Protein AF-0000000082936267 (afdb_homodimer)

Secondary structure (DSSP, 8-state):
-HHHHHHHTSHHHHHHHHHHHHHHHHH--BTTB--TTHHHHHHHHHHHHTT----HHHHHHHHHHHHHHHHHHHHHHHHHHHTSTTHHHHHHHHHHHHHHHHHHHHHHHHHT--HHHHHHHHHHHTT-HHHHHHHHHHH--THHHHHHHHHHHHHHHHHHHHHHHHHHHHT--HHHHHHHS--SS--TTPPEEEEEEE--GGGTTEEHHHHTHHHH---EEEEEEETTEEEE--TTPEE-TT-EEEEEE-HHHHHHHHHHHEEEE------TT-EEEEEEE---TTTTT-BHHHHTIIIII--EEEEEEETTEEEE--TTPBP-TT-EEEEEEEHHHHHHHHHHHSSTT---BS--HHHHHHHHHHHHHHHHSEEEETTTEEEE-HHHHHHHHHHHHHHHHSEETTEE--B-HHHHHHHHHHHHHHHHHHHHHHHHTTHHHHHHHHHHHHHHHHHHHHHHHHHHHHHIIIIIS---HHHHHHHHHHHTT-HHHHHHHHHH-S-SHHHHHHHHHHHHHHHHHHHHHHHHHHH-/-HHHHHHHTSHHHHHHHHHHHHHHHHH--BTTB--TTHHHHHHHHHHHHTT----HHHHHHHHHHHHHHHHHHHHHHHHHHHTSTTHHHHHHHHHHHHHHHHHHHHHHHHHT--HHHHHHHHHHHTT-HHHHHHHHHHH--THHHHHHHHHHHHHHHHHHHHHHHHHHHHT--HHHHHHHS--SS--TTPPEEEEEEE--GGGTTEEHHHHTHHHH---EEEEEEETTEEEE--TTPEE-TT-EEEEEE-HHHHHHHHHHHEEEE------TT-EEEEEEE---TTTTT-BHHHHTIIIII--EEEEEEETTEEEE--TTPBP-TT-EEEEEEEHHHHHHHHHHHSSS----BS--HHHHHHHHHHHHHHHHSEEEETTTEEEE-HHHHHHHHHHHHHHHHSEETTEE--B-HHHHHHHHHHHHHHHHHHHHHHHHTTHHHHHHHHHHHHHHHHHHHHHHHHHHHHHIIIIIS---HHHHHHHHHHHTT-HHHHHHHHHH-S-SHHHHHHHHHHHHHHHHHHHHHHHGGGT-

Radius of gyration: 31.79 Å; Cα contacts (8 Å, |Δi|>4): 2314; chains: 2; bounding box: 89×85×65 Å

Solvent-accessible surface area (backbone atoms only — not comparable to full-atom values): 50385 Å² total; per-residue (Å²): 108,66,69,56,47,59,47,52,65,36,66,65,51,37,51,27,47,34,40,24,55,3,34,51,54,6,63,48,62,60,94,82,42,57,55,41,72,56,19,20,26,55,46,14,20,56,44,4,51,73,69,44,70,51,55,67,63,52,16,52,50,11,39,40,38,18,35,32,30,51,15,31,65,33,13,45,53,45,62,50,25,67,75,37,74,42,33,58,29,24,49,42,2,45,50,18,44,48,44,27,50,54,44,34,48,52,46,23,65,75,67,67,48,55,59,36,36,35,45,9,17,44,20,8,14,33,46,31,65,64,14,39,49,21,26,34,64,59,55,71,32,50,51,13,47,46,22,21,64,65,8,26,62,48,20,54,50,49,47,32,50,46,62,64,44,46,49,64,74,67,63,56,57,64,68,61,38,49,69,72,26,67,48,81,67,67,59,95,68,43,53,41,78,49,34,31,29,29,66,35,71,86,48,41,76,31,28,45,52,76,61,47,48,69,79,80,30,76,52,43,58,47,29,34,30,50,88,84,38,53,39,70,49,40,57,78,34,63,36,44,70,63,24,30,33,34,32,30,16,41,68,71,40,44,52,56,45,28,70,62,41,33,44,79,45,91,66,78,68,75,57,71,48,44,53,38,80,41,77,37,52,32,57,9,72,90,40,44,66,38,22,53,57,76,61,31,36,43,79,75,50,53,32,34,66,56,31,34,27,51,92,71,40,53,34,53,60,49,55,78,46,58,35,42,78,64,24,30,34,32,31,32,19,41,55,55,41,43,52,55,48,39,43,54,24,29,35,79,62,66,62,63,37,61,73,43,62,39,30,55,18,46,44,46,42,52,4,37,56,53,3,66,44,73,42,75,44,88,94,71,45,75,45,56,48,31,65,45,43,17,15,27,55,43,18,23,54,47,17,47,63,25,56,61,87,88,31,58,48,49,51,39,66,55,29,38,48,33,42,21,52,55,10,43,53,36,19,33,33,17,45,14,8,59,17,11,63,50,44,67,62,48,44,71,74,39,41,69,60,49,52,50,46,17,48,49,37,27,49,51,23,54,55,50,25,34,47,43,26,41,68,73,66,44,37,18,66,56,42,21,52,12,14,40,19,8,22,34,48,31,65,67,27,42,56,51,49,47,70,74,40,96,57,65,54,32,58,50,24,18,61,39,0,26,43,42,18,54,54,46,42,24,53,46,33,47,51,44,64,70,72,89,110,66,68,55,49,59,46,52,65,36,66,66,51,38,49,27,47,35,39,25,54,4,35,51,54,5,63,48,62,63,95,83,42,55,57,39,72,55,21,21,25,56,44,13,20,56,44,4,53,74,69,43,69,51,55,67,66,52,16,51,50,10,41,41,38,18,36,32,30,50,15,32,66,34,13,44,55,45,62,51,26,68,78,38,73,43,34,59,27,24,50,42,3,45,51,19,44,49,45,26,51,53,44,34,49,52,45,25,65,73,68,67,49,54,59,37,35,36,46,7,18,44,20,8,14,31,45,29,65,63,15,39,48,21,25,35,64,59,54,72,34,49,50,15,48,47,22,19,62,64,8,25,62,47,21,56,50,50,47,32,48,46,61,63,44,46,50,64,74,66,64,58,57,66,68,60,37,50,68,72,26,67,48,79,69,68,58,97,68,41,53,41,78,48,34,30,30,29,66,36,70,86,48,41,76,32,27,43,51,77,60,47,48,70,7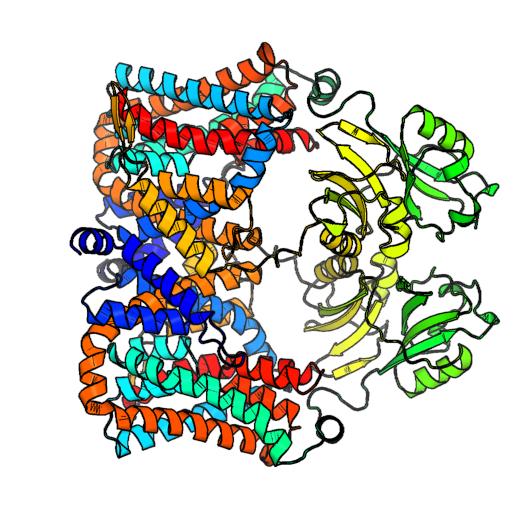9,79,30,75,50,43,57,45,29,35,30,50,86,84,37,54,39,70,49,40,56,77,35,65,36,44,69,63,24,29,32,34,32,30,16,41,68,72,38,45,52,56,45,29,70,62,40,32,44,80,46,91,65,77,70,74,56,67,49,43,56,37,78,42,76,38,50,32,58,9,73,88,40,43,65,40,22,52,58,75,62,30,35,41,78,75,49,52,31,36,65,56,31,34,28,52,94,72,40,53,36,52,60,50,56,76,47,58,37,43,77,64,25,30,33,31,31,30,17,40,57,55,41,43,53,54,48,39,42,55,25,30,36,78,60,66,63,64,37,59,74,43,62,37,31,54,18,45,44,47,41,52,4,36,55,54,3,67,46,74,43,74,43,89,94,71,46,75,44,56,48,32,67,46,43,16,16,26,53,44,19,23,54,47,18,48,63,26,57,60,86,88,32,58,48,48,51,37,65,56,28,37,48,32,43,22,52,53,9,43,53,37,20,31,32,17,44,14,9,58,18,10,63,49,42,67,62,48,44,71,74,38,41,68,60,50,53,51,45,15,48,49,36,26,48,50,22,53,55,50,26,35,45,45,25,40,69,73,67,45,36,19,68,56,42,20,52,13,14,38,19,9,23,34,48,32,66,68,26,43,55,51,48,47,70,74,41,97,60,64,54,32,59,51,24,18,60,39,0,25,43,42,19,54,54,46,43,24,51,47,34,46,52,44,64,68,73,88

pLDDT: mean 82.54, std 12.89, range [39.34, 98.19]

Nearest PDB structures (foldseek):
  4l76-assembly2_D  TM=8.807E-01  e=7.967E-03  Methanothermobacter thermautotrophicus str. Delta H
  4gvl-assembly1_A  TM=4.312E-01  e=1.285E-04  Geobacter sulfurreducens PCA
  3jxo-assembly1_B  TM=8.120E-01  e=1.410E-02  Thermotoga sp. RQ2
  6s5e-assembly1_E-4  TM=6.693E-01  e=1.608E-02  Bacillus subtilis subsp. subtilis str. 168
  6s5o-assembly2_F-2  TM=6.885E-01  e=1.917E-02  Bacillus subtilis subsp. subtilis str. 168

InterPro domains:
  IPR006037 Regulator of K+ conductance, C-terminal [PF02080] (196-261)
  IPR006037 Regulator of K+ conductance, C-terminal [PF02080] (281-345)
  IPR006037 Regulator of K+ conductance, C-terminal [PS51202] (179-263)
  IPR006037 Regulator of K+ conductance, C-terminal [PS51202] (264-347)
  IPR006512 YidE/YbjL duplication [PF06826] (15-167)
  IPR006512 YidE/YbjL duplication [PF06826] (360-528)
  IPR006512 YidE/YbjL duplication [TIGR01625] (20-154)
  IPR006512 YidE/YbjL duplication [TIGR01625] (365-516)
  IPR036721 Regulator of K+ conductance, C-terminal domain superfamily [G3DSA:3.30.70.1450] (192-260)
  IPR036721 Regulator of K+ conductance, C-terminal domain superfamily [G3DSA:3.30.70.1450] (276-354)
  IPR036721 Regulator of K+ conductance, C-terminal domain superfamily [SSF116726] (188-262)
  IPR036721 Regulator of K+ conductance, C-terminal domain superfamily [SSF116726] (267-345)
  IPR050144 AAE Transporter [PTHR30445] (19-508)

Sequence (1064 aa):
MRWIEGFLEEPLLLLFLILFLGSWLGQIKVKGLSLGSAGVLLIAMIFGHFGLQVSPIVQNLGLSLFIVAVGLQAGPRFFRMIRTSGMIFGLISILTVLLAAVTTVIVSKVFNLSKALSIGIMTGALTSTPGLAAALQATNDPVASVGYGIAYPFGVIAVVLFVQLLPRVLKVDLYKDLQQKINPISNEESPEMITIEVTNPSINKKTLQELNLHKNYSVVISRVIRGRRSIIALSDTVLLNGDRLVTVGTKSELDKFCEYAGRRVKVDLQNVDHIKLRKVVVDAYDIIGKNIKELNLRRDYGVTVTRIERGGIEYSQNSRMRLERGDVLTIVSSEDRLDDVEKLFTRDKLTVTNVHIFSLSIILLLGILLGMLPITLPGLGTITLGVAGGPLFVALIIGHFGKLGPIKARYYQPSNQVIGDIGLALFLAGAGTTAGQGIVTVIQDEGIRLVLAGAIITVVPIFGGFLIARKIFHLSMIHSLGALCGGMTSTPGLGAVNQLMESEDPAIAYAAAYPFALILVAVISQLLIFIIMRWIEGFLEEPLLLLFLILFLGSWLGQIKVKGLSLGSAGVLLIAMIFGHFGLQVSPIVQNLGLSLFIVAVGLQAGPRFFRMIRTSGMIFGLISILTVLLAAVTTVIVSKVFNLSKALSIGIMTGALTSTPGLAAALQATNDPVASVGYGIAYPFGVIAVVLFVQLLPRVLKVDLYKDLQQKINPISNEESPEMITIEVTNPSINKKTLQELNLHKNYSVVISRVIRGRRSIIALSDTVLLNGDRLVTVGTKSELDKFCEYAGRRVKVDLQNVDHIKLRKVVVDAYDIIGKNIKELNLRRDYGVTVTRIERGGIEYSQNSRMRLERGDVLTIVSSEDRLDDVEKLFTRDKLTVTNVHIFSLSIILLLGILLGMLPITLPGLGTITLGVAGGPLFVALIIGHFGKLGPIKARYYQPSNQVIGDIGLALFLAGAGTTAGQGIVTVIQDEGIRLVLAGAIITVVPIFGGFLIARKIFHLSMIHSLGALCGGMTSTPGLGAVNQLMESEDPAIAYAAAYPFALILVAVISQLLIFII

Organism: NCBI:txid1808955

Structure (mmCIF, N/CA/C/O backbone):
data_AF-0000000082936267-model_v1
#
loop_
_entity.id
_entity.type
_entity.pdbx_description
1 polymer 'YidE/YbjL duplication'
#
loop_
_atom_site.group_PDB
_atom_site.id
_atom_site.type_symbol
_atom_site.label_atom_id
_atom_site.label_alt_id
_atom_site.label_comp_id
_atom_site.label_asym_id
_atom_site.label_entity_id
_atom_site.label_seq_id
_atom_site.pdbx_PDB_ins_code
_atom_site.Cartn_x
_atom_site.Cartn_y
_atom_site.Cartn_z
_atom_site.occupancy
_atom_site.B_iso_or_equiv
_atom_site.auth_seq_id
_atom_site.auth_comp_id
_atom_site.auth_asym_id
_atom_site.auth_atom_id
_atom_site.pdbx_PDB_model_num
ATOM 1 N N . MET A 1 1 ? -22.828 -16.766 26 1 44.38 1 MET A N 1
ATOM 2 C CA . MET A 1 1 ? -23.062 -17.188 24.625 1 44.38 1 MET A CA 1
ATOM 3 C C . MET A 1 1 ? -23.922 -16.156 23.891 1 44.38 1 MET A C 1
ATOM 5 O O . MET A 1 1 ? -23.672 -15.875 22.719 1 44.38 1 MET A O 1
ATOM 9 N N . ARG A 1 2 ? -24.859 -15.43 24.672 1 52.59 2 ARG A N 1
ATOM 10 C CA . ARG A 1 2 ? -25.734 -14.453 24.047 1 52.59 2 ARG A CA 1
ATOM 11 C C . ARG A 1 2 ? -24.984 -13.195 23.641 1 52.59 2 ARG A C 1
ATOM 13 O O . ARG A 1 2 ? -25.203 -12.641 22.562 1 52.59 2 ARG A O 1
ATOM 20 N N . TRP A 1 3 ? -24.094 -12.859 24.531 1 57.97 3 TRP A N 1
ATOM 21 C CA . TRP A 1 3 ? -23.297 -11.656 24.281 1 57.97 3 TRP A CA 1
ATOM 22 C C . TRP A 1 3 ? -22.375 -11.867 23.078 1 57.97 3 TRP A C 1
ATOM 24 O O . TRP A 1 3 ? -22.219 -10.969 22.25 1 57.97 3 TRP A O 1
ATOM 34 N N . ILE A 1 4 ? -21.938 -13.062 22.953 1 65.31 4 ILE A N 1
ATOM 35 C CA . ILE A 1 4 ? -21.078 -13.383 21.812 1 65.31 4 ILE A CA 1
ATOM 36 C C . ILE A 1 4 ? -21.906 -13.398 20.531 1 65.31 4 ILE A C 1
ATOM 38 O O . ILE A 1 4 ? -21.453 -12.922 19.484 1 65.31 4 ILE A O 1
ATOM 42 N N . GLU A 1 5 ? -23.047 -13.867 20.719 1 67.62 5 GLU A N 1
ATOM 43 C CA . GLU A 1 5 ? -23.906 -13.938 19.547 1 67.62 5 GLU A CA 1
ATOM 44 C C . GLU A 1 5 ? -24.297 -12.547 19.047 1 67.62 5 GLU A C 1
ATOM 46 O O . GLU A 1 5 ? -24.359 -12.305 17.844 1 67.62 5 GLU A O 1
ATOM 51 N N . GLY A 1 6 ? -24.578 -11.734 20.016 1 70.5 6 GLY A N 1
ATOM 52 C CA . GLY A 1 6 ? -24.859 -10.359 19.641 1 70.5 6 GLY A CA 1
ATOM 53 C C . GLY A 1 6 ? -23.688 -9.656 18.984 1 70.5 6 GLY A C 1
ATOM 54 O O . GLY A 1 6 ? -23.875 -8.906 18.016 1 70.5 6 GLY A O 1
ATOM 55 N N . PHE A 1 7 ? -22.578 -10.086 19.375 1 78.38 7 PHE A N 1
ATOM 56 C CA . PHE A 1 7 ? -21.344 -9.523 18.844 1 78.38 7 PHE A CA 1
ATOM 57 C C . PHE A 1 7 ? -21.094 -10.031 17.422 1 78.38 7 PHE A C 1
ATOM 59 O O . PHE A 1 7 ? -20.688 -9.266 16.547 1 78.38 7 PHE A O 1
ATOM 66 N N . LEU A 1 8 ? -21.5 -11.219 17.219 1 80.81 8 LEU A N 1
ATOM 67 C CA . LEU A 1 8 ? -21.219 -11.844 15.938 1 80.81 8 LEU A CA 1
ATOM 68 C C . LEU A 1 8 ? -22.281 -11.477 14.906 1 80.81 8 LEU A C 1
ATOM 70 O O . LEU A 1 8 ? -22.109 -11.734 13.719 1 80.81 8 LEU A O 1
ATOM 74 N N . GLU A 1 9 ? -23.266 -10.82 15.383 1 81.12 9 GLU A N 1
ATOM 75 C CA . GLU A 1 9 ? -24.297 -10.359 14.461 1 81.12 9 GLU A CA 1
ATOM 76 C C . GLU A 1 9 ? -23.891 -9.055 13.781 1 81.12 9 GLU A C 1
ATOM 78 O O . GLU A 1 9 ? -24.438 -8.703 12.734 1 81.12 9 GLU A O 1
ATOM 83 N N . GLU A 1 10 ? -22.938 -8.453 14.367 1 85.19 10 GLU A N 1
ATOM 84 C CA . GLU A 1 10 ? -22.391 -7.27 13.703 1 85.19 10 GLU A CA 1
ATOM 85 C C . GLU A 1 10 ? -21.469 -7.66 12.555 1 85.19 10 GLU A C 1
ATOM 87 O O . GLU A 1 10 ? -20.438 -8.289 12.766 1 85.19 10 GLU A O 1
ATOM 92 N N . PRO A 1 11 ? -21.812 -7.277 11.391 1 90.38 11 PRO A N 1
ATOM 93 C CA . PRO A 1 11 ? -21.125 -7.777 10.203 1 90.38 11 PRO A CA 1
ATOM 94 C C . PRO A 1 11 ? -19.625 -7.484 10.219 1 90.38 11 PRO A C 1
ATOM 96 O O . PRO A 1 11 ? -18.812 -8.336 9.82 1 90.38 11 PRO A O 1
ATOM 99 N N . LEU A 1 12 ? -19.25 -6.375 10.688 1 92.06 12 LEU A N 1
ATOM 100 C CA . LEU A 1 12 ? -17.844 -6.02 10.656 1 92.06 12 LEU A CA 1
ATOM 101 C C . LEU A 1 12 ? -17.062 -6.773 11.734 1 92.06 12 LEU A C 1
ATOM 103 O O . LEU A 1 12 ? -15.898 -7.113 11.539 1 92.06 12 LEU A O 1
ATOM 107 N N . LEU A 1 13 ? -17.719 -6.969 12.875 1 92.88 13 LEU A N 1
ATOM 108 C CA . LEU A 1 13 ? -17.062 -7.73 13.93 1 92.88 13 LEU A CA 1
ATOM 109 C C . LEU A 1 13 ? -16.812 -9.172 13.492 1 92.88 13 LEU A C 1
ATOM 111 O O . LEU A 1 13 ? -15.758 -9.742 13.773 1 92.88 13 LEU A O 1
ATOM 115 N N . LEU A 1 14 ? -17.844 -9.703 12.891 1 94.69 14 LEU A N 1
ATOM 116 C CA . LEU A 1 14 ? -17.703 -11.047 12.352 1 94.69 14 LEU A CA 1
ATOM 117 C C . LEU A 1 14 ? -16.547 -11.109 11.352 1 94.69 14 LEU A C 1
ATOM 119 O O . LEU A 1 14 ? -15.711 -12.016 11.414 1 94.69 14 LEU A O 1
ATOM 123 N N . LEU A 1 15 ? -16.531 -10.148 10.453 1 95.94 15 LEU A N 1
ATOM 124 C CA . LEU A 1 15 ? -15.531 -10.109 9.398 1 95.94 15 LEU A CA 1
ATOM 125 C C . LEU A 1 15 ? -14.125 -10.023 9.992 1 95.94 15 LEU A C 1
ATOM 127 O O . LEU A 1 15 ? -13.25 -10.82 9.641 1 95.94 15 LEU A O 1
ATOM 131 N N . PHE A 1 16 ? -13.891 -9.094 10.891 1 95.56 16 PHE A N 1
ATOM 132 C CA . PHE A 1 16 ? -12.547 -8.875 11.406 1 95.56 16 PHE A CA 1
ATOM 133 C C . PHE A 1 16 ? -12.141 -9.992 12.359 1 95.56 16 PHE A C 1
ATOM 135 O O . PHE A 1 16 ? -10.953 -10.297 12.492 1 95.56 16 PHE A O 1
ATOM 142 N N . LEU A 1 17 ? -13.109 -10.594 12.992 1 95.62 17 LEU A N 1
ATOM 143 C CA . LEU A 1 17 ? -12.797 -11.766 13.805 1 95.62 17 LEU A CA 1
ATOM 144 C C . LEU A 1 17 ? -12.312 -12.922 12.938 1 95.62 17 LEU A C 1
ATOM 146 O O . LEU A 1 17 ? -11.336 -13.594 13.281 1 95.62 17 LEU A O 1
ATOM 150 N N . ILE A 1 18 ? -13.008 -13.156 11.859 1 96.12 18 ILE A N 1
ATOM 151 C CA . ILE A 1 18 ? -12.617 -14.203 10.93 1 96.12 18 ILE A CA 1
ATOM 152 C C . ILE A 1 18 ? -11.219 -13.914 10.391 1 96.12 18 ILE A C 1
ATOM 154 O O . ILE A 1 18 ? -10.367 -14.812 10.336 1 96.12 18 ILE A O 1
ATOM 158 N N . LEU A 1 19 ? -11.008 -12.664 10.008 1 96.62 19 LEU A N 1
ATOM 159 C CA . LEU A 1 19 ? -9.711 -12.289 9.469 1 96.62 19 LEU A CA 1
ATOM 160 C C . LEU A 1 19 ? -8.617 -12.445 10.523 1 96.62 19 LEU A C 1
ATOM 162 O O . LEU A 1 19 ? -7.504 -12.867 10.211 1 96.62 19 LEU A O 1
ATOM 166 N N . PHE A 1 20 ? -8.953 -12.109 11.719 1 95.31 20 PHE A N 1
ATOM 167 C CA . PHE A 1 20 ? -7.992 -12.211 12.812 1 95.31 20 PHE A CA 1
ATOM 168 C C . PHE A 1 20 ? -7.621 -13.672 13.078 1 95.31 20 PHE A C 1
ATOM 170 O O . PHE A 1 20 ? -6.449 -14.039 13 1 95.31 20 PHE A O 1
ATOM 177 N N . LEU A 1 21 ? -8.602 -14.461 13.281 1 96.12 21 LEU A N 1
ATOM 178 C CA . LEU A 1 21 ? -8.367 -15.875 13.586 1 96.12 21 LEU A CA 1
ATOM 179 C C . LEU A 1 21 ? -7.773 -16.594 12.375 1 96.12 21 LEU A C 1
ATOM 181 O O . LEU A 1 21 ? -6.906 -17.453 12.531 1 96.12 21 LEU A O 1
ATOM 185 N N . GLY A 1 22 ? -8.305 -16.281 11.211 1 95.38 22 GLY A N 1
ATOM 186 C CA . GLY A 1 22 ? -7.789 -16.906 10 1 95.38 22 GLY A CA 1
ATOM 187 C C . GLY A 1 22 ? -6.328 -16.578 9.742 1 95.38 22 GLY A C 1
ATOM 188 O O . GLY A 1 22 ? -5.551 -17.469 9.375 1 95.38 22 GLY A O 1
ATOM 189 N N . SER A 1 23 ? -6.012 -15.312 9.875 1 92.38 23 SER A N 1
ATOM 190 C CA . SER A 1 23 ? -4.621 -14.922 9.672 1 92.38 23 SER A CA 1
ATOM 191 C C . SER A 1 23 ? -3.713 -15.508 10.742 1 92.38 23 SER A C 1
ATOM 193 O O . SER A 1 23 ? -2.553 -15.828 10.477 1 92.38 23 SER A O 1
ATOM 195 N N . TRP A 1 24 ? -4.203 -15.57 11.914 1 92.94 24 TRP A N 1
ATOM 196 C CA . TRP A 1 24 ? -3.457 -16.203 12.992 1 92.94 24 TRP A CA 1
ATOM 197 C C . TRP A 1 24 ? -3.141 -17.656 12.648 1 92.94 24 TRP A C 1
ATOM 199 O O . TRP A 1 24 ? -1.998 -18.094 12.781 1 92.94 24 TRP A O 1
ATOM 209 N N . LEU A 1 25 ? -4.117 -18.375 12.211 1 91.62 25 LEU A N 1
ATOM 210 C CA . LEU A 1 25 ? -3.932 -19.766 11.797 1 91.62 25 LEU A CA 1
ATOM 211 C C . LEU A 1 25 ? -2.977 -19.844 10.609 1 91.62 25 LEU A C 1
ATOM 213 O O . LEU A 1 25 ? -2.158 -20.766 10.539 1 91.62 25 LEU A O 1
ATOM 217 N N . GLY A 1 26 ? -3.146 -18.984 9.719 1 89.56 26 GLY A N 1
ATOM 218 C CA . GLY A 1 26 ? -2.338 -18.984 8.516 1 89.56 26 GLY A CA 1
ATOM 219 C C . GLY A 1 26 ? -0.865 -18.734 8.781 1 89.56 26 GLY A C 1
ATOM 220 O O . GLY A 1 26 ? -0.008 -19.156 8.008 1 89.56 26 GLY A O 1
ATOM 221 N N . GLN A 1 27 ? -0.561 -18.094 9.906 1 87.62 27 GLN A N 1
ATOM 222 C CA . GLN A 1 27 ? 0.824 -17.734 10.188 1 87.62 27 GLN A CA 1
ATOM 223 C C . GLN A 1 27 ? 1.515 -18.797 11.023 1 87.62 27 GLN A C 1
ATOM 225 O O . GLN A 1 27 ? 2.742 -18.812 11.133 1 87.62 27 GLN A O 1
ATOM 230 N N . ILE A 1 28 ? 0.817 -19.656 11.594 1 88 28 ILE A N 1
ATOM 231 C CA . ILE A 1 28 ? 1.399 -20.734 12.391 1 88 28 ILE A CA 1
ATOM 232 C C . ILE A 1 28 ? 2.242 -21.641 11.492 1 88 28 ILE A C 1
ATOM 234 O O . ILE A 1 28 ? 1.771 -22.109 10.461 1 88 28 ILE A O 1
ATOM 238 N N . LYS A 1 29 ? 3.477 -21.766 11.836 1 84 29 LYS A N 1
ATOM 239 C CA . LYS A 1 29 ? 4.387 -22.578 11.039 1 84 29 LYS A CA 1
ATOM 240 C C . LYS A 1 29 ? 4.508 -23.984 11.625 1 84 29 LYS A C 1
ATOM 242 O O . LYS A 1 29 ? 4.727 -24.156 12.82 1 84 29 LYS A O 1
ATOM 247 N N . VAL A 1 30 ? 4.133 -24.938 10.883 1 80.88 30 VAL A N 1
ATOM 248 C CA . VAL A 1 30 ? 4.34 -26.344 11.219 1 80.88 30 VAL A CA 1
ATOM 249 C C . VAL A 1 30 ? 5.414 -26.938 10.312 1 80.88 30 VAL A C 1
ATOM 251 O O . VAL A 1 30 ? 5.195 -27.094 9.109 1 80.88 30 VAL A O 1
ATOM 254 N N . LYS A 1 31 ? 6.598 -27.203 10.828 1 77.56 31 LYS A N 1
ATOM 255 C CA . LYS A 1 31 ? 7.738 -27.75 10.086 1 77.56 31 LYS A CA 1
ATOM 256 C C . LYS A 1 31 ? 8.172 -26.797 8.969 1 77.56 31 LYS A C 1
ATOM 258 O O . LYS A 1 31 ? 8.391 -27.234 7.836 1 77.56 31 LYS A O 1
ATOM 263 N N . GLY A 1 32 ? 7.953 -25.562 9.281 1 73.19 32 GLY A N 1
ATOM 264 C CA . GLY A 1 32 ? 8.422 -24.531 8.375 1 73.19 32 GLY A CA 1
ATOM 265 C C . GLY A 1 32 ? 7.395 -24.125 7.328 1 73.19 32 GLY A C 1
ATOM 266 O O . GLY A 1 32 ? 7.652 -23.266 6.488 1 73.19 32 GLY A O 1
ATOM 267 N N . LEU A 1 33 ? 6.27 -24.797 7.332 1 80.19 33 LEU A N 1
ATOM 268 C CA . LEU A 1 33 ? 5.219 -24.5 6.363 1 80.19 33 LEU A CA 1
ATOM 269 C C . LEU A 1 33 ? 4.047 -23.781 7.031 1 80.19 33 LEU A C 1
ATOM 271 O O . LEU A 1 33 ? 3.695 -24.094 8.172 1 80.19 33 LEU A O 1
ATOM 275 N N . SER A 1 34 ? 3.529 -22.812 6.352 1 84.38 34 SER A N 1
ATOM 276 C CA . SER A 1 34 ? 2.352 -22.109 6.84 1 84.38 34 SER A CA 1
ATOM 277 C C . SER A 1 34 ? 1.209 -22.172 5.832 1 84.38 34 SER A C 1
ATOM 279 O O . SER A 1 34 ? 1.438 -22.375 4.641 1 84.38 34 SER A O 1
ATOM 281 N N . LEU A 1 35 ? 0.011 -22.031 6.23 1 83.19 35 LEU A N 1
ATOM 282 C CA . LEU A 1 35 ? -1.156 -22.078 5.355 1 83.19 35 LEU A CA 1
ATOM 283 C C . LEU A 1 35 ? -1.357 -20.75 4.648 1 83.19 35 LEU A C 1
ATOM 285 O O . LEU A 1 35 ? -2.035 -20.672 3.619 1 83.19 35 LEU A O 1
ATOM 289 N N . GLY A 1 36 ? -0.831 -19.75 5.273 1 84.25 36 GLY A N 1
ATOM 290 C CA . GLY A 1 36 ? -0.995 -18.438 4.684 1 84.25 36 GLY A CA 1
ATOM 291 C C . GLY A 1 36 ? -2.439 -17.969 4.645 1 84.25 36 GLY A C 1
ATOM 292 O O . GLY A 1 36 ? -3.141 -18.031 5.656 1 84.25 36 GLY A O 1
ATOM 293 N N . SER A 1 37 ? -2.896 -17.547 3.477 1 86.06 37 SER A N 1
ATOM 294 C CA . SER A 1 37 ? -4.23 -16.984 3.322 1 86.06 37 SER A CA 1
ATOM 295 C C . SER A 1 37 ? -5.305 -18.062 3.379 1 86.06 37 SER A C 1
ATOM 297 O O . SER A 1 37 ? -6.473 -17.766 3.645 1 86.06 37 SER A O 1
ATOM 299 N N . ALA A 1 38 ? -4.938 -19.297 3.127 1 88.31 38 ALA A N 1
ATOM 300 C CA . ALA A 1 38 ? -5.895 -20.391 3.223 1 88.31 38 ALA A CA 1
ATOM 301 C C . ALA A 1 38 ? -6.43 -20.531 4.645 1 88.31 38 ALA A C 1
ATOM 303 O O . ALA A 1 38 ? -7.508 -21.094 4.859 1 88.31 38 ALA A O 1
ATOM 304 N N . GLY A 1 39 ? -5.668 -20.078 5.578 1 91.62 39 GLY A N 1
ATOM 305 C CA . GLY A 1 39 ? -6.152 -20.047 6.949 1 91.62 39 GLY A CA 1
ATOM 306 C C . GLY A 1 39 ? -7.445 -19.266 7.109 1 91.62 39 GLY A C 1
ATOM 307 O O . GLY A 1 39 ? -8.328 -19.672 7.867 1 91.62 39 GLY A O 1
ATOM 308 N N . VAL A 1 40 ? -7.59 -18.188 6.406 1 93.94 40 VAL A N 1
ATOM 309 C CA . VAL A 1 40 ? -8.797 -17.375 6.453 1 93.94 40 VAL A CA 1
ATOM 310 C C . VAL A 1 40 ? -9.984 -18.156 5.902 1 93.94 40 VAL A C 1
ATOM 312 O O . VAL A 1 40 ? -11.078 -18.109 6.461 1 93.94 40 VAL A O 1
ATOM 315 N N . LEU A 1 41 ? -9.75 -18.875 4.82 1 91.94 41 LEU A N 1
ATOM 316 C CA . LEU A 1 41 ? -10.805 -19.688 4.215 1 91.94 41 LEU A CA 1
ATOM 317 C C . LEU A 1 41 ? -11.289 -20.75 5.188 1 91.94 41 LEU A C 1
ATOM 319 O O . LEU A 1 41 ? -12.492 -20.953 5.344 1 91.94 41 LEU A O 1
ATOM 323 N N . LEU A 1 42 ? -10.422 -21.422 5.836 1 92.31 42 LEU A N 1
ATOM 324 C CA . LEU A 1 42 ? -10.758 -22.516 6.738 1 92.31 42 LEU A CA 1
ATOM 325 C C . LEU A 1 42 ? -11.547 -22.016 7.941 1 92.31 42 LEU A C 1
ATOM 327 O O . LEU A 1 42 ? -12.562 -22.594 8.312 1 92.31 42 LEU A O 1
ATOM 331 N N . ILE A 1 43 ? -11.078 -20.938 8.531 1 95.25 43 ILE A N 1
ATOM 332 C CA . ILE A 1 43 ? -11.773 -20.359 9.672 1 95.25 43 ILE A CA 1
ATOM 333 C C . ILE A 1 43 ? -13.148 -19.844 9.234 1 95.25 43 ILE A C 1
ATOM 335 O O . ILE A 1 43 ? -14.133 -19.984 9.961 1 95.25 43 ILE A O 1
ATOM 339 N N . ALA A 1 44 ? -13.188 -19.234 8.109 1 95.75 44 ALA A N 1
ATOM 340 C CA . ALA A 1 44 ? -14.453 -18.75 7.574 1 95.75 44 ALA A CA 1
ATOM 341 C C . ALA A 1 44 ? -15.445 -19.906 7.383 1 95.75 44 ALA A C 1
ATOM 343 O O . ALA A 1 44 ? -16.641 -19.75 7.652 1 95.75 44 ALA A O 1
ATOM 344 N N . MET A 1 45 ? -14.984 -21.062 6.953 1 93.06 45 MET A N 1
ATOM 345 C CA . MET A 1 45 ? -15.852 -22.219 6.762 1 93.06 45 MET A CA 1
ATOM 346 C C . MET A 1 45 ? -16.438 -22.688 8.086 1 93.06 45 MET A C 1
ATOM 348 O O . MET A 1 45 ? -17.594 -23.109 8.141 1 93.06 45 MET A O 1
ATOM 352 N N . ILE A 1 46 ? -15.633 -22.641 9.125 1 94.62 46 ILE A N 1
ATOM 353 C CA . ILE A 1 46 ? -16.109 -23.016 10.453 1 94.62 46 ILE A CA 1
ATOM 354 C C . ILE A 1 46 ? -17.25 -22.094 10.875 1 94.62 46 ILE A C 1
ATOM 356 O O . ILE A 1 46 ? -18.297 -22.562 11.344 1 94.62 46 ILE A O 1
ATOM 360 N N . PHE A 1 47 ? -17.094 -20.797 10.68 1 94.75 47 PHE A N 1
ATOM 361 C CA . PHE A 1 47 ? -18.156 -19.844 11.039 1 94.75 47 PHE A CA 1
ATOM 362 C C . PHE A 1 47 ? -19.375 -20.031 10.141 1 94.75 47 PHE A C 1
ATOM 364 O O . PHE A 1 47 ? -20.5 -19.875 10.594 1 94.75 47 PHE A O 1
ATOM 371 N N . GLY A 1 48 ? -19.094 -20.312 8.898 1 93.31 48 GLY A N 1
ATOM 372 C CA . GLY A 1 48 ? -20.203 -20.594 7.984 1 93.31 48 GLY A CA 1
ATOM 373 C C . GLY A 1 48 ? -21.016 -21.797 8.391 1 93.31 48 GLY A C 1
ATOM 374 O O . GLY A 1 48 ? -22.234 -21.828 8.203 1 93.31 48 GLY A O 1
ATOM 375 N N . HIS A 1 49 ? -20.391 -22.797 8.93 1 92.94 49 HIS A N 1
ATOM 376 C CA . HIS A 1 49 ? -21.078 -24 9.398 1 92.94 49 HIS A CA 1
ATOM 377 C C . HIS A 1 49 ? -22.062 -23.656 10.516 1 92.94 49 HIS A C 1
ATOM 379 O O . HIS A 1 49 ? -23.109 -24.297 10.625 1 92.94 49 HIS A O 1
ATOM 385 N N . PHE A 1 50 ? -21.703 -22.656 11.289 1 92.69 50 PHE A N 1
ATOM 386 C CA . PHE A 1 50 ? -22.562 -22.266 12.398 1 92.69 50 PHE A CA 1
ATOM 387 C C . PHE A 1 50 ? -23.594 -21.234 11.938 1 92.69 50 PHE A C 1
ATOM 389 O O . PHE A 1 50 ? -24.266 -20.609 12.758 1 92.69 50 PHE A O 1
ATOM 396 N N . GLY A 1 51 ? -23.656 -20.953 10.703 1 90.94 51 GLY A N 1
ATOM 397 C CA . GLY A 1 51 ? -24.734 -20.156 10.141 1 90.94 51 GLY A CA 1
ATOM 398 C C . GLY A 1 51 ? -24.359 -18.688 9.969 1 90.94 51 GLY A C 1
ATOM 399 O O . GLY A 1 51 ? -25.203 -17.875 9.609 1 90.94 51 GLY A O 1
ATOM 400 N N . LEU A 1 52 ? -23.156 -18.328 10.234 1 94 52 LEU A N 1
ATOM 401 C CA . LEU A 1 52 ? -22.703 -16.953 10.055 1 94 52 LEU A CA 1
ATOM 402 C C . LEU A 1 52 ? -22.203 -16.734 8.633 1 94 52 LEU A C 1
ATOM 404 O O . LEU A 1 52 ? -21.562 -17.609 8.047 1 94 52 LEU A O 1
ATOM 408 N N . GLN A 1 53 ? -22.594 -15.578 8.047 1 93.56 53 GLN A N 1
ATOM 409 C CA . GLN A 1 53 ? -22.219 -15.336 6.66 1 93.56 53 GLN A CA 1
ATOM 410 C C . GLN A 1 53 ? -21.688 -13.914 6.477 1 93.56 53 GLN A C 1
ATOM 412 O O . GLN A 1 53 ? -22.266 -12.961 7.012 1 93.56 53 GLN A O 1
ATOM 417 N N . VAL A 1 54 ? -20.562 -13.836 5.777 1 94.81 54 VAL A N 1
ATOM 418 C CA . VAL A 1 54 ? -20.047 -12.539 5.34 1 94.81 54 VAL A CA 1
ATOM 419 C C . VAL A 1 54 ? -20.828 -12.062 4.113 1 94.81 54 VAL A C 1
ATOM 421 O O . VAL A 1 54 ? -21.172 -12.867 3.246 1 94.81 54 VAL A O 1
ATOM 424 N N . SER A 1 55 ? -21.094 -10.789 4.059 1 94 55 SER A N 1
ATOM 425 C CA . SER A 1 55 ? -21.891 -10.211 2.979 1 94 55 SER A CA 1
ATOM 426 C C . SER A 1 55 ? -21.281 -10.516 1.615 1 94 55 SER A C 1
ATOM 428 O O . SER A 1 55 ? -20.062 -10.43 1.442 1 94 55 SER A O 1
ATOM 430 N N . PRO A 1 56 ? -22.141 -10.875 0.679 1 91.69 56 PRO A N 1
ATOM 431 C CA . PRO A 1 56 ? -21.656 -11.172 -0.671 1 91.69 56 PRO A CA 1
ATOM 432 C C . PRO A 1 56 ? -20.953 -9.984 -1.318 1 91.69 56 PRO A C 1
ATOM 434 O O . PRO A 1 56 ? -20.016 -10.164 -2.092 1 91.69 56 PRO A O 1
ATOM 437 N N . ILE A 1 57 ? -21.344 -8.852 -0.978 1 93.75 57 ILE A N 1
ATOM 438 C CA . ILE A 1 57 ? -20.75 -7.684 -1.611 1 93.75 57 ILE A CA 1
ATOM 439 C C . ILE A 1 57 ? -19.312 -7.5 -1.111 1 93.75 57 ILE A C 1
ATOM 441 O O . ILE A 1 57 ? -18.438 -7.07 -1.864 1 93.75 57 ILE A O 1
ATOM 445 N N . VAL A 1 58 ? -19.094 -7.828 0.14 1 95.5 58 VAL A N 1
ATOM 446 C CA . VAL A 1 58 ? -17.734 -7.754 0.694 1 95.5 58 VAL A CA 1
ATOM 447 C C . VAL A 1 58 ? -16.844 -8.781 0.005 1 95.5 58 VAL A C 1
ATOM 449 O O . VAL A 1 58 ? -15.695 -8.484 -0.33 1 95.5 58 VAL A O 1
ATOM 452 N N . GLN A 1 59 ? -17.391 -9.953 -0.19 1 93.75 59 GLN A N 1
ATOM 453 C CA . GLN A 1 59 ? -16.672 -11.016 -0.891 1 93.75 59 GLN A CA 1
ATOM 454 C C . GLN A 1 59 ? -16.297 -10.578 -2.305 1 93.75 59 GLN A C 1
ATOM 456 O O . GLN A 1 59 ? -15.156 -10.734 -2.725 1 93.75 59 GLN A O 1
ATOM 461 N N . ASN A 1 60 ? -17.234 -10.039 -3.031 1 92.06 60 ASN A N 1
ATOM 462 C CA . ASN A 1 60 ? -17.031 -9.664 -4.426 1 92.06 60 ASN A CA 1
ATOM 463 C C . ASN A 1 60 ? -16.109 -8.453 -4.555 1 92.06 60 ASN A C 1
ATOM 465 O O . ASN A 1 60 ? -15.352 -8.344 -5.516 1 92.06 60 ASN A O 1
ATOM 469 N N . LEU A 1 61 ? -16.281 -7.551 -3.609 1 95 61 LEU A N 1
ATOM 470 C CA . LEU A 1 61 ? -15.359 -6.426 -3.57 1 95 61 LEU A CA 1
ATOM 471 C C . LEU A 1 61 ? -13.93 -6.906 -3.352 1 95 61 LEU A C 1
ATOM 473 O O . LEU A 1 61 ? -13.008 -6.453 -4.035 1 95 61 LEU A O 1
ATOM 477 N N . GLY A 1 62 ? -13.789 -7.805 -2.389 1 95.69 62 GLY A N 1
ATOM 478 C CA . GLY A 1 62 ? -12.477 -8.391 -2.143 1 95.69 62 GLY A CA 1
ATOM 479 C C . GLY A 1 62 ? -11.906 -9.102 -3.357 1 95.69 62 GLY A C 1
ATOM 480 O O . GLY A 1 62 ? -10.734 -8.922 -3.688 1 95.69 62 GLY A O 1
ATOM 481 N N . LEU A 1 63 ? -12.734 -9.836 -3.994 1 92.88 63 LEU A N 1
ATOM 482 C CA . LEU A 1 63 ? -12.328 -10.555 -5.195 1 92.88 63 LEU A CA 1
ATOM 483 C C . LEU A 1 63 ? -11.852 -9.586 -6.273 1 92.88 63 LEU A C 1
ATOM 485 O O . LEU A 1 63 ? -10.812 -9.812 -6.898 1 92.88 63 LEU A O 1
ATOM 489 N N . SER A 1 64 ? -12.594 -8.562 -6.5 1 92.94 64 SER A N 1
ATOM 490 C CA . SER A 1 64 ? -12.25 -7.578 -7.52 1 92.94 64 SER A CA 1
ATOM 491 C C . SER A 1 64 ? -10.898 -6.934 -7.234 1 92.94 64 SER A C 1
ATOM 493 O O . SER A 1 64 ? -10.07 -6.785 -8.133 1 92.94 64 SER A O 1
ATOM 495 N N . LEU A 1 65 ? -10.727 -6.555 -6.008 1 93.75 65 LEU A N 1
ATOM 496 C CA . LEU A 1 65 ? -9.469 -5.918 -5.625 1 93.75 65 LEU A CA 1
ATOM 497 C C . LEU A 1 65 ? -8.305 -6.891 -5.754 1 93.75 65 LEU A C 1
ATOM 499 O O . LEU A 1 65 ? -7.234 -6.52 -6.234 1 93.75 65 LEU A O 1
ATOM 503 N N . PHE A 1 66 ? -8.5 -8.07 -5.324 1 92.5 66 PHE A N 1
ATOM 504 C CA . PHE A 1 66 ? -7.469 -9.102 -5.383 1 92.5 66 PHE A CA 1
ATOM 505 C C . PHE A 1 66 ? -7.059 -9.375 -6.824 1 92.5 66 PHE A C 1
ATOM 507 O O . PHE A 1 66 ? -5.871 -9.367 -7.152 1 92.5 66 PHE A O 1
ATOM 514 N N . ILE A 1 67 ? -8.039 -9.57 -7.656 1 90.25 67 ILE A N 1
ATOM 515 C CA . ILE A 1 67 ? -7.801 -9.992 -9.031 1 90.25 67 ILE A CA 1
ATOM 516 C C . ILE A 1 67 ? -7.129 -8.859 -9.805 1 90.25 67 ILE A C 1
ATOM 518 O O . ILE A 1 67 ? -6.25 -9.109 -10.641 1 90.25 67 ILE A O 1
ATOM 522 N N . VAL A 1 68 ? -7.574 -7.672 -9.594 1 91.06 68 VAL A N 1
ATOM 523 C CA . VAL A 1 68 ? -6.961 -6.551 -10.297 1 91.06 68 VAL A CA 1
ATOM 524 C C . VAL A 1 68 ? -5.492 -6.426 -9.891 1 91.06 68 VAL A C 1
ATOM 526 O O . VAL A 1 68 ? -4.629 -6.156 -10.727 1 91.06 68 VAL A O 1
ATOM 529 N N . ALA A 1 69 ? -5.199 -6.574 -8.617 1 89.38 69 ALA A N 1
ATOM 530 C CA . ALA A 1 69 ? -3.824 -6.5 -8.133 1 89.38 69 ALA A CA 1
ATOM 531 C C . ALA A 1 69 ? -2.959 -7.586 -8.766 1 89.38 69 ALA A C 1
ATOM 533 O O . ALA A 1 69 ? -1.82 -7.328 -9.164 1 89.38 69 ALA A O 1
ATOM 534 N N . VAL A 1 70 ? -3.496 -8.75 -8.828 1 87.31 70 VAL A N 1
ATOM 535 C CA . VAL A 1 70 ? -2.787 -9.891 -9.414 1 87.31 70 VAL A CA 1
ATOM 536 C C . VAL A 1 70 ? -2.514 -9.625 -10.891 1 87.31 70 VAL A C 1
ATOM 538 O O . VAL A 1 70 ? -1.405 -9.859 -11.375 1 87.31 70 VAL A O 1
ATOM 541 N N . GLY A 1 71 ? -3.508 -9.18 -11.57 1 87.44 71 GLY A N 1
ATOM 542 C CA . GLY A 1 71 ? -3.359 -8.891 -12.984 1 87.44 71 GLY A CA 1
ATOM 543 C C . GLY A 1 71 ? -2.332 -7.812 -13.266 1 87.44 71 GLY A C 1
ATOM 544 O O . GLY A 1 71 ? -1.51 -7.953 -14.18 1 87.44 71 GLY A O 1
ATOM 545 N N . LEU A 1 72 ? -2.377 -6.742 -12.5 1 84.75 72 LEU A N 1
ATOM 546 C CA . LEU A 1 72 ? -1.46 -5.625 -12.703 1 84.75 72 LEU A CA 1
ATOM 547 C C . LEU A 1 72 ? -0.02 -6.047 -12.43 1 84.75 72 LEU A C 1
ATOM 549 O O . LEU A 1 72 ? 0.91 -5.543 -13.062 1 84.75 72 LEU A O 1
ATOM 553 N N . GLN A 1 73 ? 0.148 -6.922 -11.508 1 80.31 73 GLN A N 1
ATOM 554 C CA . GLN A 1 73 ? 1.483 -7.402 -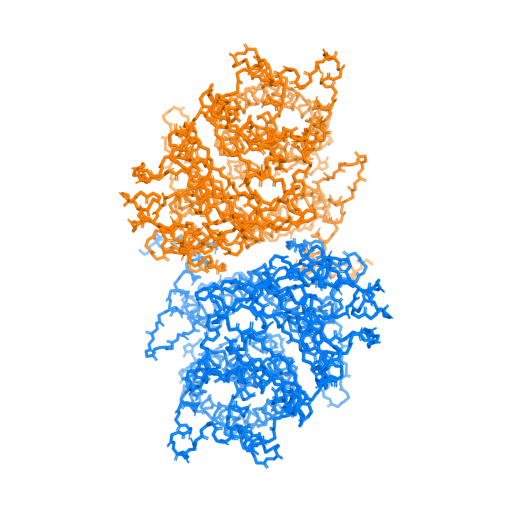11.172 1 80.31 73 GLN A CA 1
ATOM 555 C C . GLN A 1 73 ? 2.006 -8.367 -12.234 1 80.31 73 GLN A C 1
ATOM 557 O O . GLN A 1 73 ? 3.195 -8.352 -12.555 1 80.31 73 GLN A O 1
ATOM 562 N N . ALA A 1 74 ? 1.17 -9.18 -12.766 1 79.62 74 ALA A N 1
ATOM 563 C CA . ALA A 1 74 ? 1.559 -10.234 -13.703 1 79.62 74 ALA A CA 1
ATOM 564 C C . ALA A 1 74 ? 1.681 -9.68 -15.125 1 79.62 74 ALA A C 1
ATOM 566 O O . ALA A 1 74 ? 2.41 -10.234 -15.945 1 79.62 74 ALA A O 1
ATOM 567 N N . GLY A 1 75 ? 1.005 -8.656 -15.414 1 79.44 75 GLY A N 1
ATOM 568 C CA . GLY A 1 75 ? 0.884 -8.133 -16.766 1 79.44 75 GLY A CA 1
ATOM 569 C C . GLY A 1 75 ? 2.223 -7.902 -17.438 1 79.44 75 GLY A C 1
ATOM 570 O O . GLY A 1 75 ? 2.514 -8.508 -18.469 1 79.44 75 GLY A O 1
ATOM 571 N N . PRO A 1 76 ? 3.08 -7.074 -16.859 1 69.75 76 PRO A N 1
ATOM 572 C CA . PRO A 1 76 ? 4.367 -6.773 -17.484 1 69.75 76 PRO A CA 1
ATOM 573 C C . PRO A 1 76 ? 5.234 -8.016 -17.672 1 69.75 76 PRO A C 1
ATOM 575 O O . PRO A 1 76 ? 5.895 -8.164 -18.703 1 69.75 76 PRO A O 1
ATOM 578 N N . ARG A 1 77 ? 5.246 -8.953 -16.781 1 69.5 77 ARG A N 1
ATOM 579 C CA . ARG A 1 77 ? 6.066 -10.156 -16.844 1 69.5 77 ARG A CA 1
ATOM 580 C C . ARG A 1 77 ? 5.527 -11.133 -17.891 1 69.5 77 ARG A C 1
ATOM 582 O O . ARG A 1 77 ? 6.301 -11.789 -18.594 1 69.5 77 ARG A O 1
ATOM 589 N N . PHE A 1 78 ? 4.262 -11.219 -17.953 1 76.12 78 PHE A N 1
ATOM 590 C CA . PHE A 1 78 ? 3.613 -12.148 -18.875 1 76.12 78 PHE A CA 1
ATOM 591 C C . PHE A 1 78 ? 3.984 -11.836 -20.328 1 76.12 78 PHE A C 1
ATOM 593 O O . PHE A 1 78 ? 4.445 -12.711 -21.062 1 76.12 78 PHE A O 1
ATOM 600 N N . PHE A 1 79 ? 3.885 -10.672 -20.688 1 71.81 79 PHE A N 1
ATOM 601 C CA . PHE A 1 79 ? 4.082 -10.305 -22.094 1 71.81 79 PHE A CA 1
ATOM 602 C C . PHE A 1 79 ? 5.566 -10.219 -22.422 1 71.81 79 PHE A C 1
ATOM 604 O O . PHE A 1 79 ? 5.969 -10.469 -23.562 1 71.81 79 PHE A O 1
ATOM 611 N N . ARG A 1 80 ? 6.324 -9.953 -21.438 1 66.38 80 ARG A N 1
ATOM 612 C CA . ARG A 1 80 ? 7.77 -9.938 -21.641 1 66.38 80 ARG A CA 1
ATOM 613 C C . ARG A 1 80 ? 8.305 -11.344 -21.875 1 66.38 80 ARG A C 1
ATOM 615 O O . ARG A 1 80 ? 9.156 -11.555 -22.734 1 66.38 80 ARG A O 1
ATOM 622 N N . MET A 1 81 ? 7.766 -12.258 -21.125 1 67.31 81 MET A N 1
ATOM 623 C CA . MET A 1 81 ? 8.258 -13.633 -21.188 1 67.31 81 MET A CA 1
ATOM 624 C C . MET A 1 81 ? 7.848 -14.281 -22.516 1 67.31 81 MET A C 1
ATOM 626 O O . MET A 1 81 ? 8.555 -15.148 -23.031 1 67.31 81 MET A O 1
ATOM 630 N N . ILE A 1 82 ? 6.867 -13.875 -23.094 1 70.69 82 ILE A N 1
ATOM 631 C CA . ILE A 1 82 ? 6.398 -14.422 -24.359 1 70.69 82 ILE A CA 1
ATOM 632 C C . ILE A 1 82 ? 7.402 -14.102 -25.453 1 70.69 82 ILE A C 1
ATOM 634 O O . ILE A 1 82 ? 7.566 -14.867 -26.406 1 70.69 82 ILE A O 1
ATOM 638 N N . ARG A 1 83 ? 8.203 -13.078 -25.203 1 63.59 83 ARG A N 1
ATOM 639 C CA . ARG A 1 83 ? 9.086 -12.609 -26.266 1 63.59 83 ARG A CA 1
ATOM 640 C C . ARG A 1 83 ? 10.531 -13.023 -26 1 63.59 83 ARG A C 1
ATOM 642 O O . ARG A 1 83 ? 11.445 -12.641 -26.734 1 63.59 83 ARG A O 1
ATOM 649 N N . THR A 1 84 ? 10.594 -13.82 -24.906 1 63.44 84 THR A N 1
ATOM 650 C CA . THR A 1 84 ? 11.961 -14.203 -24.562 1 63.44 84 THR A CA 1
ATOM 651 C C . THR A 1 84 ? 12.094 -15.719 -24.484 1 63.44 84 THR A C 1
ATOM 653 O O . THR A 1 84 ? 11.109 -16.438 -24.656 1 63.44 84 THR A O 1
ATOM 656 N N . SER A 1 85 ? 13.344 -16.141 -24.281 1 63.41 85 SER A N 1
ATOM 657 C CA . SER A 1 85 ? 13.609 -17.562 -24.125 1 63.41 85 SER A CA 1
ATOM 658 C C . SER A 1 85 ? 12.977 -18.094 -22.844 1 63.41 85 SER A C 1
ATOM 660 O O . SER A 1 85 ? 12.953 -19.312 -22.625 1 63.41 85 SER A O 1
ATOM 662 N N . GLY A 1 86 ? 12.5 -17.266 -22.125 1 74.69 86 GLY A N 1
ATOM 663 C CA . GLY A 1 86 ? 11.773 -17.672 -20.938 1 74.69 86 GLY A CA 1
ATOM 664 C C . GLY A 1 86 ? 10.445 -18.312 -21.25 1 74.69 86 GLY A C 1
ATOM 665 O O . GLY A 1 86 ? 9.805 -18.891 -20.359 1 74.69 86 GLY A O 1
ATOM 666 N N . MET A 1 87 ? 10.109 -18.328 -22.484 1 85.19 87 MET A N 1
ATOM 667 C CA . MET A 1 87 ? 8.844 -18.922 -22.922 1 85.19 87 MET A CA 1
ATOM 668 C C . MET A 1 87 ? 8.82 -20.422 -22.641 1 85.19 87 MET A C 1
ATOM 670 O O . MET A 1 87 ? 7.75 -21.016 -22.484 1 85.19 87 MET A O 1
ATOM 674 N N . ILE A 1 88 ? 10.031 -20.953 -22.531 1 87.75 88 ILE A N 1
ATOM 675 C CA . ILE A 1 88 ? 10.094 -22.391 -22.234 1 87.75 88 ILE A CA 1
ATOM 676 C C . ILE A 1 88 ? 9.484 -22.656 -20.859 1 87.75 88 ILE A C 1
ATOM 678 O O . ILE A 1 88 ? 8.766 -23.641 -20.672 1 87.75 88 ILE A O 1
ATOM 682 N N . PHE A 1 89 ? 9.75 -21.812 -19.938 1 89.5 89 PHE A N 1
ATOM 683 C CA . PHE A 1 89 ? 9.18 -21.953 -18.594 1 89.5 89 PHE A CA 1
ATOM 684 C C . PHE A 1 89 ? 7.668 -21.781 -18.625 1 89.5 89 PHE A C 1
ATOM 686 O O . PHE A 1 89 ? 6.941 -22.469 -17.906 1 89.5 89 PHE A O 1
ATOM 693 N N . GLY A 1 90 ? 7.23 -20.859 -19.5 1 91.75 90 GLY A N 1
ATOM 694 C CA . GLY A 1 90 ? 5.801 -20.688 -19.703 1 91.75 90 GLY A CA 1
ATOM 695 C C . GLY A 1 90 ? 5.129 -21.922 -20.266 1 91.75 90 GLY A C 1
ATOM 696 O O . GLY A 1 90 ? 4.035 -22.297 -19.844 1 91.75 90 GLY A O 1
ATOM 697 N N . LEU A 1 91 ? 5.801 -22.5 -21.156 1 93.31 91 LEU A N 1
ATOM 698 C CA . LEU A 1 91 ? 5.262 -23.703 -21.781 1 93.31 91 LEU A CA 1
ATOM 699 C C . LEU A 1 91 ? 5.168 -24.844 -20.766 1 93.31 91 LEU A C 1
ATOM 701 O O . LEU A 1 91 ? 4.215 -25.625 -20.797 1 93.31 91 LEU A O 1
ATOM 705 N N . ILE A 1 92 ? 6.129 -24.969 -19.984 1 94.06 92 ILE A N 1
ATOM 706 C CA . ILE A 1 92 ? 6.105 -25.984 -18.938 1 94.06 92 ILE A CA 1
ATOM 707 C C . ILE A 1 92 ? 4.91 -25.75 -18.016 1 94.06 92 ILE A C 1
ATOM 709 O O . ILE A 1 92 ? 4.219 -26.688 -17.641 1 94.06 92 ILE A O 1
ATOM 713 N N . SER A 1 93 ? 4.719 -24.484 -17.672 1 95.12 93 SER A N 1
ATOM 714 C CA . SER A 1 93 ? 3.582 -24.125 -16.844 1 95.12 93 SER A CA 1
ATOM 715 C C . SER A 1 93 ? 2.262 -24.469 -17.516 1 95.12 93 SER A C 1
ATOM 717 O O . SER A 1 93 ? 1.354 -25.016 -16.875 1 95.12 93 SER A O 1
ATOM 719 N N . ILE A 1 94 ? 2.168 -24.203 -18.781 1 96.12 94 ILE A N 1
ATOM 720 C CA . ILE A 1 94 ? 0.96 -24.5 -19.547 1 96.12 94 ILE A CA 1
ATOM 721 C C . ILE A 1 94 ? 0.714 -26.016 -19.547 1 96.12 94 ILE A C 1
ATOM 723 O O . ILE A 1 94 ? -0.404 -26.469 -19.297 1 96.12 94 ILE A O 1
ATOM 727 N N . LEU A 1 95 ? 1.717 -26.719 -19.766 1 96.81 95 LEU A N 1
ATOM 728 C CA . LEU A 1 95 ? 1.59 -28.172 -19.844 1 96.81 95 LEU A CA 1
ATOM 729 C C . LEU A 1 95 ? 1.267 -28.766 -18.469 1 96.81 95 LEU A C 1
ATOM 731 O O . LEU A 1 95 ? 0.503 -29.719 -18.359 1 96.81 95 LEU A O 1
ATOM 735 N N . THR A 1 96 ? 1.848 -28.234 -17.484 1 96.94 96 THR A N 1
ATOM 736 C CA . THR A 1 96 ? 1.566 -28.672 -16.125 1 96.94 96 THR A CA 1
ATOM 737 C C . THR A 1 96 ? 0.101 -28.438 -15.766 1 96.94 96 THR A C 1
ATOM 739 O O . THR A 1 96 ? -0.555 -29.312 -15.195 1 96.94 96 THR A O 1
ATOM 742 N N . VAL A 1 97 ? -0.439 -27.25 -16.078 1 97.25 97 VAL A N 1
ATOM 743 C CA . VAL A 1 97 ? -1.826 -26.906 -15.781 1 97.25 97 VAL A CA 1
ATOM 744 C C . VAL A 1 97 ? -2.764 -27.781 -16.609 1 97.25 97 VAL A C 1
ATOM 746 O O . VAL A 1 97 ? -3.801 -28.234 -16.125 1 97.25 97 VAL A O 1
ATOM 749 N N . LEU A 1 98 ? -2.396 -28.031 -17.859 1 97.44 98 LEU A N 1
ATOM 750 C CA . LEU A 1 98 ? -3.207 -28.906 -18.719 1 97.44 98 LEU A CA 1
ATOM 751 C C . LEU A 1 98 ? -3.236 -30.328 -18.172 1 97.44 98 LEU A C 1
ATOM 753 O O . LEU A 1 98 ? -4.273 -31 -18.219 1 97.44 98 LEU A O 1
ATOM 757 N N . LEU A 1 99 ? -2.129 -30.734 -17.734 1 97.69 99 LEU A N 1
ATOM 758 C CA . LEU A 1 99 ? -2.082 -32.062 -17.125 1 97.69 99 LEU A CA 1
ATOM 759 C C . LEU A 1 99 ? -2.979 -32.125 -15.891 1 97.69 99 LEU A C 1
ATOM 761 O O . LEU A 1 99 ? -3.648 -33.125 -15.648 1 97.69 99 LEU A O 1
ATOM 765 N N . ALA A 1 100 ? -2.959 -31.094 -15.094 1 97.88 100 ALA A N 1
ATOM 766 C CA . ALA A 1 100 ? -3.848 -31.016 -13.93 1 97.88 100 ALA A CA 1
ATOM 767 C C . ALA A 1 100 ? -5.312 -31.047 -14.359 1 97.88 100 ALA A C 1
ATOM 769 O O . ALA A 1 100 ? -6.141 -31.688 -13.711 1 97.88 100 ALA A O 1
ATOM 770 N N . ALA A 1 101 ? -5.605 -30.375 -15.453 1 97.81 101 ALA A N 1
ATOM 771 C CA . ALA A 1 101 ? -6.969 -30.328 -15.977 1 97.81 101 ALA A CA 1
ATOM 772 C C . ALA A 1 101 ? -7.43 -31.703 -16.422 1 97.81 101 ALA A C 1
ATOM 774 O O . ALA A 1 101 ? -8.539 -32.156 -16.094 1 97.81 101 ALA A O 1
ATOM 775 N N . VAL A 1 102 ? -6.598 -32.375 -17.156 1 98 102 VAL A N 1
ATOM 776 C CA . VAL A 1 102 ? -6.926 -33.688 -17.641 1 98 102 VAL A CA 1
ATOM 777 C C . VAL A 1 102 ? -7.094 -34.656 -16.469 1 98 102 VAL A C 1
ATOM 779 O O . VAL A 1 102 ? -8.023 -35.469 -16.438 1 98 102 VAL A O 1
ATOM 782 N N . THR A 1 103 ? -6.211 -34.562 -15.547 1 98.06 103 THR A N 1
ATOM 783 C CA . THR A 1 103 ? -6.305 -35.406 -14.359 1 98.06 103 THR A CA 1
ATOM 784 C C . THR A 1 103 ? -7.609 -35.125 -13.609 1 98.06 103 THR A C 1
ATOM 786 O O . THR A 1 103 ? -8.242 -36.062 -13.094 1 98.06 103 THR A O 1
ATOM 789 N N . THR A 1 104 ? -7.957 -33.875 -13.5 1 98.19 104 THR A N 1
ATOM 790 C CA . THR A 1 104 ? -9.188 -33.5 -12.812 1 98.19 104 THR A CA 1
ATOM 791 C C . THR A 1 104 ? -10.406 -34.094 -13.508 1 98.19 104 THR A C 1
ATOM 793 O O . THR A 1 104 ? -11.328 -34.594 -12.844 1 98.19 104 THR A O 1
ATOM 796 N N . VAL A 1 105 ? -10.406 -34.094 -14.836 1 97.69 105 VAL A N 1
ATOM 797 C CA . VAL A 1 105 ? -11.508 -34.688 -15.594 1 97.69 105 VAL A CA 1
ATOM 798 C C . VAL A 1 105 ? -11.602 -36.188 -15.312 1 97.69 105 VAL A C 1
ATOM 800 O O . VAL A 1 105 ? -12.688 -36.688 -15.062 1 97.69 105 VAL A O 1
ATOM 803 N N . ILE A 1 106 ? -10.516 -36.844 -15.312 1 97.81 106 ILE A N 1
ATOM 804 C CA . ILE A 1 106 ? -10.477 -38.281 -15.094 1 97.81 106 ILE A CA 1
ATOM 805 C C . ILE A 1 106 ? -10.93 -38.594 -13.672 1 97.81 106 ILE A C 1
ATOM 807 O O . ILE A 1 106 ? -11.773 -39.469 -13.469 1 97.81 106 ILE A O 1
ATOM 811 N N . VAL A 1 107 ? -10.422 -37.875 -12.758 1 97.19 107 VAL A N 1
ATOM 812 C CA . VAL A 1 107 ? -10.734 -38.094 -11.352 1 97.19 107 VAL A CA 1
ATOM 813 C C . VAL A 1 107 ? -12.203 -37.781 -11.094 1 97.19 107 VAL A C 1
ATOM 815 O O . VAL A 1 107 ? -12.859 -38.5 -10.32 1 97.19 107 VAL A O 1
ATOM 818 N N . SER A 1 108 ? -12.688 -36.719 -11.648 1 96.75 108 SER A N 1
ATOM 819 C CA . SER A 1 108 ? -14.086 -36.344 -11.484 1 96.75 108 SER A CA 1
ATOM 820 C C . SER A 1 108 ? -15.008 -37.438 -11.969 1 96.75 108 SER A C 1
ATOM 822 O O . SER A 1 108 ? -15.992 -37.781 -11.305 1 96.75 108 SER A O 1
ATOM 824 N N . LYS A 1 109 ? -14.727 -38.094 -13.094 1 95.94 109 LYS A N 1
ATOM 825 C CA . LYS A 1 109 ? -15.547 -39.156 -13.672 1 95.94 109 LYS A CA 1
ATOM 826 C C . LYS A 1 109 ? -15.406 -40.469 -12.883 1 95.94 109 LYS A C 1
ATOM 828 O O . LYS A 1 109 ? -16.391 -41.156 -12.664 1 95.94 109 LYS A O 1
ATOM 833 N N . VAL A 1 110 ? -14.25 -40.75 -12.453 1 96 110 VAL A N 1
ATOM 834 C CA . VAL A 1 110 ? -13.984 -42 -11.75 1 96 110 VAL A CA 1
ATOM 835 C C . VAL A 1 110 ? -14.609 -41.969 -10.359 1 96 110 VAL A C 1
ATOM 837 O O . VAL A 1 110 ? -15.203 -42.938 -9.906 1 96 110 VAL A O 1
ATOM 840 N N . PHE A 1 111 ? -14.523 -40.812 -9.703 1 95.5 111 PHE A N 1
ATOM 841 C CA . PHE A 1 111 ? -15.016 -40.688 -8.336 1 95.5 111 PHE A CA 1
ATOM 842 C C . PHE A 1 111 ? -16.422 -40.125 -8.312 1 95.5 111 PHE A C 1
ATOM 844 O O . PHE A 1 111 ? -17.031 -40 -7.242 1 95.5 111 PHE A O 1
ATOM 851 N N . ASN A 1 112 ? -17 -39.75 -9.398 1 93.88 112 ASN A N 1
ATOM 852 C CA . ASN A 1 112 ? -18.328 -39.188 -9.523 1 93.88 112 ASN A CA 1
ATOM 853 C C . ASN A 1 112 ? -18.516 -37.969 -8.633 1 93.88 112 ASN A C 1
ATOM 855 O O . ASN A 1 112 ? -19.438 -37.906 -7.82 1 93.88 112 ASN A O 1
ATOM 859 N N . LEU A 1 113 ? -17.672 -37.062 -8.781 1 94.94 113 LEU A N 1
ATOM 860 C CA . LEU A 1 113 ? -17.719 -35.812 -8.047 1 94.94 113 LEU A CA 1
ATOM 861 C C . LEU A 1 113 ? -18.438 -34.75 -8.852 1 94.94 113 LEU A C 1
ATOM 863 O O . LEU A 1 113 ? -18.422 -34.75 -10.086 1 94.94 113 LEU A O 1
ATOM 867 N N . SER A 1 114 ? -19.094 -33.875 -8.164 1 94.44 114 SER A N 1
ATOM 868 C CA . SER A 1 114 ? -19.75 -32.75 -8.852 1 94.44 114 SER A CA 1
ATOM 869 C C . SER A 1 114 ? -18.734 -31.859 -9.555 1 94.44 114 SER A C 1
ATOM 871 O O . SER A 1 114 ? -17.562 -31.859 -9.211 1 94.44 114 SER A O 1
ATOM 873 N N . LYS A 1 115 ? -19.172 -31.109 -10.531 1 95.62 115 LYS A N 1
ATOM 874 C CA . LYS A 1 115 ? -18.312 -30.203 -11.305 1 95.62 115 LYS A CA 1
ATOM 875 C C . LYS A 1 115 ? -17.656 -29.172 -10.398 1 95.62 115 LYS A C 1
ATOM 877 O O . LYS A 1 115 ? -16.438 -28.969 -10.461 1 95.62 115 LYS A O 1
ATOM 882 N N . ALA A 1 116 ? -18.469 -28.562 -9.547 1 95.44 116 ALA A N 1
ATOM 883 C CA . ALA A 1 116 ? -17.984 -27.516 -8.672 1 95.44 116 ALA A CA 1
ATOM 884 C C . ALA A 1 116 ? -16.922 -28.031 -7.711 1 95.44 116 ALA A C 1
ATOM 886 O O . ALA A 1 116 ? -15.883 -27.406 -7.508 1 95.44 116 ALA A O 1
ATOM 887 N N . LEU A 1 117 ? -17.172 -29.172 -7.219 1 95.25 117 LEU A N 1
ATOM 888 C CA . LEU A 1 117 ? -16.25 -29.797 -6.281 1 95.25 117 LEU A CA 1
ATOM 889 C C . LEU A 1 117 ? -14.945 -30.172 -6.977 1 95.25 117 LEU A C 1
ATOM 891 O O . LEU A 1 117 ? -13.859 -29.938 -6.438 1 95.25 117 LEU A O 1
ATOM 895 N N . SER A 1 118 ? -15 -30.719 -8.133 1 97.06 118 SER A N 1
ATOM 896 C CA . SER A 1 118 ? -13.836 -31.156 -8.891 1 97.06 118 SER A CA 1
ATOM 897 C C . SER A 1 118 ? -12.953 -29.984 -9.281 1 97.06 118 SER A C 1
ATOM 899 O O . SER A 1 118 ? -11.727 -30.047 -9.125 1 97.06 118 SER A O 1
ATOM 901 N N . ILE A 1 119 ? -13.547 -28.953 -9.789 1 97.19 119 ILE A N 1
ATOM 902 C CA . ILE A 1 119 ? -12.789 -27.781 -10.203 1 97.19 119 ILE A CA 1
ATOM 903 C C . ILE A 1 119 ? -12.172 -27.094 -8.977 1 97.19 119 ILE A C 1
ATOM 905 O O . ILE A 1 119 ? -11.039 -26.625 -9.031 1 97.19 119 ILE A O 1
ATOM 909 N N . GLY A 1 120 ? -12.961 -27.062 -7.898 1 96.44 120 GLY A N 1
ATOM 910 C CA . GLY A 1 120 ? -12.422 -26.547 -6.645 1 96.44 120 GLY A CA 1
ATOM 911 C C . GLY A 1 120 ? -11.203 -27.312 -6.168 1 96.44 120 GLY A C 1
ATOM 912 O O . GLY A 1 120 ? -10.211 -26.703 -5.758 1 96.44 120 GLY A O 1
ATOM 913 N N . ILE A 1 121 ? -11.25 -28.594 -6.273 1 96.62 121 ILE A N 1
ATOM 914 C CA . ILE A 1 121 ? -10.133 -29.438 -5.875 1 96.62 121 ILE A CA 1
ATOM 915 C C . ILE A 1 121 ? -8.914 -29.125 -6.742 1 96.62 121 ILE A C 1
ATOM 917 O O . ILE A 1 121 ? -7.793 -29.016 -6.234 1 96.62 121 ILE A O 1
ATOM 921 N N . MET A 1 122 ? -9.133 -28.953 -7.98 1 97.44 122 MET A N 1
ATOM 922 C CA . MET A 1 122 ? -8.031 -28.641 -8.891 1 97.44 122 MET A CA 1
ATOM 923 C C . MET A 1 122 ? -7.34 -27.344 -8.492 1 97.44 122 MET A C 1
ATOM 925 O O . MET A 1 122 ? -6.113 -27.281 -8.43 1 97.44 122 MET A O 1
ATOM 929 N N . THR A 1 123 ? -8.164 -26.328 -8.289 1 96.62 123 THR A N 1
ATOM 930 C CA . THR A 1 123 ? -7.605 -25.016 -7.969 1 96.62 123 THR A CA 1
ATOM 931 C C . THR A 1 123 ? -6.887 -25.047 -6.621 1 96.62 123 THR A C 1
ATOM 933 O O . THR A 1 123 ? -5.875 -24.359 -6.434 1 96.62 123 THR A O 1
ATOM 936 N N . GLY A 1 124 ? -7.363 -25.844 -5.688 1 95 124 GLY A N 1
ATOM 937 C CA . GLY A 1 124 ? -6.668 -26.047 -4.426 1 95 124 GLY A CA 1
ATOM 938 C C . GLY A 1 124 ? -5.363 -26.797 -4.578 1 95 124 GLY A C 1
ATOM 939 O O . GLY A 1 124 ? -4.348 -26.422 -3.998 1 95 124 GLY A O 1
ATOM 940 N N . ALA A 1 125 ? -5.441 -27.812 -5.367 1 95.75 125 ALA A N 1
ATOM 941 C CA . ALA A 1 125 ? -4.27 -28.641 -5.621 1 95.75 125 ALA A CA 1
ATOM 942 C C . ALA A 1 125 ? -3.148 -27.828 -6.266 1 95.75 125 ALA A C 1
ATOM 944 O O . ALA A 1 125 ? -1.968 -28.062 -5.992 1 95.75 125 ALA A O 1
ATOM 945 N N . LEU A 1 126 ? -3.566 -26.922 -7.074 1 95.75 126 LEU A N 1
ATOM 946 C CA . LEU A 1 126 ? -2.6 -26.078 -7.773 1 95.75 126 LEU A CA 1
ATOM 947 C C . LEU A 1 126 ? -2.312 -24.812 -6.98 1 95.75 126 LEU A C 1
ATOM 949 O O . LEU A 1 126 ? -1.602 -23.922 -7.457 1 95.75 126 LEU A O 1
ATOM 953 N N . THR A 1 127 ? -2.898 -24.688 -5.844 1 92.69 127 THR A N 1
ATOM 954 C CA . THR A 1 127 ? -2.732 -23.578 -4.926 1 92.69 127 THR A CA 1
ATOM 955 C C . THR A 1 127 ? -3.016 -22.25 -5.633 1 92.69 127 THR A C 1
ATOM 957 O O . THR A 1 127 ? -2.264 -21.281 -5.48 1 92.69 127 THR A O 1
ATOM 960 N N . SER A 1 128 ? -3.992 -22.219 -6.449 1 93.44 128 SER A N 1
ATOM 961 C CA . SER A 1 128 ? -4.344 -21.031 -7.215 1 93.44 128 SER A CA 1
ATOM 962 C C . SER A 1 128 ? -5.633 -20.406 -6.695 1 93.44 128 SER A C 1
ATOM 964 O O . SER A 1 128 ? -6.727 -20.844 -7.051 1 93.44 128 SER A O 1
ATOM 966 N N . THR A 1 129 ? -5.527 -19.297 -6.051 1 90.12 129 THR A N 1
ATOM 967 C CA . THR A 1 129 ? -6.688 -18.594 -5.512 1 90.12 129 THR A CA 1
ATOM 968 C C . THR A 1 129 ? -7.469 -17.906 -6.629 1 90.12 129 THR A C 1
ATOM 970 O O . THR A 1 129 ? -8.703 -17.891 -6.613 1 90.12 129 THR A O 1
ATOM 973 N N . PRO A 1 130 ? -6.785 -17.312 -7.602 1 89.31 130 PRO A N 1
ATOM 974 C CA . PRO A 1 130 ? -7.547 -16.797 -8.742 1 89.31 130 PRO A CA 1
ATOM 975 C C . PRO A 1 130 ? -8.328 -17.906 -9.469 1 89.31 130 PRO A C 1
ATOM 977 O O . PRO A 1 130 ? -9.422 -17.641 -9.977 1 89.31 130 PRO A O 1
ATOM 980 N N . GLY A 1 131 ? -7.742 -19.047 -9.516 1 93.56 131 GLY A N 1
ATOM 981 C CA . GLY A 1 131 ? -8.477 -20.172 -10.047 1 93.56 131 GLY A CA 1
ATOM 982 C C . GLY A 1 131 ? -9.75 -20.469 -9.289 1 93.56 131 GLY A C 1
ATOM 983 O O . GLY A 1 131 ? -10.789 -20.75 -9.891 1 93.56 131 GLY A O 1
ATOM 984 N N . LEU A 1 132 ? -9.695 -20.422 -7.988 1 93.19 132 LEU A N 1
ATOM 985 C CA . LEU A 1 132 ? -10.883 -20.625 -7.164 1 93.19 132 LEU A CA 1
ATOM 986 C C . LEU A 1 132 ? -11.945 -19.578 -7.477 1 93.19 132 LEU A C 1
ATOM 988 O O . LEU A 1 132 ? -13.133 -19.906 -7.586 1 93.19 132 LEU A O 1
ATOM 992 N N . ALA A 1 133 ? -11.484 -18.375 -7.594 1 91.31 133 ALA A N 1
ATOM 993 C CA . ALA A 1 133 ? -12.406 -17.297 -7.93 1 91.31 133 ALA A CA 1
ATOM 994 C C . ALA A 1 133 ? -13.125 -17.578 -9.25 1 91.31 133 ALA A C 1
ATOM 996 O O . ALA A 1 133 ? -14.336 -17.406 -9.352 1 91.31 133 ALA A O 1
ATOM 997 N N . ALA A 1 134 ? -12.375 -18.016 -10.211 1 91.06 134 ALA A N 1
ATOM 998 C CA . ALA A 1 134 ? -12.945 -18.359 -11.516 1 91.06 134 ALA A CA 1
ATOM 999 C C . ALA A 1 134 ? -13.891 -19.547 -11.406 1 91.06 134 ALA A C 1
ATOM 1001 O O . ALA A 1 134 ? -14.93 -19.578 -12.07 1 91.06 134 ALA A O 1
ATOM 1002 N N . ALA A 1 135 ? -13.516 -20.469 -10.594 1 93.94 135 ALA A N 1
ATOM 1003 C CA . ALA A 1 135 ? -14.352 -21.656 -10.391 1 93.94 135 ALA A CA 1
ATOM 1004 C C . ALA A 1 135 ? -15.695 -21.281 -9.773 1 93.94 135 ALA A C 1
ATOM 1006 O O . ALA A 1 135 ? -16.734 -21.781 -10.195 1 93.94 135 ALA A O 1
ATOM 1007 N N . LEU A 1 136 ? -15.664 -20.453 -8.797 1 92.56 136 LEU A N 1
ATOM 1008 C CA . LEU A 1 136 ? -16.875 -20.016 -8.117 1 92.56 136 LEU A CA 1
ATOM 1009 C C . LEU A 1 136 ? -17.781 -19.25 -9.07 1 92.56 136 LEU A C 1
ATOM 1011 O O . LEU A 1 136 ? -19.016 -19.406 -9.039 1 92.56 136 LEU A O 1
ATOM 1015 N N . GLN A 1 137 ? -17.172 -18.516 -9.859 1 87.19 137 GLN A N 1
ATOM 1016 C CA . GLN A 1 137 ? -17.938 -17.75 -10.828 1 87.19 137 GLN A CA 1
ATOM 1017 C C . GLN A 1 137 ? -18.531 -18.656 -11.898 1 87.19 137 GLN A C 1
ATOM 1019 O O . GLN A 1 137 ? -19.672 -18.469 -12.328 1 87.19 137 GLN A O 1
ATOM 1024 N N . ALA A 1 138 ? -17.812 -19.594 -12.32 1 88.12 138 ALA A N 1
ATOM 1025 C CA . ALA A 1 138 ? -18.219 -20.469 -13.406 1 88.12 138 ALA A CA 1
ATOM 1026 C C . ALA A 1 138 ? -19.297 -21.438 -12.945 1 88.12 138 ALA A C 1
ATOM 1028 O O . ALA A 1 138 ? -20.234 -21.734 -13.695 1 88.12 138 ALA A O 1
ATOM 1029 N N . THR A 1 139 ? -19.219 -21.891 -11.75 1 91.62 139 THR A N 1
ATOM 1030 C CA . THR A 1 139 ? -20.125 -22.938 -11.281 1 91.62 139 THR A CA 1
ATOM 1031 C C . THR A 1 139 ? -21.281 -22.328 -10.508 1 91.62 139 THR A C 1
ATOM 1033 O O . THR A 1 139 ? -22.328 -22.969 -10.352 1 91.62 139 THR A O 1
ATOM 1036 N N . ASN A 1 140 ? -21.062 -21.125 -9.938 1 90.25 140 ASN A N 1
ATOM 1037 C CA . ASN A 1 140 ? -22.016 -20.484 -9.031 1 90.25 140 ASN A CA 1
ATOM 1038 C C . ASN A 1 140 ? -22.406 -21.406 -7.883 1 90.25 140 ASN A C 1
ATOM 1040 O O . ASN A 1 140 ? -23.578 -21.484 -7.512 1 90.25 140 ASN A O 1
ATOM 1044 N N . ASP A 1 141 ? -21.453 -22.219 -7.488 1 92.81 141 ASP A N 1
ATOM 1045 C CA . ASP A 1 141 ? -21.641 -23.203 -6.422 1 92.81 141 ASP A CA 1
ATOM 1046 C C . ASP A 1 141 ? -20.547 -23.078 -5.367 1 92.81 141 ASP A C 1
ATOM 1048 O O . ASP A 1 141 ? -19.359 -23.297 -5.652 1 92.81 141 ASP A O 1
ATOM 1052 N N . PRO A 1 142 ? -20.938 -22.828 -4.109 1 92.19 142 PRO A N 1
ATOM 1053 C CA . PRO A 1 142 ? -19.969 -22.594 -3.039 1 92.19 142 PRO A CA 1
ATOM 1054 C C . PRO A 1 142 ? -19.156 -23.828 -2.691 1 92.19 142 PRO A C 1
ATOM 1056 O O . PRO A 1 142 ? -18.141 -23.734 -2.002 1 92.19 142 PRO A O 1
ATOM 1059 N N . VAL A 1 143 ? -19.578 -24.922 -3.18 1 92.88 143 VAL A N 1
ATOM 1060 C CA . VAL A 1 143 ? -18.891 -26.172 -2.838 1 92.88 143 VAL A CA 1
ATOM 1061 C C . VAL A 1 143 ? -17.5 -26.188 -3.457 1 92.88 143 VAL A C 1
ATOM 1063 O O . VAL A 1 143 ? -16.625 -26.938 -3.018 1 92.88 143 VAL A O 1
ATOM 1066 N N . ALA A 1 144 ? -17.25 -25.344 -4.465 1 94.19 144 ALA A N 1
ATOM 1067 C CA . ALA A 1 144 ? -15.906 -25.188 -5.027 1 94.19 144 ALA A CA 1
ATOM 1068 C C . ALA A 1 144 ? -14.914 -24.75 -3.953 1 94.19 144 ALA A C 1
ATOM 1070 O O . ALA A 1 144 ? -13.75 -25.172 -3.971 1 94.19 144 ALA A O 1
ATOM 1071 N N . SER A 1 145 ? -15.391 -24 -3.023 1 92.75 145 SER A N 1
ATOM 1072 C CA . SER A 1 145 ? -14.531 -23.531 -1.938 1 92.75 145 SER A CA 1
ATOM 1073 C C . SER A 1 145 ? -14.18 -24.672 -0.986 1 92.75 145 SER A C 1
ATOM 1075 O O . SER A 1 145 ? -13.086 -24.703 -0.43 1 92.75 145 SER A O 1
ATOM 1077 N N . VAL A 1 146 ? -15.102 -25.547 -0.848 1 92.19 146 VAL A N 1
ATOM 1078 C CA . VAL A 1 146 ? -14.836 -26.719 -0.027 1 92.19 146 VAL A CA 1
ATOM 1079 C C . VAL A 1 146 ? -13.727 -27.562 -0.665 1 92.19 146 VAL A C 1
ATOM 1081 O O . VAL A 1 146 ? -12.781 -27.969 0.012 1 92.19 146 VAL A O 1
ATOM 1084 N N . GLY A 1 147 ? -13.867 -27.781 -1.941 1 93.56 147 GLY A N 1
ATOM 1085 C CA . GLY A 1 147 ? -12.836 -28.5 -2.662 1 93.56 147 GLY A CA 1
ATOM 1086 C C . GLY A 1 147 ? -11.461 -27.859 -2.555 1 93.56 147 GLY A C 1
ATOM 1087 O O . GLY A 1 147 ? -10.469 -28.547 -2.285 1 93.56 147 GLY A O 1
ATOM 1088 N N . TYR A 1 148 ? -11.438 -26.562 -2.785 1 93.38 148 TYR A N 1
ATOM 1089 C CA . TYR A 1 148 ? -10.195 -25.797 -2.652 1 93.38 148 TYR A CA 1
ATOM 1090 C C . TYR A 1 148 ? -9.594 -25.969 -1.263 1 93.38 148 TYR A C 1
ATOM 1092 O O . TYR A 1 148 ? -8.406 -26.25 -1.127 1 93.38 148 TYR A O 1
ATOM 1100 N N . GLY A 1 149 ? -10.43 -25.828 -0.239 1 89.44 149 GLY A N 1
ATOM 1101 C CA . GLY A 1 149 ? -9.977 -25.891 1.141 1 89.44 149 GLY A CA 1
ATOM 1102 C C . GLY A 1 149 ? -9.359 -27.234 1.499 1 89.44 149 GLY A C 1
ATOM 1103 O O . GLY A 1 149 ? -8.375 -27.297 2.238 1 89.44 149 GLY A O 1
ATOM 1104 N N . ILE A 1 150 ? -9.852 -28.234 0.959 1 88.44 150 ILE A N 1
ATOM 1105 C CA . ILE A 1 150 ? -9.391 -29.578 1.288 1 88.44 150 ILE A CA 1
ATOM 1106 C C . ILE A 1 150 ? -8.102 -29.891 0.525 1 88.44 150 ILE A C 1
ATOM 1108 O O . ILE A 1 150 ? -7.176 -30.484 1.073 1 88.44 150 ILE A O 1
ATOM 1112 N N . ALA A 1 151 ? -8.102 -29.469 -0.673 1 92.44 151 ALA A N 1
ATOM 1113 C CA . ALA A 1 151 ? -6.992 -29.844 -1.545 1 92.44 151 ALA A CA 1
ATOM 1114 C C . ALA A 1 151 ? -5.789 -28.922 -1.333 1 92.44 151 ALA A C 1
ATOM 1116 O O . ALA A 1 151 ? -4.648 -29.312 -1.577 1 92.44 151 ALA A O 1
ATOM 1117 N N . TYR A 1 152 ? -6.008 -27.734 -0.852 1 90 152 TYR A N 1
ATOM 1118 C CA . TYR A 1 152 ? -4.977 -26.703 -0.768 1 90 152 TYR A CA 1
ATOM 1119 C C . TYR A 1 152 ? -3.811 -27.172 0.094 1 90 152 TYR A C 1
ATOM 1121 O O . TYR A 1 152 ? -2.65 -27.062 -0.309 1 90 152 TYR A O 1
ATOM 1129 N N . PRO A 1 153 ? -4.016 -27.734 1.328 1 86.56 153 PRO A N 1
ATOM 1130 C CA . PRO A 1 153 ? -2.889 -28.203 2.139 1 86.56 153 PRO A CA 1
ATOM 1131 C C . PRO A 1 153 ? -2.043 -29.25 1.423 1 86.56 153 PRO A C 1
ATOM 1133 O O . PRO A 1 153 ? -0.816 -29.25 1.545 1 86.56 153 PRO A O 1
ATOM 1136 N N . PHE A 1 154 ? -2.676 -30.062 0.635 1 87.38 154 PHE A N 1
ATOM 1137 C CA . PHE A 1 154 ? -1.945 -31.062 -0.133 1 87.38 154 PHE A CA 1
ATOM 1138 C C . PHE A 1 154 ? -1.082 -30.406 -1.201 1 87.38 154 PHE A C 1
ATOM 1140 O O . PHE A 1 154 ? 0.061 -30.812 -1.422 1 87.38 154 PHE A O 1
ATOM 1147 N N . GLY A 1 155 ? -1.701 -29.438 -1.812 1 90.12 155 GLY A N 1
ATOM 1148 C CA . GLY A 1 155 ? -0.946 -28.719 -2.824 1 90.12 155 GLY A CA 1
ATOM 1149 C C . GLY A 1 155 ? 0.309 -28.062 -2.277 1 90.12 155 GLY A C 1
ATOM 1150 O O . GLY A 1 155 ? 1.38 -28.172 -2.879 1 90.12 155 GLY A O 1
ATOM 1151 N N . VAL A 1 156 ? 0.211 -27.516 -1.107 1 89.06 156 VAL A N 1
ATOM 1152 C CA . VAL A 1 156 ? 1.324 -26.781 -0.502 1 89.06 156 VAL A CA 1
ATOM 1153 C C . VAL A 1 156 ? 2.387 -27.781 -0.027 1 89.06 156 VAL A C 1
ATOM 1155 O O . VAL A 1 156 ? 3.568 -27.625 -0.349 1 89.06 156 VAL A O 1
ATOM 1158 N N . ILE A 1 157 ? 2.025 -28.828 0.616 1 89.81 157 ILE A N 1
ATOM 1159 C CA . ILE A 1 157 ? 2.943 -29.781 1.228 1 89.81 157 ILE A CA 1
ATOM 1160 C C . ILE A 1 157 ? 3.619 -30.625 0.142 1 89.81 157 ILE A C 1
ATOM 1162 O O . ILE A 1 157 ? 4.832 -30.844 0.185 1 89.81 157 ILE A O 1
ATOM 1166 N N . ALA A 1 158 ? 2.836 -31 -0.756 1 92 158 ALA A N 1
ATOM 1167 C CA . ALA A 1 158 ? 3.34 -31.906 -1.782 1 92 158 ALA A CA 1
ATOM 1168 C C . ALA A 1 158 ? 4.445 -31.25 -2.604 1 92 158 ALA A C 1
ATOM 1170 O O . ALA A 1 158 ? 5.461 -31.891 -2.904 1 92 158 ALA A O 1
ATOM 1171 N N . VAL A 1 159 ? 4.215 -30.062 -3.002 1 92.19 159 VAL A N 1
ATOM 1172 C CA . VAL A 1 159 ? 5.215 -29.375 -3.822 1 92.19 159 VAL A CA 1
ATOM 1173 C C . VAL A 1 159 ? 6.504 -29.203 -3.025 1 92.19 159 VAL A C 1
ATOM 1175 O O . VAL A 1 159 ? 7.598 -29.453 -3.539 1 92.19 159 VAL A O 1
ATOM 1178 N N . VAL A 1 160 ? 6.418 -28.812 -1.785 1 90.19 160 VAL A N 1
ATOM 1179 C CA . VAL A 1 160 ? 7.582 -28.578 -0.937 1 90.19 160 VAL A CA 1
ATOM 1180 C C . VAL A 1 160 ? 8.336 -29.891 -0.717 1 90.19 160 VAL A C 1
ATOM 1182 O O . VAL A 1 160 ? 9.562 -29.938 -0.821 1 90.19 160 VAL A O 1
ATOM 1185 N N . LEU A 1 161 ? 7.637 -30.906 -0.437 1 90.5 161 LEU A N 1
ATOM 1186 C CA . LEU A 1 161 ? 8.258 -32.219 -0.213 1 90.5 161 LEU A CA 1
ATOM 1187 C C . LEU A 1 161 ? 8.945 -32.719 -1.478 1 90.5 161 LEU A C 1
ATOM 1189 O O . LEU A 1 161 ? 10.039 -33.281 -1.41 1 90.5 161 LEU A O 1
ATOM 1193 N N . PHE A 1 162 ? 8.289 -32.531 -2.525 1 93.5 162 PHE A N 1
ATOM 1194 C CA . PHE A 1 162 ? 8.852 -32.938 -3.803 1 93.5 162 PHE A CA 1
ATOM 1195 C C . PHE A 1 162 ? 10.164 -32.219 -4.078 1 93.5 162 PHE A C 1
ATOM 1197 O O . PHE A 1 162 ? 11.148 -32.844 -4.484 1 93.5 162 PHE A O 1
ATOM 1204 N N . VAL A 1 163 ? 10.211 -30.953 -3.898 1 92 163 VAL A N 1
ATOM 1205 C CA . VAL A 1 163 ? 11.375 -30.125 -4.156 1 92 163 VAL A CA 1
ATOM 1206 C C . VAL A 1 163 ? 12.523 -30.531 -3.234 1 92 163 VAL A C 1
ATOM 1208 O O . VAL A 1 163 ? 13.68 -30.562 -3.65 1 92 163 VAL A O 1
ATOM 1211 N N . GLN A 1 164 ? 12.188 -30.875 -2.049 1 89.62 164 GLN A N 1
ATOM 1212 C CA . GLN A 1 164 ? 13.211 -31.188 -1.06 1 89.62 164 GLN A CA 1
ATOM 1213 C C . GLN A 1 164 ? 13.727 -32.625 -1.226 1 89.62 164 GLN A C 1
ATOM 1215 O O . GLN A 1 164 ? 14.914 -32.875 -1.021 1 89.62 164 GLN A O 1
ATOM 1220 N N . LEU A 1 165 ? 12.867 -33.5 -1.594 1 90.56 165 LEU A N 1
ATOM 1221 C CA . LEU A 1 165 ? 13.211 -34.906 -1.57 1 90.56 165 LEU A CA 1
ATOM 1222 C C . LEU A 1 165 ? 13.766 -35.375 -2.918 1 90.56 165 LEU A C 1
ATOM 1224 O O . LEU A 1 165 ? 14.641 -36.219 -2.975 1 90.56 165 LEU A O 1
ATOM 1228 N N . LEU A 1 166 ? 13.32 -34.812 -3.914 1 90.88 166 LEU A N 1
ATOM 1229 C CA . LEU A 1 166 ? 13.648 -35.312 -5.242 1 90.88 166 LEU A CA 1
ATOM 1230 C C . LEU A 1 166 ? 15.148 -35.25 -5.5 1 90.88 166 LEU A C 1
ATOM 1232 O O . LEU A 1 166 ? 15.758 -36.219 -5.918 1 90.88 166 LEU A O 1
ATOM 1236 N N . PRO A 1 167 ? 15.781 -34.062 -5.305 1 88.56 167 PRO A N 1
ATOM 1237 C CA . PRO A 1 167 ? 17.219 -34 -5.539 1 88.56 167 PRO A CA 1
ATOM 1238 C C . PRO A 1 167 ? 18 -35 -4.664 1 88.56 167 PRO A C 1
ATOM 1240 O O . PRO A 1 167 ? 19.047 -35.5 -5.074 1 88.56 167 PRO A O 1
ATOM 1243 N N . ARG A 1 168 ? 17.578 -35.281 -3.57 1 87.25 168 ARG A N 1
ATOM 1244 C CA . ARG A 1 168 ? 18.234 -36.219 -2.646 1 87.25 168 ARG A CA 1
ATOM 1245 C C . ARG A 1 168 ? 18.094 -37.656 -3.121 1 87.25 168 ARG A C 1
ATOM 1247 O O . ARG A 1 168 ? 19.016 -38.438 -2.973 1 87.25 168 ARG A O 1
ATOM 1254 N N . VAL A 1 169 ? 16.891 -37.938 -3.572 1 90.12 169 VAL A N 1
ATOM 1255 C CA . VAL A 1 169 ? 16.594 -39.312 -4.027 1 90.12 169 VAL A CA 1
ATOM 1256 C C . VAL A 1 169 ? 17.359 -39.594 -5.316 1 90.12 169 VAL A C 1
ATOM 1258 O O . VAL A 1 169 ? 17.859 -40.719 -5.508 1 90.12 169 VAL A O 1
ATOM 1261 N N . LEU A 1 170 ? 17.438 -38.594 -6.168 1 90.75 170 LEU A N 1
ATOM 1262 C CA . LEU A 1 170 ? 18.125 -38.781 -7.445 1 90.75 170 LEU A CA 1
ATOM 1263 C C . LEU A 1 170 ? 19.625 -38.562 -7.301 1 90.75 170 LEU A C 1
ATOM 1265 O O . LEU A 1 170 ? 20.391 -38.844 -8.227 1 90.75 170 LEU A O 1
ATOM 1269 N N . LYS A 1 171 ? 20.078 -38.062 -6.238 1 88 171 LYS A N 1
ATOM 1270 C CA . LYS A 1 171 ? 21.484 -37.844 -5.922 1 88 171 LYS A CA 1
ATOM 1271 C C . LYS A 1 171 ? 22.141 -36.969 -6.992 1 88 171 LYS A C 1
ATOM 1273 O O . LYS A 1 171 ? 23.203 -37.312 -7.516 1 88 171 LYS A O 1
ATOM 1278 N N . VAL A 1 172 ? 21.531 -36 -7.293 1 87.94 172 VAL A N 1
ATOM 1279 C CA . VAL A 1 172 ? 22.031 -35.094 -8.328 1 87.94 172 VAL A CA 1
ATOM 1280 C C . VAL A 1 172 ? 22.812 -33.938 -7.676 1 87.94 172 VAL A C 1
ATOM 1282 O O . VAL A 1 172 ? 22.391 -33.406 -6.656 1 87.94 172 VAL A O 1
ATOM 1285 N N . ASP A 1 173 ? 24 -33.688 -8.242 1 86.38 173 ASP A N 1
ATOM 1286 C CA . ASP A 1 173 ? 24.719 -32.469 -7.875 1 86.38 173 ASP A CA 1
ATOM 1287 C C . ASP A 1 173 ? 24.141 -31.25 -8.578 1 86.38 173 ASP A C 1
ATOM 1289 O O . ASP A 1 173 ? 24.344 -31.062 -9.781 1 86.38 173 ASP A O 1
ATOM 1293 N N . LEU A 1 174 ? 23.516 -30.484 -7.816 1 88.31 174 LEU A N 1
ATOM 1294 C CA . LEU A 1 174 ? 22.734 -29.375 -8.359 1 88.31 174 LEU A CA 1
ATOM 1295 C C . LEU A 1 174 ? 23.641 -28.375 -9.086 1 88.31 174 LEU A C 1
ATOM 1297 O O . LEU A 1 174 ? 23.25 -27.828 -10.117 1 88.31 174 LEU A O 1
ATOM 1301 N N . TYR A 1 175 ? 24.844 -28.188 -8.555 1 79.81 175 TYR A N 1
ATOM 1302 C CA . TYR A 1 175 ? 25.781 -27.234 -9.172 1 79.81 175 TYR A CA 1
ATOM 1303 C C . TYR A 1 175 ? 26.281 -27.766 -10.508 1 79.81 175 TYR A C 1
ATOM 1305 O O . TYR A 1 175 ? 26.328 -27.031 -11.5 1 79.81 175 TYR A O 1
ATOM 1313 N N . LYS A 1 176 ? 26.672 -28.906 -10.477 1 80.62 176 LYS A N 1
ATOM 1314 C CA . LYS A 1 176 ? 27.156 -29.531 -11.703 1 80.62 176 LYS A CA 1
ATOM 1315 C C . LYS A 1 176 ? 26.047 -29.625 -12.75 1 80.62 176 LYS A C 1
ATOM 1317 O O . LYS A 1 176 ? 26.281 -29.406 -13.938 1 80.62 176 LYS A O 1
ATOM 1322 N N . ASP A 1 177 ? 24.922 -29.922 -12.273 1 88.06 177 ASP A N 1
ATOM 1323 C CA . ASP A 1 177 ? 23.766 -30.047 -13.164 1 88.06 177 ASP A CA 1
ATOM 1324 C C . ASP A 1 177 ? 23.422 -28.719 -13.812 1 88.06 177 ASP A C 1
ATOM 1326 O O . ASP A 1 177 ? 23.047 -28.672 -14.984 1 88.06 177 ASP A O 1
ATOM 1330 N N . LEU A 1 178 ? 23.562 -27.688 -13.078 1 81.81 178 LEU A N 1
ATOM 1331 C CA . LEU A 1 178 ? 23.25 -26.344 -13.555 1 81.81 178 LEU A CA 1
ATOM 1332 C C . LEU A 1 178 ? 24.25 -25.891 -14.617 1 81.81 178 LEU A C 1
ATOM 1334 O O . LEU A 1 178 ? 23.875 -25.203 -15.57 1 81.81 178 LEU A O 1
ATOM 1338 N N . GLN A 1 179 ? 25.469 -26.297 -14.5 1 71.81 179 GLN A N 1
ATOM 1339 C CA . GLN A 1 179 ? 26.516 -25.906 -15.43 1 71.81 179 GLN A CA 1
ATOM 1340 C C . GLN A 1 179 ? 26.438 -26.719 -16.719 1 71.81 179 GLN A C 1
ATOM 1342 O O . GLN A 1 179 ? 26.781 -26.219 -17.797 1 71.81 179 GLN A O 1
ATOM 1347 N N . GLN A 1 180 ? 26.078 -27.844 -16.625 1 72.81 180 GLN A N 1
ATOM 1348 C CA . GLN A 1 180 ? 26.109 -28.766 -17.75 1 72.81 180 GLN A CA 1
ATOM 1349 C C . GLN A 1 180 ? 24.891 -28.578 -18.641 1 72.81 180 GLN A C 1
ATOM 1351 O O . GLN A 1 180 ? 24.953 -28.797 -19.859 1 72.81 180 GLN A O 1
ATOM 1356 N N . LYS A 1 181 ? 23.969 -28.172 -18.031 1 67 181 LYS A N 1
ATOM 1357 C CA . LYS A 1 181 ? 22.734 -28.156 -18.797 1 67 181 LYS A CA 1
ATOM 1358 C C . LYS A 1 181 ? 22.469 -26.766 -19.375 1 67 181 LYS A C 1
ATOM 1360 O O . LYS A 1 181 ? 23.125 -25.797 -19 1 67 181 LYS A O 1
ATOM 1365 N N . ILE A 1 182 ? 21.797 -26.688 -20.438 1 54.97 182 ILE A N 1
ATOM 1366 C CA . ILE A 1 182 ? 21.438 -25.5 -21.219 1 54.97 182 ILE A CA 1
ATOM 1367 C C . ILE A 1 182 ? 20.859 -24.422 -20.281 1 54.97 182 ILE A C 1
ATOM 1369 O O . ILE A 1 182 ? 19.984 -24.703 -19.469 1 54.97 182 ILE A O 1
ATOM 1373 N N . ASN A 1 183 ? 21.719 -23.422 -20.094 1 56.56 183 ASN A N 1
ATOM 1374 C CA . ASN A 1 183 ? 21.125 -22.234 -19.484 1 56.56 183 ASN A CA 1
ATOM 1375 C C . ASN A 1 183 ? 20.375 -21.391 -20.5 1 56.56 183 ASN A C 1
ATOM 1377 O O . ASN A 1 183 ? 20.984 -20.75 -21.359 1 56.56 183 ASN A O 1
ATOM 1381 N N . PRO A 1 184 ? 19.188 -21.688 -20.578 1 52.75 184 PRO A N 1
ATOM 1382 C CA . PRO A 1 184 ? 18.469 -20.984 -21.625 1 52.75 184 PRO A CA 1
ATOM 1383 C C . PRO A 1 184 ? 18.75 -19.484 -21.641 1 52.75 184 PRO A C 1
ATOM 1385 O O . PRO A 1 184 ? 18.516 -18.812 -22.641 1 52.75 184 PRO A O 1
ATOM 1388 N N . ILE A 1 185 ? 19.281 -18.922 -20.594 1 51.66 185 ILE A N 1
ATOM 1389 C CA . ILE A 1 185 ? 19.5 -17.484 -20.531 1 51.66 185 ILE A CA 1
ATOM 1390 C C . ILE A 1 185 ? 20.953 -17.172 -20.906 1 51.66 185 ILE A C 1
ATOM 1392 O O . ILE A 1 185 ? 21.25 -16.078 -21.406 1 51.66 185 ILE A O 1
ATOM 1396 N N . SER A 1 186 ? 22.078 -17.828 -20.625 1 48.69 186 SER A N 1
ATOM 1397 C CA . SER A 1 186 ? 23.484 -17.453 -20.797 1 48.69 186 SER A CA 1
ATOM 1398 C C . SER A 1 186 ? 24.047 -18.047 -22.078 1 48.69 186 SER A C 1
ATOM 1400 O O . SER A 1 186 ? 23.859 -19.234 -22.359 1 48.69 186 SER A O 1
ATOM 1402 N N . ASN A 1 187 ? 24.297 -17.188 -23.031 1 44.34 187 ASN A N 1
ATOM 1403 C CA . ASN A 1 187 ? 25.062 -17.625 -24.188 1 44.34 187 ASN A CA 1
ATOM 1404 C C . ASN A 1 187 ? 26.562 -17.547 -23.922 1 44.34 187 ASN A C 1
ATOM 1406 O O . ASN A 1 187 ? 27 -16.844 -23 1 44.34 187 ASN A O 1
ATOM 1410 N N . GLU A 1 188 ? 27.469 -18.328 -24.516 1 46.53 188 GLU A N 1
ATOM 1411 C CA . GLU A 1 188 ? 28.922 -18.438 -24.469 1 46.53 188 GLU A CA 1
ATOM 1412 C C . GLU A 1 188 ? 29.562 -17.047 -24.453 1 46.53 188 GLU A C 1
ATOM 1414 O O . GLU A 1 188 ? 30.656 -16.875 -23.891 1 46.53 188 GLU A O 1
ATOM 1419 N N . GLU A 1 189 ? 29.031 -16.062 -25.047 1 50.94 189 GLU A N 1
ATOM 1420 C CA . GLU A 1 189 ? 29.641 -14.734 -25.188 1 50.94 189 GLU A CA 1
ATOM 1421 C C . GLU A 1 189 ? 29.188 -13.797 -24.062 1 50.94 189 GLU A C 1
ATOM 1423 O O . GLU A 1 189 ? 29.406 -12.586 -24.141 1 50.94 189 GLU A O 1
ATOM 1428 N N . SER A 1 190 ? 28.906 -14.336 -23 1 58.12 190 SER A N 1
ATOM 1429 C CA . SER A 1 190 ? 28.391 -13.508 -21.906 1 58.12 190 SER A CA 1
ATOM 1430 C C . SER A 1 190 ? 29.531 -12.984 -21.031 1 58.12 190 SER A C 1
ATOM 1432 O O . SER A 1 190 ? 30.469 -13.719 -20.719 1 58.12 190 SER A O 1
ATOM 1434 N N . PRO A 1 191 ? 29.641 -11.602 -20.844 1 63 191 PRO A N 1
ATOM 1435 C CA . PRO A 1 191 ? 30.703 -11.039 -19.984 1 63 191 PRO A CA 1
ATOM 1436 C C . PRO A 1 191 ? 30.734 -11.672 -18.594 1 63 191 PRO A C 1
ATOM 1438 O O . PRO A 1 191 ? 29.703 -12.047 -18.062 1 63 191 PRO A O 1
ATOM 1441 N N . GLU A 1 192 ? 32 -11.953 -18.234 1 71.44 192 GLU A N 1
ATOM 1442 C CA . GLU A 1 192 ? 32.219 -12.484 -16.891 1 71.44 192 GLU A CA 1
ATOM 1443 C C . GLU A 1 192 ? 32.75 -11.398 -15.945 1 71.44 192 GLU A C 1
ATOM 1445 O O . GLU A 1 192 ? 33.281 -10.391 -16.391 1 71.44 192 GLU A O 1
ATOM 1450 N N . MET A 1 193 ? 32.438 -11.492 -14.719 1 76.19 193 MET A N 1
ATOM 1451 C CA . MET A 1 193 ? 32.906 -10.578 -13.688 1 76.19 193 MET A CA 1
ATOM 1452 C C . MET A 1 193 ? 34 -11.242 -12.828 1 76.19 193 MET A C 1
ATOM 1454 O O . MET A 1 193 ? 33.781 -12.352 -12.336 1 76.19 193 MET A O 1
ATOM 1458 N N . ILE A 1 194 ? 35.219 -10.555 -12.797 1 80.5 194 ILE A N 1
ATOM 1459 C CA . ILE A 1 194 ? 36.25 -11.047 -11.914 1 80.5 194 ILE A CA 1
ATOM 1460 C C . ILE A 1 194 ? 36.781 -9.906 -11.047 1 80.5 194 ILE A C 1
ATOM 1462 O O . ILE A 1 194 ? 36.594 -8.727 -11.383 1 80.5 194 ILE A O 1
ATOM 1466 N N . THR A 1 195 ? 37.344 -10.242 -9.945 1 87.81 195 THR A N 1
ATOM 1467 C CA . THR A 1 195 ? 38 -9.266 -9.07 1 87.81 195 THR A CA 1
ATOM 1468 C C . THR A 1 195 ? 39.5 -9.406 -9.148 1 87.81 195 THR A C 1
ATOM 1470 O O . THR A 1 195 ? 40.031 -10.508 -9.016 1 87.81 195 THR A O 1
ATOM 1473 N N . ILE A 1 196 ? 40.156 -8.258 -9.414 1 90.06 196 ILE A N 1
ATOM 1474 C CA . ILE A 1 196 ? 41.594 -8.234 -9.578 1 90.06 196 ILE A CA 1
ATOM 1475 C C . ILE A 1 196 ? 42.219 -7.359 -8.5 1 90.06 196 ILE A C 1
ATOM 1477 O O . ILE A 1 196 ? 41.844 -6.195 -8.336 1 90.06 196 ILE A O 1
ATOM 1481 N N . GLU A 1 197 ? 43.062 -7.891 -7.758 1 92 197 GLU A N 1
ATOM 1482 C CA . GLU A 1 197 ? 43.812 -7.098 -6.797 1 92 197 GLU A CA 1
ATOM 1483 C C . GLU A 1 197 ? 45 -6.41 -7.473 1 92 197 GLU A C 1
ATOM 1485 O O . GLU A 1 197 ? 45.812 -7.062 -8.148 1 92 197 GLU A O 1
ATOM 1490 N N . VAL A 1 198 ? 45.094 -5.188 -7.168 1 92.69 198 VAL A N 1
ATOM 1491 C CA . VAL A 1 198 ? 46.125 -4.398 -7.816 1 92.69 198 VAL A CA 1
ATOM 1492 C C . VAL A 1 198 ? 47.469 -4.656 -7.133 1 92.69 198 VAL A C 1
ATOM 1494 O O . VAL A 1 198 ? 47.656 -4.355 -5.949 1 92.69 198 VAL A O 1
ATOM 1497 N N . THR A 1 199 ? 48.375 -5.184 -7.855 1 91.56 199 THR A N 1
ATOM 1498 C CA . THR A 1 199 ? 49.719 -5.418 -7.348 1 91.56 199 THR A CA 1
ATOM 1499 C C . THR A 1 199 ? 50.781 -4.711 -8.219 1 91.56 199 THR A C 1
ATOM 1501 O O . THR A 1 199 ? 51.938 -4.609 -7.844 1 91.56 199 THR A O 1
ATOM 1504 N N . ASN A 1 200 ? 50.375 -4.238 -9.312 1 90 200 ASN A N 1
ATOM 1505 C CA . ASN A 1 200 ? 51.25 -3.518 -10.211 1 90 200 ASN A CA 1
ATOM 1506 C C . ASN A 1 200 ? 51.562 -2.115 -9.695 1 90 200 ASN A C 1
ATOM 1508 O O . ASN A 1 200 ? 50.688 -1.263 -9.641 1 90 200 ASN A O 1
ATOM 1512 N N . PRO A 1 201 ? 52.688 -1.858 -9.328 1 88.06 201 PRO A N 1
ATOM 1513 C CA . PRO A 1 201 ? 53.062 -0.554 -8.766 1 88.06 201 PRO A CA 1
ATOM 1514 C C . PRO A 1 201 ? 52.844 0.594 -9.75 1 88.06 201 PRO A C 1
ATOM 1516 O O . PRO A 1 201 ? 52.688 1.744 -9.336 1 88.06 201 PRO A O 1
ATOM 1519 N N . SER A 1 202 ? 52.812 0.313 -10.977 1 87.31 202 SER A N 1
ATOM 1520 C CA . SER A 1 202 ? 52.625 1.357 -11.977 1 87.31 202 SER A CA 1
ATOM 1521 C C . SER A 1 202 ? 51.219 1.931 -11.898 1 87.31 202 SER A C 1
ATOM 1523 O O . SER A 1 202 ? 50.938 3.025 -12.406 1 87.31 202 SER A O 1
ATOM 1525 N N . ILE A 1 203 ? 50.406 1.213 -11.273 1 88.12 203 ILE A N 1
ATOM 1526 C CA . ILE A 1 203 ? 49 1.607 -11.195 1 88.12 203 ILE A CA 1
ATOM 1527 C C . ILE A 1 203 ? 48.75 2.396 -9.906 1 88.12 203 ILE A C 1
ATOM 1529 O O . ILE A 1 203 ? 47.812 3.17 -9.82 1 88.12 203 ILE A O 1
ATOM 1533 N N . ASN A 1 204 ? 49.719 2.363 -9.039 1 84.94 204 ASN A N 1
ATOM 1534 C CA . ASN A 1 204 ? 49.531 2.967 -7.719 1 84.94 204 ASN A CA 1
ATOM 1535 C C . ASN A 1 204 ? 49.438 4.488 -7.805 1 84.94 204 ASN A C 1
ATOM 1537 O O . ASN A 1 204 ? 50.281 5.133 -8.43 1 84.94 204 ASN A O 1
ATOM 1541 N N . LYS A 1 205 ? 48.375 5.051 -7.133 1 81.62 205 LYS A N 1
ATOM 1542 C CA . LYS A 1 205 ? 48.094 6.48 -7.004 1 81.62 205 LYS A CA 1
ATOM 1543 C C . LYS A 1 205 ? 47.844 7.113 -8.367 1 81.62 205 LYS A C 1
ATOM 1545 O O . LYS A 1 205 ? 48.188 8.273 -8.602 1 81.62 205 LYS A O 1
ATOM 1550 N N . LYS A 1 206 ? 47.438 6.328 -9.297 1 85.12 206 LYS A N 1
ATOM 1551 C CA . LYS A 1 206 ? 47 6.844 -10.586 1 85.12 206 LYS A CA 1
ATOM 1552 C C . LYS A 1 206 ? 45.469 6.777 -10.703 1 85.12 206 LYS A C 1
ATOM 1554 O O . LYS A 1 206 ? 44.844 5.883 -10.133 1 85.12 206 LYS A O 1
ATOM 1559 N N . THR A 1 207 ? 45 7.746 -11.398 1 83.38 207 THR A N 1
ATOM 1560 C CA . THR A 1 207 ? 43.562 7.742 -11.641 1 83.38 207 THR A CA 1
ATOM 1561 C C . THR A 1 207 ? 43.219 6.824 -12.812 1 83.38 207 THR A C 1
ATOM 1563 O O . THR A 1 207 ? 44.094 6.508 -13.633 1 83.38 207 THR A O 1
ATOM 1566 N N . LEU A 1 208 ? 42 6.344 -12.867 1 82.69 208 LEU A N 1
ATOM 1567 C CA . LEU A 1 208 ? 41.562 5.488 -13.961 1 82.69 208 LEU A CA 1
ATOM 1568 C C . LEU A 1 208 ? 41.688 6.203 -15.297 1 82.69 208 LEU A C 1
ATOM 1570 O O . LEU A 1 208 ? 41.938 5.574 -16.328 1 82.69 208 LEU A O 1
ATOM 1574 N N . GLN A 1 209 ? 41.5 7.469 -15.211 1 79.44 209 GLN A N 1
ATOM 1575 C CA . GLN A 1 209 ? 41.656 8.258 -16.438 1 79.44 209 GLN A CA 1
ATOM 1576 C C . GLN A 1 209 ? 43.094 8.234 -16.922 1 79.44 209 GLN A C 1
ATOM 1578 O O . GLN A 1 209 ? 43.344 8.086 -18.109 1 79.44 209 GLN A O 1
ATOM 1583 N N . GLU A 1 210 ? 44 8.391 -15.984 1 81.75 210 GLU A N 1
ATOM 1584 C CA . GLU A 1 210 ? 45.406 8.398 -16.328 1 81.75 210 GLU A CA 1
ATOM 1585 C C . GLU A 1 210 ? 45.844 7.051 -16.891 1 81.75 210 GLU A C 1
ATOM 1587 O O . GLU A 1 210 ? 46.75 6.992 -17.734 1 81.75 210 GLU A O 1
ATOM 1592 N N . LEU A 1 211 ? 45.281 6.031 -16.438 1 81.94 211 LEU A N 1
ATOM 1593 C CA . LEU A 1 211 ? 45.656 4.688 -16.859 1 81.94 211 LEU A CA 1
ATOM 1594 C C . LEU A 1 211 ? 45.094 4.355 -18.234 1 81.94 211 LEU A C 1
ATOM 1596 O O . LEU A 1 211 ? 45.625 3.469 -18.922 1 81.94 211 LEU A O 1
ATOM 1600 N N . ASN A 1 212 ? 44.25 5.098 -18.719 1 76.25 212 ASN A N 1
ATOM 1601 C CA . ASN A 1 212 ? 43.625 4.91 -20.031 1 76.25 212 ASN A CA 1
ATOM 1602 C C . ASN A 1 212 ? 43.406 3.434 -20.359 1 76.25 212 ASN A C 1
ATOM 1604 O O . ASN A 1 212 ? 43.812 2.973 -21.438 1 76.25 212 ASN A O 1
ATOM 1608 N N . LEU A 1 213 ? 42.844 2.709 -19.578 1 76.12 213 LEU A N 1
ATOM 1609 C CA . LEU A 1 213 ? 42.688 1.26 -19.672 1 76.12 213 LEU A CA 1
ATOM 1610 C C . LEU A 1 213 ? 41.812 0.88 -20.859 1 76.12 213 LEU A C 1
ATOM 1612 O O . LEU A 1 213 ? 41.969 -0.2 -21.438 1 76.12 213 LEU A O 1
ATOM 1616 N N . HIS A 1 214 ? 40.938 1.79 -21.234 1 69.19 214 HIS A N 1
ATOM 1617 C CA . HIS A 1 214 ? 39.969 1.486 -22.297 1 69.19 214 HIS A CA 1
ATOM 1618 C C . HIS A 1 214 ? 40.688 1.332 -23.641 1 69.19 214 HIS A C 1
ATOM 1620 O O . HIS A 1 214 ? 40.125 0.709 -24.562 1 69.19 214 HIS A O 1
ATOM 1626 N N . LYS A 1 215 ? 41.781 1.872 -23.703 1 68.88 215 LYS A N 1
ATOM 1627 C CA . LYS A 1 215 ? 42.531 1.796 -24.953 1 68.88 215 LYS A CA 1
ATOM 1628 C C . LYS A 1 215 ? 43.156 0.413 -25.156 1 68.88 215 LYS A C 1
ATOM 1630 O O . LYS A 1 215 ? 43.188 -0.094 -26.281 1 68.88 215 LYS A O 1
ATOM 1635 N N . ASN A 1 216 ? 43.469 -0.238 -24.141 1 75.12 216 ASN A N 1
ATOM 1636 C CA . ASN A 1 216 ? 44.219 -1.478 -24.266 1 75.12 216 ASN A CA 1
ATOM 1637 C C . ASN A 1 216 ? 43.406 -2.686 -23.844 1 75.12 216 ASN A C 1
ATOM 1639 O O . ASN A 1 216 ? 43.688 -3.812 -24.25 1 75.12 216 ASN A O 1
ATOM 1643 N N . TYR A 1 217 ? 42.5 -2.406 -23 1 78.44 217 TYR A N 1
ATOM 1644 C CA . TYR A 1 217 ? 41.719 -3.508 -22.453 1 78.44 217 TYR A CA 1
ATOM 1645 C C . TYR A 1 217 ? 40.219 -3.238 -22.594 1 78.44 217 TYR A C 1
ATOM 1647 O O . TYR A 1 217 ? 39.75 -2.139 -22.281 1 78.44 217 TYR A O 1
ATOM 1655 N N . SER A 1 218 ? 39.594 -4.16 -23.234 1 75.19 218 SER A N 1
ATOM 1656 C CA . SER A 1 218 ? 38.156 -4.043 -23.344 1 75.19 218 SER A CA 1
ATOM 1657 C C . SER A 1 218 ? 37.469 -4.543 -22.062 1 75.19 218 SER A C 1
ATOM 1659 O O . SER A 1 218 ? 36.688 -5.5 -22.109 1 75.19 218 SER A O 1
ATOM 1661 N N . VAL A 1 219 ? 37.906 -4.031 -20.953 1 80.62 219 VAL A N 1
ATOM 1662 C CA . VAL A 1 219 ? 37.312 -4.383 -19.672 1 80.62 219 VAL A CA 1
ATOM 1663 C C . VAL A 1 219 ? 36.719 -3.131 -19 1 80.62 219 VAL A C 1
ATOM 1665 O O . VAL A 1 219 ? 37.125 -2.012 -19.328 1 80.62 219 VAL A O 1
ATOM 1668 N N . VAL A 1 220 ? 35.719 -3.342 -18.297 1 79.75 220 VAL A N 1
ATOM 1669 C CA . VAL A 1 220 ? 35.125 -2.254 -17.531 1 79.75 220 VAL A CA 1
ATOM 1670 C C . VAL A 1 220 ? 35.281 -2.52 -16.031 1 79.75 220 VAL A C 1
ATOM 1672 O O . VAL A 1 220 ? 34.938 -3.602 -15.555 1 79.75 220 VAL A O 1
ATOM 1675 N N . ILE A 1 221 ? 35.938 -1.595 -15.375 1 84.06 221 ILE A N 1
ATOM 1676 C CA . ILE A 1 221 ? 36.031 -1.678 -13.922 1 84.06 221 ILE A CA 1
ATOM 1677 C C . ILE A 1 221 ? 34.75 -1.104 -13.297 1 84.06 221 ILE A C 1
ATOM 1679 O O . ILE A 1 221 ? 34.469 0.087 -13.438 1 84.06 221 ILE A O 1
ATOM 1683 N N . SER A 1 222 ? 34.062 -1.946 -12.773 1 78.81 222 SER A N 1
ATOM 1684 C CA . SER A 1 222 ? 32.781 -1.526 -12.227 1 78.81 222 SER A CA 1
ATOM 1685 C C . SER A 1 222 ? 32.969 -0.85 -10.867 1 78.81 222 SER A C 1
ATOM 1687 O O . SER A 1 222 ? 32.312 0.159 -10.586 1 78.81 222 SER A O 1
ATOM 1689 N N . ARG A 1 223 ? 33.875 -1.414 -10.047 1 81.62 223 ARG A N 1
ATOM 1690 C CA . ARG A 1 223 ? 34.094 -0.848 -8.719 1 81.62 223 ARG A CA 1
ATOM 1691 C C . ARG A 1 223 ? 35.469 -1.191 -8.195 1 81.62 223 ARG A C 1
ATOM 1693 O O . ARG A 1 223 ? 36.094 -2.135 -8.672 1 81.62 223 ARG A O 1
ATOM 1700 N N . VAL A 1 224 ? 35.875 -0.361 -7.293 1 83.75 224 VAL A N 1
ATOM 1701 C CA . VAL A 1 224 ? 37.156 -0.539 -6.605 1 83.75 224 VAL A CA 1
ATOM 1702 C C . VAL A 1 224 ? 36.906 -0.823 -5.125 1 83.75 224 VAL A C 1
ATOM 1704 O O . VAL A 1 224 ? 36.25 -0.047 -4.441 1 83.75 224 VAL A O 1
ATOM 1707 N N . ILE A 1 225 ? 37.375 -1.908 -4.785 1 81.75 225 ILE A N 1
ATOM 1708 C CA . ILE A 1 225 ? 37.219 -2.275 -3.381 1 81.75 225 ILE A CA 1
ATOM 1709 C C . ILE A 1 225 ? 38.531 -1.984 -2.637 1 81.75 225 ILE A C 1
ATOM 1711 O O . ILE A 1 225 ? 39.594 -2.533 -2.977 1 81.75 225 ILE A O 1
ATOM 1715 N N . ARG A 1 226 ? 38.469 -1.146 -1.707 1 80.31 226 ARG A N 1
ATOM 1716 C CA . ARG A 1 226 ? 39.594 -0.793 -0.858 1 80.31 226 ARG A CA 1
ATOM 1717 C C . ARG A 1 226 ? 39.312 -1.154 0.598 1 80.31 226 ARG A C 1
ATOM 1719 O O . ARG A 1 226 ? 38.562 -0.459 1.285 1 80.31 226 ARG A O 1
ATOM 1726 N N . GLY A 1 227 ? 40 -2.17 0.969 1 70.56 227 GLY A N 1
ATOM 1727 C CA . GLY A 1 227 ? 39.625 -2.674 2.287 1 70.56 227 GLY A CA 1
ATOM 1728 C C . GLY A 1 227 ? 38.219 -3.219 2.365 1 70.56 227 GLY A C 1
ATOM 1729 O O . GLY A 1 227 ? 37.875 -4.16 1.65 1 70.56 227 GLY A O 1
ATOM 1730 N N . ARG A 1 228 ? 37.375 -2.557 3.178 1 63 228 ARG A N 1
ATOM 1731 C CA . ARG A 1 228 ? 36 -2.996 3.326 1 63 228 ARG A CA 1
ATOM 1732 C C . ARG A 1 228 ? 35.031 -2.031 2.635 1 63 228 ARG A C 1
ATOM 1734 O O . ARG A 1 228 ? 33.812 -2.09 2.854 1 63 228 ARG A O 1
ATOM 1741 N N . ARG A 1 229 ? 35.719 -1.19 1.715 1 68.31 229 ARG A N 1
ATOM 1742 C CA . ARG A 1 229 ? 34.906 -0.185 1.045 1 68.31 229 ARG A CA 1
ATOM 1743 C C . ARG A 1 229 ? 34.875 -0.434 -0.459 1 68.31 229 ARG A C 1
ATOM 1745 O O . ARG A 1 229 ? 35.875 -0.818 -1.063 1 68.31 229 ARG A O 1
ATOM 1752 N N . SER A 1 230 ? 33.656 -0.267 -0.854 1 71.06 230 SER A N 1
ATOM 1753 C CA . SER A 1 230 ? 33.469 -0.315 -2.303 1 71.06 230 SER A CA 1
ATOM 1754 C C . SER A 1 230 ? 33.281 1.084 -2.885 1 71.06 230 SER A C 1
ATOM 1756 O O . SER A 1 230 ? 32.406 1.838 -2.455 1 71.06 230 SER A O 1
ATOM 1758 N N . ILE A 1 231 ? 34.25 1.45 -3.742 1 72.56 231 ILE A N 1
ATOM 1759 C CA . ILE A 1 231 ? 34.25 2.752 -4.398 1 72.56 231 ILE A CA 1
ATOM 1760 C C . ILE A 1 231 ? 33.844 2.59 -5.867 1 72.56 231 ILE A C 1
ATOM 1762 O O . ILE A 1 231 ? 34.344 1.68 -6.547 1 72.56 231 ILE A O 1
ATOM 1766 N N . ILE A 1 232 ? 32.969 3.445 -6.273 1 73.12 232 ILE A N 1
ATOM 1767 C CA . ILE A 1 232 ? 32.625 3.426 -7.688 1 73.12 232 ILE A CA 1
ATOM 1768 C C . ILE A 1 232 ? 33.812 3.838 -8.531 1 73.12 232 ILE A C 1
ATOM 1770 O O . ILE A 1 232 ? 34.5 4.809 -8.211 1 73.12 232 ILE A O 1
ATOM 1774 N N . ALA A 1 233 ? 33.969 3.059 -9.516 1 76.69 233 ALA A N 1
ATOM 1775 C CA . ALA A 1 233 ? 35.125 3.322 -10.398 1 76.69 233 ALA A CA 1
ATOM 1776 C C . ALA A 1 233 ? 34.781 4.395 -11.43 1 76.69 233 ALA A C 1
ATOM 1778 O O . ALA A 1 233 ? 34 4.152 -12.352 1 76.69 233 ALA A O 1
ATOM 1779 N N . LEU A 1 234 ? 35.281 5.527 -11.242 1 74.19 234 LEU A N 1
ATOM 1780 C CA . LEU A 1 234 ? 35.156 6.621 -12.203 1 74.19 234 LEU A CA 1
ATOM 1781 C C . LEU A 1 234 ? 36.5 7.02 -12.773 1 74.19 234 LEU A C 1
ATOM 1783 O O . LEU A 1 234 ? 37.531 6.48 -12.359 1 74.19 234 LEU A O 1
ATOM 1787 N N . SER A 1 235 ? 36.406 7.965 -13.719 1 72.81 235 SER A N 1
ATOM 1788 C CA . SER A 1 235 ? 37.656 8.375 -14.391 1 72.81 235 SER A CA 1
ATOM 1789 C C . SER A 1 235 ? 38.656 8.969 -13.406 1 72.81 235 SER A C 1
ATOM 1791 O O . SER A 1 235 ? 39.844 8.82 -13.57 1 72.81 235 SER A O 1
ATOM 1793 N N . ASP A 1 236 ? 38.125 9.555 -12.391 1 70.44 236 ASP A N 1
ATOM 1794 C CA . ASP A 1 236 ? 39.031 10.266 -11.469 1 70.44 236 ASP A CA 1
ATOM 1795 C C . ASP A 1 236 ? 39.312 9.414 -10.234 1 70.44 236 ASP A C 1
ATOM 1797 O O . ASP A 1 236 ? 39.906 9.898 -9.266 1 70.44 236 ASP A O 1
ATOM 1801 N N . THR A 1 237 ? 38.875 8.188 -10.266 1 77.75 237 THR A N 1
ATOM 1802 C CA . THR A 1 237 ? 39.156 7.305 -9.148 1 77.75 237 THR A CA 1
ATOM 1803 C C . THR A 1 237 ? 40.656 6.945 -9.125 1 77.75 237 THR A C 1
ATOM 1805 O O . THR A 1 237 ? 41.188 6.508 -10.133 1 77.75 237 THR A O 1
ATOM 1808 N N . VAL A 1 238 ? 41.25 7.219 -7.965 1 81.19 238 VAL A N 1
ATOM 1809 C CA . VAL A 1 238 ? 42.656 6.891 -7.801 1 81.19 238 VAL A CA 1
ATOM 1810 C C . VAL A 1 238 ? 42.812 5.453 -7.312 1 81.19 238 VAL A C 1
ATOM 1812 O O . VAL A 1 238 ? 42.125 5.035 -6.379 1 81.19 238 VAL A O 1
ATOM 1815 N N . LEU A 1 239 ? 43.656 4.707 -7.977 1 87.12 239 LEU A N 1
ATOM 1816 C CA . LEU A 1 239 ? 43.906 3.32 -7.598 1 87.12 239 LEU A CA 1
ATOM 1817 C C . LEU A 1 239 ? 45.125 3.205 -6.699 1 87.12 239 LEU A C 1
ATOM 1819 O O . LEU A 1 239 ? 46.125 3.906 -6.906 1 87.12 239 LEU A O 1
ATOM 1823 N N . LEU A 1 240 ? 44.969 2.477 -5.707 1 84.31 240 LEU A N 1
ATOM 1824 C CA . LEU A 1 240 ? 46.094 2.201 -4.805 1 84.31 240 LEU A CA 1
ATOM 1825 C C . LEU A 1 240 ? 46.469 0.724 -4.848 1 84.31 240 LEU A C 1
ATOM 1827 O O . LEU A 1 240 ? 45.656 -0.124 -5.199 1 84.31 240 LEU A O 1
ATOM 1831 N N . ASN A 1 241 ? 47.75 0.547 -4.52 1 87.88 241 ASN A N 1
ATOM 1832 C CA . ASN A 1 241 ? 48.156 -0.84 -4.355 1 87.88 241 ASN A CA 1
ATOM 1833 C C . ASN A 1 241 ? 47.344 -1.551 -3.283 1 87.88 241 ASN A C 1
ATOM 1835 O O . ASN A 1 241 ? 47.125 -1.006 -2.199 1 87.88 241 ASN A O 1
ATOM 1839 N N . GLY A 1 242 ? 46.875 -2.709 -3.715 1 86.25 242 GLY A N 1
ATOM 1840 C CA . GLY A 1 242 ? 46.031 -3.465 -2.781 1 86.25 242 GLY A CA 1
ATOM 1841 C C . GLY A 1 242 ? 44.562 -3.309 -3.033 1 86.25 242 GLY A C 1
ATOM 1842 O O . GLY A 1 242 ? 43.75 -4.039 -2.459 1 86.25 242 GLY A O 1
ATOM 1843 N N . ASP A 1 243 ? 44.281 -2.381 -3.859 1 87.25 243 ASP A N 1
ATOM 1844 C CA . ASP A 1 243 ? 42.906 -2.232 -4.242 1 87.25 243 ASP A CA 1
ATOM 1845 C C . ASP A 1 243 ? 42.406 -3.463 -4.992 1 87.25 243 ASP A C 1
ATOM 1847 O O . ASP A 1 243 ? 43.156 -4.109 -5.715 1 87.25 243 ASP A O 1
ATOM 1851 N N . ARG A 1 244 ? 41.219 -3.775 -4.785 1 88.19 244 ARG A N 1
ATOM 1852 C CA . ARG A 1 244 ? 40.594 -4.855 -5.539 1 88.19 244 ARG A CA 1
ATOM 1853 C C . ARG A 1 244 ? 39.594 -4.301 -6.57 1 88.19 244 ARG A C 1
ATOM 1855 O O . ARG A 1 244 ? 38.625 -3.664 -6.211 1 88.19 244 ARG A O 1
ATOM 1862 N N . LEU A 1 245 ? 39.906 -4.586 -7.781 1 88.69 245 LEU A N 1
ATOM 1863 C CA . LEU A 1 245 ? 39.125 -4.066 -8.891 1 88.69 245 LEU A CA 1
ATOM 1864 C C . LEU A 1 245 ? 38.094 -5.102 -9.359 1 88.69 245 LEU A C 1
ATOM 1866 O O . LEU A 1 245 ? 38.469 -6.191 -9.797 1 88.69 245 LEU A O 1
ATOM 1870 N N . VAL A 1 246 ? 36.875 -4.75 -9.242 1 85.75 246 VAL A N 1
ATOM 1871 C CA . VAL A 1 246 ? 35.844 -5.586 -9.844 1 85.75 246 VAL A CA 1
ATOM 1872 C C . VAL A 1 246 ? 35.719 -5.246 -11.328 1 85.75 246 VAL A C 1
ATOM 1874 O O . VAL A 1 246 ? 35.25 -4.164 -11.68 1 85.75 246 VAL A O 1
ATOM 1877 N N . THR A 1 247 ? 36.062 -6.195 -12.117 1 85.31 247 THR A N 1
ATOM 1878 C CA . THR A 1 247 ? 36.219 -5.949 -13.547 1 85.31 247 THR A CA 1
ATOM 1879 C C . THR A 1 247 ? 35.312 -6.883 -14.352 1 85.31 247 THR A C 1
ATOM 1881 O O . THR A 1 247 ? 35.188 -8.062 -14.016 1 85.31 247 THR A O 1
ATOM 1884 N N . VAL A 1 248 ? 34.625 -6.316 -15.312 1 81.25 248 VAL A N 1
ATOM 1885 C CA . VAL A 1 248 ? 33.719 -7.082 -16.156 1 81.25 248 VAL A CA 1
ATOM 1886 C C . VAL A 1 248 ? 34.219 -7.066 -17.594 1 81.25 248 VAL A C 1
ATOM 1888 O O . VAL A 1 248 ? 34.688 -6.035 -18.094 1 81.25 248 VAL A O 1
ATOM 1891 N N . GLY A 1 249 ? 34.25 -8.195 -18.234 1 75.75 249 GLY A N 1
ATOM 1892 C CA . GLY A 1 249 ? 34.656 -8.352 -19.625 1 75.75 249 GLY A CA 1
ATOM 1893 C C . GLY A 1 249 ? 34.594 -9.797 -20.094 1 75.75 249 GLY A C 1
ATOM 1894 O O . GLY A 1 249 ? 34.094 -10.672 -19.391 1 75.75 249 GLY A O 1
ATOM 1895 N N . THR A 1 250 ? 34.969 -9.914 -21.359 1 71.62 250 THR A N 1
ATOM 1896 C CA . THR A 1 250 ? 35.094 -11.273 -21.875 1 71.62 250 THR A CA 1
ATOM 1897 C C . THR A 1 250 ? 36.25 -12 -21.203 1 71.62 250 THR A C 1
ATOM 1899 O O . THR A 1 250 ? 37.219 -11.359 -20.734 1 71.62 250 THR A O 1
ATOM 1902 N N . LYS A 1 251 ? 36.094 -13.242 -21.172 1 76.31 251 LYS A N 1
ATOM 1903 C CA . LYS A 1 251 ? 37.125 -14.055 -20.5 1 76.31 251 LYS A CA 1
ATOM 1904 C C . LYS A 1 251 ? 38.5 -13.734 -21 1 76.31 251 LYS A C 1
ATOM 1906 O O . LYS A 1 251 ? 39.438 -13.555 -20.203 1 76.31 251 LYS A O 1
ATOM 1911 N N . SER A 1 252 ? 38.656 -13.609 -22.281 1 78.62 252 SER A N 1
ATOM 1912 C CA . SER A 1 252 ? 39.969 -13.352 -22.875 1 78.62 252 SER A CA 1
ATOM 1913 C C . SER A 1 252 ? 40.5 -11.992 -22.453 1 78.62 252 SER A C 1
ATOM 1915 O O . SER A 1 252 ? 41.688 -11.875 -22.109 1 78.62 252 SER A O 1
ATOM 1917 N N . GLU A 1 253 ? 39.688 -11.07 -22.359 1 81.44 253 GLU A N 1
ATOM 1918 C CA . GLU A 1 253 ? 40.094 -9.711 -22 1 81.44 253 GLU A CA 1
ATOM 1919 C C . GLU A 1 253 ? 40.406 -9.594 -20.516 1 81.44 253 GLU A C 1
ATOM 1921 O O . GLU A 1 253 ? 41.312 -8.875 -20.125 1 81.44 253 GLU A O 1
ATOM 1926 N N . LEU A 1 254 ? 39.688 -10.281 -19.781 1 86.38 254 LEU A N 1
ATOM 1927 C CA . LEU A 1 254 ? 39.875 -10.25 -18.328 1 86.38 254 LEU A CA 1
ATOM 1928 C C . LEU A 1 254 ? 41.219 -10.875 -17.969 1 86.38 254 LEU A C 1
ATOM 1930 O O . LEU A 1 254 ? 41.906 -10.367 -17.078 1 86.38 254 LEU A O 1
ATOM 1934 N N . ASP A 1 255 ? 41.5 -11.859 -18.719 1 86.38 255 ASP A N 1
ATOM 1935 C CA . ASP A 1 255 ? 42.781 -12.516 -18.453 1 86.38 255 ASP A CA 1
ATOM 1936 C C . ASP A 1 255 ? 43.969 -11.586 -18.781 1 86.38 255 ASP A C 1
ATOM 1938 O O . ASP A 1 255 ? 44.938 -11.5 -18.031 1 86.38 255 ASP A O 1
ATOM 1942 N N . LYS A 1 256 ? 43.844 -10.898 -19.859 1 87.31 256 LYS A N 1
ATOM 1943 C CA . LYS A 1 256 ? 44.875 -9.953 -20.266 1 87.31 256 LYS A CA 1
ATOM 1944 C C . LYS A 1 256 ? 45.031 -8.828 -19.25 1 87.31 256 LYS A C 1
ATOM 1946 O O . LYS A 1 256 ? 46.156 -8.453 -18.891 1 87.31 256 LYS A O 1
ATOM 1951 N N . PHE A 1 257 ? 43.969 -8.391 -18.812 1 89.69 257 PHE A N 1
ATOM 1952 C CA . PHE A 1 257 ? 44 -7.285 -17.859 1 89.69 257 PHE A CA 1
ATOM 1953 C C . PHE A 1 257 ? 44.531 -7.742 -16.516 1 89.69 257 PHE A C 1
ATOM 1955 O O . PHE A 1 257 ? 45.25 -6.996 -15.836 1 89.69 257 PHE A O 1
ATOM 1962 N N . CYS A 1 258 ? 44.219 -8.859 -16.172 1 91.06 258 CYS A N 1
ATOM 1963 C CA . CYS A 1 258 ? 44.688 -9.406 -14.914 1 91.06 258 CYS A CA 1
ATOM 1964 C C . CYS A 1 258 ? 46.219 -9.508 -14.898 1 91.06 258 CYS A C 1
ATOM 1966 O O . CYS A 1 258 ? 46.844 -9.234 -13.883 1 91.06 258 CYS A O 1
ATOM 1968 N N . GLU A 1 259 ? 46.688 -9.875 -15.984 1 90 259 GLU A N 1
ATOM 1969 C CA . GLU A 1 259 ? 48.125 -9.969 -16.109 1 90 259 GLU A CA 1
ATOM 1970 C C . GLU A 1 259 ? 48.781 -8.594 -15.93 1 90 259 GLU A C 1
ATOM 1972 O O . GLU A 1 259 ? 49.875 -8.492 -15.344 1 90 259 GLU A O 1
ATOM 1977 N N . TYR A 1 260 ? 48.094 -7.648 -16.344 1 89.88 260 TYR A N 1
ATOM 1978 C CA . TYR A 1 260 ? 48.594 -6.285 -16.266 1 89.88 260 TYR A CA 1
ATOM 1979 C C . TYR A 1 260 ? 48.406 -5.711 -14.867 1 89.88 260 TYR A C 1
ATOM 1981 O O . TYR A 1 260 ? 49.312 -5.141 -14.281 1 89.88 260 TYR A O 1
ATOM 1989 N N . ALA A 1 261 ? 47.312 -5.891 -14.32 1 91.5 261 ALA A N 1
ATOM 1990 C CA . ALA A 1 261 ? 46.906 -5.168 -13.125 1 91.5 261 ALA A CA 1
ATOM 1991 C C . ALA A 1 261 ? 47.375 -5.887 -11.859 1 91.5 261 ALA A C 1
ATOM 1993 O O . ALA A 1 261 ? 47.688 -5.246 -10.859 1 91.5 261 ALA A O 1
ATOM 1994 N N . GLY A 1 262 ? 47.25 -7.219 -11.953 1 91.12 262 GLY A N 1
ATOM 1995 C CA . GLY A 1 262 ? 47.656 -7.914 -10.742 1 91.12 262 GLY A CA 1
ATOM 1996 C C . GLY A 1 262 ? 47.188 -9.359 -10.703 1 91.12 262 GLY A C 1
ATOM 1997 O O . GLY A 1 262 ? 47.406 -10.109 -11.656 1 91.12 262 GLY A O 1
ATOM 1998 N N . ARG A 1 263 ? 46.594 -9.688 -9.594 1 90.31 263 ARG A N 1
ATOM 1999 C CA . ARG A 1 263 ? 46.25 -11.086 -9.398 1 90.31 263 ARG A CA 1
ATOM 2000 C C . ARG A 1 263 ? 44.75 -11.242 -9.156 1 90.31 263 ARG A C 1
ATOM 2002 O O . ARG A 1 263 ? 44.125 -10.414 -8.477 1 90.31 263 ARG A O 1
ATOM 2009 N N . ARG A 1 264 ? 44.25 -12.312 -9.711 1 88.56 264 ARG A N 1
ATOM 2010 C CA . ARG A 1 264 ? 42.844 -12.633 -9.539 1 88.56 264 ARG A CA 1
ATOM 2011 C C . ARG A 1 264 ? 42.562 -13.055 -8.102 1 88.56 264 ARG A C 1
ATOM 2013 O O . ARG A 1 264 ? 43.281 -13.875 -7.535 1 88.56 264 ARG A O 1
ATOM 2020 N N . VAL A 1 265 ? 41.625 -12.383 -7.492 1 83 265 VAL A N 1
ATOM 2021 C CA . VAL A 1 265 ? 41.281 -12.719 -6.121 1 83 265 VAL A CA 1
ATOM 2022 C C . VAL A 1 265 ? 39.781 -13.031 -6.043 1 83 265 VAL A C 1
ATOM 2024 O O . VAL A 1 265 ? 39 -12.555 -6.871 1 83 265 VAL A O 1
ATOM 2027 N N . LYS A 1 266 ? 39.438 -13.969 -5.16 1 71.44 266 LYS A N 1
ATOM 2028 C CA . LYS A 1 266 ? 38.031 -14.25 -4.898 1 71.44 266 LYS A CA 1
ATOM 2029 C C . LYS A 1 266 ? 37.5 -13.383 -3.766 1 71.44 266 LYS A C 1
ATOM 2031 O O . LYS A 1 266 ? 38.062 -13.352 -2.676 1 71.44 266 LYS A O 1
ATOM 2036 N N . VAL A 1 267 ? 36.781 -12.406 -4.117 1 60.09 267 VAL A N 1
ATOM 2037 C CA . VAL A 1 267 ? 36.25 -11.555 -3.068 1 60.09 267 VAL A CA 1
ATOM 2038 C C . VAL A 1 267 ? 34.75 -11.789 -2.941 1 60.09 267 VAL A C 1
ATOM 2040 O O . VAL A 1 267 ? 34.062 -12.047 -3.936 1 60.09 267 VAL A O 1
ATOM 2043 N N . ASP A 1 268 ? 34.406 -12.109 -1.73 1 53.09 268 ASP A N 1
ATOM 2044 C CA . ASP A 1 268 ? 32.969 -12.117 -1.435 1 53.09 268 ASP A CA 1
ATOM 2045 C C . ASP A 1 268 ? 32.344 -10.75 -1.711 1 53.09 268 ASP A C 1
ATOM 2047 O O . ASP A 1 268 ? 32.719 -9.758 -1.07 1 53.09 268 ASP A O 1
ATOM 2051 N N . LEU A 1 269 ? 32 -10.617 -2.939 1 53 269 LEU A N 1
ATOM 2052 C CA . LEU A 1 269 ? 31.375 -9.367 -3.34 1 53 269 LEU A CA 1
ATOM 2053 C C . LEU A 1 269 ? 30.234 -9.008 -2.389 1 53 269 LEU A C 1
ATOM 2055 O O . LEU A 1 269 ? 29.359 -8.227 -2.738 1 53 269 LEU A O 1
ATOM 2059 N N . GLN A 1 270 ? 30.109 -9.75 -1.378 1 46.47 270 GLN A N 1
ATOM 2060 C CA . GLN A 1 270 ? 29.078 -9.312 -0.439 1 46.47 270 GLN A CA 1
ATOM 2061 C C . GLN A 1 270 ? 29.203 -7.824 -0.15 1 46.47 270 GLN A C 1
ATOM 2063 O O . GLN A 1 270 ? 30.266 -7.344 0.249 1 46.47 270 GLN A O 1
ATOM 2068 N N . ASN A 1 271 ? 28.688 -7.066 -0.964 1 47.56 271 ASN A N 1
ATOM 2069 C CA . ASN A 1 271 ? 28.516 -5.656 -1.304 1 47.56 271 ASN A CA 1
ATOM 2070 C C . ASN A 1 271 ? 28.359 -4.793 -0.054 1 47.56 271 ASN A C 1
ATOM 2072 O O . ASN A 1 271 ? 27.266 -4.688 0.5 1 47.56 271 ASN A O 1
ATOM 2076 N N . VAL A 1 272 ? 29.312 -4.746 0.657 1 44 272 VAL A N 1
ATOM 2077 C CA . VAL A 1 272 ? 29.062 -3.934 1.841 1 44 272 VAL A CA 1
ATOM 2078 C C . VAL A 1 272 ? 28.594 -2.539 1.42 1 44 272 VAL A C 1
ATOM 2080 O O . VAL A 1 272 ? 27.859 -1.876 2.148 1 44 272 VAL A O 1
ATOM 2083 N N . ASP A 1 273 ? 29.281 -1.866 0.523 1 48.31 273 ASP A N 1
ATOM 2084 C CA . ASP A 1 273 ? 29.141 -0.42 0.4 1 48.31 273 ASP A CA 1
ATOM 2085 C C . ASP A 1 273 ? 28.125 -0.066 -0.683 1 48.31 273 ASP A C 1
ATOM 2087 O O . ASP A 1 273 ? 28.281 0.933 -1.388 1 48.31 273 ASP A O 1
ATOM 2091 N N . HIS A 1 274 ? 26.922 -0.619 -0.701 1 53.31 274 HIS A N 1
ATOM 2092 C CA . HIS A 1 274 ? 25.688 -0.199 -1.338 1 53.31 274 HIS A CA 1
ATOM 2093 C C . HIS A 1 274 ? 25.859 -0.025 -2.842 1 53.31 274 HIS A C 1
ATOM 2095 O O . HIS A 1 274 ? 25.25 0.85 -3.449 1 53.31 274 HIS A O 1
ATOM 2101 N N . ILE A 1 275 ? 27 -0.514 -3.346 1 58.97 275 ILE A N 1
ATOM 2102 C CA . ILE A 1 275 ? 27.031 -0.585 -4.805 1 58.97 275 ILE A CA 1
ATOM 2103 C C . ILE A 1 275 ? 26.156 -1.744 -5.281 1 58.97 275 ILE A C 1
ATOM 2105 O O . ILE A 1 275 ? 26.312 -2.877 -4.824 1 58.97 275 ILE A O 1
ATOM 2109 N N . LYS A 1 276 ? 25.125 -1.364 -5.91 1 66.31 276 LYS A N 1
ATOM 2110 C CA . LYS A 1 276 ? 24.172 -2.348 -6.398 1 66.31 276 LYS A CA 1
ATOM 2111 C C . LYS A 1 276 ? 24.219 -2.451 -7.922 1 66.31 276 LYS A C 1
ATOM 2113 O O . LYS A 1 276 ? 24.641 -1.514 -8.602 1 66.31 276 LYS A O 1
ATOM 2118 N N . LEU A 1 277 ? 24.047 -3.648 -8.25 1 66.81 277 LEU A N 1
ATOM 2119 C CA . LEU A 1 277 ? 23.812 -3.902 -9.672 1 66.81 277 LEU A CA 1
ATOM 2120 C C . LEU A 1 277 ? 22.328 -3.824 -9.992 1 66.81 277 LEU A C 1
ATOM 2122 O O . LEU A 1 277 ? 21.484 -4.324 -9.234 1 66.81 277 LEU A O 1
ATOM 2126 N N . ARG A 1 278 ? 21.984 -2.938 -10.938 1 74.38 278 ARG A N 1
ATOM 2127 C CA . ARG A 1 278 ? 20.594 -2.824 -11.359 1 74.38 278 ARG A CA 1
ATOM 2128 C C . ARG A 1 278 ? 20.469 -2.955 -12.875 1 74.38 278 ARG A C 1
ATOM 2130 O O . ARG A 1 278 ? 21.312 -2.453 -13.617 1 74.38 278 ARG A O 1
ATOM 2137 N N . LYS A 1 279 ? 19.547 -3.771 -13.172 1 70.5 279 LYS A N 1
ATOM 2138 C CA . LYS A 1 279 ? 19.219 -3.836 -14.594 1 70.5 279 LYS A CA 1
ATOM 2139 C C . LYS A 1 279 ? 18.156 -2.811 -14.969 1 70.5 279 LYS A C 1
ATOM 2141 O O . LYS A 1 279 ? 17.125 -2.709 -14.297 1 70.5 279 LYS A O 1
ATOM 2146 N N . VAL A 1 280 ? 18.5 -1.905 -15.789 1 75.19 280 VAL A N 1
ATOM 2147 C CA . VAL A 1 280 ? 17.562 -0.879 -16.234 1 75.19 280 VAL A CA 1
ATOM 2148 C C . VAL A 1 280 ? 17.188 -1.11 -17.688 1 75.19 280 VAL A C 1
ATOM 2150 O O . VAL A 1 280 ? 18.047 -1.438 -18.516 1 75.19 280 VAL A O 1
ATOM 2153 N N . VAL A 1 281 ? 15.898 -1.063 -17.906 1 69.88 281 VAL A N 1
ATOM 2154 C CA . VAL A 1 281 ? 15.422 -1.229 -19.281 1 69.88 281 VAL A CA 1
ATOM 2155 C C . VAL A 1 281 ? 15.344 0.131 -19.969 1 69.88 281 VAL A C 1
ATOM 2157 O O . VAL A 1 281 ? 14.844 1.099 -19.391 1 69.88 281 VAL A O 1
ATOM 2160 N N . VAL A 1 282 ? 15.977 0.202 -21.062 1 72.31 282 VAL A N 1
ATOM 2161 C CA . VAL A 1 282 ? 15.93 1.414 -21.875 1 72.31 282 VAL A CA 1
ATOM 2162 C C . VAL A 1 282 ? 14.516 1.617 -22.422 1 72.31 282 VAL A C 1
ATOM 2164 O O . VAL A 1 282 ? 14.07 0.865 -23.281 1 72.31 282 VAL A O 1
ATOM 2167 N N . ASP A 1 283 ? 13.789 2.527 -21.812 1 65.88 283 ASP A N 1
ATOM 2168 C CA . ASP A 1 283 ? 12.422 2.768 -22.266 1 65.88 283 ASP A CA 1
ATOM 2169 C C . ASP A 1 283 ? 12.18 4.254 -22.516 1 65.88 283 ASP A C 1
ATOM 2171 O O . ASP A 1 283 ? 11.156 4.629 -23.094 1 65.88 283 ASP A O 1
ATOM 2175 N N . ALA A 1 284 ? 13.062 5.102 -22.078 1 64.94 284 ALA A N 1
ATOM 2176 C CA . ALA A 1 284 ? 12.898 6.543 -22.266 1 64.94 284 ALA A CA 1
ATOM 2177 C C . ALA A 1 284 ? 13.242 6.957 -23.688 1 64.94 284 ALA A C 1
ATOM 2179 O O . ALA A 1 284 ? 14.273 6.555 -24.219 1 64.94 284 ALA A O 1
ATOM 2180 N N . TYR A 1 285 ? 12.367 7.707 -24.25 1 61.81 285 TYR A N 1
ATOM 2181 C CA . TYR A 1 285 ? 12.531 8.133 -25.625 1 61.81 285 TYR A CA 1
ATOM 2182 C C . TYR A 1 285 ? 13.836 8.906 -25.812 1 61.81 285 TYR A C 1
ATOM 2184 O O . TYR A 1 285 ? 14.5 8.773 -26.844 1 61.81 285 TYR A O 1
ATOM 2192 N N . ASP A 1 286 ? 14.18 9.633 -24.797 1 64.44 286 ASP A N 1
ATOM 2193 C CA . ASP A 1 286 ? 15.359 10.484 -24.938 1 64.44 286 ASP A CA 1
ATOM 2194 C C . ASP A 1 286 ? 16.641 9.664 -24.891 1 64.44 286 ASP A C 1
ATOM 2196 O O . ASP A 1 286 ? 17.703 10.148 -25.266 1 64.44 286 ASP A O 1
ATOM 2200 N N . ILE A 1 287 ? 16.469 8.414 -24.5 1 71.38 287 ILE A N 1
ATOM 2201 C CA . ILE A 1 287 ? 17.656 7.578 -24.328 1 71.38 287 ILE A CA 1
ATOM 2202 C C . ILE A 1 287 ? 17.781 6.641 -25.531 1 71.38 287 ILE A C 1
ATOM 2204 O O . ILE A 1 287 ? 18.891 6.266 -25.922 1 71.38 287 ILE A O 1
ATOM 2208 N N . ILE A 1 288 ? 16.625 6.469 -26.094 1 66.69 288 ILE A N 1
ATOM 2209 C CA . ILE A 1 288 ? 16.625 5.559 -27.234 1 66.69 288 ILE A CA 1
ATOM 2210 C C . ILE A 1 288 ? 17.453 6.164 -28.375 1 66.69 288 ILE A C 1
ATOM 2212 O O . ILE A 1 288 ? 17.266 7.332 -28.719 1 66.69 288 ILE A O 1
ATOM 2216 N N . GLY A 1 289 ? 18.391 5.418 -28.969 1 68.62 289 GLY A N 1
ATOM 2217 C CA . GLY A 1 289 ? 19.234 5.867 -30.062 1 68.62 289 GLY A CA 1
ATOM 2218 C C . GLY A 1 289 ? 20.578 6.426 -29.594 1 68.62 289 GLY A C 1
ATOM 2219 O O . GLY A 1 289 ? 21.5 6.582 -30.391 1 68.62 289 GLY A O 1
ATOM 2220 N N . LYS A 1 290 ? 20.734 6.699 -28.375 1 74.62 290 LYS A N 1
ATOM 2221 C CA . LYS A 1 290 ? 22 7.195 -27.859 1 74.62 290 LYS A CA 1
ATOM 2222 C C . LYS A 1 290 ? 22.891 6.047 -27.406 1 74.62 290 LYS A C 1
ATOM 2224 O O . LYS A 1 290 ? 22.406 4.938 -27.156 1 74.62 290 LYS A O 1
ATOM 2229 N N . ASN A 1 291 ? 24.109 6.344 -27.5 1 74.19 291 ASN A N 1
ATOM 2230 C CA . ASN A 1 291 ? 25.047 5.348 -26.969 1 74.19 291 ASN A CA 1
ATOM 2231 C C . ASN A 1 291 ? 25.516 5.719 -25.562 1 74.19 291 ASN A C 1
ATOM 2233 O O . ASN A 1 291 ? 25.25 6.816 -25.078 1 74.19 291 ASN A O 1
ATOM 2237 N N . ILE A 1 292 ? 26.219 4.766 -24.875 1 72.94 292 ILE A N 1
ATOM 2238 C CA . ILE A 1 292 ? 26.625 4.902 -23.484 1 72.94 292 ILE A CA 1
ATOM 2239 C C . ILE A 1 292 ? 27.562 6.102 -23.328 1 72.94 292 ILE A C 1
ATOM 2241 O O . ILE A 1 292 ? 27.5 6.832 -22.344 1 72.94 292 ILE A O 1
ATOM 2245 N N . LYS A 1 293 ? 28.359 6.242 -24.344 1 69.25 293 LYS A N 1
ATOM 2246 C CA . LYS A 1 293 ? 29.312 7.355 -24.328 1 69.25 293 LYS A CA 1
ATOM 2247 C C . LYS A 1 293 ? 28.578 8.695 -24.391 1 69.25 293 LYS A C 1
ATOM 2249 O O . LYS A 1 293 ? 28.953 9.633 -23.672 1 69.25 293 LYS A O 1
ATOM 2254 N N . GLU A 1 294 ? 27.594 8.711 -25.234 1 72.81 294 GLU A N 1
ATOM 2255 C CA . GLU A 1 294 ? 26.812 9.938 -25.391 1 72.81 294 GLU A CA 1
ATOM 2256 C C . GLU A 1 294 ? 26.031 10.25 -24.109 1 72.81 294 GLU A C 1
ATOM 2258 O O . GLU A 1 294 ? 25.828 11.414 -23.781 1 72.81 294 GLU A O 1
ATOM 2263 N N . LEU A 1 295 ? 25.656 9.266 -23.453 1 74.5 295 LEU A N 1
ATOM 2264 C CA . LEU A 1 295 ? 24.859 9.445 -22.25 1 74.5 295 LEU A CA 1
ATOM 2265 C C . LEU A 1 295 ? 25.75 9.82 -21.062 1 74.5 295 LEU A C 1
ATOM 2267 O O . LEU A 1 295 ? 25.266 10.352 -20.062 1 74.5 295 LEU A O 1
ATOM 2271 N N . ASN A 1 296 ? 27.062 9.68 -21.312 1 72.62 296 ASN A N 1
ATOM 2272 C CA . ASN A 1 296 ? 28.047 9.992 -20.281 1 72.62 296 ASN A CA 1
ATOM 2273 C C . ASN A 1 296 ? 27.594 9.539 -18.906 1 72.62 296 ASN A C 1
ATOM 2275 O O . ASN A 1 296 ? 27.625 10.32 -17.938 1 72.62 296 ASN A O 1
ATOM 2279 N N . LEU A 1 297 ? 27.094 8.344 -18.812 1 76 297 LEU A N 1
ATOM 2280 C CA . LEU A 1 297 ? 26.516 7.824 -17.578 1 76 297 LEU A CA 1
ATOM 2281 C C . LEU A 1 297 ? 27.562 7.816 -16.453 1 76 297 LEU A C 1
ATOM 2283 O O . LEU A 1 297 ? 27.234 8.125 -15.305 1 76 297 LEU A O 1
ATOM 2287 N N . ARG A 1 298 ? 28.703 7.473 -16.844 1 72.12 298 ARG A N 1
ATOM 2288 C CA . ARG A 1 298 ? 29.766 7.395 -15.852 1 72.12 298 ARG A CA 1
ATOM 2289 C C . ARG A 1 298 ? 30.156 8.789 -15.352 1 72.12 298 ARG A C 1
ATOM 2291 O O . ARG A 1 298 ? 30.297 9.008 -14.148 1 72.12 298 ARG A O 1
ATOM 2298 N N . ARG A 1 299 ? 30.281 9.609 -16.266 1 65.69 299 ARG A N 1
ATOM 2299 C CA . ARG A 1 299 ? 30.75 10.953 -15.938 1 65.69 299 ARG A CA 1
ATOM 2300 C C . ARG A 1 299 ? 29.641 11.766 -15.266 1 65.69 299 ARG A C 1
ATOM 2302 O O . ARG A 1 299 ? 29.875 12.406 -14.234 1 65.69 299 ARG A O 1
ATOM 2309 N N . ASP A 1 300 ? 28.516 11.68 -15.875 1 66.69 300 ASP A N 1
ATOM 2310 C CA . ASP A 1 300 ? 27.438 12.562 -15.445 1 66.69 300 ASP A CA 1
ATOM 2311 C C . ASP A 1 300 ? 26.688 11.969 -14.258 1 66.69 300 ASP A C 1
ATOM 2313 O O . ASP A 1 300 ? 26.203 12.695 -13.391 1 66.69 300 ASP A O 1
ATOM 2317 N N . TYR A 1 301 ? 26.594 10.688 -14.234 1 70.38 301 TYR A N 1
ATOM 2318 C CA . TYR A 1 301 ? 25.75 10.07 -13.227 1 70.38 301 TYR A CA 1
ATOM 2319 C C . TYR A 1 301 ? 26.547 9.141 -12.32 1 70.38 301 TYR A C 1
ATOM 2321 O O . TYR A 1 301 ? 26.047 8.672 -11.297 1 70.38 301 TYR A O 1
ATOM 2329 N N . GLY A 1 302 ? 27.766 8.93 -12.719 1 71.31 302 GLY A N 1
ATOM 2330 C CA . GLY A 1 302 ? 28.609 8.039 -11.938 1 71.31 302 GLY A CA 1
ATOM 2331 C C . GLY A 1 302 ? 28.141 6.594 -11.984 1 71.31 302 GLY A C 1
ATOM 2332 O O . GLY A 1 302 ? 28.203 5.887 -10.969 1 71.31 302 GLY A O 1
ATOM 2333 N N . VAL A 1 303 ? 27.5 6.246 -12.945 1 77.38 303 VAL A N 1
ATOM 2334 C CA . VAL A 1 303 ? 27.016 4.887 -13.125 1 77.38 303 VAL A CA 1
ATOM 2335 C C . VAL A 1 303 ? 27.797 4.195 -14.242 1 77.38 303 VAL A C 1
ATOM 2337 O O . VAL A 1 303 ? 28.109 4.809 -15.266 1 77.38 303 VAL A O 1
ATOM 2340 N N . THR A 1 304 ? 28.219 3.014 -13.977 1 76.44 304 THR A N 1
ATOM 2341 C CA . THR A 1 304 ? 28.953 2.232 -14.961 1 76.44 304 THR A CA 1
ATOM 2342 C C . THR A 1 304 ? 28.078 1.127 -15.539 1 76.44 304 THR A C 1
ATOM 2344 O O . THR A 1 304 ? 27.406 0.403 -14.797 1 76.44 304 THR A O 1
ATOM 2347 N N . VAL A 1 305 ? 28 1.104 -16.844 1 79.81 305 VAL A N 1
ATOM 2348 C CA . VAL A 1 305 ? 27.297 0.024 -17.516 1 79.81 305 VAL A CA 1
ATOM 2349 C C . VAL A 1 305 ? 28.234 -1.171 -17.703 1 79.81 305 VAL A C 1
ATOM 2351 O O . VAL A 1 305 ? 29.312 -1.04 -18.281 1 79.81 305 VAL A O 1
ATOM 2354 N N . THR A 1 306 ? 27.828 -2.289 -17.156 1 74.31 306 THR A N 1
ATOM 2355 C CA . THR A 1 306 ? 28.703 -3.451 -17.234 1 74.31 306 THR A CA 1
ATOM 2356 C C . THR A 1 306 ? 28.266 -4.387 -18.359 1 74.31 306 THR A C 1
ATOM 2358 O O . THR A 1 306 ? 29.094 -5.105 -18.922 1 74.31 306 THR A O 1
ATOM 2361 N N . ARG A 1 307 ? 26.938 -4.367 -18.516 1 73.75 307 ARG A N 1
ATOM 2362 C CA . ARG A 1 307 ? 26.391 -5.281 -19.5 1 73.75 307 ARG A CA 1
ATOM 2363 C C . ARG A 1 307 ? 25.188 -4.664 -20.219 1 73.75 307 ARG A C 1
ATOM 2365 O O . ARG A 1 307 ? 24.484 -3.832 -19.641 1 73.75 307 ARG A O 1
ATOM 2372 N N . ILE A 1 308 ? 25.172 -5.02 -21.516 1 71.31 308 ILE A N 1
ATOM 2373 C CA . ILE A 1 308 ? 23.984 -4.668 -22.281 1 71.31 308 ILE A CA 1
ATOM 2374 C C . ILE A 1 308 ? 23.328 -5.934 -22.812 1 71.31 308 ILE A C 1
ATOM 2376 O O . ILE A 1 308 ? 24 -6.797 -23.391 1 71.31 308 ILE A O 1
ATOM 2380 N N . GLU A 1 309 ? 22.125 -6.062 -22.406 1 70.38 309 GLU A N 1
ATOM 2381 C CA . GLU A 1 309 ? 21.359 -7.191 -22.906 1 70.38 309 GLU A CA 1
ATOM 2382 C C . GLU A 1 309 ? 20.328 -6.742 -23.938 1 70.38 309 GLU A C 1
ATOM 2384 O O . GLU A 1 309 ? 19.547 -5.812 -23.688 1 70.38 309 GLU A O 1
ATOM 2389 N N . ARG A 1 310 ? 20.531 -7.234 -25.188 1 61.34 310 ARG A N 1
ATOM 2390 C CA . ARG A 1 310 ? 19.578 -6.98 -26.25 1 61.34 310 ARG A CA 1
ATOM 2391 C C . ARG A 1 310 ? 18.984 -8.281 -26.781 1 61.34 310 ARG A C 1
ATOM 2393 O O . ARG A 1 310 ? 19.703 -9.172 -27.219 1 61.34 310 ARG A O 1
ATOM 2400 N N . GLY A 1 311 ? 17.656 -8.258 -26.656 1 49.66 311 GLY A N 1
ATOM 2401 C CA . GLY A 1 311 ? 17.016 -9.461 -27.172 1 49.66 311 GLY A CA 1
ATOM 2402 C C . GLY A 1 311 ? 17.422 -10.719 -26.438 1 49.66 311 GLY A C 1
ATOM 2403 O O . GLY A 1 311 ? 17.562 -11.781 -27.047 1 49.66 311 GLY A O 1
ATOM 2404 N N . GLY A 1 312 ? 17.75 -10.633 -25.203 1 50.62 312 GLY A N 1
ATOM 2405 C CA . GLY A 1 312 ? 18.125 -11.781 -24.406 1 50.62 312 GLY A CA 1
ATOM 2406 C C . GLY A 1 312 ? 19.594 -12.109 -24.469 1 50.62 312 GLY A C 1
ATOM 2407 O O . GLY A 1 312 ? 20.078 -13.023 -23.797 1 50.62 312 GLY A O 1
ATOM 2408 N N . ILE A 1 313 ? 20.297 -11.461 -25.328 1 52.75 313 ILE A N 1
ATOM 2409 C CA . ILE A 1 313 ? 21.734 -11.711 -25.484 1 52.75 313 ILE A CA 1
ATOM 2410 C C . ILE A 1 313 ? 22.516 -10.648 -24.734 1 52.75 313 ILE A C 1
ATOM 2412 O O . ILE A 1 313 ? 22.25 -9.453 -24.859 1 52.75 313 ILE A O 1
ATOM 2416 N N . GLU A 1 314 ? 23.375 -11.25 -23.938 1 62.22 314 GLU A N 1
ATOM 2417 C CA . GLU A 1 314 ? 24.234 -10.328 -23.188 1 62.22 314 GLU A CA 1
ATOM 2418 C C . GLU A 1 314 ? 25.453 -9.922 -24.016 1 62.22 314 GLU A C 1
ATOM 2420 O O . GLU A 1 314 ? 26.109 -10.758 -24.625 1 62.22 314 GLU A O 1
ATOM 2425 N N . TYR A 1 315 ? 25.578 -8.664 -24.156 1 57.88 315 TYR A N 1
ATOM 2426 C CA . TYR A 1 315 ? 26.734 -8.078 -24.812 1 57.88 315 TYR A CA 1
ATOM 2427 C C . TYR A 1 315 ? 27.625 -7.355 -23.812 1 57.88 315 TYR A C 1
ATOM 2429 O O . TYR A 1 315 ? 27.141 -6.867 -22.781 1 57.88 315 TYR A O 1
ATOM 2437 N N . SER A 1 316 ? 28.938 -7.59 -24.031 1 58.91 316 SER A N 1
ATOM 2438 C CA . SER A 1 316 ? 29.844 -6.75 -23.266 1 58.91 316 SER A CA 1
ATOM 2439 C C . SER A 1 316 ? 29.594 -5.27 -23.516 1 58.91 316 SER A C 1
ATOM 2441 O O . SER A 1 316 ? 29.109 -4.898 -24.594 1 58.91 316 SER A O 1
ATOM 2443 N N . GLN A 1 317 ? 29.844 -4.469 -22.531 1 59.59 317 GLN A N 1
ATOM 2444 C CA . GLN A 1 317 ? 29.625 -3.031 -22.656 1 59.59 317 GLN A CA 1
ATOM 2445 C C . GLN A 1 317 ? 30.422 -2.465 -23.828 1 59.59 317 GLN A C 1
ATOM 2447 O O . GLN A 1 317 ? 31.625 -2.734 -23.953 1 59.59 317 GLN A O 1
ATOM 2452 N N . ASN A 1 318 ? 29.734 -2.146 -24.859 1 59.12 318 ASN A N 1
ATOM 2453 C CA . ASN A 1 318 ? 30.312 -1.344 -25.938 1 59.12 318 ASN A CA 1
ATOM 2454 C C . ASN A 1 318 ? 29.797 0.095 -25.906 1 59.12 318 ASN A C 1
ATOM 2456 O O . ASN A 1 318 ? 28.609 0.342 -26.062 1 59.12 318 ASN A O 1
ATOM 2460 N N . SER A 1 319 ? 30.781 0.961 -25.516 1 60 319 SER A N 1
ATOM 2461 C CA . SER A 1 319 ? 30.422 2.363 -25.312 1 60 319 SER A CA 1
ATOM 2462 C C . SER A 1 319 ? 29.797 2.965 -26.562 1 60 319 SER A C 1
ATOM 2464 O O . SER A 1 319 ? 29.078 3.967 -26.469 1 60 319 SER A O 1
ATOM 2466 N N . ARG A 1 320 ? 29.953 2.332 -27.797 1 57.09 320 ARG A N 1
ATOM 2467 C CA . ARG A 1 320 ? 29.484 2.922 -29.047 1 57.09 320 ARG A CA 1
ATOM 2468 C C . ARG A 1 320 ? 28.172 2.285 -29.484 1 57.09 320 ARG A C 1
ATOM 2470 O O . ARG A 1 320 ? 27.578 2.701 -30.484 1 57.09 320 ARG A O 1
ATOM 2477 N N . MET A 1 321 ? 27.75 1.385 -28.719 1 64.88 321 MET A N 1
ATOM 2478 C CA . MET A 1 321 ? 26.516 0.708 -29.094 1 64.88 321 MET A CA 1
ATOM 2479 C C . MET A 1 321 ? 25.297 1.593 -28.812 1 64.88 321 MET A C 1
ATOM 2481 O O . MET A 1 321 ? 25.172 2.152 -27.719 1 64.88 321 MET A O 1
ATOM 2485 N N . ARG A 1 322 ? 24.547 1.838 -29.859 1 68.25 322 ARG A N 1
ATOM 2486 C CA . ARG A 1 322 ? 23.344 2.65 -29.703 1 68.25 322 ARG A CA 1
ATOM 2487 C C . ARG A 1 322 ? 22.25 1.871 -28.984 1 68.25 322 ARG A C 1
ATOM 2489 O O . ARG A 1 322 ? 22 0.703 -29.281 1 68.25 322 ARG A O 1
ATOM 2496 N N . LEU A 1 323 ? 21.703 2.502 -28.062 1 74.69 323 LEU A N 1
ATOM 2497 C CA . LEU A 1 323 ? 20.688 1.87 -27.234 1 74.69 323 LEU A CA 1
ATOM 2498 C C . LEU A 1 323 ? 19.359 1.791 -27.969 1 74.69 323 LEU A C 1
ATOM 2500 O O . LEU A 1 323 ? 18.984 2.721 -28.688 1 74.69 323 LEU A O 1
ATOM 2504 N N . GLU A 1 324 ? 18.781 0.707 -27.938 1 66.56 324 GLU A N 1
ATOM 2505 C CA . GLU A 1 324 ? 17.453 0.471 -28.484 1 66.56 324 GLU A CA 1
ATOM 2506 C C . GLU A 1 324 ? 16.422 0.262 -27.391 1 66.56 324 GLU A C 1
ATOM 2508 O O . GLU A 1 324 ? 16.781 -0.094 -26.266 1 66.56 324 GLU A O 1
ATOM 2513 N N . ARG A 1 325 ? 15.203 0.607 -27.844 1 65.25 325 ARG A N 1
ATOM 2514 C CA . ARG A 1 325 ? 14.133 0.365 -26.891 1 65.25 325 ARG A CA 1
ATOM 2515 C C . ARG A 1 325 ? 14.109 -1.096 -26.453 1 65.25 325 ARG A C 1
ATOM 2517 O O . ARG A 1 325 ? 14.156 -2 -27.281 1 65.25 325 ARG A O 1
ATOM 2524 N N . GLY A 1 326 ? 14.109 -1.307 -25.125 1 64 326 GLY A N 1
ATOM 2525 C CA . GLY A 1 326 ? 14.047 -2.664 -24.609 1 64 326 GLY A CA 1
ATOM 2526 C C . GLY A 1 326 ? 15.398 -3.195 -24.172 1 64 326 GLY A C 1
ATOM 2527 O O . GLY A 1 326 ? 15.477 -4.254 -23.547 1 64 326 GLY A O 1
ATOM 2528 N N . ASP A 1 327 ? 16.406 -2.484 -24.594 1 70.75 327 ASP A N 1
ATOM 2529 C CA . ASP A 1 327 ? 17.719 -2.875 -24.094 1 70.75 327 ASP A CA 1
ATOM 2530 C C . ASP A 1 327 ? 17.766 -2.844 -22.578 1 70.75 327 ASP A C 1
ATOM 2532 O O . ASP A 1 327 ? 17.156 -1.977 -21.938 1 70.75 327 ASP A O 1
ATOM 2536 N N . VAL A 1 328 ? 18.375 -3.928 -22.062 1 74.44 328 VAL A N 1
ATOM 2537 C CA . VAL A 1 328 ? 18.547 -3.977 -20.625 1 74.44 328 VAL A CA 1
ATOM 2538 C C . VAL A 1 328 ? 20.016 -3.713 -20.266 1 74.44 328 VAL A C 1
ATOM 2540 O O . VAL A 1 328 ? 20.906 -4.422 -20.734 1 74.44 328 VAL A O 1
ATOM 2543 N N . LEU A 1 329 ? 20.25 -2.621 -19.609 1 79.62 329 LEU A N 1
ATOM 2544 C CA . LEU A 1 329 ? 21.594 -2.279 -19.172 1 79.62 329 LEU A CA 1
ATOM 2545 C C . LEU A 1 329 ? 21.812 -2.691 -17.719 1 79.62 329 LEU A C 1
ATOM 2547 O O . LEU A 1 329 ? 20.953 -2.463 -16.859 1 79.62 329 LEU A O 1
ATOM 2551 N N . THR A 1 330 ? 22.859 -3.445 -17.562 1 77.5 330 THR A N 1
ATOM 2552 C CA . THR A 1 330 ? 23.281 -3.688 -16.188 1 77.5 330 THR A CA 1
ATOM 2553 C C . THR A 1 330 ? 24.219 -2.576 -15.703 1 77.5 330 THR A C 1
ATOM 2555 O O . THR A 1 330 ? 25.297 -2.373 -16.266 1 77.5 330 THR A O 1
ATOM 2558 N N . ILE A 1 331 ? 23.719 -1.817 -14.828 1 80.69 331 ILE A N 1
ATOM 2559 C CA . ILE A 1 331 ? 24.469 -0.659 -14.344 1 80.69 331 ILE A CA 1
ATOM 2560 C C . ILE A 1 331 ? 24.875 -0.878 -12.891 1 80.69 331 ILE A C 1
ATOM 2562 O O . ILE A 1 331 ? 24.188 -1.592 -12.148 1 80.69 331 ILE A O 1
ATOM 2566 N N . VAL A 1 332 ? 26.031 -0.331 -12.633 1 75.88 332 VAL A N 1
ATOM 2567 C CA . VAL A 1 332 ? 26.578 -0.512 -11.297 1 75.88 332 VAL A CA 1
ATOM 2568 C C . VAL A 1 332 ? 26.891 0.849 -10.672 1 75.88 332 VAL A C 1
ATOM 2570 O O . VAL A 1 332 ? 27.5 1.703 -11.32 1 75.88 332 VAL A O 1
ATOM 2573 N N . SER A 1 333 ? 26.312 1.146 -9.625 1 75.81 333 SER A N 1
ATOM 2574 C CA . SER A 1 333 ? 26.594 2.354 -8.859 1 75.81 333 SER A CA 1
ATOM 2575 C C . SER A 1 333 ? 25.922 2.32 -7.492 1 75.81 333 SER A C 1
ATOM 2577 O O . SER A 1 333 ? 25.469 1.267 -7.047 1 75.81 333 SER A O 1
ATOM 2579 N N . SER A 1 334 ? 26.078 3.377 -6.883 1 66 334 SER A N 1
ATOM 2580 C CA . SER A 1 334 ? 25.328 3.508 -5.641 1 66 334 SER A CA 1
ATOM 2581 C C . SER A 1 334 ? 23.828 3.547 -5.91 1 66 334 SER A C 1
ATOM 2583 O O . SER A 1 334 ? 23.391 3.908 -7.008 1 66 334 SER A O 1
ATOM 2585 N N . GLU A 1 335 ? 23.016 3.051 -5.055 1 65.38 335 GLU A N 1
ATOM 2586 C CA . GLU A 1 335 ? 21.578 2.934 -5.215 1 65.38 335 GLU A CA 1
ATOM 2587 C C . GLU A 1 335 ? 20.953 4.262 -5.641 1 65.38 335 GLU A C 1
ATOM 2589 O O . GLU A 1 335 ? 20.094 4.297 -6.523 1 65.38 335 GLU A O 1
ATOM 2594 N N . ASP A 1 336 ? 21.422 5.281 -5.059 1 61.69 336 ASP A N 1
ATOM 2595 C CA . ASP A 1 336 ? 20.859 6.586 -5.387 1 61.69 336 ASP A CA 1
ATOM 2596 C C . ASP A 1 336 ? 21.141 6.949 -6.844 1 61.69 336 ASP A C 1
ATOM 2598 O O . ASP A 1 336 ? 20.266 7.461 -7.539 1 61.69 336 ASP A O 1
ATOM 2602 N N . ARG A 1 337 ? 22.406 6.742 -7.195 1 67.56 337 ARG A N 1
ATOM 2603 C CA . ARG A 1 337 ? 22.766 7.051 -8.57 1 67.56 337 ARG A CA 1
ATOM 2604 C C . ARG A 1 337 ? 22.031 6.152 -9.555 1 67.56 337 ARG A C 1
ATOM 2606 O O . ARG A 1 337 ? 21.641 6.59 -10.641 1 67.56 337 ARG A O 1
ATOM 2613 N N . LEU A 1 338 ? 21.906 5.004 -9.102 1 75.75 338 LEU A N 1
ATOM 2614 C CA . LEU A 1 338 ? 21.172 4.074 -9.953 1 75.75 338 LEU A CA 1
ATOM 2615 C C . LEU A 1 338 ? 19.719 4.516 -10.117 1 75.75 338 LEU A C 1
ATOM 2617 O O . LEU A 1 338 ? 19.156 4.422 -11.211 1 75.75 338 LEU A O 1
ATOM 2621 N N . ASP A 1 339 ? 19.141 5.055 -9.016 1 67.94 339 ASP A N 1
ATOM 2622 C CA . ASP A 1 339 ? 17.781 5.574 -9.086 1 67.94 339 ASP A CA 1
ATOM 2623 C C . ASP A 1 339 ? 17.688 6.73 -10.078 1 67.94 339 ASP A C 1
ATOM 2625 O O . ASP A 1 339 ? 16.734 6.812 -10.859 1 67.94 339 ASP A O 1
ATOM 2629 N N . ASP A 1 340 ? 18.703 7.543 -10.008 1 67.12 340 ASP A N 1
ATOM 2630 C CA . ASP A 1 340 ? 18.719 8.688 -10.914 1 67.12 340 ASP A CA 1
ATOM 2631 C C . ASP A 1 340 ? 18.828 8.234 -12.367 1 67.12 340 ASP A C 1
ATOM 2633 O O . ASP A 1 340 ? 18.156 8.773 -13.242 1 67.12 340 ASP A O 1
ATOM 2637 N N . VAL A 1 341 ? 19.719 7.332 -12.508 1 73.88 341 VAL A N 1
ATOM 2638 C CA . VAL A 1 341 ? 19.938 6.875 -13.875 1 73.88 341 VAL A CA 1
ATOM 2639 C C . VAL A 1 341 ? 18.719 6.094 -14.367 1 73.88 341 VAL A C 1
ATOM 2641 O O . VAL A 1 341 ? 18.375 6.156 -15.547 1 73.88 341 VAL A O 1
ATOM 2644 N N . GLU A 1 342 ? 18.219 5.371 -13.461 1 72.12 342 GLU A N 1
ATOM 2645 C CA . GLU A 1 342 ? 17.031 4.621 -13.844 1 72.12 342 GLU A CA 1
ATOM 2646 C C . GLU A 1 342 ? 15.93 5.551 -14.359 1 72.12 342 GLU A C 1
ATOM 2648 O O . GLU A 1 342 ? 15.211 5.211 -15.297 1 72.12 342 GLU A O 1
ATOM 2653 N N . LYS A 1 343 ? 15.852 6.73 -13.711 1 67.81 343 LYS A N 1
ATOM 2654 C CA . LYS A 1 343 ? 14.883 7.723 -14.164 1 67.81 343 LYS A CA 1
ATOM 2655 C C . LYS A 1 343 ? 15.172 8.156 -15.602 1 67.81 343 LYS A C 1
ATOM 2657 O O . LYS A 1 343 ? 14.25 8.484 -16.359 1 67.81 343 LYS A O 1
ATOM 2662 N N . LEU A 1 344 ? 16.469 8.172 -15.859 1 66.62 344 LEU A N 1
ATOM 2663 C CA . LEU A 1 344 ? 16.875 8.57 -17.203 1 66.62 344 LEU A CA 1
ATOM 2664 C C . LEU A 1 344 ? 16.406 7.555 -18.234 1 66.62 344 LEU A C 1
ATOM 2666 O O . LEU A 1 344 ? 16.078 7.926 -19.359 1 66.62 344 LEU A O 1
ATOM 2670 N N . PHE A 1 345 ? 16.547 6.395 -17.859 1 68.38 345 PHE A N 1
ATOM 2671 C CA . PHE A 1 345 ? 16.266 5.34 -18.828 1 68.38 345 PHE A CA 1
ATOM 2672 C C . PHE A 1 345 ? 14.773 5.012 -18.844 1 68.38 345 PHE A C 1
ATOM 2674 O O . PHE A 1 345 ? 14.281 4.355 -19.766 1 68.38 345 PHE A O 1
ATOM 2681 N N . THR A 1 346 ? 14.25 5.16 -17.812 1 54.91 346 THR A N 1
ATOM 2682 C CA . THR A 1 346 ? 12.82 4.887 -17.719 1 54.91 346 THR A CA 1
ATOM 2683 C C . THR A 1 346 ? 12.008 6.086 -18.188 1 54.91 346 THR A C 1
ATOM 2685 O O . THR A 1 346 ? 12.383 7.234 -17.938 1 54.91 346 THR A O 1
ATOM 2688 N N . ARG A 1 347 ? 11.289 5.945 -19.25 1 49.69 347 ARG A N 1
ATOM 2689 C CA . ARG A 1 347 ? 10.383 7.02 -19.625 1 49.69 347 ARG A CA 1
ATOM 2690 C C . ARG A 1 347 ? 9.977 7.844 -18.406 1 49.69 347 ARG A C 1
ATOM 2692 O O . ARG A 1 347 ? 10.078 7.375 -17.281 1 49.69 347 ARG A O 1
ATOM 2699 N N . ASP A 1 348 ? 9.5 9.141 -18.688 1 43.12 348 ASP A N 1
ATOM 2700 C CA . ASP A 1 348 ? 8.977 10 -17.625 1 43.12 348 ASP A CA 1
ATOM 2701 C C . ASP A 1 348 ? 8.625 9.195 -16.391 1 43.12 348 ASP A C 1
ATOM 2703 O O . ASP A 1 348 ? 7.965 8.156 -16.484 1 43.12 348 ASP A O 1
ATOM 2707 N N . LYS A 1 349 ? 9.586 9.211 -15.5 1 41.62 349 LYS A N 1
ATOM 2708 C CA . LYS A 1 349 ? 9.297 8.656 -14.18 1 41.62 349 LYS A CA 1
ATOM 2709 C C . LYS A 1 349 ? 7.797 8.492 -13.969 1 41.62 349 LYS A C 1
ATOM 2711 O O . LYS A 1 349 ? 7.062 9.484 -13.898 1 41.62 349 LYS A O 1
ATOM 2716 N N . LEU A 1 350 ? 7.215 7.633 -14.641 1 39.84 350 LEU A N 1
ATOM 2717 C CA . LEU A 1 350 ? 5.871 7.367 -14.133 1 39.84 350 LEU A CA 1
ATOM 2718 C C . LEU A 1 350 ? 5.836 7.484 -12.617 1 39.84 350 LEU A C 1
ATOM 2720 O O . LEU A 1 350 ? 6.602 6.816 -11.914 1 39.84 350 LEU A O 1
ATOM 2724 N N . THR A 1 351 ? 5.867 8.57 -12.227 1 39.34 351 THR A N 1
ATOM 2725 C CA . THR A 1 351 ? 5.637 8.852 -10.812 1 39.34 351 THR A CA 1
ATOM 2726 C C . THR A 1 351 ? 5 7.656 -10.117 1 39.34 351 THR A C 1
ATOM 2728 O O . THR A 1 351 ? 3.914 7.215 -10.5 1 39.34 351 THR A O 1
ATOM 2731 N N . VAL A 1 352 ? 5.77 6.566 -9.969 1 45.22 352 VAL A N 1
ATOM 2732 C CA . VAL A 1 352 ? 5.273 5.523 -9.07 1 45.22 352 VAL A CA 1
ATOM 2733 C C . VAL A 1 352 ? 4.281 6.125 -8.078 1 45.22 352 VAL A C 1
ATOM 2735 O O . VAL A 1 352 ? 4.652 6.949 -7.238 1 45.22 352 VAL A O 1
ATOM 2738 N N . THR A 1 353 ? 3.135 6.449 -8.695 1 48.59 353 THR A N 1
ATOM 2739 C CA . THR A 1 353 ? 2.086 7.02 -7.855 1 48.59 353 THR A CA 1
ATOM 2740 C C . THR A 1 353 ? 1.567 5.984 -6.859 1 48.59 353 THR A C 1
ATOM 2742 O O . THR A 1 353 ? 1.632 4.777 -7.121 1 48.59 353 THR A O 1
ATOM 2745 N N . ASN A 1 354 ? 1.539 6.34 -5.656 1 63.38 354 ASN A N 1
ATOM 2746 C CA . ASN A 1 354 ? 0.694 5.582 -4.738 1 63.38 354 ASN A CA 1
ATOM 2747 C C . ASN A 1 354 ? -0.612 5.156 -5.398 1 63.38 354 ASN A C 1
ATOM 2749 O O . ASN A 1 354 ? -0.863 5.488 -6.559 1 63.38 354 ASN A O 1
ATOM 2753 N N . VAL A 1 355 ? -1.493 4.383 -4.938 1 72.5 355 VAL A N 1
ATOM 2754 C CA . VAL A 1 355 ? -2.748 3.889 -5.492 1 72.5 355 VAL A CA 1
ATOM 2755 C C . VAL A 1 355 ? -3.568 5.055 -6.043 1 72.5 355 VAL A C 1
ATOM 2757 O O . VAL A 1 355 ? -3.711 6.086 -5.379 1 72.5 355 VAL A O 1
ATOM 2760 N N . HIS A 1 356 ? -3.867 5.008 -7.305 1 82.62 356 HIS A N 1
ATOM 2761 C CA . HIS A 1 356 ? -4.73 5.961 -7.988 1 82.62 356 HIS A CA 1
ATOM 2762 C C . HIS A 1 356 ? -6.156 5.43 -8.109 1 82.62 356 HIS A C 1
ATOM 2764 O O . HIS A 1 356 ? -6.441 4.594 -8.969 1 82.62 356 HIS A O 1
ATOM 2770 N N . ILE A 1 357 ? -7.059 5.992 -7.328 1 89.25 357 ILE A N 1
ATOM 2771 C CA . ILE A 1 357 ? -8.422 5.484 -7.227 1 89.25 357 ILE A CA 1
ATOM 2772 C C . ILE A 1 357 ? -9.109 5.566 -8.586 1 89.25 357 ILE A C 1
ATOM 2774 O O . ILE A 1 357 ? -9.875 4.672 -8.961 1 89.25 357 ILE A O 1
ATOM 2778 N N . PHE A 1 358 ? -8.867 6.637 -9.312 1 89.5 358 PHE A N 1
ATOM 2779 C CA . PHE A 1 358 ? -9.414 6.801 -10.656 1 89.5 358 PHE A CA 1
ATOM 2780 C C . PHE A 1 358 ? -9.047 5.625 -11.547 1 89.5 358 PHE A C 1
ATOM 2782 O O . PHE A 1 358 ? -9.914 5.004 -12.164 1 89.5 358 PHE A O 1
ATOM 2789 N N . SER A 1 359 ? -7.805 5.348 -11.625 1 89.88 359 SER A N 1
ATOM 2790 C CA . SER A 1 359 ? -7.305 4.273 -12.477 1 89.88 359 SER A CA 1
ATOM 2791 C C . SER A 1 359 ? -7.824 2.916 -12.016 1 89.88 359 SER A C 1
ATOM 2793 O O . SER A 1 359 ? -8.234 2.09 -12.836 1 89.88 359 SER A O 1
ATOM 2795 N N . LEU A 1 360 ? -7.75 2.693 -10.727 1 92.19 360 LEU A N 1
ATOM 2796 C CA . LEU A 1 360 ? -8.242 1.436 -10.172 1 92.19 360 LEU A CA 1
ATOM 2797 C C . LEU A 1 360 ? -9.703 1.22 -10.531 1 92.19 360 LEU A C 1
ATOM 2799 O O . LEU A 1 360 ? -10.102 0.117 -10.914 1 92.19 360 LEU A O 1
ATOM 2803 N N . SER A 1 361 ? -10.516 2.246 -10.43 1 94.75 361 SER A N 1
ATOM 2804 C CA . SER A 1 361 ? -11.953 2.16 -10.656 1 94.75 361 SER A CA 1
ATOM 2805 C C . SER A 1 361 ? -12.258 1.904 -12.133 1 94.75 361 SER A C 1
ATOM 2807 O O . SER A 1 361 ? -13.148 1.109 -12.453 1 94.75 361 SER A O 1
ATOM 2809 N N . ILE A 1 362 ? -11.555 2.516 -12.977 1 93.81 362 ILE A N 1
ATOM 2810 C CA . ILE A 1 362 ? -11.836 2.336 -14.391 1 93.81 362 ILE A CA 1
ATOM 2811 C C . ILE A 1 362 ? -11.398 0.943 -14.836 1 93.81 362 ILE A C 1
ATOM 2813 O O . ILE A 1 362 ? -12.039 0.321 -15.688 1 93.81 362 ILE A O 1
ATOM 2817 N N . ILE A 1 363 ? -10.281 0.484 -14.391 1 93.31 363 ILE A N 1
ATOM 2818 C CA . ILE A 1 363 ? -9.812 -0.857 -14.727 1 93.31 363 ILE A CA 1
ATOM 2819 C C . ILE A 1 363 ? -10.852 -1.888 -14.289 1 93.31 363 ILE A C 1
ATOM 2821 O O . ILE A 1 363 ? -11.188 -2.801 -15.047 1 93.31 363 ILE A O 1
ATOM 2825 N N . LEU A 1 364 ? -11.352 -1.713 -13.086 1 94.38 364 LEU A N 1
ATOM 2826 C CA . LEU A 1 364 ? -12.344 -2.648 -12.562 1 94.38 364 LEU A CA 1
ATOM 2827 C C . LEU A 1 364 ? -13.672 -2.516 -13.297 1 94.38 364 LEU A C 1
ATOM 2829 O O . LEU A 1 364 ? -14.336 -3.518 -13.57 1 94.38 364 LEU A O 1
ATOM 2833 N N . LEU A 1 365 ? -14.023 -1.267 -13.594 1 94 365 LEU A N 1
ATOM 2834 C CA . LEU A 1 365 ? -15.258 -1.034 -14.344 1 94 365 LEU A CA 1
ATOM 2835 C C . LEU A 1 365 ? -15.195 -1.693 -15.711 1 94 365 LEU A C 1
ATOM 2837 O O . LEU A 1 365 ? -16.109 -2.424 -16.094 1 94 365 LEU A O 1
ATOM 2841 N N . LEU A 1 366 ? -14.148 -1.476 -16.406 1 93.5 366 LEU A N 1
ATOM 2842 C CA . LEU A 1 366 ? -13.961 -2.078 -17.719 1 93.5 366 LEU A CA 1
ATOM 2843 C C . LEU A 1 366 ? -13.867 -3.598 -17.625 1 93.5 366 LEU A C 1
ATOM 2845 O O . LEU A 1 366 ? -14.383 -4.316 -18.484 1 93.5 366 LEU A O 1
ATOM 2849 N N . GLY A 1 367 ? -13.164 -4.035 -16.625 1 92.94 367 GLY A N 1
ATOM 2850 C CA . GLY A 1 367 ? -13.039 -5.465 -16.406 1 92.94 367 GLY A CA 1
ATOM 2851 C C . GLY A 1 367 ? -14.375 -6.152 -16.172 1 92.94 367 GLY A C 1
ATOM 2852 O O . GLY A 1 367 ? -14.656 -7.188 -16.766 1 92.94 367 GLY A O 1
ATOM 2853 N N . ILE A 1 368 ? -15.164 -5.586 -15.32 1 91.12 368 ILE A N 1
ATOM 2854 C CA . ILE A 1 368 ? -16.469 -6.168 -15 1 91.12 368 ILE A CA 1
ATOM 2855 C C . ILE A 1 368 ? -17.359 -6.121 -16.234 1 91.12 368 ILE A C 1
ATOM 2857 O O . ILE A 1 368 ? -18.094 -7.078 -16.516 1 91.12 368 ILE A O 1
ATOM 2861 N N . LEU A 1 369 ? -17.312 -5.035 -16.969 1 91.31 369 LEU A N 1
ATOM 2862 C CA . LEU A 1 369 ? -18.094 -4.914 -18.188 1 91.31 369 LEU A CA 1
ATOM 2863 C C . LEU A 1 369 ? -17.688 -5.977 -19.203 1 91.31 369 LEU A C 1
ATOM 2865 O O . LEU A 1 369 ? -18.547 -6.594 -19.844 1 91.31 369 LEU A O 1
ATOM 2869 N N . LEU A 1 370 ? -16.422 -6.145 -19.328 1 91.12 370 LEU A N 1
ATOM 2870 C CA . LEU A 1 370 ? -15.93 -7.188 -20.219 1 91.12 370 LEU A CA 1
ATOM 2871 C C . LEU A 1 370 ? -16.359 -8.562 -19.734 1 91.12 370 LEU A C 1
ATOM 2873 O O . LEU A 1 370 ? -16.688 -9.438 -20.547 1 91.12 370 LEU A O 1
ATOM 2877 N N . GLY A 1 371 ? -16.312 -8.742 -18.469 1 87.81 371 GLY A N 1
ATOM 2878 C CA . GLY A 1 371 ? -16.688 -10.016 -17.875 1 87.81 371 GLY A CA 1
ATOM 2879 C C . GLY A 1 371 ? -18.156 -10.367 -18.094 1 87.81 371 GLY A C 1
ATOM 2880 O O . GLY A 1 371 ? -18.531 -11.539 -18.062 1 87.81 371 GLY A O 1
ATOM 2881 N N . MET A 1 372 ? -18.969 -9.359 -18.328 1 86.69 372 MET A N 1
ATOM 2882 C CA . MET A 1 372 ? -20.406 -9.562 -18.484 1 86.69 372 MET A CA 1
ATOM 2883 C C . MET A 1 372 ? -20.75 -9.898 -19.938 1 86.69 372 MET A C 1
ATOM 2885 O O . MET A 1 372 ? -21.859 -10.383 -20.219 1 86.69 372 MET A O 1
ATOM 2889 N N . LEU A 1 373 ? -19.812 -9.766 -20.797 1 88.5 373 LEU A N 1
ATOM 2890 C CA . LEU A 1 373 ? -20.047 -10.07 -22.203 1 88.5 373 LEU A CA 1
ATOM 2891 C C . LEU A 1 373 ? -20.047 -11.578 -22.438 1 88.5 373 LEU A C 1
ATOM 2893 O O . LEU A 1 373 ? -19.078 -12.258 -22.109 1 88.5 373 LEU A O 1
ATOM 2897 N N . PRO A 1 374 ? -21.094 -12.086 -23.016 1 87.62 374 PRO A N 1
ATOM 2898 C CA . PRO A 1 374 ? -21.141 -13.523 -23.297 1 87.62 374 PRO A CA 1
ATOM 2899 C C . PRO A 1 374 ? -20.25 -13.93 -24.469 1 87.62 374 PRO A C 1
ATOM 2901 O O . PRO A 1 374 ? -20.203 -13.234 -25.484 1 87.62 374 PRO A O 1
ATOM 2904 N N . ILE A 1 375 ? -19.406 -14.906 -24.25 1 86 375 ILE A N 1
ATOM 2905 C CA . ILE A 1 375 ? -18.562 -15.484 -25.297 1 86 375 ILE A CA 1
ATOM 2906 C C . ILE A 1 375 ? -19.109 -16.844 -25.703 1 86 375 ILE A C 1
ATOM 2908 O O . ILE A 1 375 ? -19.172 -17.766 -24.891 1 86 375 ILE A O 1
ATOM 2912 N N . THR A 1 376 ? -19.516 -16.906 -26.969 1 86.06 376 THR A N 1
ATOM 2913 C CA . THR A 1 376 ? -20.062 -18.172 -27.469 1 86.06 376 THR A 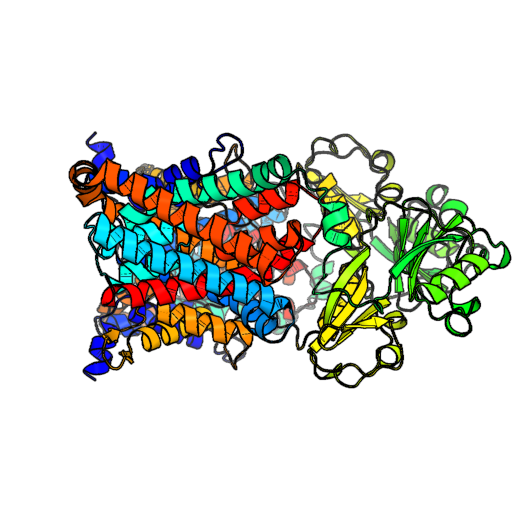CA 1
ATOM 2914 C C . THR A 1 376 ? -18.969 -19.062 -28.031 1 86.06 376 THR A C 1
ATOM 2916 O O . THR A 1 376 ? -18.25 -18.656 -28.953 1 86.06 376 THR A O 1
ATOM 2919 N N . LEU A 1 377 ? -18.703 -20.125 -27.359 1 82.75 377 LEU A N 1
ATOM 2920 C CA . LEU A 1 377 ? -17.766 -21.125 -27.844 1 82.75 377 LEU A CA 1
ATOM 2921 C C . LEU A 1 377 ? -18.484 -22.172 -28.688 1 82.75 377 LEU A C 1
ATOM 2923 O O . LEU A 1 377 ? -19.406 -22.828 -28.203 1 82.75 377 LEU A O 1
ATOM 2927 N N . PRO A 1 378 ? -18.094 -22.266 -29.938 1 83.19 378 PRO A N 1
ATOM 2928 C CA . PRO A 1 378 ? -18.766 -23.234 -30.797 1 83.19 378 PRO A CA 1
ATOM 2929 C C . PRO A 1 378 ? -18.75 -24.641 -30.234 1 83.19 378 PRO A C 1
ATOM 2931 O O . PRO A 1 378 ? -17.688 -25.172 -29.906 1 83.19 378 PRO A O 1
ATOM 2934 N N . GLY A 1 379 ? -19.859 -25.25 -30.047 1 80.19 379 GLY A N 1
ATOM 2935 C CA . GLY A 1 379 ? -19.984 -26.625 -29.609 1 80.19 379 GLY A CA 1
ATOM 2936 C C . GLY A 1 379 ? -20.047 -26.766 -28.109 1 80.19 379 GLY A C 1
ATOM 2937 O O . GLY A 1 379 ? -20.422 -27.828 -27.594 1 80.19 379 GLY A O 1
ATOM 2938 N N . LEU A 1 380 ? -19.734 -25.859 -27.281 1 79.12 380 LEU A N 1
ATOM 2939 C CA . LEU A 1 380 ? -19.625 -26 -25.844 1 79.12 380 LEU A CA 1
ATOM 2940 C C . LEU A 1 380 ? -20.688 -25.156 -25.141 1 79.12 380 LEU A C 1
ATOM 2942 O O . LEU A 1 380 ? -21.25 -25.578 -24.125 1 79.12 380 LEU A O 1
ATOM 2946 N N . GLY A 1 381 ? -21.062 -23.891 -25.734 1 80.38 381 GLY A N 1
ATOM 2947 C CA . GLY A 1 381 ? -22.031 -23 -25.109 1 80.38 381 GLY A CA 1
ATOM 2948 C C . GLY A 1 381 ? -21.5 -21.594 -24.953 1 80.38 381 GLY A C 1
ATOM 2949 O O . GLY A 1 381 ? -20.625 -21.156 -25.703 1 80.38 381 GLY A O 1
ATOM 2950 N N . THR A 1 382 ? -22.328 -20.906 -24.016 1 82.19 382 THR A N 1
ATOM 2951 C CA . THR A 1 382 ? -21.969 -19.516 -23.797 1 82.19 382 THR A CA 1
ATOM 2952 C C . THR A 1 382 ? -21.359 -19.328 -22.406 1 82.19 382 THR A C 1
ATOM 2954 O O . THR A 1 382 ? -21.859 -19.859 -21.422 1 82.19 382 THR A O 1
ATOM 2957 N N . ILE A 1 383 ? -20.156 -18.75 -22.438 1 80.62 383 ILE A N 1
ATOM 2958 C CA . ILE A 1 383 ? -19.5 -18.484 -21.156 1 80.62 383 ILE A CA 1
ATOM 2959 C C . ILE A 1 383 ? -19.297 -16.984 -20.969 1 80.62 383 ILE A C 1
ATOM 2961 O O . ILE A 1 383 ? -19.25 -16.234 -21.938 1 80.62 383 ILE A O 1
ATOM 2965 N N . THR A 1 384 ? -19.422 -16.562 -19.703 1 84.06 384 THR A N 1
ATOM 2966 C CA . THR A 1 384 ? -19 -15.211 -19.344 1 84.06 384 THR A CA 1
ATOM 2967 C C . THR A 1 384 ? -17.781 -15.25 -18.422 1 84.06 384 THR A C 1
ATOM 2969 O O . THR A 1 384 ? -17.625 -16.172 -17.625 1 84.06 384 THR A O 1
ATOM 2972 N N . LEU A 1 385 ? -16.875 -14.383 -18.562 1 83.12 385 LEU A N 1
ATOM 2973 C CA . LEU A 1 385 ? -15.68 -14.336 -17.734 1 83.12 385 LEU A CA 1
ATOM 2974 C C . LEU A 1 385 ? -16.016 -13.898 -16.312 1 83.12 385 LEU A C 1
ATOM 2976 O O . LEU A 1 385 ? -15.289 -14.211 -15.375 1 83.12 385 LEU A O 1
ATOM 2980 N N . GLY A 1 386 ? -17.141 -13.164 -16.234 1 80.25 386 GLY A N 1
ATOM 2981 C CA . GLY A 1 386 ? -17.656 -12.789 -14.93 1 80.25 386 GLY A CA 1
ATOM 2982 C C . GLY A 1 386 ? -16.812 -11.711 -14.258 1 80.25 386 GLY A C 1
ATOM 2983 O O . GLY A 1 386 ? -16.062 -10.992 -14.922 1 80.25 386 GLY A O 1
ATOM 2984 N N . VAL A 1 387 ? -16.969 -11.609 -12.883 1 81.44 387 VAL A N 1
ATOM 2985 C CA . VAL A 1 387 ? -16.359 -10.531 -12.102 1 81.44 387 VAL A CA 1
ATOM 2986 C C . VAL A 1 387 ? -14.906 -10.875 -11.789 1 81.44 387 VAL A C 1
ATOM 2988 O O . VAL A 1 387 ? -14.148 -10.016 -11.328 1 81.44 387 VAL A O 1
ATOM 2991 N N . ALA A 1 388 ? -14.492 -12.109 -12.094 1 84.56 388 ALA A N 1
ATOM 2992 C CA . ALA A 1 388 ? -13.109 -12.508 -11.859 1 84.56 388 ALA A CA 1
ATOM 2993 C C . ALA A 1 388 ? -12.305 -12.5 -13.156 1 84.56 388 ALA A C 1
ATOM 2995 O O . ALA A 1 388 ? -11.328 -11.75 -13.273 1 84.56 388 ALA A O 1
ATOM 2996 N N . GLY A 1 389 ? -12.797 -13.148 -14.141 1 84.81 389 GLY A N 1
ATOM 2997 C CA . GLY A 1 389 ? -12.07 -13.281 -15.391 1 84.81 389 GLY A CA 1
ATOM 2998 C C . GLY A 1 389 ? -11.906 -11.969 -16.125 1 84.81 389 GLY A C 1
ATOM 2999 O O . GLY A 1 389 ? -10.82 -11.656 -16.625 1 84.81 389 GLY A O 1
ATOM 3000 N N . GLY A 1 390 ? -12.938 -11.211 -16.266 1 88.12 390 GLY A N 1
ATOM 3001 C CA . GLY A 1 390 ? -12.891 -9.938 -16.969 1 88.12 390 GLY A CA 1
ATOM 3002 C C . GLY A 1 390 ? -11.852 -8.992 -16.406 1 88.12 390 GLY A C 1
ATOM 3003 O O . GLY A 1 390 ? -10.93 -8.578 -17.125 1 88.12 390 GLY A O 1
ATOM 3004 N N . PRO A 1 391 ? -11.961 -8.703 -15.141 1 90.94 391 PRO A N 1
ATOM 3005 C CA . PRO A 1 391 ? -10.984 -7.801 -14.523 1 90.94 391 PRO A CA 1
ATOM 3006 C C . PRO A 1 391 ? -9.555 -8.328 -14.633 1 90.94 391 PRO A C 1
ATOM 3008 O O . PRO A 1 391 ? -8.609 -7.543 -14.781 1 90.94 391 PRO A O 1
ATOM 3011 N N . LEU A 1 392 ? -9.391 -9.625 -14.523 1 89.44 392 LEU A N 1
ATOM 3012 C CA . LEU A 1 392 ? -8.055 -10.195 -14.672 1 89.44 392 LEU A CA 1
ATOM 3013 C C . LEU A 1 392 ? -7.469 -9.867 -16.031 1 89.44 392 LEU A C 1
ATOM 3015 O O . LEU A 1 392 ? -6.324 -9.414 -16.141 1 89.44 392 LEU A O 1
ATOM 3019 N N . PHE A 1 393 ? -8.211 -10.031 -17.031 1 89.75 393 PHE A N 1
ATOM 3020 C CA . PHE A 1 393 ? -7.75 -9.805 -18.406 1 89.75 393 PHE A CA 1
ATOM 3021 C C . PHE A 1 393 ? -7.438 -8.336 -18.641 1 89.75 393 PHE A C 1
ATOM 3023 O O . PHE A 1 393 ? -6.402 -7.996 -19.219 1 89.75 393 PHE A O 1
ATOM 3030 N N . VAL A 1 394 ? -8.328 -7.484 -18.25 1 91.88 394 VAL A N 1
ATOM 3031 C CA . VAL A 1 394 ? -8.141 -6.051 -18.438 1 91.88 394 VAL A CA 1
ATOM 3032 C C . VAL A 1 394 ? -6.918 -5.586 -17.641 1 91.88 394 VAL A C 1
ATOM 3034 O O . VAL A 1 394 ? -6.109 -4.797 -18.141 1 91.88 394 VAL A O 1
ATOM 3037 N N . ALA A 1 395 ? -6.836 -6.066 -16.438 1 90.94 395 ALA A N 1
ATOM 3038 C CA . ALA A 1 395 ? -5.711 -5.684 -15.594 1 90.94 395 ALA A CA 1
ATOM 3039 C C . ALA A 1 395 ? -4.391 -6.156 -16.188 1 90.94 395 ALA A C 1
ATOM 3041 O O . ALA A 1 395 ? -3.375 -5.457 -16.109 1 90.94 395 ALA A O 1
ATOM 3042 N N . LEU A 1 396 ? -4.375 -7.305 -16.812 1 87.25 396 LEU A N 1
ATOM 3043 C CA . LEU A 1 396 ? -3.182 -7.836 -17.469 1 87.25 396 LEU A CA 1
ATOM 3044 C C . LEU A 1 396 ? -2.734 -6.93 -18.609 1 87.25 396 LEU A C 1
ATOM 3046 O O . LEU A 1 396 ? -1.545 -6.637 -18.734 1 87.25 396 LEU A O 1
ATOM 3050 N N . ILE A 1 397 ? -3.652 -6.543 -19.344 1 88.38 397 ILE A N 1
ATOM 3051 C CA . ILE A 1 397 ? -3.363 -5.719 -20.5 1 88.38 397 ILE A CA 1
ATOM 3052 C C . ILE A 1 397 ? -2.871 -4.344 -20.062 1 88.38 397 ILE A C 1
ATOM 3054 O O . ILE A 1 397 ? -1.847 -3.855 -20.547 1 88.38 397 ILE A O 1
ATOM 3058 N N . ILE A 1 398 ? -3.596 -3.783 -19.156 1 86.81 398 ILE A N 1
ATOM 3059 C CA . ILE A 1 398 ? -3.234 -2.447 -18.688 1 86.81 398 ILE A CA 1
ATOM 3060 C C . ILE A 1 398 ? -1.914 -2.504 -17.922 1 86.81 398 ILE A C 1
ATOM 3062 O O . ILE A 1 398 ? -1.093 -1.589 -18.031 1 86.81 398 ILE A O 1
ATOM 3066 N N . GLY A 1 399 ? -1.774 -3.533 -17.172 1 80.94 399 GLY A N 1
ATOM 3067 C CA . GLY A 1 399 ? -0.513 -3.723 -16.469 1 80.94 399 GLY A CA 1
ATOM 3068 C C . GLY A 1 399 ? 0.678 -3.816 -17.406 1 80.94 399 GLY A C 1
ATOM 3069 O O . GLY A 1 399 ? 1.775 -3.365 -17.078 1 80.94 399 GLY A O 1
ATOM 3070 N N . HIS A 1 400 ? 0.522 -4.379 -18.531 1 80.44 400 HIS A N 1
ATOM 3071 C CA . HIS A 1 400 ? 1.57 -4.512 -19.531 1 80.44 400 HIS A CA 1
ATOM 3072 C C . HIS A 1 400 ? 2.01 -3.148 -20.047 1 80.44 400 HIS A C 1
ATOM 3074 O O . HIS A 1 400 ? 3.207 -2.889 -20.188 1 80.44 400 HIS A O 1
ATOM 3080 N N . PHE A 1 401 ? 1.048 -2.318 -20.25 1 78.25 401 PHE A N 1
ATOM 3081 C CA . PHE A 1 401 ? 1.369 -1.014 -20.828 1 78.25 401 PHE A CA 1
ATOM 3082 C C . PHE A 1 401 ? 1.78 -0.035 -19.734 1 78.25 401 PHE A C 1
ATOM 3084 O O . PHE A 1 401 ? 2.562 0.885 -19.969 1 78.25 401 PHE A O 1
ATOM 3091 N N . GLY A 1 402 ? 1.281 -0.312 -18.625 1 71.56 402 GLY A N 1
ATOM 3092 C CA . GLY A 1 402 ? 1.625 0.527 -17.484 1 71.56 402 GLY A CA 1
ATOM 3093 C C . GLY A 1 402 ? 0.854 1.833 -17.453 1 71.56 402 GLY A C 1
ATOM 3094 O O . GLY A 1 402 ? 0.36 2.242 -16.406 1 71.56 402 GLY A O 1
ATOM 3095 N N . LYS A 1 403 ? 0.907 2.65 -18.469 1 70.31 403 LYS A N 1
ATOM 3096 C CA . LYS A 1 403 ? 0.169 3.904 -18.578 1 70.31 403 LYS A CA 1
ATOM 3097 C C . LYS A 1 403 ? -0.621 3.959 -19.891 1 70.31 403 LYS A C 1
ATOM 3099 O O . LYS A 1 403 ? -0.076 3.691 -20.969 1 70.31 403 LYS A O 1
ATOM 3104 N N . LEU A 1 404 ? -1.852 4.023 -19.75 1 77.12 404 LEU A N 1
ATOM 3105 C CA . LEU A 1 404 ? -2.727 4.191 -20.906 1 77.12 404 LEU A CA 1
ATOM 3106 C C . LEU A 1 404 ? -3.543 5.473 -20.781 1 77.12 404 LEU A C 1
ATOM 3108 O O . LEU A 1 404 ? -4.574 5.5 -20.109 1 77.12 404 LEU A O 1
ATOM 3112 N N . GLY A 1 405 ? -3.039 6.523 -21.406 1 73.56 405 GLY A N 1
ATOM 3113 C CA . GLY A 1 405 ? -3.715 7.801 -21.25 1 73.56 405 GLY A CA 1
ATOM 3114 C C . GLY A 1 405 ? -3.689 8.312 -19.812 1 73.56 405 GLY A C 1
ATOM 3115 O O . GLY A 1 405 ? -2.623 8.398 -19.203 1 73.56 405 GLY A O 1
ATOM 3116 N N . PRO A 1 406 ? -4.961 8.477 -19.281 1 75.62 406 PRO A N 1
ATOM 3117 C CA . PRO A 1 406 ? -5.02 8.969 -17.906 1 75.62 406 PRO A CA 1
ATOM 3118 C C . PRO A 1 406 ? -4.922 7.852 -16.875 1 75.62 406 PRO A C 1
ATOM 3120 O 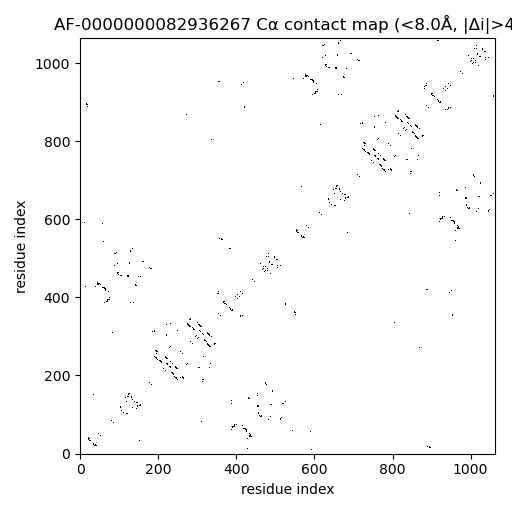O . PRO A 1 406 ? -4.824 8.125 -15.672 1 75.62 406 PRO A O 1
ATOM 3123 N N . ILE A 1 407 ? -4.91 6.699 -17.359 1 80.19 407 ILE A N 1
ATOM 3124 C CA . ILE A 1 407 ? -4.859 5.547 -16.469 1 80.19 407 ILE A CA 1
ATOM 3125 C C . ILE A 1 407 ? -3.412 5.27 -16.062 1 80.19 407 ILE A C 1
ATOM 3127 O O . ILE A 1 407 ? -2.561 5.031 -16.922 1 80.19 407 ILE A O 1
ATOM 3131 N N . LYS A 1 408 ? -3.154 5.422 -14.797 1 76.31 408 LYS A N 1
ATOM 3132 C CA . LYS A 1 408 ? -1.85 5.098 -14.227 1 76.31 408 LYS A CA 1
ATOM 3133 C C . LYS A 1 408 ? -1.89 3.77 -13.484 1 76.31 408 LYS A C 1
ATOM 3135 O O . LYS A 1 408 ? -2.494 3.67 -12.414 1 76.31 408 LYS A O 1
ATOM 3140 N N . ALA A 1 409 ? -1.325 2.75 -14.102 1 71.12 409 ALA A N 1
ATOM 3141 C CA . ALA A 1 409 ? -1.481 1.411 -13.539 1 71.12 409 ALA A CA 1
ATOM 3142 C C . ALA A 1 409 ? -0.149 0.872 -13.031 1 71.12 409 ALA A C 1
ATOM 3144 O O . ALA A 1 409 ? -0.022 -0.323 -12.742 1 71.12 409 ALA A O 1
ATOM 3145 N N . ARG A 1 410 ? 0.796 1.665 -12.93 1 65.81 410 ARG A N 1
ATOM 3146 C CA . ARG A 1 410 ? 2.055 1.229 -12.336 1 65.81 410 ARG A CA 1
ATOM 3147 C C . ARG A 1 410 ? 2.15 1.668 -10.875 1 65.81 410 ARG A C 1
ATOM 3149 O O . ARG A 1 410 ? 2.574 2.789 -10.586 1 65.81 410 ARG A O 1
ATOM 3156 N N . TYR A 1 411 ? 1.673 0.806 -10.07 1 64.81 411 TYR A N 1
ATOM 3157 C CA . TYR A 1 411 ? 1.692 1.093 -8.641 1 64.81 411 TYR A CA 1
ATOM 3158 C C . TYR A 1 411 ? 3.023 0.686 -8.016 1 64.81 411 TYR A C 1
ATOM 3160 O O . TYR A 1 411 ? 3.711 -0.199 -8.531 1 64.81 411 TYR A O 1
ATOM 3168 N N . TYR A 1 412 ? 3.32 1.413 -6.891 1 64.44 412 TYR A N 1
ATOM 3169 C CA . TYR A 1 412 ? 4.383 0.894 -6.039 1 64.44 412 TYR A CA 1
ATOM 3170 C C . TYR A 1 412 ? 4.102 -0.55 -5.637 1 64.44 412 TYR A C 1
ATOM 3172 O O . TYR A 1 412 ? 2.955 -0.916 -5.371 1 64.44 412 TYR A O 1
ATOM 3180 N N . GLN A 1 413 ? 5.07 -1.354 -5.727 1 69.69 413 GLN A N 1
ATOM 3181 C CA . GLN A 1 413 ? 4.91 -2.779 -5.461 1 69.69 413 GLN A CA 1
ATOM 3182 C C . GLN A 1 413 ? 4.242 -3.016 -4.109 1 69.69 413 GLN A C 1
ATOM 3184 O O . GLN A 1 413 ? 3.279 -3.779 -4.012 1 69.69 413 GLN A O 1
ATOM 3189 N N . PRO A 1 414 ? 4.68 -2.287 -3.113 1 67.88 414 PRO A N 1
ATOM 3190 C CA . PRO A 1 414 ? 4.008 -2.498 -1.828 1 67.88 414 PRO A CA 1
ATOM 3191 C C . PRO A 1 414 ? 2.541 -2.08 -1.854 1 67.88 414 PRO A C 1
ATOM 3193 O O . PRO A 1 414 ? 1.704 -2.715 -1.206 1 67.88 414 PRO A O 1
ATOM 3196 N N . SER A 1 415 ? 2.262 -1.055 -2.609 1 77.88 415 SER A N 1
ATOM 3197 C CA . SER A 1 415 ? 0.883 -0.587 -2.711 1 77.88 415 SER A CA 1
ATOM 3198 C C . SER A 1 415 ? -0.008 -1.632 -3.375 1 77.88 415 SER A C 1
ATOM 3200 O O . SER A 1 415 ? -1.108 -1.912 -2.896 1 77.88 415 SER A O 1
ATOM 3202 N N . ASN A 1 416 ? 0.466 -2.141 -4.449 1 83.19 416 ASN A N 1
ATOM 3203 C CA . ASN A 1 416 ? -0.281 -3.18 -5.148 1 83.19 416 ASN A CA 1
ATOM 3204 C C . ASN A 1 416 ? -0.431 -4.434 -4.293 1 83.19 416 ASN A C 1
ATOM 3206 O O . ASN A 1 416 ? -1.465 -5.105 -4.34 1 83.19 416 ASN A O 1
ATOM 3210 N N . GLN A 1 417 ? 0.55 -4.754 -3.572 1 83.31 417 GLN A N 1
ATOM 3211 C CA . GLN A 1 417 ? 0.504 -5.922 -2.697 1 83.31 417 GLN A CA 1
ATOM 3212 C C . GLN A 1 417 ? -0.551 -5.75 -1.609 1 83.31 417 GLN A C 1
ATOM 3214 O O . GLN A 1 417 ? -1.245 -6.707 -1.255 1 83.31 417 GLN A O 1
ATOM 3219 N N . VAL A 1 418 ? -0.653 -4.594 -1.142 1 87.19 418 VAL A N 1
ATOM 3220 C CA . VAL A 1 418 ? -1.634 -4.305 -0.101 1 87.19 418 VAL A CA 1
ATOM 3221 C C . VAL A 1 418 ? -3.045 -4.492 -0.654 1 87.19 418 VAL A C 1
ATOM 3223 O O . VAL A 1 418 ? -3.896 -5.102 -0.002 1 87.19 418 VAL A O 1
ATOM 3226 N N . ILE A 1 419 ? -3.303 -3.982 -1.81 1 91 419 ILE A N 1
ATOM 3227 C CA . ILE A 1 419 ? -4.602 -4.129 -2.463 1 91 419 ILE A CA 1
ATOM 3228 C C . ILE A 1 419 ? -4.93 -5.609 -2.631 1 91 419 ILE A C 1
ATOM 3230 O O . ILE A 1 419 ? -6.039 -6.047 -2.318 1 91 419 ILE A O 1
ATOM 3234 N N . GLY A 1 420 ? -3.945 -6.332 -3.082 1 91.44 420 GLY A N 1
ATOM 3235 C CA . GLY A 1 420 ? -4.129 -7.762 -3.277 1 91.44 420 GLY A CA 1
ATOM 3236 C C . GLY A 1 420 ? -4.367 -8.516 -1.983 1 91.44 420 GLY A C 1
ATOM 3237 O O . GLY A 1 420 ? -5.262 -9.367 -1.91 1 91.44 420 GLY A O 1
ATOM 3238 N N . ASP A 1 421 ? -3.625 -8.188 -0.97 1 90.31 421 ASP A N 1
ATOM 3239 C CA . ASP A 1 421 ? -3.707 -8.906 0.301 1 90.31 421 ASP A CA 1
ATOM 3240 C C . ASP A 1 421 ? -5.043 -8.648 0.989 1 90.31 421 ASP A C 1
ATOM 3242 O O . ASP A 1 421 ? -5.684 -9.578 1.482 1 90.31 421 ASP A O 1
ATOM 3246 N N . ILE A 1 422 ? -5.41 -7.422 1.019 1 93.44 422 ILE A N 1
ATOM 3247 C CA . ILE A 1 422 ? -6.691 -7.09 1.632 1 93.44 422 ILE A CA 1
ATOM 3248 C C . ILE A 1 422 ? -7.828 -7.703 0.819 1 93.44 422 ILE A C 1
ATOM 3250 O O . ILE A 1 422 ? -8.758 -8.289 1.382 1 93.44 422 ILE A O 1
ATOM 3254 N N . GLY A 1 423 ? -7.734 -7.535 -0.491 1 95.19 423 GLY A N 1
ATOM 3255 C CA . GLY A 1 423 ? -8.734 -8.125 -1.361 1 95.19 423 GLY A CA 1
ATOM 3256 C C . GLY A 1 423 ? -8.859 -9.633 -1.187 1 95.19 423 GLY A C 1
ATOM 3257 O O . GLY A 1 423 ? -9.977 -10.156 -1.083 1 95.19 423 GLY A O 1
ATOM 3258 N N . LEU A 1 424 ? -7.766 -10.297 -1.139 1 93.56 424 LEU A N 1
ATOM 3259 C CA . LEU A 1 424 ? -7.746 -11.75 -0.987 1 93.56 424 LEU A CA 1
ATOM 3260 C C . LEU A 1 424 ? -8.367 -12.164 0.341 1 93.56 424 LEU A C 1
ATOM 3262 O O . LEU A 1 424 ? -9.156 -13.109 0.392 1 93.56 424 LEU A O 1
ATOM 3266 N N . ALA A 1 425 ? -8.031 -11.5 1.389 1 94.69 425 ALA A N 1
ATOM 3267 C CA . ALA A 1 425 ? -8.57 -11.812 2.711 1 94.69 425 ALA A CA 1
ATOM 3268 C C . ALA A 1 425 ? -10.086 -11.664 2.738 1 94.69 425 ALA A C 1
ATOM 3270 O O . ALA A 1 425 ? -10.797 -12.523 3.275 1 94.69 425 ALA A O 1
ATOM 3271 N N . LEU A 1 426 ? -10.602 -10.586 2.184 1 96.44 426 LEU A N 1
ATOM 3272 C CA . LEU A 1 426 ? -12.039 -10.344 2.137 1 96.44 426 LEU A CA 1
ATOM 3273 C C . LEU A 1 426 ? -12.742 -11.398 1.29 1 96.44 426 LEU A C 1
ATOM 3275 O O . LEU A 1 426 ? -13.812 -11.898 1.665 1 96.44 426 LEU A O 1
ATOM 3279 N N . PHE A 1 427 ? -12.156 -11.734 0.185 1 94.62 427 PHE A N 1
ATOM 3280 C CA . PHE A 1 427 ? -12.711 -12.734 -0.723 1 94.62 427 PHE A CA 1
ATOM 3281 C C . PHE A 1 427 ? -12.828 -14.086 -0.035 1 94.62 427 PHE A C 1
ATOM 3283 O O . PHE A 1 427 ? -13.891 -14.711 -0.048 1 94.62 427 PHE A O 1
ATOM 3290 N N . LEU A 1 428 ? -11.758 -14.492 0.588 1 93.75 428 LEU A N 1
ATOM 3291 C CA . LEU A 1 428 ? -11.703 -15.812 1.204 1 93.75 428 LEU A CA 1
ATOM 3292 C C . LEU A 1 428 ? -12.625 -15.883 2.42 1 93.75 428 LEU A C 1
ATOM 3294 O O . LEU A 1 428 ? -13.211 -16.938 2.705 1 93.75 428 LEU A O 1
ATOM 3298 N N . ALA A 1 429 ? -12.75 -14.781 3.137 1 96 429 ALA A N 1
ATOM 3299 C CA . ALA A 1 429 ? -13.688 -14.727 4.254 1 96 429 ALA A CA 1
ATOM 3300 C C . ALA A 1 429 ? -15.117 -14.945 3.777 1 96 429 ALA A C 1
ATOM 3302 O O . ALA A 1 429 ? -15.875 -15.695 4.398 1 96 429 ALA A O 1
ATOM 3303 N N . GLY A 1 430 ? -15.484 -14.289 2.686 1 95.12 430 GLY A N 1
ATOM 3304 C CA . GLY A 1 430 ? -16.812 -14.461 2.129 1 95.12 430 GLY A CA 1
ATOM 3305 C C . GLY A 1 430 ? -17.047 -15.836 1.537 1 95.12 430 GLY A C 1
ATOM 3306 O O . GLY A 1 430 ? -18.047 -16.5 1.846 1 95.12 430 GLY A O 1
ATOM 3307 N N . ALA A 1 431 ? -16.125 -16.312 0.726 1 91.94 431 ALA A N 1
ATOM 3308 C CA . ALA A 1 431 ? -16.219 -17.609 0.081 1 91.94 431 ALA A CA 1
ATOM 3309 C C . ALA A 1 431 ? -16.266 -18.734 1.116 1 91.94 431 ALA A C 1
ATOM 3311 O O . ALA A 1 431 ? -17.016 -19.703 0.958 1 91.94 431 ALA A O 1
ATOM 3312 N N . GLY A 1 432 ? -15.508 -18.562 2.137 1 94 432 GLY A N 1
ATOM 3313 C CA . GLY A 1 432 ? -15.461 -19.578 3.18 1 94 432 GLY A CA 1
ATOM 3314 C C . GLY A 1 432 ? -16.75 -19.703 3.959 1 94 432 GLY A C 1
ATOM 3315 O O . GLY A 1 432 ? -17.234 -20.812 4.211 1 94 432 GLY A O 1
ATOM 3316 N N . THR A 1 433 ? -17.328 -18.578 4.344 1 94.06 433 THR A N 1
ATOM 3317 C CA . THR A 1 433 ? -18.562 -18.625 5.129 1 94.06 433 THR A CA 1
ATOM 3318 C C . THR A 1 433 ? -19.703 -19.219 4.309 1 94.06 433 THR A C 1
ATOM 3320 O O . THR A 1 433 ? -20.547 -19.938 4.84 1 94.06 433 THR A O 1
ATOM 3323 N N . THR A 1 434 ? -19.734 -18.938 3.051 1 90.69 434 THR A N 1
ATOM 3324 C CA . THR A 1 434 ? -20.75 -19.5 2.18 1 90.69 434 THR A CA 1
ATOM 3325 C C . THR A 1 434 ? -20.562 -21 2.023 1 90.69 434 THR A C 1
ATOM 3327 O O . THR A 1 434 ? -21.531 -21.766 2.057 1 90.69 434 THR A O 1
ATOM 3330 N N . ALA A 1 435 ? -19.391 -21.422 1.915 1 89.81 435 ALA A N 1
ATOM 3331 C CA . ALA A 1 435 ? -19.062 -22.828 1.752 1 89.81 435 ALA A CA 1
ATOM 3332 C C . ALA A 1 435 ? -19.312 -23.594 3.047 1 89.81 435 ALA A C 1
ATOM 3334 O O . ALA A 1 435 ? -19.625 -24.797 3.02 1 89.81 435 ALA A O 1
ATOM 3335 N N . GLY A 1 436 ? -19.125 -22.938 4.102 1 90.25 436 GLY A N 1
ATOM 3336 C CA . GLY A 1 436 ? -19.25 -23.578 5.406 1 90.25 436 GLY A CA 1
ATOM 3337 C C . GLY A 1 436 ? -20.641 -24.094 5.691 1 90.25 436 GLY A C 1
ATOM 3338 O O . GLY A 1 436 ? -20.812 -25.031 6.473 1 90.25 436 GLY A O 1
ATOM 3339 N N . GLN A 1 437 ? -21.641 -23.547 5.055 1 87.5 437 GLN A N 1
ATOM 3340 C CA . GLN A 1 437 ? -23.016 -23.953 5.301 1 87.5 437 GLN A CA 1
ATOM 3341 C C . GLN A 1 437 ? -23.234 -25.422 4.926 1 87.5 437 GLN A C 1
ATOM 3343 O O . GLN A 1 437 ? -24.047 -26.109 5.543 1 87.5 437 GLN A O 1
ATOM 3348 N N . GLY A 1 438 ? -22.422 -26 3.986 1 82.44 438 GLY A N 1
ATOM 3349 C CA . GLY A 1 438 ? -22.625 -27.359 3.533 1 82.44 438 GLY A CA 1
ATOM 3350 C C . GLY A 1 438 ? -21.375 -28.219 3.689 1 82.44 438 GLY A C 1
ATOM 3351 O O . GLY A 1 438 ? -21.297 -29.328 3.141 1 82.44 438 GLY A O 1
ATOM 3352 N N . ILE A 1 439 ? -20.484 -27.797 4.48 1 85.44 439 ILE A N 1
ATOM 3353 C CA . ILE A 1 439 ? -19.172 -28.453 4.52 1 85.44 439 ILE A CA 1
ATOM 3354 C C . ILE A 1 439 ? -19.297 -29.812 5.195 1 85.44 439 ILE A C 1
ATOM 3356 O O . ILE A 1 439 ? -18.688 -30.797 4.75 1 85.44 439 ILE A O 1
ATOM 3360 N N . VAL A 1 440 ? -20.031 -29.906 6.238 1 87.12 440 VAL A N 1
ATOM 3361 C CA . VAL A 1 440 ? -20.141 -31.156 6.996 1 87.12 440 VAL A CA 1
ATOM 3362 C C . VAL A 1 440 ? -20.844 -32.219 6.148 1 87.12 440 VAL A C 1
ATOM 3364 O O . VAL A 1 440 ? -20.438 -33.375 6.137 1 87.12 440 VAL A O 1
ATOM 3367 N N . THR A 1 441 ? -21.828 -31.797 5.438 1 85.25 441 THR A N 1
ATOM 3368 C CA . THR A 1 441 ? -22.547 -32.719 4.574 1 85.25 441 THR A CA 1
ATOM 3369 C C . THR A 1 441 ? -21.641 -33.25 3.459 1 85.25 441 THR A C 1
ATOM 3371 O O . THR A 1 441 ? -21.656 -34.438 3.145 1 85.25 441 THR A O 1
ATOM 3374 N N . VAL A 1 442 ? -20.828 -32.406 2.922 1 85.94 442 VAL A N 1
ATOM 3375 C CA . VAL A 1 442 ? -19.938 -32.781 1.829 1 85.94 442 VAL A CA 1
ATOM 3376 C C . VAL A 1 442 ? -18.859 -33.75 2.344 1 85.94 442 VAL A C 1
ATOM 3378 O O . VAL A 1 442 ? -18.547 -34.75 1.692 1 85.94 442 VAL A O 1
ATOM 3381 N N . ILE A 1 443 ? -18.344 -33.5 3.498 1 85.75 443 ILE A N 1
ATOM 3382 C CA . ILE A 1 443 ? -17.297 -34.312 4.074 1 85.75 443 ILE A CA 1
ATOM 3383 C C . ILE A 1 443 ? -17.844 -35.688 4.461 1 85.75 443 ILE A C 1
ATOM 3385 O O . ILE A 1 443 ? -17.188 -36.719 4.289 1 85.75 443 ILE A O 1
ATOM 3389 N N . GLN A 1 444 ? -19.047 -35.625 4.945 1 86.56 444 GLN A N 1
ATOM 3390 C CA . GLN A 1 444 ? -19.672 -36.906 5.336 1 86.56 444 GLN A CA 1
ATOM 3391 C C . GLN A 1 444 ? -19.969 -37.781 4.117 1 86.56 444 GLN A C 1
ATOM 3393 O O . GLN A 1 444 ? -19.781 -39 4.16 1 86.56 444 GLN A O 1
ATOM 3398 N N . ASP A 1 445 ? -20.312 -37.156 3.09 1 85.94 445 ASP A N 1
ATOM 3399 C CA . ASP A 1 445 ? -20.719 -37.875 1.897 1 85.94 445 ASP A CA 1
ATOM 3400 C C . ASP A 1 445 ? -19.516 -38.281 1.053 1 85.94 445 ASP A C 1
ATOM 3402 O O . ASP A 1 445 ? -19.484 -39.375 0.461 1 85.94 445 ASP A O 1
ATOM 3406 N N . GLU A 1 446 ? -18.5 -37.375 0.984 1 86.12 446 GLU A N 1
ATOM 3407 C CA . GLU A 1 446 ? -17.453 -37.531 -0.013 1 86.12 446 GLU A CA 1
ATOM 3408 C C . GLU A 1 446 ? -16.062 -37.531 0.636 1 86.12 446 GLU A C 1
ATOM 3410 O O . GLU A 1 446 ? -15.047 -37.562 -0.058 1 86.12 446 GLU A O 1
ATOM 3415 N N . GLY A 1 447 ? -15.906 -37.594 1.88 1 81 447 GLY A N 1
ATOM 3416 C CA . GLY A 1 447 ? -14.688 -37.281 2.615 1 81 447 GLY A CA 1
ATOM 3417 C C . GLY A 1 447 ? -13.461 -37.969 2.078 1 81 447 GLY A C 1
ATOM 3418 O O . GLY A 1 447 ? -12.5 -37.344 1.657 1 81 447 GLY A O 1
ATOM 3419 N N . ILE A 1 448 ? -13.461 -39.25 1.956 1 87.44 448 ILE A N 1
ATOM 3420 C CA . ILE A 1 448 ? -12.273 -40 1.547 1 87.44 448 ILE A CA 1
ATOM 3421 C C . ILE A 1 448 ? -12.016 -39.781 0.057 1 87.44 448 ILE A C 1
ATOM 3423 O O . ILE A 1 448 ? -10.867 -39.719 -0.376 1 87.44 448 ILE A O 1
ATOM 3427 N N . ARG A 1 449 ? -13.047 -39.688 -0.704 1 93 449 ARG A N 1
ATOM 3428 C CA . ARG A 1 449 ? -12.922 -39.469 -2.139 1 93 449 ARG A CA 1
ATOM 3429 C C . ARG A 1 449 ? -12.305 -38.094 -2.412 1 93 449 ARG A C 1
ATOM 3431 O O . ARG A 1 449 ? -11.523 -37.938 -3.354 1 93 449 ARG A O 1
ATOM 3438 N N . LEU A 1 450 ? -12.625 -37.188 -1.57 1 92.31 450 LEU A N 1
ATOM 3439 C CA . LEU A 1 450 ? -12.109 -35.844 -1.741 1 92.31 450 LEU A CA 1
ATOM 3440 C C . LEU A 1 450 ? -10.609 -35.781 -1.469 1 92.31 450 LEU A C 1
ATOM 3442 O O . LEU A 1 450 ? -9.867 -35.125 -2.201 1 92.31 450 LEU A O 1
ATOM 3446 N N . VAL A 1 451 ? -10.234 -36.469 -0.467 1 91.19 451 VAL A N 1
ATOM 3447 C CA . VAL A 1 451 ? -8.828 -36.5 -0.076 1 91.19 451 VAL A CA 1
ATOM 3448 C C . VAL A 1 451 ? -8 -37.188 -1.155 1 91.19 451 VAL A C 1
ATOM 3450 O O . VAL A 1 451 ? -6.949 -36.688 -1.555 1 91.19 451 VAL A O 1
ATOM 3453 N N . LEU A 1 452 ? -8.477 -38.219 -1.64 1 94.31 452 LEU A N 1
ATOM 3454 C CA . LEU A 1 452 ? -7.781 -38.969 -2.68 1 94.31 452 LEU A CA 1
ATOM 3455 C C . LEU A 1 452 ? -7.73 -38.188 -3.98 1 94.31 452 LEU A C 1
ATOM 3457 O O . LEU A 1 452 ? -6.711 -38.188 -4.668 1 94.31 452 LEU A O 1
ATOM 3461 N N . ALA A 1 453 ? -8.867 -37.594 -4.301 1 95.75 453 ALA A N 1
ATOM 3462 C CA . ALA A 1 453 ? -8.914 -36.781 -5.496 1 95.75 453 ALA A CA 1
ATOM 3463 C C . ALA A 1 453 ? -7.898 -35.625 -5.422 1 95.75 453 ALA A C 1
ATOM 3465 O O . ALA A 1 453 ? -7.164 -35.375 -6.379 1 95.75 453 ALA A O 1
ATOM 3466 N N . GLY A 1 454 ? -7.891 -34.969 -4.254 1 94.62 454 GLY A N 1
ATOM 3467 C CA . GLY A 1 454 ? -6.934 -33.875 -4.051 1 94.62 454 GLY A CA 1
ATOM 3468 C C . GLY A 1 454 ? -5.492 -34.344 -4.164 1 94.62 454 GLY A C 1
ATOM 3469 O O . GLY A 1 454 ? -4.668 -33.656 -4.777 1 94.62 454 GLY A O 1
ATOM 3470 N N . ALA A 1 455 ? -5.215 -35.469 -3.639 1 94.75 455 ALA A N 1
ATOM 3471 C CA . ALA A 1 455 ? -3.861 -36.031 -3.672 1 94.75 455 ALA A CA 1
ATOM 3472 C C . ALA A 1 455 ? -3.434 -36.344 -5.102 1 94.75 455 ALA A C 1
ATOM 3474 O O . ALA A 1 455 ? -2.322 -36 -5.516 1 94.75 455 ALA A O 1
ATOM 3475 N N . ILE A 1 456 ? -4.301 -36.938 -5.82 1 96.75 456 ILE A N 1
ATOM 3476 C CA . ILE A 1 456 ? -3.982 -37.344 -7.18 1 96.75 456 ILE A CA 1
ATOM 3477 C C . ILE A 1 456 ? -3.793 -36.125 -8.07 1 96.75 456 ILE A C 1
ATOM 3479 O O . ILE A 1 456 ? -2.82 -36.062 -8.828 1 96.75 456 ILE A O 1
ATOM 3483 N N . ILE A 1 457 ? -4.703 -35.188 -7.941 1 97.06 457 ILE A N 1
ATOM 3484 C CA . ILE A 1 457 ? -4.668 -34 -8.789 1 97.06 457 ILE A CA 1
ATOM 3485 C C . ILE A 1 457 ? -3.449 -33.156 -8.438 1 97.06 457 ILE A C 1
ATOM 3487 O O . ILE A 1 457 ? -2.973 -32.375 -9.258 1 97.06 457 ILE A O 1
ATOM 3491 N N . THR A 1 458 ? -2.93 -33.312 -7.262 1 95.88 458 THR A N 1
ATOM 3492 C CA . THR A 1 458 ? -1.726 -32.594 -6.855 1 95.88 458 THR A CA 1
ATOM 3493 C C . THR A 1 458 ? -0.475 -33.312 -7.363 1 95.88 458 THR A C 1
ATOM 3495 O O . THR A 1 458 ? 0.406 -32.688 -7.957 1 95.88 458 THR A O 1
ATOM 3498 N N . VAL A 1 459 ? -0.4 -34.594 -7.238 1 96.56 459 VAL A N 1
ATOM 3499 C CA . VAL A 1 459 ? 0.813 -35.375 -7.457 1 96.56 459 VAL A CA 1
ATOM 3500 C C . VAL A 1 459 ? 1.065 -35.531 -8.953 1 96.56 459 VAL A C 1
ATOM 3502 O O . VAL A 1 459 ? 2.205 -35.438 -9.414 1 96.56 459 VAL A O 1
ATOM 3505 N N . VAL A 1 460 ? 0.083 -35.75 -9.703 1 97.25 460 VAL A N 1
ATOM 3506 C CA . VAL A 1 460 ? 0.232 -36.062 -11.125 1 97.25 460 VAL A CA 1
ATOM 3507 C C . VAL A 1 460 ? 0.859 -34.875 -11.844 1 97.25 460 VAL A C 1
ATOM 3509 O O . VAL A 1 460 ? 1.859 -35.031 -12.547 1 97.25 460 VAL A O 1
ATOM 3512 N N . PRO A 1 461 ? 0.34 -33.688 -11.688 1 97 461 PRO A N 1
ATOM 3513 C CA . PRO A 1 461 ? 0.971 -32.562 -12.375 1 97 461 PRO A CA 1
ATOM 3514 C C . PRO A 1 461 ? 2.375 -32.25 -11.859 1 97 461 PRO A C 1
ATOM 3516 O O . PRO A 1 461 ? 3.232 -31.797 -12.617 1 97 461 PRO A O 1
ATOM 3519 N N . ILE A 1 462 ? 2.66 -32.531 -10.594 1 96.56 462 ILE A N 1
ATOM 3520 C CA . ILE A 1 462 ? 3.99 -32.281 -10.047 1 96.56 462 ILE A CA 1
ATOM 3521 C C . ILE A 1 462 ? 5.008 -33.188 -10.758 1 96.56 462 ILE A C 1
ATOM 3523 O O . ILE A 1 462 ? 6.008 -32.688 -11.281 1 96.56 462 ILE A O 1
ATOM 3527 N N . PHE A 1 463 ? 4.711 -34.438 -10.805 1 96.62 463 PHE A N 1
ATOM 3528 C CA . PHE A 1 463 ? 5.621 -35.375 -11.43 1 96.62 463 PHE A CA 1
ATOM 3529 C C . PHE A 1 463 ? 5.656 -35.188 -12.945 1 96.62 463 PHE A C 1
ATOM 3531 O O . PHE A 1 463 ? 6.727 -35.188 -13.547 1 96.62 463 PHE A O 1
ATOM 3538 N N . GLY A 1 464 ? 4.508 -35.062 -13.516 1 96.69 464 GLY A N 1
ATOM 3539 C CA . GLY A 1 464 ? 4.441 -34.812 -14.945 1 96.69 464 GLY A CA 1
ATOM 3540 C C . GLY A 1 464 ? 5.141 -33.531 -15.383 1 96.69 464 GLY A C 1
ATOM 3541 O O . GLY A 1 464 ? 5.879 -33.531 -16.375 1 96.69 464 GLY A O 1
ATOM 3542 N N . GLY A 1 465 ? 4.855 -32.469 -14.703 1 95.62 465 GLY A N 1
ATOM 3543 C CA . GLY A 1 465 ? 5.5 -31.188 -15.023 1 95.62 465 GLY A CA 1
ATOM 3544 C C . GLY A 1 465 ? 7.012 -31.25 -14.914 1 95.62 465 GLY A C 1
ATOM 3545 O O . GLY A 1 465 ? 7.723 -30.688 -15.758 1 95.62 465 GLY A O 1
ATOM 3546 N N . PHE A 1 466 ? 7.48 -31.953 -13.875 1 95.69 466 PHE A N 1
ATOM 3547 C CA . PHE A 1 466 ? 8.922 -32.094 -13.695 1 95.69 466 PHE A CA 1
ATOM 3548 C C . PHE A 1 466 ? 9.523 -32.906 -14.836 1 95.69 466 PHE A C 1
ATOM 3550 O O . PHE A 1 466 ? 10.586 -32.531 -15.359 1 95.69 466 PHE A O 1
ATOM 3557 N N . LEU A 1 467 ? 8.891 -33.938 -15.203 1 95.5 467 LEU A N 1
ATOM 3558 C CA . LEU A 1 467 ? 9.391 -34.812 -16.266 1 95.5 467 LEU A CA 1
ATOM 3559 C C . LEU A 1 467 ? 9.414 -34.062 -17.594 1 95.5 467 LEU A C 1
ATOM 3561 O O . LEU A 1 467 ? 10.336 -34.219 -18.406 1 95.5 467 LEU A O 1
ATOM 3565 N N . ILE A 1 468 ? 8.453 -33.25 -17.797 1 95.38 468 ILE A N 1
ATOM 3566 C CA . ILE A 1 468 ? 8.406 -32.469 -19 1 95.38 468 ILE A CA 1
ATOM 3567 C C . ILE A 1 468 ? 9.578 -31.484 -19.016 1 95.38 468 ILE A C 1
ATOM 3569 O O . ILE A 1 468 ? 10.273 -31.359 -20.031 1 95.38 468 ILE A O 1
ATOM 3573 N N . ALA A 1 469 ? 9.812 -30.859 -17.922 1 94.31 469 ALA A N 1
ATOM 3574 C CA . ALA A 1 469 ? 10.898 -29.891 -17.828 1 94.31 469 ALA A CA 1
ATOM 3575 C C . ALA A 1 469 ? 12.258 -30.578 -17.984 1 94.31 469 ALA A C 1
ATOM 3577 O O . ALA A 1 469 ? 13.125 -30.094 -18.719 1 94.31 469 ALA A O 1
ATOM 3578 N N . ARG A 1 470 ? 12.359 -31.734 -17.328 1 91.69 470 ARG A N 1
ATOM 3579 C CA . ARG A 1 470 ? 13.656 -32.406 -17.25 1 91.69 470 ARG A CA 1
ATOM 3580 C C . ARG A 1 470 ? 13.922 -33.219 -18.531 1 91.69 470 ARG A C 1
ATOM 3582 O O . ARG A 1 470 ? 15.047 -33.219 -19.031 1 91.69 470 ARG A O 1
ATOM 3589 N N . LYS A 1 471 ? 13.008 -33.875 -19.016 1 92.19 471 LYS A N 1
ATOM 3590 C CA . LYS A 1 471 ? 13.242 -34.844 -20.094 1 92.19 471 LYS A CA 1
ATOM 3591 C C . LYS A 1 471 ? 12.93 -34.25 -21.453 1 92.19 471 LYS A C 1
ATOM 3593 O O . LYS A 1 471 ? 13.602 -34.562 -22.438 1 92.19 471 LYS A O 1
ATOM 3598 N N . ILE A 1 472 ? 11.953 -33.5 -21.531 1 92.06 472 ILE A N 1
ATOM 3599 C CA . ILE A 1 472 ? 11.555 -32.969 -22.828 1 92.06 472 ILE A CA 1
ATOM 3600 C C . ILE A 1 472 ? 12.352 -31.688 -23.141 1 92.06 472 ILE A C 1
ATOM 3602 O O . ILE A 1 472 ? 12.914 -31.547 -24.234 1 92.06 472 ILE A O 1
ATOM 3606 N N . PHE A 1 473 ? 12.445 -30.797 -22.141 1 91.06 473 PHE A N 1
ATOM 3607 C CA . PHE A 1 473 ? 13.109 -29.531 -22.406 1 91.06 473 PHE A CA 1
ATOM 3608 C C . PHE A 1 473 ? 14.555 -29.562 -21.906 1 91.06 473 PHE A C 1
ATOM 3610 O O . PHE A 1 473 ? 15.305 -28.609 -22.125 1 91.06 473 PHE A O 1
ATOM 3617 N N . HIS A 1 474 ? 14.953 -30.594 -21.203 1 90.81 474 HIS A N 1
ATOM 3618 C CA . HIS A 1 474 ? 16.328 -30.859 -20.797 1 90.81 474 HIS A CA 1
ATOM 3619 C C . HIS A 1 474 ? 16.875 -29.719 -19.953 1 90.81 474 HIS A C 1
ATOM 3621 O O . HIS A 1 474 ? 18 -29.266 -20.172 1 90.81 474 HIS A O 1
ATOM 3627 N N . LEU A 1 475 ? 16.031 -29.297 -19.078 1 91.12 475 LEU A N 1
ATOM 3628 C CA . LEU A 1 475 ? 16.453 -28.234 -18.172 1 91.12 475 LEU A CA 1
ATOM 3629 C C . LEU A 1 475 ? 17.203 -28.797 -16.969 1 91.12 475 LEU A C 1
ATOM 3631 O O . LEU A 1 475 ? 17.125 -29.984 -16.688 1 91.12 475 LEU A O 1
ATOM 3635 N N . SER A 1 476 ? 17.938 -27.938 -16.328 1 90.88 476 SER A N 1
ATOM 3636 C CA . SER A 1 476 ? 18.609 -28.312 -15.086 1 90.88 476 SER A CA 1
ATOM 3637 C C . SER A 1 476 ? 17.594 -28.594 -13.977 1 90.88 476 SER A C 1
ATOM 3639 O O . SER A 1 476 ? 16.438 -28.203 -14.086 1 90.88 476 SER A O 1
ATOM 3641 N N . MET A 1 477 ? 18.031 -29.266 -12.969 1 92.38 477 MET A N 1
ATOM 3642 C CA . MET A 1 477 ? 17.172 -29.594 -11.828 1 92.38 477 MET A CA 1
ATOM 3643 C C . MET A 1 477 ? 16.609 -28.312 -11.203 1 92.38 477 MET A C 1
ATOM 3645 O O . MET A 1 477 ? 15.406 -28.234 -10.922 1 92.38 477 MET A O 1
ATOM 3649 N N . ILE A 1 478 ? 17.453 -27.344 -11.102 1 90.06 478 ILE A N 1
ATOM 3650 C CA . ILE A 1 478 ? 17.078 -26.094 -10.43 1 90.06 478 ILE A CA 1
ATOM 3651 C C . ILE A 1 478 ? 16.078 -25.328 -11.297 1 90.06 478 ILE A C 1
ATOM 3653 O O . ILE A 1 478 ? 15.102 -24.781 -10.789 1 90.06 478 ILE A O 1
ATOM 3657 N N . HIS A 1 479 ? 16.281 -25.328 -12.562 1 90.31 479 HIS A N 1
ATOM 3658 C CA . HIS A 1 479 ? 15.352 -24.672 -13.477 1 90.31 479 HIS A CA 1
ATOM 3659 C C . HIS A 1 479 ? 14.023 -25.422 -13.539 1 90.31 479 HIS A C 1
ATOM 3661 O O . HIS A 1 479 ? 12.961 -24.797 -13.602 1 90.31 479 HIS A O 1
ATOM 3667 N N . SER A 1 480 ? 14.117 -26.688 -13.492 1 94.19 480 SER A N 1
ATOM 3668 C CA . SER A 1 480 ? 12.922 -27.516 -13.547 1 94.19 480 SER A CA 1
ATOM 3669 C C . SER A 1 480 ? 12.055 -27.328 -12.312 1 94.19 480 SER A C 1
ATOM 3671 O O . SER A 1 480 ? 10.836 -27.172 -12.414 1 94.19 480 SER A O 1
ATOM 3673 N N . LEU A 1 481 ? 12.719 -27.344 -11.234 1 94.06 481 LEU A N 1
ATOM 3674 C CA . LEU A 1 481 ? 11.984 -27.188 -9.984 1 94.06 481 LEU A CA 1
ATOM 3675 C C . LEU A 1 481 ? 11.414 -25.766 -9.867 1 94.06 481 LEU A C 1
ATOM 3677 O O . LEU A 1 481 ? 10.297 -25.594 -9.391 1 94.06 481 LEU A O 1
ATOM 3681 N N . GLY A 1 482 ? 12.164 -24.812 -10.273 1 91.19 482 GLY A N 1
ATOM 3682 C CA . GLY A 1 482 ? 11.656 -23.453 -10.281 1 91.19 482 GLY A CA 1
ATOM 3683 C C . GLY A 1 482 ? 10.445 -23.281 -11.18 1 91.19 482 GLY A C 1
ATOM 3684 O O . GLY A 1 482 ? 9.453 -22.656 -10.781 1 91.19 482 GLY A O 1
ATOM 3685 N N . ALA A 1 483 ? 10.531 -23.828 -12.359 1 92.94 483 ALA A N 1
ATOM 3686 C CA . ALA A 1 483 ? 9.43 -23.766 -13.312 1 92.94 483 ALA A CA 1
ATOM 3687 C C . ALA A 1 483 ? 8.203 -24.5 -12.789 1 92.94 483 ALA A C 1
ATOM 3689 O O . ALA A 1 483 ? 7.074 -24.047 -12.977 1 92.94 483 ALA A O 1
ATOM 3690 N N . LEU A 1 484 ? 8.445 -25.562 -12.203 1 94.81 484 LEU A N 1
ATOM 3691 C CA . LEU A 1 484 ? 7.355 -26.359 -11.633 1 94.81 484 LEU A CA 1
ATOM 3692 C C . LEU A 1 484 ? 6.637 -25.578 -10.531 1 94.81 484 LEU A C 1
ATOM 3694 O O . LEU A 1 484 ? 5.406 -25.594 -10.469 1 94.81 484 LEU A O 1
ATOM 3698 N N . CYS A 1 485 ? 7.371 -25 -9.68 1 93.44 485 CYS A N 1
ATOM 3699 C CA . CYS A 1 485 ? 6.766 -24.188 -8.617 1 93.44 485 CYS A CA 1
ATOM 3700 C C . CYS A 1 485 ? 5.934 -23.062 -9.203 1 93.44 485 CYS A C 1
ATOM 3702 O O . CYS A 1 485 ? 4.871 -22.734 -8.68 1 93.44 485 CYS A O 1
ATOM 3704 N N . GLY A 1 486 ? 6.438 -22.531 -10.234 1 91.81 486 GLY A N 1
ATOM 3705 C CA . GLY A 1 486 ? 5.652 -21.531 -10.945 1 91.81 486 GLY A CA 1
ATOM 3706 C C . GLY A 1 486 ? 4.387 -22.094 -11.555 1 91.81 486 GLY A C 1
ATOM 3707 O O . GLY A 1 486 ? 3.314 -21.5 -11.445 1 91.81 486 GLY A O 1
ATOM 3708 N N . GLY A 1 487 ? 4.516 -23.219 -12.133 1 94.12 487 GLY A N 1
ATOM 3709 C CA . GLY A 1 487 ? 3.381 -23.875 -12.758 1 94.12 487 GLY A CA 1
ATOM 3710 C C . GLY A 1 487 ? 2.32 -24.312 -11.758 1 94.12 487 GLY A C 1
ATOM 3711 O O . GLY A 1 487 ? 1.133 -24.359 -12.086 1 94.12 487 GLY A O 1
ATOM 3712 N N . MET A 1 488 ? 2.734 -24.578 -10.594 1 93.88 488 MET A N 1
ATOM 3713 C CA . MET A 1 488 ? 1.829 -25 -9.523 1 93.88 488 MET A CA 1
ATOM 3714 C C . MET A 1 488 ? 1.382 -23.797 -8.695 1 93.88 488 MET A C 1
ATOM 3716 O O . MET A 1 488 ? 0.693 -23.953 -7.688 1 93.88 488 MET A O 1
ATOM 3720 N N . THR A 1 489 ? 1.828 -22.625 -9.07 1 91.69 489 THR A N 1
ATOM 3721 C CA . THR A 1 489 ? 1.546 -21.375 -8.383 1 91.69 489 THR A CA 1
ATOM 3722 C C . THR A 1 489 ? 1.895 -21.484 -6.902 1 91.69 489 THR A C 1
ATOM 3724 O O . THR A 1 489 ? 1.126 -21.031 -6.047 1 91.69 489 THR A O 1
ATOM 3727 N N . SER A 1 490 ? 3.062 -22.125 -6.598 1 91 490 SER A N 1
ATOM 3728 C CA . SER A 1 490 ? 3.445 -22.391 -5.215 1 91 490 SER A CA 1
ATOM 3729 C C . SER A 1 490 ? 4.621 -21.516 -4.789 1 91 490 SER A C 1
ATOM 3731 O O . SER A 1 490 ? 5.773 -21.812 -5.113 1 91 490 SER A O 1
ATOM 3733 N N . THR A 1 491 ? 4.391 -20.562 -3.959 1 81.88 491 THR A N 1
ATOM 3734 C CA . THR A 1 491 ? 5.449 -19.703 -3.432 1 81.88 491 THR A CA 1
ATOM 3735 C C . THR A 1 491 ? 6.262 -20.438 -2.373 1 81.88 491 THR A C 1
ATOM 3737 O O . THR A 1 491 ? 7.488 -20.328 -2.334 1 81.88 491 THR A O 1
ATOM 3740 N N . PRO A 1 492 ? 5.621 -21.219 -1.524 1 82.62 492 PRO A N 1
ATOM 3741 C CA . PRO A 1 492 ? 6.414 -22 -0.581 1 82.62 492 PRO A CA 1
ATOM 3742 C C . PRO A 1 492 ? 7.355 -22.984 -1.277 1 82.62 492 PRO A C 1
ATOM 3744 O O . PRO A 1 492 ? 8.461 -23.25 -0.786 1 82.62 492 PRO A O 1
ATOM 3747 N N . GLY A 1 493 ? 6.895 -23.484 -2.357 1 89.69 493 GLY A N 1
ATOM 3748 C CA . GLY A 1 493 ? 7.773 -24.328 -3.145 1 89.69 493 GLY A CA 1
ATOM 3749 C C . GLY A 1 493 ? 9.031 -23.625 -3.605 1 89.69 493 GLY A C 1
ATOM 3750 O O . GLY A 1 493 ? 10.133 -24.172 -3.506 1 89.69 493 GLY A O 1
ATOM 3751 N N . LEU A 1 494 ? 8.836 -22.453 -4.086 1 87.69 494 LEU A N 1
ATOM 3752 C CA . LEU A 1 494 ? 9.984 -21.656 -4.496 1 87.69 494 LEU A CA 1
ATOM 3753 C C . LEU A 1 494 ? 10.922 -21.406 -3.32 1 87.69 494 LEU A C 1
ATOM 3755 O O . LEU A 1 494 ? 12.141 -21.453 -3.475 1 87.69 494 LEU A O 1
ATOM 3759 N N . GLY A 1 495 ? 10.367 -21.109 -2.178 1 81.06 495 GLY A N 1
ATOM 3760 C CA . GLY A 1 495 ? 11.18 -20.953 -0.984 1 81.06 495 GLY A CA 1
ATOM 3761 C C . GLY A 1 495 ? 12.039 -22.172 -0.687 1 81.06 495 GLY A C 1
ATOM 3762 O O . GLY A 1 495 ? 13.211 -22.031 -0.312 1 81.06 495 GLY A O 1
ATOM 3763 N N . ALA A 1 496 ? 11.523 -23.281 -0.888 1 85.62 496 ALA A N 1
ATOM 3764 C CA . ALA A 1 496 ? 12.234 -24.531 -0.646 1 85.62 496 ALA A CA 1
ATOM 3765 C C . ALA A 1 496 ? 13.359 -24.719 -1.659 1 85.62 496 ALA A C 1
ATOM 3767 O O . ALA A 1 496 ? 14.453 -25.188 -1.309 1 85.62 496 ALA A O 1
ATOM 3768 N N . VAL A 1 497 ? 13.102 -24.359 -2.869 1 88.94 497 VAL A N 1
ATOM 3769 C CA . VAL A 1 497 ? 14.117 -24.5 -3.906 1 88.94 497 VAL A CA 1
ATOM 3770 C C . VAL A 1 497 ? 15.289 -23.562 -3.611 1 88.94 497 VAL A C 1
ATOM 3772 O O . VAL A 1 497 ? 16.453 -23.922 -3.812 1 88.94 497 VAL A O 1
ATOM 3775 N N . ASN A 1 498 ? 14.953 -22.438 -3.195 1 79.69 498 ASN A N 1
ATOM 3776 C CA . ASN A 1 498 ? 15.969 -21.438 -2.896 1 79.69 498 ASN A CA 1
ATOM 3777 C C . ASN A 1 498 ? 16.875 -21.875 -1.756 1 79.69 498 ASN A C 1
ATOM 3779 O O . ASN A 1 498 ? 18.016 -21.406 -1.642 1 79.69 498 ASN A O 1
ATOM 3783 N N . GLN A 1 499 ? 16.406 -22.688 -0.978 1 77.94 499 GLN A N 1
ATOM 3784 C CA . GLN A 1 499 ? 17.203 -23.203 0.123 1 77.94 499 GLN A CA 1
ATOM 3785 C C . GLN A 1 499 ? 18.172 -24.281 -0.363 1 77.94 499 GLN A C 1
ATOM 3787 O O . GLN A 1 499 ? 19.156 -24.594 0.307 1 77.94 499 GLN A O 1
ATOM 3792 N N . LEU A 1 500 ? 17.922 -24.828 -1.454 1 81.06 500 LEU A N 1
ATOM 3793 C CA . LEU A 1 500 ? 18.75 -25.891 -1.99 1 81.06 500 LEU A CA 1
ATOM 3794 C C . LEU A 1 500 ? 20.062 -25.344 -2.539 1 81.06 500 LEU A C 1
ATOM 3796 O O . LEU A 1 500 ? 21.109 -26.016 -2.479 1 81.06 500 LEU A O 1
ATOM 3800 N N . MET A 1 501 ? 19.875 -24.203 -3.107 1 72.94 501 MET A N 1
ATOM 3801 C CA . MET A 1 501 ? 21.047 -23.609 -3.742 1 72.94 501 MET A CA 1
ATOM 3802 C C . MET A 1 501 ? 20.969 -22.094 -3.717 1 72.94 501 MET A C 1
ATOM 3804 O O . MET A 1 501 ? 19.891 -21.516 -3.9 1 72.94 501 MET A O 1
ATOM 3808 N N . GLU A 1 502 ? 22.062 -21.562 -3.49 1 64.44 502 GLU A N 1
ATOM 3809 C CA . GLU A 1 502 ? 22.141 -20.109 -3.514 1 64.44 502 GLU A CA 1
ATOM 3810 C C . GLU A 1 502 ? 22.312 -19.578 -4.938 1 64.44 502 GLU A C 1
ATOM 3812 O O . GLU A 1 502 ? 23.438 -19.328 -5.379 1 64.44 502 GLU A O 1
ATOM 3817 N N . SER A 1 503 ? 21.266 -19.609 -5.688 1 65.31 503 SER A N 1
ATOM 3818 C CA . SER A 1 503 ? 21.219 -19.109 -7.062 1 65.31 503 SER A CA 1
ATOM 3819 C C . SER A 1 503 ? 19.906 -18.406 -7.359 1 65.31 503 SER A C 1
ATOM 3821 O O . SER A 1 503 ? 18.891 -18.656 -6.695 1 65.31 503 SER A O 1
ATOM 3823 N N . GLU A 1 504 ? 19.953 -17.531 -8.32 1 69.19 504 GLU A N 1
ATOM 3824 C CA . GLU A 1 504 ? 18.75 -16.812 -8.695 1 69.19 504 GLU A CA 1
ATOM 3825 C C . GLU A 1 504 ? 17.969 -17.562 -9.766 1 69.19 504 GLU A C 1
ATOM 3827 O O . GLU A 1 504 ? 16.844 -17.188 -10.102 1 69.19 504 GLU A O 1
ATOM 3832 N N . ASP A 1 505 ? 18.516 -18.625 -10.141 1 75.19 505 ASP A N 1
ATOM 3833 C CA . ASP A 1 505 ? 17.969 -19.359 -11.273 1 75.19 505 ASP A CA 1
ATOM 3834 C C . ASP A 1 505 ? 16.547 -19.859 -10.977 1 75.19 505 ASP A C 1
ATOM 3836 O O . ASP A 1 505 ? 15.648 -19.719 -11.805 1 75.19 505 ASP A O 1
ATOM 3840 N N . PRO A 1 506 ? 16.359 -20.391 -9.781 1 82 506 PRO A N 1
ATOM 3841 C CA . PRO A 1 506 ? 15 -20.859 -9.5 1 82 506 PRO A CA 1
ATOM 3842 C C . PRO A 1 506 ? 13.969 -19.734 -9.5 1 82 506 PRO A C 1
ATOM 3844 O O . PRO A 1 506 ? 12.852 -19.906 -10 1 82 506 PRO A O 1
ATOM 3847 N N . ALA A 1 507 ? 14.359 -18.656 -9.023 1 77.75 507 ALA A N 1
ATOM 3848 C CA . ALA A 1 507 ? 13.453 -17.5 -8.961 1 77.75 507 ALA A CA 1
ATOM 3849 C C . ALA A 1 507 ? 13.117 -16.984 -10.359 1 77.75 507 ALA A C 1
ATOM 3851 O O . ALA A 1 507 ? 11.984 -16.578 -10.617 1 77.75 507 ALA A O 1
ATOM 3852 N N . ILE A 1 508 ? 14.078 -17.078 -11.18 1 73.94 508 ILE A N 1
ATOM 3853 C CA . ILE A 1 508 ? 13.883 -16.641 -12.562 1 73.94 508 ILE A CA 1
ATOM 3854 C C . ILE A 1 508 ? 12.914 -17.578 -13.266 1 73.94 508 ILE A C 1
ATOM 3856 O O . ILE A 1 508 ? 11.977 -17.141 -13.938 1 73.94 508 ILE A O 1
ATOM 3860 N N . ALA A 1 509 ? 13.156 -18.766 -13.102 1 84.5 509 ALA A N 1
ATOM 3861 C CA . ALA A 1 509 ? 12.289 -19.766 -13.719 1 84.5 509 ALA A CA 1
ATOM 3862 C C . ALA A 1 509 ? 10.867 -19.656 -13.18 1 84.5 509 ALA A C 1
ATOM 3864 O O . ALA A 1 509 ? 9.898 -19.734 -13.945 1 84.5 509 ALA A O 1
ATOM 3865 N N . TYR A 1 510 ? 10.711 -19.484 -11.953 1 86.81 510 TYR A N 1
ATOM 3866 C CA . TYR A 1 510 ? 9.414 -19.312 -11.305 1 86.81 510 TYR A CA 1
ATOM 3867 C C . TYR A 1 510 ? 8.688 -18.094 -11.844 1 86.81 510 TYR A C 1
ATOM 3869 O O . TYR A 1 510 ? 7.508 -18.172 -12.195 1 86.81 510 TYR A O 1
ATOM 3877 N N . ALA A 1 511 ? 9.477 -17.047 -11.875 1 77.56 511 ALA A N 1
ATOM 3878 C CA . ALA A 1 511 ? 8.883 -15.773 -12.297 1 77.56 511 ALA A CA 1
ATOM 3879 C C . ALA A 1 511 ? 8.391 -15.852 -13.734 1 77.56 511 ALA A C 1
ATOM 3881 O O . ALA A 1 511 ? 7.387 -15.227 -14.086 1 77.56 511 ALA A O 1
ATOM 3882 N N . ALA A 1 512 ? 9.008 -16.594 -14.508 1 80.5 512 ALA A N 1
ATOM 3883 C CA . ALA A 1 512 ? 8.641 -16.734 -15.914 1 80.5 512 ALA A CA 1
ATOM 3884 C C . ALA A 1 512 ? 7.445 -17.672 -16.078 1 80.5 512 ALA A C 1
ATOM 3886 O O . ALA A 1 512 ? 6.609 -17.469 -16.953 1 80.5 512 ALA A O 1
ATOM 3887 N N . ALA A 1 513 ? 7.328 -18.594 -15.273 1 90.12 513 ALA A N 1
ATOM 3888 C CA . ALA A 1 513 ? 6.309 -19.625 -15.398 1 90.12 513 ALA A CA 1
ATOM 3889 C C . ALA A 1 513 ? 5.008 -19.203 -14.719 1 90.12 513 ALA A C 1
ATOM 3891 O O . ALA A 1 513 ? 3.918 -19.5 -15.219 1 90.12 513 ALA A O 1
ATOM 3892 N N . TYR A 1 514 ? 5.082 -18.516 -13.68 1 87.56 514 TYR A N 1
ATOM 3893 C CA . TYR A 1 514 ? 3.996 -18.234 -12.75 1 87.56 514 TYR A CA 1
ATOM 3894 C C . TYR A 1 514 ? 2.848 -17.516 -13.453 1 87.56 514 TYR A C 1
ATOM 3896 O O . TYR A 1 514 ? 1.687 -17.906 -13.312 1 87.56 514 TYR A O 1
ATOM 3904 N N . PRO A 1 515 ? 3.082 -16.484 -14.273 1 84.94 515 PRO A N 1
ATOM 3905 C CA . PRO A 1 515 ? 1.969 -15.758 -14.898 1 84.94 515 PRO A CA 1
ATOM 3906 C C . PRO A 1 515 ? 1.144 -16.641 -15.836 1 84.94 515 PRO A C 1
ATOM 3908 O O . PRO A 1 515 ? -0.079 -16.5 -15.906 1 84.94 515 PRO A O 1
ATOM 3911 N N . PHE A 1 516 ? 1.746 -17.516 -16.438 1 90.81 516 PHE A N 1
ATOM 3912 C CA . PHE A 1 516 ? 1.043 -18.406 -17.344 1 90.81 516 PHE A CA 1
ATOM 3913 C C . PHE A 1 516 ? 0.125 -19.359 -16.578 1 90.81 516 PHE A C 1
ATOM 3915 O O . PHE A 1 516 ? -1.006 -19.609 -17 1 90.81 516 PHE A O 1
ATOM 3922 N N . ALA A 1 517 ? 0.654 -19.828 -15.562 1 93.31 517 ALA A N 1
ATOM 3923 C CA . ALA A 1 517 ? -0.163 -20.719 -14.742 1 93.31 517 ALA A CA 1
ATOM 3924 C C . ALA A 1 517 ? -1.36 -19.969 -14.156 1 93.31 517 ALA A C 1
ATOM 3926 O O . ALA A 1 517 ? -2.479 -20.484 -14.141 1 93.31 517 ALA A O 1
ATOM 3927 N N . LEU A 1 518 ? -1.096 -18.844 -13.688 1 88.31 518 LEU A N 1
ATOM 3928 C CA . LEU A 1 518 ? -2.123 -18.016 -13.062 1 88.31 518 LEU A CA 1
ATOM 3929 C C . LEU A 1 518 ? -3.297 -17.797 -14.016 1 88.31 518 LEU A C 1
ATOM 3931 O O . LEU A 1 518 ? -4.453 -17.984 -13.633 1 88.31 518 LEU A O 1
ATOM 3935 N N . ILE A 1 519 ? -3.068 -17.422 -15.188 1 88.38 519 ILE A N 1
ATOM 3936 C CA . ILE A 1 519 ? -4.082 -17.125 -16.188 1 88.38 519 ILE A CA 1
ATOM 3937 C C . ILE A 1 519 ? -4.746 -18.406 -16.672 1 88.38 519 ILE A C 1
ATOM 3939 O O . ILE A 1 519 ? -5.977 -18.484 -16.75 1 88.38 519 ILE A O 1
ATOM 3943 N N . LEU A 1 520 ? -3.965 -19.328 -16.891 1 93.12 520 LEU A N 1
ATOM 3944 C CA . LEU A 1 520 ? -4.492 -20.547 -17.5 1 93.12 520 LEU A CA 1
ATOM 3945 C C . LEU A 1 520 ? -5.379 -21.297 -16.5 1 93.12 520 LEU A C 1
ATOM 3947 O O . LEU A 1 520 ? -6.383 -21.891 -16.906 1 93.12 520 LEU A O 1
ATOM 3951 N N . VAL A 1 521 ? -5.012 -21.359 -15.281 1 94.25 521 VAL A N 1
ATOM 3952 C CA . VAL A 1 521 ? -5.852 -22.047 -14.297 1 94.25 521 VAL A CA 1
ATOM 3953 C C . VAL A 1 521 ? -7.219 -21.375 -14.234 1 94.25 521 VAL A C 1
ATOM 3955 O O . VAL A 1 521 ? -8.25 -22.047 -14.133 1 94.25 521 VAL A O 1
ATOM 3958 N N . ALA A 1 522 ? -7.246 -20.078 -14.281 1 90.56 522 ALA A N 1
ATOM 3959 C CA . ALA A 1 522 ? -8.508 -19.344 -14.273 1 90.56 522 ALA A CA 1
ATOM 3960 C C . ALA A 1 522 ? -9.352 -19.672 -15.5 1 90.56 522 ALA A C 1
ATOM 3962 O O . ALA A 1 522 ? -10.555 -19.922 -15.383 1 90.56 522 ALA A O 1
ATOM 3963 N N . VAL A 1 523 ? -8.688 -19.734 -16.625 1 89.62 523 VAL A N 1
ATOM 3964 C CA . VAL A 1 523 ? -9.383 -20.016 -17.875 1 89.62 523 VAL A CA 1
ATOM 3965 C C . VAL A 1 523 ? -9.875 -21.453 -17.891 1 89.62 523 VAL A C 1
ATOM 3967 O O . VAL A 1 523 ? -11.023 -21.734 -18.25 1 89.62 523 VAL A O 1
ATOM 3970 N N . ILE A 1 524 ? -9.062 -22.312 -17.5 1 93.94 524 ILE A N 1
ATOM 3971 C CA . ILE A 1 524 ? -9.391 -23.734 -17.5 1 93.94 524 ILE A CA 1
ATOM 3972 C C . ILE A 1 524 ? -10.523 -24.016 -16.516 1 93.94 524 ILE A C 1
ATOM 3974 O O . ILE A 1 524 ? -11.391 -24.844 -16.781 1 93.94 524 ILE A O 1
ATOM 3978 N N . SER A 1 525 ? -10.523 -23.328 -15.383 1 93.81 525 SER A N 1
ATOM 3979 C CA . SER A 1 525 ? -11.594 -23.484 -14.406 1 93.81 525 SER A CA 1
ATOM 3980 C C . SER A 1 525 ? -12.945 -23.125 -15.016 1 93.81 525 SER A C 1
ATOM 3982 O O . SER A 1 525 ? -13.969 -23.734 -14.664 1 93.81 525 SER A O 1
ATOM 3984 N N . GLN A 1 526 ? -12.938 -22.234 -15.922 1 89.94 526 GLN A N 1
ATOM 3985 C CA . GLN A 1 526 ? -14.172 -21.844 -16.594 1 89.94 526 GLN A CA 1
ATOM 3986 C C . GLN A 1 526 ? -14.555 -22.844 -17.672 1 89.94 526 GLN A C 1
ATOM 3988 O O . GLN A 1 526 ? -15.734 -23.109 -17.906 1 89.94 526 GLN A O 1
ATOM 3993 N N . LEU A 1 527 ? -13.609 -23.469 -18.281 1 90.94 527 LEU A N 1
ATOM 3994 C CA . LEU A 1 527 ? -13.844 -24.344 -19.422 1 90.94 527 LEU A CA 1
ATOM 3995 C C . LEU A 1 527 ? -14.234 -25.75 -18.953 1 90.94 527 LEU A C 1
ATOM 3997 O O . LEU A 1 527 ? -14.984 -26.453 -19.625 1 90.94 527 LEU A O 1
ATOM 4001 N N . LEU A 1 528 ? -13.773 -26.094 -17.859 1 94.44 528 LEU A N 1
ATOM 4002 C CA . LEU A 1 528 ? -13.969 -27.453 -17.344 1 94.44 528 LEU A CA 1
ATOM 4003 C C . LEU A 1 528 ? -15.445 -27.703 -17.047 1 94.44 528 LEU A C 1
ATOM 4005 O O . LEU A 1 528 ? -15.883 -28.859 -17 1 94.44 528 LEU A O 1
ATOM 4009 N N . ILE A 1 529 ? -16.234 -26.672 -16.906 1 91.19 529 ILE A N 1
ATOM 4010 C CA . ILE A 1 529 ? -17.656 -26.828 -16.625 1 91.19 529 ILE A CA 1
ATOM 4011 C C . ILE A 1 529 ? -18.344 -27.531 -17.797 1 91.19 529 ILE A C 1
ATOM 4013 O O . ILE A 1 529 ? -19.344 -28.219 -17.609 1 91.19 529 ILE A O 1
ATOM 4017 N N . PHE A 1 530 ? -17.719 -27.438 -18.953 1 90.5 530 PHE A N 1
ATOM 4018 C CA . PHE A 1 530 ? -18.328 -27.984 -20.156 1 90.5 530 PHE A CA 1
ATOM 4019 C C . PHE A 1 530 ? -17.812 -29.391 -20.438 1 90.5 530 PHE A C 1
ATOM 4021 O O . PHE A 1 530 ? -18.375 -30.109 -21.25 1 90.5 530 PHE A O 1
ATOM 4028 N N . ILE A 1 531 ? -16.781 -29.734 -19.75 1 90.56 531 ILE A N 1
ATOM 4029 C CA . ILE A 1 531 ? -16.125 -31 -20.078 1 90.56 531 ILE A CA 1
ATOM 4030 C C . ILE A 1 531 ? -16.5 -32.031 -19.031 1 90.56 531 ILE A C 1
ATOM 4032 O O . ILE A 1 531 ? -16.703 -33.219 -19.375 1 90.56 531 ILE A O 1
ATOM 4036 N N . ILE A 1 532 ? -16.594 -31.547 -17.812 1 91.19 532 ILE A N 1
ATOM 4037 C CA . ILE A 1 532 ? -16.938 -32.469 -16.734 1 91.19 532 ILE A CA 1
ATOM 4038 C C . ILE A 1 532 ? -18.453 -32.688 -16.703 1 91.19 532 ILE A C 1
ATOM 4040 O O . ILE A 1 532 ? -19.219 -31.75 -16.781 1 91.19 532 ILE A O 1
ATOM 4044 N N . MET B 1 1 ? -31.859 3.129 -21.672 1 44.78 1 MET B N 1
ATOM 4045 C CA . MET B 1 1 ? -32.062 3.459 -20.25 1 44.78 1 MET B CA 1
ATOM 4046 C C . MET B 1 1 ? -32.188 2.195 -19.422 1 44.78 1 MET B C 1
ATOM 4048 O O . MET B 1 1 ? -31.672 2.117 -18.312 1 44.78 1 MET B O 1
ATOM 4052 N N . ARG B 1 2 ? -32.812 1.104 -20.047 1 52.53 2 ARG B N 1
ATOM 4053 C CA . ARG B 1 2 ? -33.031 -0.135 -19.297 1 52.53 2 ARG B CA 1
ATOM 4054 C C . ARG B 1 2 ? -31.719 -0.881 -19.078 1 52.53 2 ARG B C 1
ATOM 4056 O O . ARG B 1 2 ? -31.469 -1.41 -18 1 52.53 2 ARG B O 1
ATOM 4063 N N . TRP B 1 3 ? -30.969 -0.836 -20.141 1 58.22 3 TRP B N 1
ATOM 4064 C CA . TRP B 1 3 ? -29.688 -1.521 -20.047 1 58.22 3 TRP B CA 1
ATOM 4065 C C . TRP B 1 3 ? -28.781 -0.858 -19.016 1 58.22 3 TRP B C 1
ATOM 4067 O O . TRP B 1 3 ? -28.094 -1.541 -18.25 1 58.22 3 TRP B O 1
ATOM 4077 N N . ILE B 1 4 ? -28.922 0.423 -18.922 1 65.25 4 ILE B N 1
ATOM 4078 C CA . ILE B 1 4 ? -28.141 1.151 -17.938 1 65.25 4 ILE B CA 1
ATOM 4079 C C . ILE B 1 4 ? -28.656 0.848 -16.531 1 65.25 4 ILE B C 1
ATOM 4081 O O . ILE B 1 4 ? -27.875 0.673 -15.594 1 65.25 4 ILE B O 1
ATOM 4085 N N . GLU B 1 5 ? -29.906 0.734 -16.5 1 67.75 5 GLU B N 1
ATOM 4086 C CA . GLU B 1 5 ? -30.516 0.447 -15.203 1 67.75 5 GLU B CA 1
ATOM 4087 C C . GLU B 1 5 ? -30.125 -0.944 -14.711 1 67.75 5 GLU B C 1
ATOM 4089 O O . GLU B 1 5 ? -29.891 -1.14 -13.516 1 67.75 5 GLU B O 1
ATOM 4094 N N . GLY B 1 6 ? -30.141 -1.822 -15.641 1 70.69 6 GLY B N 1
ATOM 4095 C CA . GLY B 1 6 ? -29.703 -3.162 -15.281 1 70.69 6 GLY B CA 1
ATOM 4096 C C . GLY B 1 6 ? -28.25 -3.223 -14.852 1 70.69 6 GLY B C 1
ATOM 4097 O O . GLY B 1 6 ? -27.906 -3.926 -13.898 1 70.69 6 GLY B O 1
ATOM 4098 N N . PHE B 1 7 ? -27.531 -2.354 -15.414 1 78.5 7 PHE B N 1
ATOM 4099 C CA . PHE B 1 7 ? -26.109 -2.26 -15.109 1 78.5 7 PHE B CA 1
ATOM 4100 C C . PHE B 1 7 ? -25.891 -1.633 -13.734 1 78.5 7 PHE B C 1
ATOM 4102 O O . PHE B 1 7 ? -25.047 -2.082 -12.969 1 78.5 7 PHE B O 1
ATOM 4109 N N . LEU B 1 8 ? -26.75 -0.75 -13.414 1 80.94 8 LEU B N 1
ATOM 4110 C CA . LEU B 1 8 ? -26.578 -0.015 -12.172 1 80.94 8 LEU B CA 1
ATOM 4111 C C . LEU B 1 8 ? -27.172 -0.788 -11 1 80.94 8 LEU B C 1
ATOM 4113 O O . LEU B 1 8 ? -26.953 -0.436 -9.836 1 80.94 8 LEU B O 1
ATOM 4117 N N . GLU B 1 9 ? -27.812 -1.838 -11.336 1 81.44 9 GLU B N 1
ATOM 4118 C CA . GLU B 1 9 ? -28.359 -2.684 -10.273 1 81.44 9 GLU B CA 1
ATOM 4119 C C . GLU B 1 9 ? -27.297 -3.625 -9.719 1 81.44 9 GLU B C 1
ATOM 4121 O O . GLU B 1 9 ? -27.438 -4.145 -8.609 1 81.44 9 GLU B O 1
ATOM 4126 N N . GLU B 1 10 ? -26.297 -3.746 -10.484 1 85.44 10 GLU B N 1
ATOM 4127 C CA . GLU B 1 10 ? -25.172 -4.523 -9.969 1 85.44 10 GLU B CA 1
ATOM 4128 C C . GLU B 1 10 ? -24.344 -3.711 -8.969 1 85.44 10 GLU B C 1
ATOM 4130 O O . GLU B 1 10 ? -23.766 -2.686 -9.328 1 85.44 10 GLU B O 1
ATOM 4135 N N . PRO B 1 11 ? -24.266 -4.152 -7.777 1 90.44 11 PRO B N 1
ATOM 4136 C CA . PRO B 1 11 ? -23.688 -3.344 -6.699 1 90.44 11 PRO B CA 1
ATOM 4137 C C . PRO B 1 11 ? -22.25 -2.928 -6.977 1 90.44 11 PRO B C 1
ATOM 4139 O O . PRO B 1 11 ? -21.859 -1.792 -6.688 1 90.44 11 PRO B O 1
ATOM 4142 N N . LEU B 1 12 ? -21.5 -3.779 -7.555 1 92.12 12 LEU B N 1
ATOM 4143 C CA . LEU B 1 12 ? -20.094 -3.451 -7.773 1 92.12 12 LEU B CA 1
ATOM 4144 C C . LEU B 1 12 ? -19.938 -2.475 -8.93 1 92.12 12 LEU B C 1
ATOM 4146 O O . LEU B 1 12 ? -19.047 -1.632 -8.922 1 92.12 12 LEU B O 1
ATOM 4150 N N . LEU B 1 13 ? -20.797 -2.639 -9.93 1 93 13 LEU B N 1
ATOM 4151 C CA . LEU B 1 13 ? -20.75 -1.706 -11.055 1 93 13 LEU B CA 1
ATOM 4152 C C . LEU B 1 13 ? -21.109 -0.296 -10.602 1 93 13 LEU B C 1
ATOM 4154 O O . LEU B 1 13 ? -20.5 0.678 -11.039 1 93 13 LEU B O 1
ATOM 4158 N N . LEU B 1 14 ? -22.156 -0.263 -9.812 1 94.75 14 LEU B N 1
ATOM 4159 C CA . LEU B 1 14 ? -22.547 1.026 -9.258 1 94.75 14 LEU B CA 1
ATOM 4160 C C . LEU B 1 14 ? -21.406 1.643 -8.461 1 94.75 14 LEU B C 1
ATOM 4162 O O . LEU B 1 14 ? -21.094 2.824 -8.625 1 94.75 14 LEU B O 1
ATOM 4166 N N . LEU B 1 15 ? -20.797 0.825 -7.617 1 96 15 LEU B N 1
ATOM 4167 C CA . LEU B 1 15 ? -19.719 1.287 -6.746 1 96 15 LEU B CA 1
ATOM 4168 C C . LEU B 1 15 ? -18.562 1.829 -7.566 1 96 15 LEU B C 1
ATOM 4170 O O . LEU B 1 15 ? -18.094 2.949 -7.332 1 96 15 LEU B O 1
ATOM 4174 N N . PHE B 1 16 ? -18.094 1.079 -8.539 1 95.56 16 PHE B N 1
ATOM 4175 C CA . PHE B 1 16 ? -16.891 1.472 -9.281 1 95.56 16 PHE B CA 1
ATOM 4176 C C . PHE B 1 16 ? -17.203 2.611 -10.242 1 95.56 16 PHE B C 1
ATOM 4178 O O . PHE B 1 16 ? -16.328 3.42 -10.562 1 95.56 16 PHE B O 1
ATOM 4185 N N . LEU B 1 17 ? -18.438 2.686 -10.664 1 95.62 17 LEU B N 1
ATOM 4186 C CA . LEU B 1 17 ? -18.828 3.832 -11.477 1 95.62 17 LEU B CA 1
ATOM 4187 C C . LEU B 1 17 ? -18.781 5.117 -10.656 1 95.62 17 LEU B C 1
ATOM 4189 O O . LEU B 1 17 ? -18.297 6.145 -11.133 1 95.62 17 LEU B O 1
ATOM 4193 N N . ILE B 1 18 ? -19.328 5.051 -9.469 1 96.12 18 ILE B N 1
ATOM 4194 C CA . ILE B 1 18 ? -19.312 6.203 -8.578 1 96.12 18 ILE B CA 1
ATOM 4195 C C . ILE B 1 18 ? -17.859 6.602 -8.289 1 96.12 18 ILE B C 1
ATOM 4197 O O . ILE B 1 18 ? -17.516 7.785 -8.336 1 96.12 18 ILE B O 1
ATOM 4201 N N . LEU B 1 19 ? -17.047 5.602 -8 1 96.69 19 LEU B N 1
ATOM 4202 C CA . LEU B 1 19 ? -15.648 5.879 -7.699 1 96.69 19 LEU B CA 1
ATOM 4203 C C . LEU B 1 19 ? -14.938 6.469 -8.914 1 96.69 19 LEU B C 1
ATOM 4205 O O . LEU B 1 19 ? -14.102 7.363 -8.773 1 96.69 19 LEU B O 1
ATOM 4209 N N . PHE B 1 20 ? -15.281 5.973 -10.055 1 95.19 20 PHE B N 1
ATOM 4210 C CA . PHE B 1 20 ? -14.664 6.453 -11.281 1 95.19 20 PHE B CA 1
ATOM 4211 C C . PHE B 1 20 ? -15.047 7.906 -11.547 1 95.19 20 PHE B C 1
ATOM 4213 O O . PHE B 1 20 ? -14.172 8.773 -11.656 1 95.19 20 PHE B O 1
ATOM 4220 N N . LEU B 1 21 ? -16.297 8.156 -11.555 1 96.12 21 LEU B N 1
ATOM 4221 C CA . LEU B 1 21 ? -16.781 9.5 -11.836 1 96.12 21 LEU B CA 1
ATOM 4222 C C . LEU B 1 21 ? -16.391 10.461 -10.719 1 96.12 21 LEU B C 1
ATOM 4224 O O . LEU B 1 21 ? -16.047 11.617 -10.984 1 96.12 21 LEU B O 1
ATOM 4228 N N . GLY B 1 22 ? -16.516 9.992 -9.492 1 95.44 22 GLY B N 1
ATOM 4229 C CA . GLY B 1 22 ? -16.156 10.828 -8.359 1 95.44 22 GLY B CA 1
ATOM 4230 C C . GLY B 1 22 ? -14.688 11.219 -8.359 1 95.44 22 GLY B C 1
ATOM 4231 O O . GLY B 1 22 ? -14.344 12.367 -8.094 1 95.44 22 GLY B O 1
ATOM 4232 N N . SER B 1 23 ? -13.852 10.234 -8.602 1 92.44 23 SER B N 1
ATOM 4233 C CA . SER B 1 23 ? -12.422 10.516 -8.641 1 92.44 23 SER B CA 1
ATOM 4234 C C . SER B 1 23 ? -12.07 11.406 -9.828 1 92.44 23 SER B C 1
ATOM 4236 O O . SER B 1 23 ? -11.156 12.227 -9.75 1 92.44 23 SER B O 1
ATOM 4238 N N . TRP B 1 24 ? -12.719 11.195 -10.883 1 92.94 24 TRP B N 1
ATOM 4239 C CA . TRP B 1 24 ? -12.531 12.055 -12.039 1 92.94 24 TRP B CA 1
ATOM 4240 C C . TRP B 1 24 ? -12.859 13.508 -11.695 1 92.94 24 TRP B C 1
ATOM 4242 O O . TRP B 1 24 ? -12.078 14.414 -12.008 1 92.94 24 TRP B O 1
ATOM 4252 N N . LEU B 1 25 ? -13.961 13.719 -11.086 1 91.62 25 LEU B N 1
ATOM 4253 C CA . LEU B 1 25 ? -14.359 15.055 -10.648 1 91.62 25 LEU B CA 1
ATOM 4254 C C . LEU B 1 25 ? -13.367 15.617 -9.641 1 91.62 25 LEU B C 1
ATOM 4256 O O . LEU B 1 25 ? -13.055 16.812 -9.664 1 91.62 25 LEU B O 1
ATOM 4260 N N . GLY B 1 26 ? -12.984 14.805 -8.766 1 89.62 26 GLY B N 1
ATOM 4261 C CA . GLY B 1 26 ? -12.078 15.211 -7.707 1 89.62 26 GLY B CA 1
ATOM 4262 C C . GLY B 1 26 ? -10.719 15.656 -8.219 1 89.62 26 GLY B C 1
ATOM 4263 O O . GLY B 1 26 ? -10.039 16.453 -7.582 1 89.62 26 GLY B O 1
ATOM 4264 N N . GLN B 1 27 ? -10.336 15.172 -9.414 1 87.69 27 GLN B N 1
ATOM 4265 C CA . GLN B 1 27 ? -9.008 15.469 -9.93 1 87.69 27 GLN B CA 1
ATOM 4266 C C . GLN B 1 27 ? -9.023 16.703 -10.82 1 87.69 27 GLN B C 1
ATOM 4268 O O . GLN B 1 27 ? -7.977 17.266 -11.133 1 87.69 27 GLN B O 1
ATOM 4273 N N . ILE B 1 28 ? -10.133 17.125 -11.234 1 87.94 28 ILE B N 1
ATOM 4274 C CA . ILE B 1 28 ? -10.242 18.312 -12.07 1 87.94 28 ILE B CA 1
ATOM 4275 C C . ILE B 1 28 ? -9.766 19.547 -11.289 1 87.94 28 ILE B C 1
ATOM 4277 O O . ILE B 1 28 ? -10.219 19.781 -10.172 1 87.94 28 ILE B O 1
ATOM 4281 N N . LYS B 1 29 ? -8.797 20.203 -11.82 1 84.12 29 LYS B N 1
ATOM 4282 C CA . LYS B 1 29 ? -8.234 21.391 -11.156 1 84.12 29 LYS B CA 1
ATOM 4283 C C . LYS B 1 29 ? -8.867 22.672 -11.695 1 84.12 29 LYS B C 1
ATOM 4285 O O . LYS B 1 29 ? -8.938 22.875 -12.906 1 84.12 29 LYS B O 1
ATOM 4290 N N . VAL B 1 30 ? -9.508 23.359 -10.875 1 80.94 30 VAL B N 1
ATOM 4291 C CA . VAL B 1 30 ? -10.016 24.703 -11.188 1 80.94 30 VAL B CA 1
ATOM 4292 C C . VAL B 1 30 ? -9.203 25.75 -10.445 1 80.94 30 VAL B C 1
ATOM 4294 O O . VAL B 1 30 ? -9.273 25.859 -9.219 1 80.94 30 VAL B O 1
ATOM 4297 N N . LYS B 1 31 ? -8.359 26.516 -11.125 1 77.81 31 LYS B N 1
ATOM 4298 C CA . LYS B 1 31 ? -7.48 27.547 -10.57 1 77.81 31 LYS B CA 1
ATOM 4299 C C . LYS B 1 31 ? -6.492 26.953 -9.57 1 77.81 31 LYS B C 1
ATOM 4301 O O . LYS B 1 31 ? -6.301 27.484 -8.477 1 77.81 31 LYS B O 1
ATOM 4306 N N . GLY B 1 32 ? -6.176 25.734 -9.883 1 73.44 32 GLY B N 1
ATOM 4307 C CA . GLY B 1 32 ? -5.145 25.062 -9.102 1 73.44 32 GLY B CA 1
ATOM 4308 C C . GLY B 1 32 ? -5.699 24.281 -7.922 1 73.44 32 GLY B C 1
ATOM 4309 O O . GLY B 1 32 ? -4.945 23.672 -7.168 1 73.44 32 GLY B O 1
ATOM 4310 N N . LEU B 1 33 ? -7 24.359 -7.723 1 80.5 33 LEU B N 1
ATOM 4311 C CA . LEU B 1 33 ? -7.625 23.656 -6.609 1 80.5 33 LEU B CA 1
ATOM 4312 C C . LEU B 1 33 ? -8.438 22.469 -7.105 1 80.5 33 LEU B C 1
ATOM 4314 O O . LEU B 1 33 ? -9.07 22.531 -8.156 1 80.5 33 LEU B O 1
ATOM 4318 N N . SER B 1 34 ? -8.336 21.391 -6.391 1 84.38 34 SER B N 1
ATOM 4319 C CA . SER B 1 34 ? -9.125 20.203 -6.707 1 84.38 34 SER B CA 1
ATOM 4320 C C . SER B 1 34 ? -9.984 19.781 -5.52 1 84.38 34 SER B C 1
ATOM 4322 O O . SER B 1 34 ? -9.688 20.125 -4.375 1 84.38 34 SER B O 1
ATOM 4324 N N . LEU B 1 35 ? -11.047 19.094 -5.734 1 83.44 35 LEU B N 1
ATOM 4325 C CA . LEU B 1 35 ? -11.953 18.641 -4.68 1 83.44 35 LEU B CA 1
ATOM 4326 C C . LEU B 1 35 ? -11.406 17.391 -4.004 1 83.44 35 LEU B C 1
ATOM 4328 O O . LEU B 1 35 ? -11.805 17.047 -2.885 1 83.44 35 LEU B O 1
ATOM 4332 N N . GLY B 1 36 ? -10.57 16.719 -4.75 1 84.56 36 GLY B N 1
ATOM 4333 C CA . GLY B 1 36 ? -10.016 15.5 -4.191 1 84.56 36 GLY B CA 1
ATOM 4334 C C . GLY B 1 36 ? -11.062 14.438 -3.93 1 84.56 36 GLY B C 1
ATOM 4335 O O . GLY B 1 36 ? -11.859 14.117 -4.812 1 84.56 36 GLY B O 1
ATOM 4336 N N . SER B 1 37 ? -11.078 13.906 -2.719 1 86.19 37 SER B N 1
ATOM 4337 C CA . SER B 1 37 ? -11.961 12.805 -2.365 1 86.19 37 SER B CA 1
ATOM 4338 C C . SER B 1 37 ? -13.398 13.273 -2.203 1 86.19 37 SER B C 1
ATOM 4340 O O . SER B 1 37 ? -14.336 12.469 -2.277 1 86.19 37 SER B O 1
ATOM 4342 N N . ALA B 1 38 ? -13.602 14.547 -1.971 1 88.56 38 ALA B N 1
ATOM 4343 C CA . ALA B 1 38 ? -14.961 15.086 -1.863 1 88.56 38 ALA B CA 1
ATOM 4344 C C . ALA B 1 38 ? -15.727 14.906 -3.17 1 88.56 38 ALA B C 1
ATOM 4346 O O . ALA B 1 38 ? -16.953 14.906 -3.178 1 88.56 38 ALA B O 1
ATOM 4347 N N . GLY B 1 39 ? -15 14.805 -4.234 1 91.69 39 GLY B N 1
ATOM 4348 C CA . GLY B 1 39 ? -15.641 14.5 -5.504 1 91.69 39 GLY B CA 1
ATOM 4349 C C . GLY B 1 39 ? -16.438 13.211 -5.477 1 91.69 39 GLY B C 1
ATOM 4350 O O . GLY B 1 39 ? -17.531 13.141 -6.059 1 91.69 39 GLY B O 1
ATOM 4351 N N . VAL B 1 40 ? -15.961 12.211 -4.801 1 94.12 40 VAL B N 1
ATOM 4352 C CA . VAL B 1 40 ? -16.656 10.93 -4.68 1 94.12 40 VAL B CA 1
ATOM 4353 C C . VAL B 1 40 ? -17.953 11.117 -3.906 1 94.12 40 VAL B C 1
ATOM 4355 O O . VAL B 1 40 ? -18.984 10.555 -4.277 1 94.12 40 VAL B O 1
ATOM 4358 N N . LEU B 1 41 ? -17.891 11.898 -2.846 1 92.06 41 LEU B N 1
ATOM 4359 C CA . LEU B 1 41 ? -19.094 12.164 -2.045 1 92.06 41 LEU B CA 1
ATOM 4360 C C . LEU B 1 41 ? -20.156 12.859 -2.875 1 92.06 41 LEU B C 1
ATOM 4362 O O . LEU B 1 41 ? -21.328 12.484 -2.82 1 92.06 41 LEU B O 1
ATOM 4366 N N . LEU B 1 42 ? -19.812 13.836 -3.631 1 92.44 42 LEU B N 1
ATOM 4367 C CA . LEU B 1 42 ? -20.766 14.617 -4.422 1 92.44 42 LEU B CA 1
ATOM 4368 C C . LEU B 1 42 ? -21.422 13.758 -5.496 1 92.44 42 LEU B C 1
ATOM 4370 O O . LEU B 1 42 ? -22.641 13.797 -5.672 1 92.44 42 LEU B O 1
ATOM 4374 N N . ILE B 1 43 ? -20.609 12.977 -6.199 1 95.19 43 ILE B N 1
ATOM 4375 C CA . ILE B 1 43 ? -21.156 12.094 -7.23 1 95.19 43 ILE B CA 1
ATOM 4376 C C . ILE B 1 43 ? -22.047 11.039 -6.594 1 95.19 43 ILE B C 1
ATOM 4378 O O . ILE B 1 43 ? -23.094 10.695 -7.141 1 95.19 43 ILE B O 1
ATOM 4382 N N . ALA B 1 44 ? -21.625 10.531 -5.504 1 95.81 44 ALA B N 1
ATOM 4383 C CA . ALA B 1 44 ? -22.422 9.547 -4.785 1 95.81 44 ALA B CA 1
ATOM 4384 C C . ALA B 1 44 ? -23.781 10.125 -4.391 1 95.81 44 ALA B C 1
ATOM 4386 O O . ALA B 1 44 ? -24.797 9.438 -4.469 1 95.81 44 ALA B O 1
ATOM 4387 N N . MET B 1 45 ? -23.828 11.391 -3.996 1 93.19 45 MET B N 1
ATOM 4388 C CA . MET B 1 45 ? -25.078 12.039 -3.615 1 93.19 45 MET B CA 1
ATOM 4389 C C . MET B 1 45 ? -26.031 12.133 -4.805 1 93.19 45 MET B C 1
ATOM 4391 O O . MET B 1 45 ? -27.234 11.977 -4.652 1 93.19 45 MET B O 1
ATOM 4395 N N . ILE B 1 46 ? -25.484 12.398 -5.965 1 94.62 46 ILE B N 1
ATOM 4396 C CA . ILE B 1 46 ? -26.281 12.469 -7.18 1 94.62 46 ILE B CA 1
ATOM 4397 C C . ILE B 1 46 ? -26.938 11.117 -7.445 1 94.62 46 ILE B C 1
ATOM 4399 O O . ILE B 1 46 ? -28.141 11.039 -7.715 1 94.62 46 ILE B O 1
ATOM 4403 N N . PHE B 1 47 ? -26.188 10.031 -7.328 1 94.62 47 PHE B N 1
ATOM 4404 C CA . PHE B 1 47 ? -26.734 8.695 -7.543 1 94.62 47 PHE B CA 1
ATOM 4405 C C . PHE B 1 47 ? -27.734 8.344 -6.453 1 94.62 47 PHE B C 1
ATOM 4407 O O . PHE B 1 47 ? -28.734 7.676 -6.715 1 94.62 47 PHE B O 1
ATOM 4414 N N . GLY B 1 48 ? -27.422 8.781 -5.262 1 93.44 48 GLY B N 1
ATOM 4415 C CA . GLY B 1 48 ? -28.359 8.57 -4.168 1 93.44 48 GLY B CA 1
ATOM 4416 C C . GLY B 1 48 ? -29.688 9.25 -4.383 1 93.44 48 GLY B C 1
ATOM 4417 O O . GLY B 1 48 ? -30.734 8.727 -3.992 1 93.44 48 GLY B O 1
ATOM 4418 N N . HIS B 1 49 ? -29.672 10.398 -4.969 1 93 49 HIS B N 1
ATOM 4419 C CA . HIS B 1 49 ? -30.891 11.141 -5.273 1 93 49 HIS B CA 1
ATOM 4420 C C . HIS B 1 49 ? -31.797 10.352 -6.223 1 93 49 HIS B C 1
ATOM 4422 O O . HIS B 1 49 ? -33.031 10.438 -6.133 1 93 49 HIS B O 1
ATOM 4428 N N . PHE B 1 50 ? -31.156 9.562 -7.09 1 92.75 50 PHE B N 1
ATOM 4429 C CA . PHE B 1 50 ? -31.922 8.781 -8.047 1 92.75 50 PHE B CA 1
ATOM 4430 C C . PHE B 1 50 ? -32.281 7.418 -7.465 1 92.75 50 PHE B C 1
ATOM 4432 O O . PHE B 1 50 ? -32.719 6.52 -8.195 1 92.75 50 PHE B O 1
ATOM 4439 N N . GLY B 1 51 ? -32 7.203 -6.258 1 90.94 51 GLY B N 1
ATOM 4440 C CA . GLY B 1 51 ? -32.5 6.027 -5.555 1 90.94 51 GLY B CA 1
ATOM 4441 C C . GLY B 1 51 ? -31.469 4.902 -5.504 1 90.94 51 GLY B C 1
ATOM 4442 O O . GLY B 1 51 ? -31.781 3.803 -5.039 1 90.94 51 GLY B O 1
ATOM 4443 N N . LEU B 1 52 ? -30.297 5.129 -5.973 1 94.06 52 LEU B N 1
ATOM 4444 C CA . LEU B 1 52 ? -29.25 4.113 -5.926 1 94.06 52 LEU B CA 1
ATOM 4445 C C . LEU B 1 52 ? -28.469 4.199 -4.621 1 94.06 52 LEU B C 1
ATOM 4447 O O . LEU B 1 52 ? -28.219 5.297 -4.109 1 94.06 52 LEU B O 1
ATOM 4451 N N . GLN B 1 53 ? -28.172 3.023 -4.023 1 93.56 53 GLN B N 1
ATOM 4452 C CA . GLN B 1 53 ? -27.5 3.029 -2.73 1 93.56 53 GLN B CA 1
ATOM 4453 C C . GLN B 1 53 ? -26.375 2.008 -2.697 1 93.56 53 GLN B C 1
ATOM 4455 O O . GLN B 1 53 ? -26.531 0.879 -3.166 1 93.56 53 GLN B O 1
ATOM 4460 N N . VAL B 1 54 ? -25.234 2.475 -2.207 1 94.88 54 VAL B N 1
ATOM 4461 C CA . VAL B 1 54 ? -24.125 1.572 -1.915 1 94.88 54 VAL B CA 1
ATOM 4462 C C . VAL B 1 54 ? -24.375 0.846 -0.597 1 94.88 54 VAL B C 1
ATOM 4464 O O . VAL B 1 54 ? -24.906 1.434 0.35 1 94.88 54 VAL B O 1
ATOM 4467 N N . SER B 1 55 ? -24.031 -0.398 -0.543 1 94.06 55 SER B N 1
ATOM 4468 C CA . SER B 1 55 ? -24.266 -1.234 0.627 1 94.06 55 SER B CA 1
ATOM 4469 C C . SER B 1 55 ? -23.656 -0.629 1.881 1 94.06 55 SER B C 1
ATOM 4471 O O . SER B 1 55 ? -22.516 -0.145 1.848 1 94.06 55 SER B O 1
ATOM 4473 N N . PRO B 1 56 ? -24.422 -0.668 2.969 1 91.56 56 PRO B N 1
ATOM 4474 C CA . PRO B 1 56 ? -23.906 -0.131 4.23 1 91.56 56 PRO B CA 1
ATOM 4475 C C . PRO B 1 56 ? -22.641 -0.846 4.703 1 91.56 56 PRO B C 1
ATOM 4477 O O . PRO B 1 56 ? -21.766 -0.224 5.312 1 91.56 56 PRO B O 1
ATOM 4480 N N . ILE B 1 57 ? -22.531 -2.043 4.395 1 93.75 57 ILE B N 1
ATOM 4481 C CA . ILE B 1 57 ? -21.359 -2.789 4.871 1 93.75 57 ILE B CA 1
ATOM 4482 C C . ILE B 1 57 ? -20.109 -2.322 4.129 1 93.75 57 ILE B C 1
ATOM 4484 O O . ILE B 1 57 ? -19.031 -2.277 4.707 1 93.75 57 ILE B O 1
ATOM 4488 N N . VAL B 1 58 ? -20.281 -1.977 2.875 1 95.44 58 VAL B N 1
ATOM 4489 C CA . VAL B 1 58 ? -19.156 -1.452 2.1 1 95.44 58 VAL B CA 1
ATOM 4490 C C . VAL B 1 58 ? -18.719 -0.103 2.668 1 95.44 58 VAL B C 1
ATOM 4492 O O . VAL B 1 58 ? -17.531 0.167 2.793 1 95.44 58 VAL B O 1
ATOM 4495 N N . GLN B 1 59 ? -19.719 0.707 3.004 1 93.69 59 GLN B N 1
ATOM 4496 C CA . GLN B 1 59 ? -19.438 2.004 3.615 1 93.69 59 GLN B CA 1
ATOM 4497 C C . GLN B 1 59 ? -18.672 1.846 4.926 1 93.69 59 GLN B C 1
ATOM 4499 O O . GLN B 1 59 ? -17.672 2.518 5.148 1 93.69 59 GLN B O 1
ATOM 4504 N N . ASN B 1 60 ? -19.125 0.963 5.77 1 92.06 60 ASN B N 1
ATOM 4505 C CA . ASN B 1 60 ? -18.547 0.785 7.098 1 92.06 60 ASN B CA 1
ATOM 4506 C C . ASN B 1 60 ? -17.172 0.125 7.02 1 92.06 60 ASN B C 1
ATOM 4508 O O . ASN B 1 60 ? -16.297 0.415 7.836 1 92.06 60 ASN B O 1
ATOM 4512 N N . LEU B 1 61 ? -17.062 -0.784 6.082 1 94.94 61 LEU B N 1
ATOM 4513 C CA . LEU B 1 61 ? -15.758 -1.37 5.844 1 94.94 61 LEU B CA 1
ATOM 4514 C C . LEU B 1 61 ? -14.758 -0.304 5.406 1 94.94 61 LEU B C 1
ATOM 4516 O O . LEU B 1 61 ? -13.625 -0.262 5.906 1 94.94 61 LEU B O 1
ATOM 4520 N N . GLY B 1 62 ? -15.188 0.514 4.469 1 95.69 62 GLY B N 1
ATOM 4521 C CA . GLY B 1 62 ? -14.352 1.62 4.035 1 95.69 62 GLY B CA 1
ATOM 4522 C C . GLY B 1 62 ? -13.969 2.557 5.164 1 95.69 62 GLY B C 1
ATOM 4523 O O . GLY B 1 62 ? -12.805 2.947 5.285 1 95.69 62 GLY B O 1
ATOM 4524 N N . LEU B 1 63 ? -14.93 2.877 5.961 1 92.81 63 LEU B N 1
ATOM 4525 C CA . LEU B 1 63 ? -14.703 3.748 7.105 1 92.81 63 LEU B CA 1
ATOM 4526 C C . LEU B 1 63 ? -13.664 3.146 8.047 1 92.81 63 LEU B C 1
ATOM 4528 O O . LEU B 1 63 ? -12.75 3.842 8.492 1 92.81 63 LEU B O 1
ATOM 4532 N N . SER B 1 64 ? -13.805 1.899 8.344 1 92.94 64 SER B N 1
ATOM 4533 C CA . SER B 1 64 ? -12.891 1.221 9.258 1 92.94 64 SER B CA 1
ATOM 4534 C C . SER B 1 64 ? -11.461 1.246 8.719 1 92.94 64 SER B C 1
ATOM 4536 O O . SER B 1 64 ? -10.516 1.523 9.469 1 92.94 64 SER B O 1
ATOM 4538 N N . LEU B 1 65 ? -11.359 0.94 7.453 1 93.56 65 LEU B N 1
ATOM 4539 C CA . LEU B 1 65 ? -10.039 0.926 6.84 1 93.56 65 LEU B CA 1
ATOM 4540 C C . LEU B 1 65 ? -9.438 2.326 6.809 1 93.56 65 LEU B C 1
ATOM 4542 O O . LEU B 1 65 ? -8.242 2.504 7.082 1 93.56 65 LEU B O 1
ATOM 4546 N N . PHE B 1 66 ? -10.219 3.275 6.473 1 92.81 66 PHE B N 1
ATOM 4547 C CA . PHE B 1 66 ? -9.781 4.664 6.398 1 92.81 66 PHE B CA 1
ATOM 4548 C C . PHE B 1 66 ? -9.305 5.156 7.758 1 92.81 66 PHE B C 1
ATOM 4550 O O . PHE B 1 66 ? -8.203 5.691 7.883 1 92.81 66 PHE B O 1
ATOM 4557 N N . ILE B 1 67 ? -10.094 4.914 8.781 1 90.12 67 ILE B N 1
ATOM 4558 C CA . ILE B 1 67 ? -9.836 5.461 10.109 1 90.12 67 ILE B CA 1
ATOM 4559 C C . ILE B 1 67 ? -8.609 4.793 10.711 1 90.12 67 ILE B C 1
ATOM 4561 O O . ILE B 1 67 ? -7.809 5.445 11.391 1 90.12 67 ILE B O 1
ATOM 4565 N N . VAL B 1 68 ? -8.492 3.506 10.531 1 91.12 68 VAL B N 1
ATOM 4566 C CA . VAL B 1 68 ? -7.324 2.816 11.078 1 91.12 68 VAL B CA 1
ATOM 4567 C C . VAL B 1 68 ? -6.051 3.355 10.422 1 91.12 68 VAL B C 1
ATOM 4569 O O . VAL B 1 68 ? -5.031 3.535 11.094 1 91.12 68 VAL B O 1
ATOM 4572 N N . ALA B 1 69 ? -6.086 3.574 9.125 1 89.31 69 ALA B N 1
ATOM 4573 C CA . ALA B 1 69 ? -4.926 4.109 8.414 1 89.31 69 ALA B CA 1
ATOM 4574 C C . ALA B 1 69 ? -4.555 5.496 8.938 1 89.31 69 ALA B C 1
ATOM 4576 O O . ALA B 1 69 ? -3.377 5.801 9.133 1 89.31 69 ALA B O 1
ATOM 4577 N N . VAL B 1 70 ? -5.543 6.293 9.148 1 87.25 70 VAL B N 1
ATOM 4578 C CA . VAL B 1 70 ? -5.34 7.652 9.641 1 87.25 70 VAL B CA 1
ATOM 4579 C C . VAL B 1 70 ? -4.734 7.602 11.047 1 87.25 70 VAL B C 1
ATOM 4581 O O . VAL B 1 70 ? -3.791 8.336 11.344 1 87.25 70 VAL B O 1
ATOM 4584 N N . GLY B 1 71 ? -5.285 6.777 11.852 1 87.31 71 GLY B N 1
ATOM 4585 C CA . GLY B 1 71 ? -4.789 6.648 13.219 1 87.31 71 GLY B CA 1
ATOM 4586 C C . GLY B 1 71 ? -3.354 6.168 13.281 1 87.31 71 GLY B C 1
ATOM 4587 O O . GLY B 1 71 ? -2.549 6.703 14.047 1 87.31 71 GLY B O 1
ATOM 4588 N N . LEU B 1 72 ? -3.043 5.16 12.5 1 84.62 72 LEU B N 1
ATOM 4589 C CA . LEU B 1 72 ? -1.699 4.594 12.508 1 84.62 72 LEU B CA 1
ATOM 4590 C C . LEU B 1 72 ? -0.675 5.609 12.016 1 84.62 72 LEU B C 1
ATOM 4592 O O . LEU B 1 72 ? 0.472 5.609 12.469 1 84.62 72 LEU B O 1
ATOM 4596 N N . GLN B 1 73 ? -1.08 6.43 11.109 1 80.19 73 GLN B N 1
ATOM 4597 C CA . GLN B 1 73 ? -0.187 7.449 10.57 1 80.19 73 GLN B CA 1
ATOM 4598 C C . GLN B 1 73 ? 0.01 8.586 11.57 1 80.19 73 GLN B C 1
ATOM 4600 O O . GLN B 1 73 ? 1.109 9.133 11.688 1 80.19 73 GLN B O 1
ATOM 4605 N N . ALA B 1 74 ? -1 8.961 12.273 1 79.38 74 ALA B N 1
ATOM 4606 C CA . ALA B 1 74 ? -0.98 10.117 13.172 1 79.38 74 ALA B CA 1
ATOM 4607 C C . ALA B 1 74 ? -0.388 9.734 14.523 1 79.38 74 ALA B C 1
ATOM 4609 O O . ALA B 1 74 ? 0.135 10.594 15.242 1 79.38 74 ALA B O 1
ATOM 4610 N N . GLY B 1 75 ? -0.473 8.516 14.883 1 78.62 75 GLY B N 1
ATOM 4611 C CA . GLY B 1 75 ? -0.115 8.047 16.219 1 78.62 75 GLY B CA 1
ATOM 4612 C C . GLY B 1 75 ? 1.274 8.484 16.641 1 78.62 75 GLY B C 1
ATOM 4613 O O . GLY B 1 75 ? 1.428 9.195 17.641 1 78.62 75 GLY B O 1
ATOM 4614 N N . PRO B 1 76 ? 2.307 8.102 15.898 1 69.5 76 PRO B N 1
ATOM 4615 C CA . PRO B 1 76 ? 3.674 8.453 16.281 1 69.5 76 PRO B CA 1
ATOM 4616 C C . PRO B 1 76 ? 3.895 9.969 16.375 1 69.5 76 PRO B C 1
ATOM 4618 O O . PRO B 1 76 ? 4.57 10.445 17.281 1 69.5 76 PRO B O 1
ATOM 4621 N N . ARG B 1 77 ? 3.338 10.727 15.508 1 69.38 77 ARG B N 1
ATOM 4622 C CA . ARG B 1 77 ? 3.516 12.18 15.484 1 69.38 77 ARG B CA 1
ATOM 4623 C C . ARG B 1 77 ? 2.787 12.836 16.641 1 69.38 77 ARG B C 1
ATOM 4625 O O . ARG B 1 77 ? 3.289 13.797 17.234 1 69.38 77 ARG B O 1
ATOM 4632 N N . PHE B 1 78 ? 1.63 12.367 16.938 1 76.12 78 PHE B N 1
ATOM 4633 C CA . PHE B 1 78 ? 0.797 12.938 18 1 76.12 78 PHE B CA 1
ATOM 4634 C C . PHE B 1 78 ? 1.511 12.875 19.344 1 76.12 78 PHE B C 1
ATOM 4636 O O . PHE B 1 78 ? 1.654 13.891 20.016 1 76.12 78 PHE B O 1
ATOM 4643 N N . PHE B 1 79 ? 2.012 11.812 19.688 1 70.44 79 PHE B N 1
ATOM 4644 C CA . PHE B 1 79 ? 2.586 11.625 21.016 1 70.44 79 PHE B CA 1
ATOM 4645 C C . PHE B 1 79 ? 3.982 12.227 21.094 1 70.44 79 PHE B C 1
ATOM 4647 O O . PHE B 1 79 ? 4.41 12.672 22.156 1 70.44 79 PHE B O 1
ATOM 4654 N N . ARG B 1 80 ? 4.594 12.305 19.984 1 65.56 80 ARG B N 1
ATOM 4655 C CA . ARG B 1 80 ? 5.898 12.961 19.953 1 65.56 80 ARG B CA 1
ATOM 4656 C C . ARG B 1 80 ? 5.762 14.469 20.156 1 65.56 80 ARG B C 1
ATOM 4658 O O . ARG B 1 80 ? 6.555 15.078 20.875 1 65.56 80 ARG B O 1
ATOM 4665 N N . MET B 1 81 ? 4.77 15.016 19.531 1 66.5 81 MET B N 1
ATOM 4666 C CA . MET B 1 81 ? 4.586 16.453 19.578 1 66.5 81 MET B CA 1
ATOM 4667 C C . MET B 1 81 ? 4.152 16.906 20.984 1 66.5 81 MET B C 1
ATOM 4669 O O . MET B 1 81 ? 4.477 18.016 21.406 1 66.5 81 MET B O 1
ATOM 4673 N N . ILE B 1 82 ? 3.529 16.109 21.672 1 70.19 82 ILE B N 1
ATOM 4674 C CA . ILE B 1 82 ? 3.086 16.422 23.031 1 70.19 82 ILE B CA 1
ATOM 4675 C C . ILE B 1 82 ? 4.297 16.625 23.938 1 70.19 82 ILE B C 1
ATOM 4677 O O . ILE B 1 82 ? 4.254 17.422 24.875 1 70.19 82 ILE B O 1
ATOM 4681 N N . ARG B 1 83 ? 5.398 16.031 23.547 1 63.12 83 ARG B N 1
ATOM 4682 C CA . ARG B 1 83 ? 6.57 16.062 24.422 1 63.12 83 ARG B CA 1
ATOM 4683 C C . ARG B 1 83 ? 7.594 17.078 23.938 1 63.12 83 ARG B C 1
ATOM 4685 O O . ARG B 1 83 ? 8.688 17.188 24.5 1 63.12 83 ARG B O 1
ATOM 4692 N N . THR B 1 84 ? 7.145 17.812 22.844 1 62.22 84 THR B N 1
ATOM 4693 C CA . THR B 1 84 ? 8.109 18.766 22.312 1 62.22 84 THR B CA 1
ATOM 4694 C C . THR B 1 84 ? 7.523 20.172 22.297 1 62.22 84 THR B C 1
ATOM 4696 O O . THR B 1 84 ? 6.367 20.375 22.672 1 62.22 84 THR B O 1
ATOM 4699 N N . SER B 1 85 ? 8.367 21.109 21.906 1 62.94 85 SER B N 1
ATOM 4700 C CA . SER B 1 85 ? 7.93 22.5 21.766 1 62.94 85 SER B CA 1
ATOM 4701 C C . SER B 1 85 ? 6.91 22.656 20.641 1 62.94 85 SER B C 1
ATOM 4703 O O . SER B 1 85 ? 6.297 23.703 20.484 1 62.94 85 SER B O 1
ATOM 4705 N N . GLY B 1 86 ? 6.75 21.641 19.969 1 73.75 86 GLY B N 1
ATOM 4706 C CA . GLY B 1 86 ? 5.73 21.625 18.938 1 73.75 86 GLY B CA 1
ATOM 4707 C C . GLY B 1 86 ? 4.316 21.625 19.484 1 73.75 86 GLY B C 1
ATOM 4708 O O . GLY B 1 86 ? 3.352 21.812 18.75 1 73.75 86 GLY B O 1
ATOM 4709 N N . MET B 1 87 ? 4.227 21.547 20.766 1 84.94 87 MET B N 1
ATOM 4710 C CA . MET B 1 87 ? 2.928 21.516 21.422 1 84.94 87 MET B CA 1
ATOM 4711 C C . MET B 1 87 ? 2.174 22.828 21.219 1 84.94 87 MET B C 1
ATOM 4713 O O . MET B 1 87 ? 0.942 22.844 21.25 1 84.94 87 MET B O 1
ATOM 4717 N N . ILE B 1 88 ? 2.977 23.844 20.938 1 87.5 88 ILE B N 1
ATOM 4718 C CA . ILE B 1 88 ? 2.336 25.141 20.688 1 87.5 88 ILE B CA 1
ATOM 4719 C C . ILE B 1 88 ? 1.45 25.047 19.453 1 87.5 88 ILE B C 1
ATOM 4721 O O . ILE B 1 88 ? 0.342 25.578 19.422 1 87.5 88 ILE B O 1
ATOM 4725 N N . PHE B 1 89 ? 1.913 24.359 18.422 1 89.25 89 PHE B N 1
ATOM 4726 C CA . PHE B 1 89 ? 1.126 24.188 17.219 1 89.25 89 PHE B CA 1
ATOM 4727 C C . PHE B 1 89 ? -0.114 23.344 17.484 1 89.25 89 PHE B C 1
ATOM 4729 O O . PHE B 1 89 ? -1.183 23.594 16.938 1 89.25 89 PHE B O 1
ATOM 4736 N N . GLY B 1 90 ? 0.073 22.359 18.375 1 91.81 90 GLY B N 1
ATOM 4737 C CA . GLY B 1 90 ? -1.067 21.562 18.812 1 91.81 90 GLY B CA 1
ATOM 4738 C C . GLY B 1 90 ? -2.121 22.375 19.531 1 91.81 90 GLY B C 1
ATOM 4739 O O . GLY B 1 90 ? -3.32 22.203 19.312 1 91.81 90 GLY B O 1
ATOM 4740 N N . LEU B 1 91 ? -1.648 23.234 20.328 1 93.25 91 LEU B N 1
ATOM 4741 C CA . LEU B 1 91 ? -2.562 24.078 21.078 1 93.25 91 LEU B CA 1
ATOM 4742 C C . LEU B 1 91 ? -3.33 25.016 20.156 1 93.25 91 LEU B C 1
ATOM 4744 O O . LEU B 1 91 ? -4.516 25.281 20.375 1 93.25 91 LEU B O 1
ATOM 4748 N N . ILE B 1 92 ? -2.674 25.547 19.234 1 94 92 ILE B N 1
ATOM 4749 C CA . ILE B 1 92 ? -3.33 26.391 18.25 1 94 92 ILE B CA 1
ATOM 4750 C C . ILE B 1 92 ? -4.422 25.609 17.531 1 94 92 ILE B C 1
ATOM 4752 O O . ILE B 1 92 ? -5.52 26.109 17.312 1 94 92 ILE B O 1
ATOM 4756 N N . SER B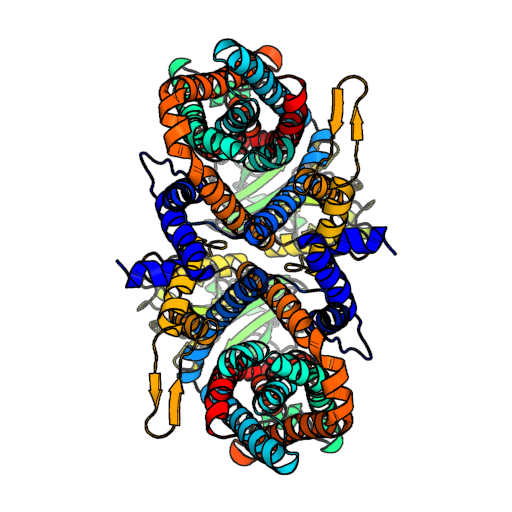 1 93 ? -4.086 24.375 17.172 1 95.12 93 SER B N 1
ATOM 4757 C CA . SER B 1 93 ? -5.059 23.5 16.516 1 95.12 93 SER B CA 1
ATOM 4758 C C . SER B 1 93 ? -6.262 23.234 17.422 1 95.12 93 SER B C 1
ATOM 4760 O O . SER B 1 93 ? -7.406 23.281 16.969 1 95.12 93 SER B O 1
ATOM 4762 N N . ILE B 1 94 ? -6.012 23 18.656 1 96.12 94 ILE B N 1
ATOM 4763 C CA . ILE B 1 94 ? -7.078 22.75 19.625 1 96.12 94 ILE B CA 1
ATOM 4764 C C . ILE B 1 94 ? -7.977 23.969 19.734 1 96.12 94 ILE B C 1
ATOM 4766 O O . ILE B 1 94 ? -9.203 23.859 19.688 1 96.12 94 ILE B O 1
ATOM 4770 N N . LEU B 1 95 ? -7.387 25.078 19.828 1 96.81 95 LEU B N 1
ATOM 4771 C CA . LEU B 1 95 ? -8.148 26.312 19.969 1 96.81 95 LEU B CA 1
ATOM 4772 C C . LEU B 1 95 ? -8.922 26.625 18.688 1 96.81 95 LEU B C 1
ATOM 4774 O O . LEU B 1 95 ? -10.047 27.141 18.75 1 96.81 95 LEU B O 1
ATOM 4778 N N . THR B 1 96 ? -8.328 26.391 17.609 1 96.94 96 THR B N 1
ATOM 4779 C CA . THR B 1 96 ? -9.008 26.609 16.328 1 96.94 96 THR B CA 1
ATOM 4780 C C . THR B 1 96 ? -10.234 25.719 16.203 1 96.94 96 THR B C 1
ATOM 4782 O O . THR B 1 96 ? -11.305 26.172 15.789 1 96.94 96 THR B O 1
ATOM 4785 N N . VAL B 1 97 ? -10.125 24.422 16.562 1 97.25 97 VAL B N 1
ATOM 4786 C CA . VAL B 1 97 ? -11.227 23.469 16.484 1 97.25 97 VAL B CA 1
ATOM 4787 C C . VAL B 1 97 ? -12.305 23.859 17.484 1 97.25 97 VAL B C 1
ATOM 4789 O O . VAL B 1 97 ? -13.5 23.766 17.203 1 97.25 97 VAL B O 1
ATOM 4792 N N . LEU B 1 98 ? -11.898 24.297 18.672 1 97.44 98 LEU B N 1
ATOM 4793 C CA . LEU B 1 98 ? -12.859 24.734 19.672 1 97.44 98 LEU B CA 1
ATOM 4794 C C . LEU B 1 98 ? -13.625 25.969 19.203 1 97.44 98 LEU B C 1
ATOM 4796 O O . LEU B 1 98 ? -14.82 26.094 19.453 1 97.44 98 LEU B O 1
ATOM 4800 N N . LEU B 1 99 ? -12.914 26.828 18.609 1 97.69 99 LEU B N 1
ATOM 4801 C CA . LEU B 1 99 ? -13.57 28 18.047 1 97.69 99 LEU B CA 1
ATOM 4802 C C . LEU B 1 99 ? -14.586 27.594 16.984 1 97.69 99 LEU B C 1
ATOM 4804 O O . LEU B 1 99 ? -15.672 28.188 16.906 1 97.69 99 LEU B O 1
ATOM 4808 N N . ALA B 1 100 ? -14.242 26.641 16.156 1 97.81 100 ALA B N 1
ATOM 4809 C CA . ALA B 1 100 ? -15.18 26.125 15.164 1 97.81 100 ALA B CA 1
ATOM 4810 C C . ALA B 1 100 ? -16.406 25.5 15.828 1 97.81 100 ALA B C 1
ATOM 4812 O O . ALA B 1 100 ? -17.531 25.672 15.352 1 97.81 100 ALA B O 1
ATOM 4813 N N . ALA B 1 101 ? -16.172 24.828 16.922 1 97.88 101 ALA B N 1
ATOM 4814 C CA . ALA B 1 101 ? -17.266 24.172 17.656 1 97.88 101 ALA B CA 1
ATOM 4815 C C . ALA B 1 101 ? -18.219 25.219 18.25 1 97.88 101 ALA B C 1
ATOM 4817 O O . ALA B 1 101 ? -19.438 25.078 18.125 1 97.88 101 ALA B O 1
ATOM 4818 N N . VAL B 1 102 ? -17.672 26.203 18.844 1 97.94 102 VAL B N 1
ATOM 4819 C CA . VAL B 1 102 ? -18.484 27.25 19.438 1 97.94 102 VAL B CA 1
ATOM 4820 C C . VAL B 1 102 ? -19.25 27.984 18.344 1 97.94 102 VAL B C 1
ATOM 4822 O O . VAL B 1 102 ? -20.438 28.281 18.5 1 97.94 102 VAL B O 1
ATOM 4825 N N . THR B 1 103 ? -18.594 28.281 17.297 1 98.06 103 THR B N 1
ATOM 4826 C CA . THR B 1 103 ? -19.25 28.938 16.172 1 98.06 103 THR B CA 1
ATOM 4827 C C . THR B 1 103 ? -20.391 28.078 15.641 1 98.06 103 THR B C 1
ATOM 4829 O O . THR B 1 103 ? -21.453 28.594 15.273 1 98.06 103 THR B O 1
ATOM 4832 N N . THR B 1 104 ? -20.156 26.781 15.539 1 98.12 104 THR B N 1
ATOM 4833 C CA . THR B 1 104 ? -21.172 25.859 15.047 1 98.12 104 THR B CA 1
ATOM 4834 C C . THR B 1 104 ? -22.406 25.859 15.953 1 98.12 104 THR B C 1
ATOM 4836 O O . THR B 1 104 ? -23.531 25.859 15.469 1 98.12 104 THR B O 1
ATOM 4839 N N . VAL B 1 105 ? -22.188 25.922 17.266 1 97.69 105 VAL B N 1
ATOM 4840 C CA . VAL B 1 105 ? -23.281 25.953 18.219 1 97.69 105 VAL B CA 1
ATOM 4841 C C . VAL B 1 105 ? -24.094 27.234 18.016 1 97.69 105 VAL B C 1
ATOM 4843 O O . VAL B 1 105 ? -25.328 27.203 17.969 1 97.69 105 VAL B O 1
ATOM 4846 N N . ILE B 1 106 ? -23.438 28.328 17.875 1 97.81 106 ILE B N 1
ATOM 4847 C CA . ILE B 1 106 ? -24.094 29.625 17.703 1 97.81 106 ILE B CA 1
ATOM 4848 C C . ILE B 1 106 ? -24.875 29.641 16.391 1 97.81 106 ILE B C 1
ATOM 4850 O O . ILE B 1 106 ? -26.047 30.031 16.375 1 97.81 106 ILE B O 1
ATOM 4854 N N . VAL B 1 107 ? -24.25 29.188 15.375 1 97.19 107 VAL B N 1
ATOM 4855 C CA . VAL B 1 107 ? -24.875 29.203 14.047 1 97.19 107 VAL B CA 1
ATOM 4856 C C . VAL B 1 107 ? -26.062 28.25 14.016 1 97.19 107 VAL B C 1
ATOM 4858 O O . VAL B 1 107 ? -27.078 28.531 13.391 1 97.19 107 VAL B O 1
ATOM 4861 N N . SER B 1 108 ? -25.891 27.078 14.609 1 96.75 108 SER B N 1
ATOM 4862 C CA . SER B 1 108 ? -26.969 26.109 14.664 1 96.75 108 SER B CA 1
ATOM 4863 C C . SER B 1 108 ? -28.203 26.688 15.336 1 96.75 108 SER B C 1
ATOM 4865 O O . SER B 1 108 ? -29.328 26.516 14.859 1 96.75 108 SER B O 1
ATOM 4867 N N . LYS B 1 109 ? -28.062 27.438 16.422 1 96 109 LYS B N 1
ATOM 4868 C CA . LYS B 1 109 ? -29.172 28.031 17.172 1 96 109 LYS B CA 1
ATOM 4869 C C . LYS B 1 109 ? -29.766 29.219 16.422 1 96 109 LYS B C 1
ATOM 4871 O O . LYS B 1 109 ? -30.984 29.391 16.406 1 96 109 LYS B O 1
ATOM 4876 N N . VAL B 1 110 ? -28.969 30 15.828 1 96 110 VAL B N 1
ATOM 4877 C CA . VAL B 1 110 ? -29.406 31.203 15.148 1 96 110 VAL B CA 1
ATOM 4878 C C . VAL B 1 110 ? -30.172 30.828 13.875 1 96 110 VAL B C 1
ATOM 4880 O O . VAL B 1 110 ? -31.203 31.422 13.57 1 96 110 VAL B O 1
ATOM 4883 N N . PHE B 1 111 ? -29.688 29.812 13.156 1 95.56 111 PHE B N 1
ATOM 4884 C CA . PHE B 1 111 ? -30.297 29.438 11.883 1 95.56 111 PHE B CA 1
ATOM 4885 C C . PHE B 1 111 ? -31.266 28.281 12.062 1 95.56 111 PHE B C 1
ATOM 4887 O O . PHE B 1 111 ? -31.906 27.844 11.102 1 95.56 111 PHE B O 1
ATOM 4894 N N . ASN B 1 112 ? -31.406 27.734 13.219 1 93.94 112 ASN B N 1
ATOM 4895 C CA . ASN B 1 112 ? -32.312 26.641 13.531 1 93.94 112 ASN B CA 1
ATOM 4896 C C . ASN B 1 112 ? -32.062 25.422 12.633 1 93.94 112 ASN B C 1
ATOM 4898 O O . ASN B 1 112 ? -32.969 24.922 11.984 1 93.94 112 ASN B O 1
ATOM 4902 N N . LEU B 1 113 ? -30.891 25.016 12.617 1 95 113 LEU B N 1
ATOM 4903 C CA . LEU B 1 113 ? -30.484 23.844 11.852 1 95 113 LEU B CA 1
ATOM 4904 C C . LEU B 1 113 ? -30.484 22.594 12.719 1 95 113 LEU B C 1
ATOM 4906 O O . LEU B 1 113 ? -30.281 22.672 13.93 1 95 113 LEU B O 1
ATOM 4910 N N . SER B 1 114 ? -30.766 21.5 12.109 1 94.5 114 SER B N 1
ATOM 4911 C CA . SER B 1 114 ? -30.719 20.25 12.852 1 94.5 114 SER B CA 1
ATOM 4912 C C . SER B 1 114 ? -29.312 19.938 13.344 1 94.5 114 SER B C 1
ATOM 4914 O O . SER B 1 114 ? -28.344 20.469 12.812 1 94.5 114 SER B O 1
ATOM 4916 N N . LYS B 1 115 ? -29.203 19.109 14.344 1 95.69 115 LYS B N 1
ATOM 4917 C CA . LYS B 1 115 ? -27.922 18.719 14.922 1 95.69 115 LYS B CA 1
ATOM 4918 C C . LYS B 1 115 ? -27.016 18.062 13.883 1 95.69 115 LYS B C 1
ATOM 4920 O O . LYS B 1 115 ? -25.859 18.438 13.734 1 95.69 115 LYS B O 1
ATOM 4925 N N . ALA B 1 116 ? -27.578 17.125 13.148 1 95.56 116 ALA B N 1
ATOM 4926 C CA . ALA B 1 116 ? -26.812 16.375 12.164 1 95.56 116 ALA B CA 1
ATOM 4927 C C . ALA B 1 116 ? -26.281 17.297 11.07 1 95.56 116 ALA B C 1
ATOM 4929 O O . ALA B 1 116 ? -25.125 17.188 10.672 1 95.56 116 ALA B O 1
ATOM 4930 N N . LEU B 1 117 ? -27.109 18.172 10.672 1 95.25 117 LEU B N 1
ATOM 4931 C CA . LEU B 1 117 ? -26.734 19.109 9.617 1 95.25 117 LEU B CA 1
ATOM 4932 C C . LEU B 1 117 ? -25.641 20.062 10.109 1 95.25 117 LEU B C 1
ATOM 4934 O O . LEU B 1 117 ? -24.672 20.328 9.391 1 95.25 117 LEU B O 1
ATOM 4938 N N . SER B 1 118 ? -25.766 20.578 11.289 1 97.06 118 SER B N 1
ATOM 4939 C CA . SER B 1 118 ? -24.812 21.531 11.859 1 97.06 118 SER B CA 1
ATOM 4940 C C . SER B 1 118 ? -23.438 20.891 12.047 1 97.06 118 SER B C 1
ATOM 4942 O O . SER B 1 118 ? -22.422 21.5 11.688 1 97.06 118 SER B O 1
ATOM 4944 N N . ILE B 1 119 ? -23.406 19.719 12.586 1 97.25 119 ILE B N 1
ATOM 4945 C CA . ILE B 1 119 ? -22.141 19.031 12.828 1 97.25 119 ILE B CA 1
ATOM 4946 C C . ILE B 1 119 ? -21.5 18.672 11.492 1 97.25 119 ILE B C 1
ATOM 4948 O O . ILE B 1 119 ? -20.281 18.766 11.336 1 97.25 119 ILE B O 1
ATOM 4952 N N . GLY B 1 120 ? -22.344 18.234 10.555 1 96.5 120 GLY B N 1
ATOM 4953 C CA . GLY B 1 120 ? -21.859 17.969 9.211 1 96.5 120 GLY B CA 1
ATOM 4954 C C . GLY B 1 120 ? -21.203 19.188 8.57 1 96.5 120 GLY B C 1
ATOM 4955 O O . GLY B 1 120 ? -20.125 19.078 7.973 1 96.5 120 GLY B O 1
ATOM 4956 N N . ILE B 1 121 ? -21.812 20.328 8.742 1 96.62 121 ILE B N 1
ATOM 4957 C CA . ILE B 1 121 ? -21.281 21.562 8.195 1 96.62 121 ILE B CA 1
ATOM 4958 C C . ILE B 1 121 ? -19.938 21.875 8.836 1 96.62 121 ILE B C 1
ATOM 4960 O O . ILE B 1 121 ? -18.984 22.266 8.148 1 96.62 121 ILE B O 1
ATOM 4964 N N . MET B 1 122 ? -19.828 21.656 10.086 1 97.44 122 MET B N 1
ATOM 4965 C CA . MET B 1 122 ? -18.578 21.922 10.789 1 97.44 122 MET B CA 1
ATOM 4966 C C . MET B 1 122 ? -17.453 21.062 10.234 1 97.44 122 MET B C 1
ATOM 4968 O O . MET B 1 122 ? -16.359 21.562 9.961 1 97.44 122 MET B O 1
ATOM 4972 N N . THR B 1 123 ? -17.734 19.781 10.117 1 96.69 123 THR B N 1
ATOM 4973 C CA . THR B 1 123 ? -16.703 18.859 9.656 1 96.69 123 THR B CA 1
ATOM 4974 C C . THR B 1 123 ? -16.312 19.156 8.211 1 96.69 123 THR B C 1
ATOM 4976 O O . THR B 1 123 ? -15.156 19 7.828 1 96.69 123 THR B O 1
ATOM 4979 N N . GLY B 1 124 ? -17.25 19.609 7.398 1 95.12 124 GLY B N 1
ATOM 4980 C CA . GLY B 1 124 ? -16.953 20.062 6.051 1 95.12 124 GLY B CA 1
ATOM 4981 C C . GLY B 1 124 ? -16.125 21.328 6.023 1 95.12 124 GLY B C 1
ATOM 4982 O O . GLY B 1 124 ? -15.156 21.438 5.266 1 95.12 124 GLY B O 1
ATOM 4983 N N . ALA B 1 125 ? -16.516 22.234 6.852 1 95.75 125 ALA B N 1
ATOM 4984 C CA . ALA B 1 125 ? -15.828 23.516 6.945 1 95.75 125 ALA B CA 1
ATOM 4985 C C . ALA B 1 125 ? -14.367 23.328 7.363 1 95.75 125 ALA B C 1
ATOM 4987 O O . ALA B 1 125 ? -13.484 24.062 6.91 1 95.75 125 ALA B O 1
ATOM 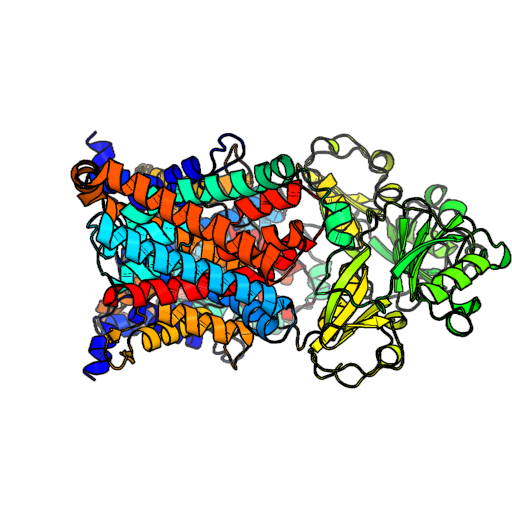4988 N N . LEU B 1 126 ? -14.18 22.359 8.195 1 95.75 126 LEU B N 1
ATOM 4989 C CA . LEU B 1 126 ? -12.836 22.078 8.688 1 95.75 126 LEU B CA 1
ATOM 4990 C C . LEU B 1 126 ? -12.141 21.047 7.809 1 95.75 126 LEU B C 1
ATOM 4992 O O . LEU B 1 126 ? -11.039 20.594 8.125 1 95.75 126 LEU B O 1
ATOM 4996 N N . THR B 1 127 ? -12.789 20.641 6.785 1 92.75 127 THR B N 1
ATOM 4997 C CA . THR B 1 127 ? -12.281 19.672 5.809 1 92.75 127 THR B CA 1
ATOM 4998 C C . THR B 1 127 ? -11.805 18.406 6.5 1 92.75 127 THR B C 1
ATOM 5000 O O . THR B 1 127 ? -10.734 17.875 6.191 1 92.75 127 THR B O 1
ATOM 5003 N N . SER B 1 128 ? -12.508 17.953 7.453 1 93.5 128 SER B N 1
ATOM 5004 C CA . SER B 1 128 ? -12.148 16.766 8.211 1 93.5 128 SER B CA 1
ATOM 5005 C C . SER B 1 128 ? -13.078 15.602 7.891 1 93.5 128 SER B C 1
ATOM 5007 O O . SER B 1 128 ? -14.18 15.516 8.438 1 93.5 128 SER B O 1
ATOM 5009 N N . THR B 1 129 ? -12.586 14.633 7.191 1 90.12 129 THR B N 1
ATOM 5010 C CA . THR B 1 129 ? -13.375 13.461 6.824 1 90.12 129 THR B CA 1
ATOM 5011 C C . THR B 1 129 ? -13.562 12.539 8.023 1 90.12 129 THR B C 1
ATOM 5013 O O . THR B 1 129 ? -14.641 11.969 8.211 1 90.12 129 THR B O 1
ATOM 5016 N N . PRO B 1 130 ? -12.539 12.367 8.852 1 89.44 130 PRO B N 1
ATOM 5017 C CA . PRO B 1 130 ? -12.797 11.609 10.078 1 89.44 130 PRO B CA 1
ATOM 5018 C C . PRO B 1 130 ? -13.859 12.266 10.961 1 89.44 130 PRO B C 1
ATOM 5020 O O . PRO B 1 130 ? -14.609 11.562 11.641 1 89.44 130 PRO B O 1
ATOM 5023 N N . GLY B 1 131 ? -13.844 13.547 10.945 1 93.62 131 GLY B N 1
ATOM 5024 C CA . GLY B 1 131 ? -14.914 14.25 11.641 1 93.62 131 GLY B CA 1
ATOM 5025 C C . GLY B 1 131 ? -16.297 13.898 11.117 1 93.62 131 GLY B C 1
ATOM 5026 O O . GLY B 1 131 ? -17.234 13.703 11.898 1 93.62 131 GLY B O 1
ATOM 5027 N N . LEU B 1 132 ? -16.438 13.828 9.828 1 93.19 132 LEU B N 1
ATOM 5028 C CA . LEU B 1 132 ? -17.703 13.43 9.227 1 93.19 132 LEU B CA 1
ATOM 5029 C C . LEU B 1 132 ? -18.109 12.031 9.672 1 93.19 132 LEU B C 1
ATOM 5031 O O . LEU B 1 132 ? -19.266 11.789 9.984 1 93.19 132 LEU B O 1
ATOM 5035 N N . ALA B 1 133 ? -17.141 11.18 9.664 1 91.44 133 ALA B N 1
ATOM 5036 C CA . ALA B 1 133 ? -17.391 9.812 10.102 1 91.44 133 ALA B CA 1
ATOM 5037 C C . ALA B 1 133 ? -17.938 9.789 11.531 1 91.44 133 ALA B C 1
ATOM 5039 O O . ALA B 1 133 ? -18.891 9.078 11.828 1 91.44 133 ALA B O 1
ATOM 5040 N N . ALA B 1 134 ? -17.328 10.555 12.367 1 91.19 134 ALA B N 1
ATOM 5041 C CA . ALA B 1 134 ? -17.75 10.641 13.758 1 91.19 134 ALA B CA 1
ATOM 5042 C C . ALA B 1 134 ? -19.141 11.266 13.859 1 91.19 134 ALA B C 1
ATOM 5044 O O . ALA B 1 134 ? -19.969 10.852 14.688 1 91.19 134 ALA B O 1
ATOM 5045 N N . ALA B 1 135 ? -19.375 12.227 13.039 1 94.06 135 ALA B N 1
ATOM 5046 C CA . ALA B 1 135 ? -20.688 12.891 13.023 1 94.06 135 ALA B CA 1
ATOM 5047 C C . ALA B 1 135 ? -21.797 11.922 12.625 1 94.06 135 ALA B C 1
ATOM 5049 O O . ALA B 1 135 ? -22.859 11.906 13.227 1 94.06 135 ALA B O 1
ATOM 5050 N N . LEU B 1 136 ? -21.531 11.164 11.609 1 92.56 136 LEU B N 1
ATOM 5051 C CA . LEU B 1 136 ? -22.516 10.195 11.125 1 92.56 136 LEU B CA 1
ATOM 5052 C C . LEU B 1 136 ? -22.812 9.141 12.188 1 92.56 136 LEU B C 1
ATOM 5054 O O . LEU B 1 136 ? -23.953 8.727 12.359 1 92.56 136 LEU B O 1
ATOM 5058 N N . GLN B 1 137 ? -21.812 8.805 12.828 1 87.38 137 GLN B N 1
ATOM 5059 C CA . GLN B 1 137 ? -21.969 7.809 13.883 1 87.38 137 GLN B CA 1
ATOM 5060 C C . GLN B 1 137 ? -22.734 8.391 15.07 1 87.38 137 GLN B C 1
ATOM 5062 O O . GLN B 1 137 ? -23.562 7.715 15.68 1 87.38 137 GLN B O 1
ATOM 5067 N N . ALA B 1 138 ? -22.438 9.555 15.414 1 88.31 138 ALA B N 1
ATOM 5068 C CA . ALA B 1 138 ? -23.016 10.203 16.594 1 88.31 138 ALA B CA 1
ATOM 5069 C C . ALA B 1 138 ? -24.484 10.547 16.359 1 88.31 138 ALA B C 1
ATOM 5071 O O . ALA B 1 138 ? -25.312 10.414 17.266 1 88.31 138 ALA B O 1
ATOM 5072 N N . THR B 1 139 ? -24.812 10.945 15.18 1 91.75 139 THR B N 1
ATOM 5073 C CA . THR B 1 139 ? -26.156 11.445 14.906 1 91.75 139 THR B CA 1
ATOM 5074 C C . THR B 1 139 ? -27.031 10.344 14.312 1 91.75 139 THR B C 1
ATOM 5076 O O . THR B 1 139 ? -28.266 10.43 14.352 1 91.75 139 THR B O 1
ATOM 5079 N N . ASN B 1 140 ? -26.391 9.344 13.656 1 90.44 140 ASN B N 1
ATOM 5080 C CA . ASN B 1 140 ? -27.078 8.312 12.898 1 90.44 140 ASN B CA 1
ATOM 5081 C C . ASN B 1 140 ? -28.031 8.914 11.867 1 90.44 140 ASN B C 1
ATOM 5083 O O . ASN B 1 140 ? -29.156 8.438 11.703 1 90.44 140 ASN B O 1
ATOM 5087 N N . ASP B 1 141 ? -27.641 10.039 11.352 1 92.88 141 ASP B N 1
ATOM 5088 C CA . ASP B 1 141 ? -28.422 10.789 10.375 1 92.88 141 ASP B CA 1
ATOM 5089 C C . ASP B 1 141 ? -27.578 11.133 9.148 1 92.88 141 ASP B C 1
ATOM 5091 O O . ASP B 1 141 ? -26.609 11.883 9.25 1 92.88 141 ASP B O 1
ATOM 5095 N N . PRO B 1 142 ? -28.016 10.688 7.977 1 92.19 142 PRO B N 1
ATOM 5096 C CA . PRO B 1 142 ? -27.234 10.875 6.754 1 92.19 142 PRO B CA 1
ATOM 5097 C C . PRO B 1 142 ? -27.141 12.336 6.324 1 92.19 142 PRO B C 1
ATOM 5099 O O . PRO B 1 142 ? -26.312 12.688 5.473 1 92.19 142 PRO B O 1
ATOM 5102 N N . VAL B 1 143 ? -27.922 13.141 6.926 1 93 143 VAL B N 1
ATOM 5103 C CA . VAL B 1 143 ? -27.953 14.547 6.527 1 93 143 VAL B CA 1
ATOM 5104 C C . VAL B 1 143 ? -26.641 15.219 6.906 1 93 143 VAL B C 1
ATOM 5106 O O . VAL B 1 143 ? -26.297 16.266 6.355 1 93 143 VAL B O 1
ATOM 5109 N N . ALA B 1 144 ? -25.875 14.617 7.816 1 94.38 144 ALA B N 1
ATOM 5110 C CA . ALA B 1 144 ? -24.531 15.109 8.141 1 94.38 144 ALA B CA 1
ATOM 5111 C C . ALA B 1 144 ? -23.641 15.141 6.898 1 94.38 144 ALA B C 1
ATOM 5113 O O . ALA B 1 144 ? -22.812 16.047 6.742 1 94.38 144 ALA B O 1
ATOM 5114 N N . SER B 1 145 ? -23.875 14.211 6.027 1 92.75 145 SER B N 1
ATOM 5115 C CA . SER B 1 145 ? -23.094 14.148 4.797 1 92.75 145 SER B CA 1
ATOM 5116 C C . SER B 1 145 ? -23.453 15.281 3.85 1 92.75 145 SER B C 1
ATOM 5118 O O . SER B 1 145 ? -22.609 15.789 3.121 1 92.75 145 SER B O 1
ATOM 5120 N N . VAL B 1 146 ? -24.688 15.641 3.906 1 92.25 146 VAL B N 1
ATOM 5121 C CA . VAL B 1 146 ? -25.125 16.766 3.104 1 92.25 146 VAL B CA 1
ATOM 5122 C C . VAL B 1 146 ? -24.438 18.047 3.584 1 92.25 146 VAL B C 1
ATOM 5124 O O . VAL B 1 146 ? -23.906 18.812 2.775 1 92.25 146 VAL B O 1
ATOM 5127 N N . GLY B 1 147 ? -24.438 18.234 4.871 1 93.62 147 GLY B N 1
ATOM 5128 C CA . GLY B 1 147 ? -23.75 19.375 5.441 1 93.62 147 GLY B CA 1
ATOM 5129 C C . GLY B 1 147 ? -22.281 19.422 5.078 1 93.62 147 GLY B C 1
ATOM 5130 O O . GLY B 1 147 ? -21.766 20.469 4.676 1 93.62 147 GLY B O 1
ATOM 5131 N N . TYR B 1 148 ? -21.625 18.281 5.246 1 93.5 148 TYR B N 1
ATOM 5132 C CA . TYR B 1 148 ? -20.219 18.156 4.883 1 93.5 148 TYR B CA 1
ATOM 5133 C C . TYR B 1 148 ? -20 18.531 3.42 1 93.5 148 TYR B C 1
ATOM 5135 O O . TYR B 1 148 ? -19.094 19.312 3.1 1 93.5 148 TYR B O 1
ATOM 5143 N N . GLY B 1 149 ? -20.828 17.984 2.543 1 89.44 149 GLY B N 1
ATOM 5144 C CA . GLY B 1 149 ? -20.688 18.203 1.11 1 89.44 149 GLY B CA 1
ATOM 5145 C C . GLY B 1 149 ? -20.812 19.656 0.709 1 89.44 149 GLY B C 1
ATOM 5146 O O . GLY B 1 149 ? -20.094 20.125 -0.18 1 89.44 149 GLY B O 1
ATOM 5147 N N . ILE B 1 150 ? -21.625 20.344 1.362 1 88.5 150 ILE B N 1
ATOM 5148 C CA . ILE B 1 150 ? -21.875 21.75 1.017 1 88.5 150 ILE B CA 1
ATOM 5149 C C . ILE B 1 150 ? -20.766 22.625 1.57 1 88.5 150 ILE B C 1
ATOM 5151 O O . ILE B 1 150 ? -20.328 23.562 0.903 1 88.5 150 ILE B O 1
ATOM 5155 N N . ALA B 1 151 ? -20.375 22.312 2.74 1 92.44 151 ALA B N 1
ATOM 5156 C CA . ALA B 1 151 ? -19.438 23.188 3.434 1 92.44 151 ALA B CA 1
ATOM 5157 C C . ALA B 1 151 ? -18 22.906 2.99 1 92.44 151 ALA B C 1
ATOM 5159 O O . ALA B 1 151 ? -17.141 23.797 3.059 1 92.44 151 ALA B O 1
ATOM 5160 N N . TYR B 1 152 ? -17.719 21.734 2.498 1 90.06 152 TYR B N 1
ATOM 5161 C CA . TYR B 1 152 ? -16.359 21.281 2.203 1 90.06 152 TYR B CA 1
ATOM 5162 C C . TYR B 1 152 ? -15.695 22.188 1.181 1 90.06 152 TYR B C 1
ATOM 5164 O O . TYR B 1 152 ? -14.57 22.641 1.384 1 90.06 152 TYR B O 1
ATOM 5172 N N . PRO B 1 153 ? -16.344 22.547 0.033 1 86.56 153 PRO B N 1
ATOM 5173 C CA . PRO B 1 153 ? -15.703 23.438 -0.932 1 86.56 153 PRO B CA 1
ATOM 5174 C C . PRO B 1 153 ? -15.32 24.797 -0.322 1 86.56 153 PRO B C 1
ATOM 5176 O O . PRO B 1 153 ? -14.273 25.344 -0.648 1 86.56 153 PRO B O 1
ATOM 5179 N N . PHE B 1 154 ? -16.109 25.266 0.587 1 87.5 154 PHE B N 1
ATOM 5180 C CA . PHE B 1 154 ? -15.805 26.516 1.266 1 87.5 154 PHE B CA 1
ATOM 5181 C C . PHE B 1 154 ? -14.57 26.359 2.145 1 87.5 154 PHE B C 1
ATOM 5183 O O . PHE B 1 154 ? -13.719 27.266 2.188 1 87.5 154 PHE B O 1
ATOM 5190 N N . GLY B 1 155 ? -14.562 25.25 2.807 1 90.38 155 GLY B N 1
ATOM 5191 C CA . GLY B 1 155 ? -13.406 25 3.648 1 90.38 155 GLY B CA 1
ATOM 5192 C C . GLY B 1 155 ? -12.102 24.953 2.873 1 90.38 155 GLY B C 1
ATOM 5193 O O . GLY B 1 155 ? -11.109 25.562 3.295 1 90.38 155 GLY B O 1
ATOM 5194 N N . VAL B 1 156 ? -12.141 24.375 1.717 1 89.12 156 VAL B N 1
ATOM 5195 C CA . VAL B 1 156 ? -10.938 24.219 0.905 1 89.12 156 VAL B CA 1
ATOM 5196 C C . VAL B 1 156 ? -10.539 25.562 0.303 1 89.12 156 VAL B C 1
ATOM 5198 O O . VAL B 1 156 ? -9.383 25.984 0.419 1 89.12 156 VAL B O 1
ATOM 5201 N N . ILE B 1 157 ? -11.445 26.297 -0.222 1 89.88 157 ILE B N 1
ATOM 5202 C CA . ILE B 1 157 ? -11.18 27.547 -0.937 1 89.88 157 ILE B CA 1
ATOM 5203 C C . ILE B 1 157 ? -10.789 28.641 0.057 1 89.88 157 ILE B C 1
ATOM 5205 O O . ILE B 1 157 ? -9.828 29.391 -0.176 1 89.88 157 ILE B O 1
ATOM 5209 N N . ALA B 1 158 ? -11.492 28.672 1.084 1 92 158 ALA B N 1
ATOM 5210 C CA . ALA B 1 158 ? -11.297 29.75 2.049 1 92 158 ALA B CA 1
ATOM 5211 C C . ALA B 1 158 ? -9.891 29.703 2.648 1 92 158 ALA B C 1
ATOM 5213 O O . ALA B 1 158 ? -9.242 30.734 2.805 1 92 158 ALA B O 1
ATOM 5214 N N . VAL B 1 159 ? -9.484 28.531 3.025 1 92.38 159 VAL B N 1
ATOM 5215 C CA . VAL B 1 159 ? -8.164 28.406 3.639 1 92.38 159 VAL B CA 1
ATOM 5216 C C . VAL B 1 159 ? -7.086 28.812 2.633 1 92.38 159 VAL B C 1
ATOM 5218 O O . VAL B 1 159 ? -6.156 29.547 2.969 1 92.38 159 VAL B O 1
ATOM 5221 N N . VAL B 1 160 ? -7.191 28.391 1.416 1 90.19 160 VAL B N 1
ATOM 5222 C CA . VAL B 1 160 ? -6.211 28.672 0.377 1 90.19 160 VAL B CA 1
ATOM 5223 C C . VAL B 1 160 ? -6.18 30.172 0.092 1 90.19 160 VAL B C 1
ATOM 5225 O O . VAL B 1 160 ? -5.109 30.781 -0.007 1 90.19 160 VAL B O 1
ATOM 5228 N N . LEU B 1 161 ? -7.301 30.75 -0.023 1 90.56 161 LEU B N 1
ATOM 5229 C CA . LEU B 1 161 ? -7.383 32.188 -0.29 1 90.56 161 LEU B CA 1
ATOM 5230 C C . LEU B 1 161 ? -6.797 33 0.865 1 90.56 161 LEU B C 1
ATOM 5232 O O . LEU B 1 161 ? -6.113 34 0.644 1 90.56 161 LEU B O 1
ATOM 5236 N N . PHE B 1 162 ? -7.117 32.562 1.999 1 93.56 162 PHE B N 1
ATOM 5237 C CA . PHE B 1 162 ? -6.605 33.25 3.184 1 93.56 162 PHE B CA 1
ATOM 5238 C C . PHE B 1 162 ? -5.082 33.219 3.211 1 93.56 162 PHE B C 1
ATOM 5240 O O . PHE B 1 162 ? -4.441 34.219 3.48 1 93.56 162 PHE B O 1
ATOM 5247 N N . VAL B 1 163 ? -4.504 32.094 2.977 1 92.12 163 VAL B N 1
ATOM 5248 C CA . VAL B 1 163 ? -3.059 31.891 3.002 1 92.12 163 VAL B CA 1
ATOM 5249 C C . VAL B 1 163 ? -2.398 32.75 1.923 1 92.12 163 VAL B C 1
ATOM 5251 O O . VAL B 1 163 ? -1.326 33.312 2.143 1 92.12 163 VAL B O 1
ATOM 5254 N N . GLN B 1 164 ? -3.033 32.875 0.823 1 89.69 164 GLN B N 1
ATOM 5255 C CA . GLN B 1 164 ? -2.439 33.562 -0.31 1 89.69 164 GLN B CA 1
ATOM 5256 C C . GLN B 1 164 ? -2.613 35.062 -0.173 1 89.69 164 GLN B C 1
ATOM 5258 O O . GLN B 1 164 ? -1.732 35.844 -0.56 1 89.69 164 GLN B O 1
ATOM 5263 N N . LEU B 1 165 ? -3.707 35.5 0.366 1 90.56 165 LEU B N 1
ATOM 5264 C CA . LEU B 1 165 ? -4.066 36.906 0.345 1 90.56 165 LEU B CA 1
ATOM 5265 C C . LEU B 1 165 ? -3.564 37.625 1.6 1 90.56 165 LEU B C 1
ATOM 5267 O O . LEU B 1 165 ? -3.189 38.781 1.549 1 90.56 165 LEU B O 1
ATOM 5271 N N . LEU B 1 166 ? -3.535 36.969 2.635 1 90.88 166 LEU B N 1
ATOM 5272 C CA . LEU B 1 166 ? -3.266 37.594 3.912 1 90.88 166 LEU B CA 1
ATOM 5273 C C . LEU B 1 166 ? -1.877 38.25 3.92 1 90.88 166 LEU B C 1
ATOM 5275 O O . LEU B 1 166 ? -1.724 39.406 4.27 1 90.88 166 LEU B O 1
ATOM 5279 N N . PRO B 1 167 ? -0.821 37.469 3.568 1 88.5 167 PRO B N 1
ATOM 5280 C CA . PRO B 1 167 ? 0.508 38.094 3.562 1 88.5 167 PRO B CA 1
ATOM 5281 C C . PRO B 1 167 ? 0.603 39.281 2.611 1 88.5 167 PRO B C 1
ATOM 5283 O O . PRO B 1 167 ? 1.371 40.188 2.859 1 88.5 167 PRO B O 1
ATOM 5286 N N . ARG B 1 168 ? -0.067 39.344 1.602 1 87.38 168 ARG B N 1
ATOM 5287 C CA . ARG B 1 168 ? -0.072 40.438 0.623 1 87.38 168 ARG B CA 1
ATOM 5288 C C . ARG B 1 168 ? -0.779 41.656 1.174 1 87.38 168 ARG B C 1
ATOM 5290 O O . ARG B 1 168 ? -0.365 42.781 0.907 1 87.38 168 ARG B O 1
ATOM 5297 N N . VAL B 1 169 ? -1.894 41.375 1.851 1 90 169 VAL B N 1
ATOM 5298 C CA . VAL B 1 169 ? -2.691 42.469 2.4 1 90 169 VAL B CA 1
ATOM 5299 C C . VAL B 1 169 ? -1.945 43.094 3.562 1 90 169 VAL B C 1
ATOM 5301 O O . VAL B 1 169 ? -1.968 44.344 3.713 1 90 169 VAL B O 1
ATOM 5304 N N . LEU B 1 170 ? -1.287 42.281 4.355 1 90.62 170 LEU B N 1
ATOM 5305 C CA . LEU B 1 170 ? -0.566 42.812 5.512 1 90.62 170 LEU B CA 1
ATOM 5306 C C . LEU B 1 170 ? 0.828 43.281 5.117 1 90.62 170 LEU B C 1
ATOM 5308 O O . LEU B 1 170 ? 1.527 43.906 5.918 1 90.62 170 LEU B O 1
ATOM 5312 N N . LYS B 1 171 ? 1.263 43.031 3.977 1 87.75 171 LYS B N 1
ATOM 5313 C CA . LYS B 1 171 ? 2.551 43.438 3.426 1 87.75 171 LYS B CA 1
ATOM 5314 C C . LYS B 1 171 ? 3.699 43.031 4.336 1 87.75 171 LYS B C 1
ATOM 5316 O O . LYS B 1 171 ? 4.551 43.844 4.691 1 87.75 171 LYS B O 1
ATOM 5321 N N . VAL B 1 172 ? 3.66 41.875 4.699 1 87.94 172 VAL B N 1
ATOM 5322 C CA . VAL B 1 172 ? 4.684 41.344 5.59 1 87.94 172 VAL B CA 1
ATOM 5323 C C . VAL B 1 172 ? 5.781 40.656 4.773 1 87.94 172 VAL B C 1
ATOM 5325 O O . VAL B 1 172 ? 5.496 39.938 3.812 1 87.94 172 VAL B O 1
ATOM 5328 N N . ASP B 1 173 ? 7.027 41 5.117 1 86.19 173 ASP B N 1
ATOM 5329 C CA . ASP B 1 173 ? 8.156 40.25 4.586 1 86.19 173 ASP B CA 1
ATOM 5330 C C . ASP B 1 173 ? 8.32 38.906 5.316 1 86.19 173 ASP B C 1
ATOM 5332 O O . ASP B 1 173 ? 8.781 38.875 6.457 1 86.19 173 ASP B O 1
ATOM 5336 N N . LEU B 1 174 ? 7.996 37.906 4.629 1 88.19 174 LEU B N 1
ATOM 5337 C CA . LEU B 1 174 ? 7.906 36.594 5.238 1 88.19 174 LEU B CA 1
ATOM 5338 C C . LEU B 1 174 ? 9.266 36.125 5.766 1 88.19 174 LEU B C 1
ATOM 5340 O O . LEU B 1 174 ? 9.352 35.5 6.82 1 88.19 174 LEU B O 1
ATOM 5344 N N . TYR B 1 175 ? 10.328 36.469 5.047 1 79.19 175 TYR B N 1
ATOM 5345 C CA . TYR B 1 175 ? 11.672 36.094 5.457 1 79.19 175 TYR B CA 1
ATOM 5346 C C . TYR B 1 175 ? 12.102 36.844 6.715 1 79.19 175 TYR B C 1
ATOM 5348 O O . TYR B 1 175 ? 12.633 36.25 7.652 1 79.19 175 TYR B O 1
ATOM 5356 N N . LYS B 1 176 ? 11.914 38.031 6.676 1 80.25 176 LYS B N 1
ATOM 5357 C CA . LYS B 1 176 ? 12.258 38.844 7.832 1 80.25 176 LYS B CA 1
ATOM 5358 C C . LYS B 1 176 ? 11.422 38.469 9.047 1 80.25 176 LYS B C 1
ATOM 5360 O O . LYS B 1 176 ? 11.93 38.438 10.172 1 80.25 176 LYS B O 1
ATOM 5365 N N . ASP B 1 177 ? 10.195 38.219 8.781 1 87.94 177 ASP B N 1
ATOM 5366 C CA . ASP B 1 177 ? 9.281 37.844 9.852 1 87.94 177 ASP B CA 1
ATOM 5367 C C . ASP B 1 177 ? 9.703 36.531 10.492 1 87.94 177 ASP B C 1
ATOM 5369 O O . ASP B 1 177 ? 9.586 36.375 11.711 1 87.94 177 ASP B O 1
ATOM 5373 N N . LEU B 1 178 ? 10.18 35.625 9.703 1 81.44 178 LEU B N 1
ATOM 5374 C CA . LEU B 1 178 ? 10.594 34.312 10.164 1 81.44 178 LEU B CA 1
ATOM 5375 C C . LEU B 1 178 ? 11.844 34.406 11.039 1 81.44 178 LEU B C 1
ATOM 5377 O O . LEU B 1 178 ? 12 33.656 12 1 81.44 178 LEU B O 1
ATOM 5381 N N . GLN B 1 179 ? 12.711 35.312 10.734 1 70.69 179 GLN B N 1
ATOM 5382 C CA . GLN B 1 179 ? 13.961 35.5 11.469 1 70.69 179 GLN B CA 1
ATOM 5383 C C . GLN B 1 179 ? 13.727 36.25 12.781 1 70.69 179 GLN B C 1
ATOM 5385 O O . GLN B 1 179 ? 14.422 36 13.773 1 70.69 179 GLN B O 1
ATOM 5390 N N . GLN B 1 180 ? 12.891 37.094 12.805 1 72.12 180 GLN B N 1
ATOM 5391 C CA . GLN B 1 180 ? 12.68 37.969 13.945 1 72.12 180 GLN B CA 1
ATOM 5392 C C . GLN B 1 180 ? 11.836 37.281 15.023 1 72.12 180 GLN B C 1
ATOM 5394 O O . GLN B 1 180 ? 11.992 37.562 16.219 1 72.12 180 GLN B O 1
ATOM 5399 N N . LYS B 1 181 ? 11.117 36.469 14.555 1 66.5 181 LYS B N 1
ATOM 5400 C CA . LYS B 1 181 ? 10.164 35.906 15.508 1 66.5 181 LYS B CA 1
ATOM 5401 C C . LYS B 1 181 ? 10.648 34.562 16.062 1 66.5 181 LYS B C 1
ATOM 5403 O O . LYS B 1 181 ? 11.609 34 15.555 1 66.5 181 LYS B O 1
ATOM 5408 N N . ILE B 1 182 ? 10.266 34.219 17.219 1 54.78 182 ILE B N 1
ATOM 5409 C CA . ILE B 1 182 ? 10.609 33.031 17.984 1 54.78 182 ILE B CA 1
ATOM 5410 C C . ILE B 1 182 ? 10.453 31.797 17.109 1 54.78 182 ILE B C 1
ATOM 5412 O O . ILE B 1 182 ? 9.422 31.625 16.438 1 54.78 182 ILE B O 1
ATOM 5416 N N . ASN B 1 183 ? 11.625 31.281 16.75 1 56.47 183 ASN B N 1
ATOM 5417 C CA . ASN B 1 183 ? 11.555 29.938 16.172 1 56.47 183 ASN B CA 1
ATOM 5418 C C . ASN B 1 183 ? 11.461 28.875 17.266 1 56.47 183 ASN B C 1
ATOM 5420 O O . ASN B 1 183 ? 12.43 28.625 17.984 1 56.47 183 ASN B O 1
ATOM 5424 N N . PRO B 1 184 ? 10.312 28.578 17.547 1 52.5 184 PRO B N 1
ATOM 5425 C CA . PRO B 1 184 ? 10.18 27.641 18.672 1 52.5 184 PRO B CA 1
ATOM 5426 C C . PRO B 1 184 ? 11.133 26.453 18.547 1 52.5 184 PRO B C 1
ATOM 5428 O O . PRO B 1 184 ? 11.414 25.781 19.547 1 52.5 184 PRO B O 1
ATOM 5431 N N . ILE B 1 185 ? 11.664 26.156 17.422 1 51.66 185 ILE B N 1
ATOM 5432 C CA . ILE B 1 185 ? 12.508 24.969 17.25 1 51.66 185 ILE B CA 1
ATOM 5433 C C . ILE B 1 185 ? 13.977 25.375 17.391 1 51.66 185 ILE B C 1
ATOM 5435 O O . ILE B 1 185 ? 14.812 24.562 17.797 1 51.66 185 ILE B O 1
ATOM 5439 N N . SER B 1 186 ? 14.625 26.469 16.953 1 49 186 SER B N 1
ATOM 5440 C CA . SER B 1 186 ? 16.047 26.797 16.891 1 49 186 SER B CA 1
ATOM 5441 C C . SER B 1 186 ? 16.484 27.625 18.094 1 49 186 SER B C 1
ATOM 5443 O O . SER B 1 186 ? 15.812 28.609 18.453 1 49 186 SER B O 1
ATOM 5445 N N . ASN B 1 187 ? 17.266 27 18.953 1 44.12 187 ASN B N 1
ATOM 5446 C CA . ASN B 1 187 ? 17.922 27.781 19.984 1 44.12 187 ASN B CA 1
ATOM 5447 C C . ASN B 1 187 ? 19.234 28.391 19.484 1 44.12 187 ASN B C 1
ATOM 5449 O O . ASN B 1 187 ? 19.812 27.891 18.516 1 44.12 187 ASN B O 1
ATOM 5453 N N . GLU B 1 188 ? 19.766 29.516 19.969 1 46.41 188 GLU B N 1
ATOM 5454 C CA . GLU B 1 188 ? 20.984 30.25 19.688 1 46.41 188 GLU B CA 1
ATOM 5455 C C . GLU B 1 188 ? 22.172 29.297 19.531 1 46.41 188 GLU B C 1
ATOM 5457 O O . GLU B 1 188 ? 23.125 29.594 18.797 1 46.41 188 GLU B O 1
ATOM 5462 N N . GLU B 1 189 ? 22.25 28.188 20.172 1 50.81 189 GLU B N 1
ATOM 5463 C CA . GLU B 1 189 ? 23.391 27.281 20.172 1 50.81 189 GLU B CA 1
ATOM 5464 C C . GLU B 1 189 ? 23.234 26.203 19.109 1 50.81 189 GLU B C 1
ATOM 5466 O O . GLU B 1 189 ? 23.984 25.219 19.094 1 50.81 189 GLU B O 1
ATOM 5471 N N . SER B 1 190 ? 22.578 26.516 18.109 1 58 190 SER B N 1
ATOM 5472 C CA . SER B 1 190 ? 22.312 25.5 17.094 1 58 190 SER B CA 1
ATOM 5473 C C . SER B 1 190 ? 23.406 25.516 16.016 1 58 190 SER B C 1
ATOM 5475 O O . SER B 1 190 ? 23.844 26.578 15.586 1 58 190 SER B O 1
ATOM 5477 N N . PRO B 1 191 ? 24.109 24.328 15.742 1 62.75 191 PRO B N 1
ATOM 5478 C CA . PRO B 1 191 ? 25.156 24.266 14.711 1 62.75 191 PRO B CA 1
ATOM 5479 C C . PRO B 1 191 ? 24.672 24.797 13.359 1 62.75 191 PRO B C 1
ATOM 5481 O O . PRO B 1 191 ? 23.5 24.641 13.016 1 62.75 191 PRO B O 1
ATOM 5484 N N . GLU B 1 192 ? 25.609 25.594 12.797 1 70.88 192 GLU B N 1
ATOM 5485 C CA . GLU B 1 192 ? 25.344 26.125 11.461 1 70.88 192 GLU B CA 1
ATOM 5486 C C . GLU B 1 192 ? 26.141 25.359 10.406 1 70.88 192 GLU B C 1
ATOM 5488 O O . GLU B 1 192 ? 27.141 24.719 10.719 1 70.88 192 GLU B O 1
ATOM 5493 N N . MET B 1 193 ? 25.609 25.266 9.234 1 75.81 193 MET B N 1
ATOM 5494 C CA . MET B 1 193 ? 26.281 24.625 8.109 1 75.81 193 MET B CA 1
ATOM 5495 C C . MET B 1 193 ? 26.781 25.656 7.109 1 75.81 193 MET B C 1
ATOM 5497 O O . MET B 1 193 ? 26.031 26.547 6.703 1 75.81 193 MET B O 1
ATOM 5501 N N . ILE B 1 194 ? 28.172 25.609 6.859 1 80.31 194 ILE B N 1
ATOM 5502 C CA . ILE B 1 194 ? 28.719 26.484 5.836 1 80.31 194 ILE B CA 1
ATOM 5503 C C . ILE B 1 194 ? 29.562 25.672 4.848 1 80.31 194 ILE B C 1
ATOM 5505 O O . ILE B 1 194 ? 29.984 24.562 5.164 1 80.31 194 ILE B O 1
ATOM 5509 N N . THR B 1 195 ? 29.703 26.156 3.678 1 87.5 195 THR B N 1
ATOM 5510 C CA . THR B 1 195 ? 30.578 25.562 2.672 1 87.5 195 THR B CA 1
ATOM 5511 C C . THR B 1 195 ? 31.859 26.375 2.498 1 87.5 195 THR B C 1
ATOM 5513 O O . THR B 1 195 ? 31.797 27.594 2.322 1 87.5 195 THR B O 1
ATOM 5516 N N . ILE B 1 196 ? 33 25.656 2.6 1 90.12 196 ILE B N 1
ATOM 5517 C CA . ILE B 1 196 ? 34.281 26.312 2.52 1 90.12 196 ILE B CA 1
ATOM 5518 C C . ILE B 1 196 ? 35.062 25.766 1.319 1 90.12 196 ILE B C 1
ATOM 5520 O O . ILE B 1 196 ? 35.25 24.562 1.18 1 90.12 196 ILE B O 1
ATOM 5524 N N . GLU B 1 197 ? 35.406 26.594 0.47 1 91.88 197 GLU B N 1
ATOM 5525 C CA . GLU B 1 197 ? 36.281 26.188 -0.63 1 91.88 197 GLU B CA 1
ATOM 5526 C C . GLU B 1 197 ? 37.75 26.141 -0.187 1 91.88 197 GLU B C 1
ATOM 5528 O O . GLU B 1 197 ? 38.25 27.109 0.381 1 91.88 197 GLU B O 1
ATOM 5533 N N . VAL B 1 198 ? 38.344 25.078 -0.571 1 92.69 198 VAL B N 1
ATOM 5534 C CA . VAL B 1 198 ? 39.719 24.875 -0.134 1 92.69 198 VAL B CA 1
ATOM 5535 C C . VAL B 1 198 ? 40.688 25.688 -1.014 1 92.69 198 VAL B C 1
ATOM 5537 O O . VAL B 1 198 ? 40.781 25.453 -2.221 1 92.69 198 VAL B O 1
ATOM 5540 N N . THR B 1 199 ? 41.344 26.625 -0.422 1 91.56 199 THR B N 1
ATOM 5541 C CA . THR B 1 199 ? 42.344 27.422 -1.129 1 91.56 199 THR B CA 1
ATOM 5542 C C . THR B 1 199 ? 43.688 27.297 -0.468 1 91.56 199 THR B C 1
ATOM 5544 O O . THR B 1 199 ? 44.719 27.719 -1.03 1 91.56 199 THR B O 1
ATOM 5547 N N . ASN B 1 200 ? 43.719 26.719 0.647 1 90.19 200 ASN B N 1
ATOM 5548 C CA . ASN B 1 200 ? 45 26.531 1.359 1 90.19 200 ASN B CA 1
ATOM 5549 C C . ASN B 1 200 ? 45.812 25.391 0.745 1 90.19 200 ASN B C 1
ATOM 5551 O O . ASN B 1 200 ? 45.406 24.234 0.8 1 90.19 200 ASN B O 1
ATOM 5555 N N . PRO B 1 201 ? 46.875 25.672 0.182 1 87.81 201 PRO B N 1
ATOM 5556 C CA . PRO B 1 201 ? 47.688 24.641 -0.482 1 87.81 201 PRO B CA 1
ATOM 5557 C C . PRO B 1 201 ? 48.156 23.562 0.477 1 87.81 201 PRO B C 1
ATOM 5559 O O . PRO B 1 201 ? 48.5 22.453 0.047 1 87.81 201 PRO B O 1
ATOM 5562 N N . SER B 1 202 ? 48.219 23.844 1.695 1 87.25 202 SER B N 1
ATOM 5563 C CA . SER B 1 202 ? 48.688 22.859 2.672 1 87.25 202 SER B CA 1
ATOM 5564 C C . SER B 1 202 ? 47.688 21.703 2.807 1 87.25 202 SER B C 1
ATOM 5566 O O . SER B 1 202 ? 48.062 20.641 3.303 1 87.25 202 SER B O 1
ATOM 5568 N N . ILE B 1 203 ? 46.562 21.953 2.352 1 88.06 203 ILE B N 1
ATOM 5569 C CA . ILE B 1 203 ? 45.5 20.969 2.486 1 88.06 203 ILE B CA 1
ATOM 5570 C C . ILE B 1 203 ? 45.438 20.109 1.229 1 88.06 203 ILE B C 1
ATOM 5572 O O . ILE B 1 203 ? 44.938 18.969 1.267 1 88.06 203 ILE B O 1
ATOM 5576 N N . ASN B 1 204 ? 46.125 20.516 0.214 1 84.75 204 ASN B N 1
ATOM 5577 C CA . ASN B 1 204 ? 46.031 19.859 -1.079 1 84.75 204 ASN B CA 1
ATOM 5578 C C . ASN B 1 204 ? 46.656 18.453 -1.033 1 84.75 204 ASN B C 1
ATOM 5580 O O . ASN B 1 204 ? 47.781 18.297 -0.585 1 84.75 204 ASN B O 1
ATOM 5584 N N . LYS B 1 205 ? 45.844 17.438 -1.521 1 81.5 205 LYS B N 1
ATOM 5585 C CA . LYS B 1 205 ? 46.25 16.047 -1.656 1 81.5 205 LYS B CA 1
ATOM 5586 C C . LYS B 1 205 ? 46.5 15.414 -0.293 1 81.5 205 LYS B C 1
ATOM 5588 O O . LYS B 1 205 ? 47.375 14.539 -0.168 1 81.5 205 LYS B O 1
ATOM 5593 N N . LYS B 1 206 ? 45.969 15.969 0.704 1 85.06 206 LYS B N 1
ATOM 5594 C CA . LYS B 1 206 ? 46 15.359 2.029 1 85.06 206 LYS B CA 1
ATOM 5595 C C . LYS B 1 206 ? 44.688 14.727 2.395 1 85.06 206 LYS B C 1
ATOM 5597 O O . LYS B 1 206 ? 43.625 15.211 1.972 1 85.06 206 LYS B O 1
ATOM 5602 N N . THR B 1 207 ? 44.812 13.703 3.131 1 83.44 207 THR B N 1
ATOM 5603 C CA . THR B 1 207 ? 43.594 13.055 3.609 1 83.44 207 THR B CA 1
ATOM 5604 C C . THR B 1 207 ? 43.062 13.766 4.852 1 83.44 207 THR B C 1
ATOM 5606 O O . THR B 1 207 ? 43.812 14.477 5.535 1 83.44 207 THR B O 1
ATOM 5609 N N . LEU B 1 208 ? 41.812 13.633 5.125 1 82.62 208 LEU B N 1
ATOM 5610 C CA . LEU B 1 208 ? 41.188 14.234 6.309 1 82.62 208 LEU B CA 1
ATOM 5611 C C . LEU B 1 208 ? 41.844 13.711 7.578 1 82.62 208 LEU B C 1
ATOM 5613 O O . LEU B 1 208 ? 41.969 14.43 8.57 1 82.62 208 LEU B O 1
ATOM 5617 N N . GLN B 1 209 ? 42.25 12.5 7.473 1 79.62 209 GLN B N 1
ATOM 5618 C CA . GLN B 1 209 ? 42.938 11.922 8.617 1 79.62 209 GLN B CA 1
ATOM 5619 C C . GLN B 1 209 ? 44.281 12.617 8.859 1 79.62 209 GLN B C 1
ATOM 5621 O O . GLN B 1 209 ? 44.625 12.914 10 1 79.62 209 GLN B O 1
ATOM 5626 N N . GLU B 1 210 ? 44.969 12.859 7.785 1 81.56 210 GLU B N 1
ATOM 5627 C CA . GLU B 1 210 ? 46.281 13.5 7.887 1 81.56 210 GLU B CA 1
ATOM 5628 C C . GLU B 1 210 ? 46.156 14.93 8.422 1 81.56 210 GLU B C 1
ATOM 5630 O O . GLU B 1 210 ? 47.031 15.422 9.109 1 81.56 210 GLU B O 1
ATOM 5635 N N . LEU B 1 211 ? 45.094 15.555 8.109 1 81.88 211 LEU B N 1
ATOM 5636 C CA . LEU B 1 211 ? 44.906 16.953 8.508 1 81.88 211 LEU B CA 1
ATOM 5637 C C . LEU B 1 211 ? 44.5 17.047 9.969 1 81.88 211 LEU B C 1
ATOM 5639 O O . LEU B 1 211 ? 44.656 18.094 10.594 1 81.88 211 LEU B O 1
ATOM 5643 N N . ASN B 1 212 ? 44.156 15.992 10.578 1 76.19 212 ASN B N 1
ATOM 5644 C CA . ASN B 1 212 ? 43.75 15.922 11.969 1 76.19 212 ASN B CA 1
ATOM 5645 C C . ASN B 1 212 ? 42.938 17.156 12.383 1 76.19 212 ASN B C 1
ATOM 5647 O O . ASN B 1 212 ? 43.25 17.781 13.406 1 76.19 212 ASN B O 1
ATOM 5651 N N . LEU B 1 213 ? 42 17.516 11.75 1 76.25 213 LEU B N 1
ATOM 5652 C CA . LEU B 1 213 ? 41.219 18.75 11.93 1 76.25 213 LEU B CA 1
ATOM 5653 C C . LEU B 1 213 ? 40.469 18.734 13.258 1 76.25 213 LEU B C 1
ATOM 5655 O O . LEU B 1 213 ? 40.219 19.797 13.836 1 76.25 213 LEU B O 1
ATOM 5659 N N . HIS B 1 214 ? 40.188 17.547 13.734 1 69.12 214 HIS B N 1
ATOM 5660 C CA . HIS B 1 214 ? 39.375 17.422 14.945 1 69.12 214 HIS B CA 1
ATOM 5661 C C . HIS B 1 214 ? 40.156 17.922 16.172 1 69.12 214 HIS B C 1
ATOM 5663 O O . HIS B 1 214 ? 39.531 18.266 17.188 1 69.12 214 HIS B O 1
ATOM 5669 N N . LYS B 1 215 ? 41.375 17.969 16.016 1 68.75 215 LYS B N 1
ATOM 5670 C CA . LYS B 1 215 ? 42.188 18.422 17.141 1 68.75 215 LYS B CA 1
ATOM 5671 C C . LYS B 1 215 ? 42.125 19.938 17.281 1 68.75 215 LYS B C 1
ATOM 5673 O O . LYS B 1 215 ? 42.125 20.469 18.406 1 68.75 215 LYS B O 1
ATOM 5678 N N . ASN B 1 216 ? 41.969 20.625 16.25 1 75.12 216 ASN B N 1
ATOM 5679 C CA . ASN B 1 216 ? 42.094 22.078 16.297 1 75.12 216 ASN B CA 1
ATOM 5680 C C . ASN B 1 216 ? 40.75 22.766 16.062 1 75.12 216 ASN B C 1
ATOM 5682 O O . ASN B 1 216 ? 40.562 23.922 16.438 1 75.12 216 ASN B O 1
ATOM 5686 N N . TYR B 1 217 ? 39.938 22.062 15.383 1 78.44 217 TYR B N 1
ATOM 5687 C CA . TYR B 1 217 ? 38.656 22.672 15.016 1 78.44 217 TYR B CA 1
ATOM 5688 C C . TYR B 1 217 ? 37.5 21.75 15.383 1 78.44 217 TYR B C 1
ATOM 5690 O O . TYR B 1 217 ? 37.531 20.547 15.117 1 78.44 217 TYR B O 1
ATOM 5698 N N . SER B 1 218 ? 36.625 22.312 16.156 1 75.25 218 SER B N 1
ATOM 5699 C CA . SER B 1 218 ? 35.438 21.547 16.5 1 75.25 218 SER B CA 1
ATOM 5700 C C . SER B 1 218 ? 34.406 21.641 15.375 1 75.25 218 SER B C 1
ATOM 5702 O O . SER B 1 218 ? 33.281 22.141 15.578 1 75.25 218 SER B O 1
ATOM 5704 N N . VAL B 1 219 ? 34.812 21.328 14.195 1 80.5 219 VAL B N 1
ATOM 5705 C CA . VAL B 1 219 ? 33.938 21.312 13.039 1 80.5 219 VAL B CA 1
ATOM 5706 C C . VAL B 1 219 ? 33.875 19.922 12.422 1 80.5 219 VAL B C 1
ATOM 5708 O O . VAL B 1 219 ? 34.812 19.109 12.633 1 80.5 219 VAL B O 1
ATOM 5711 N N . VAL B 1 220 ? 32.781 19.641 11.883 1 79.5 220 VAL B N 1
ATOM 5712 C CA . VAL B 1 220 ? 32.625 18.359 11.195 1 79.5 220 VAL B CA 1
ATOM 5713 C C . VAL B 1 220 ? 32.406 18.609 9.703 1 79.5 220 VAL B C 1
ATOM 5715 O O . VAL B 1 220 ? 31.531 19.391 9.328 1 79.5 220 VAL B O 1
ATOM 5718 N N . ILE B 1 221 ? 33.312 18.062 8.906 1 83.69 221 ILE B N 1
ATOM 5719 C CA . ILE B 1 221 ? 33.094 18.109 7.465 1 83.69 221 ILE B CA 1
ATOM 5720 C C . ILE B 1 221 ? 32.156 17 7.039 1 83.69 221 ILE B C 1
ATOM 5722 O O . ILE B 1 221 ? 32.469 15.812 7.184 1 83.69 221 ILE B O 1
ATOM 5726 N N . SER B 1 222 ? 31.062 17.406 6.676 1 78.31 222 SER B N 1
ATOM 5727 C CA . SER B 1 222 ? 30.047 16.438 6.328 1 78.31 222 SER B CA 1
ATOM 5728 C C . SER B 1 222 ? 30.281 15.859 4.934 1 78.31 222 SER B C 1
ATOM 5730 O O . SER B 1 222 ? 30.125 14.656 4.715 1 78.31 222 SER B O 1
ATOM 5732 N N . ARG B 1 223 ? 30.688 16.719 3.99 1 81.5 223 ARG B N 1
ATOM 5733 C CA . ARG B 1 223 ? 30.922 16.266 2.623 1 81.5 223 ARG B CA 1
ATOM 5734 C C . ARG B 1 223 ? 31.891 17.188 1.893 1 81.5 223 ARG B C 1
ATOM 5736 O O . ARG B 1 223 ? 32.094 18.328 2.299 1 81.5 223 ARG B O 1
ATOM 5743 N N . VAL B 1 224 ? 32.5 16.609 0.901 1 83.62 224 VAL B N 1
ATOM 5744 C CA . VAL B 1 224 ? 33.406 17.312 0.023 1 83.62 224 VAL B CA 1
ATOM 5745 C C . VAL B 1 224 ? 32.812 17.391 -1.385 1 83.62 224 VAL B C 1
ATOM 5747 O O . VAL B 1 224 ? 32.469 16.375 -1.981 1 83.62 224 VAL B O 1
ATOM 5750 N N . ILE B 1 225 ? 32.656 18.562 -1.763 1 81.44 225 ILE B N 1
ATOM 5751 C CA . ILE B 1 225 ? 32.125 18.766 -3.109 1 81.44 225 ILE B CA 1
ATOM 5752 C C . ILE B 1 225 ? 33.281 19.078 -4.07 1 81.44 225 ILE B C 1
ATOM 5754 O O . ILE B 1 225 ? 34 20.047 -3.883 1 81.44 225 ILE B O 1
ATOM 5758 N N . ARG B 1 226 ? 33.469 18.266 -5.031 1 80.31 226 ARG B N 1
ATOM 5759 C CA . ARG B 1 226 ? 34.5 18.422 -6.07 1 80.31 226 ARG B CA 1
ATOM 5760 C C . ARG B 1 226 ? 33.844 18.547 -7.445 1 80.31 226 ARG B C 1
ATOM 5762 O O . ARG B 1 226 ? 33.406 17.562 -8.023 1 80.31 226 ARG B O 1
ATOM 5769 N N . GLY B 1 227 ? 33.875 19.734 -7.855 1 70.19 227 GLY B N 1
ATOM 5770 C CA . GLY B 1 227 ? 33.125 19.953 -9.078 1 70.19 227 GLY B CA 1
ATOM 5771 C C . GLY B 1 227 ? 31.625 19.797 -8.898 1 70.19 227 GLY B C 1
ATOM 5772 O O . GLY B 1 227 ? 31 20.5 -8.109 1 70.19 227 GLY B O 1
ATOM 5773 N N . ARG B 1 228 ? 31.031 18.828 -9.609 1 62.84 228 ARG B N 1
ATOM 5774 C CA . ARG B 1 228 ? 29.609 18.578 -9.508 1 62.84 228 ARG B CA 1
ATOM 5775 C C . ARG B 1 228 ? 29.328 17.312 -8.695 1 62.84 228 ARG B C 1
ATOM 5777 O O . ARG B 1 228 ? 28.203 16.797 -8.695 1 62.84 228 ARG B O 1
ATOM 5784 N N . ARG B 1 229 ? 30.5 16.891 -7.918 1 68.81 229 ARG B N 1
ATOM 5785 C CA . ARG B 1 229 ? 30.359 15.648 -7.16 1 68.81 229 ARG B CA 1
ATOM 5786 C C . ARG B 1 229 ? 30.438 15.906 -5.66 1 68.81 229 ARG B C 1
ATOM 5788 O O . ARG B 1 229 ? 31.234 16.734 -5.215 1 68.81 229 ARG B O 1
ATOM 5795 N N . SER B 1 230 ? 29.5 15.242 -5.074 1 70.62 230 SER B N 1
ATOM 5796 C CA . SER B 1 230 ? 29.562 15.258 -3.617 1 70.62 230 SER B CA 1
ATOM 5797 C C . SER B 1 230 ? 30.156 13.961 -3.068 1 70.62 230 SER B C 1
ATOM 5799 O O . SER B 1 230 ? 29.656 12.875 -3.375 1 70.62 230 SER B O 1
ATOM 5801 N N . ILE B 1 231 ? 31.281 14.109 -2.381 1 72.44 231 ILE B N 1
ATOM 5802 C CA . ILE B 1 231 ? 31.984 12.969 -1.787 1 72.44 231 ILE B CA 1
ATOM 5803 C C . ILE B 1 231 ? 31.812 13 -0.27 1 72.44 231 ILE B C 1
ATOM 5805 O O . ILE B 1 231 ? 31.938 14.055 0.357 1 72.44 231 ILE B O 1
ATOM 5809 N N . ILE B 1 232 ? 31.484 11.852 0.228 1 73.12 232 ILE B N 1
ATOM 5810 C CA . ILE B 1 232 ? 31.406 11.766 1.681 1 73.12 232 ILE B CA 1
ATOM 5811 C C . ILE B 1 232 ? 32.781 11.969 2.297 1 73.12 232 ILE B C 1
ATOM 5813 O O . ILE B 1 232 ? 33.781 11.406 1.824 1 73.12 232 ILE B O 1
ATOM 5817 N N . ALA B 1 233 ? 32.719 12.789 3.275 1 76.56 233 ALA B N 1
ATOM 5818 C CA . ALA B 1 233 ? 34 13.102 3.943 1 76.56 233 ALA B CA 1
ATOM 5819 C C . ALA B 1 233 ? 34.344 12.031 4.969 1 76.56 233 ALA B C 1
ATOM 5821 O O . ALA B 1 233 ? 33.719 11.914 6.012 1 76.56 233 ALA B O 1
ATOM 5822 N N . LEU B 1 234 ? 35.281 11.25 4.652 1 74.25 234 LEU B N 1
ATOM 5823 C CA . LEU B 1 234 ? 35.812 10.25 5.574 1 74.25 234 LEU B CA 1
ATOM 5824 C C . LEU B 1 234 ? 37.281 10.539 5.898 1 74.25 234 LEU B C 1
ATOM 5826 O O . LEU B 1 234 ? 37.875 11.469 5.344 1 74.25 234 LEU B O 1
ATOM 5830 N N . SER B 1 235 ? 37.781 9.688 6.816 1 72.75 235 SER B N 1
ATOM 5831 C CA . SER B 1 235 ? 39.156 9.906 7.262 1 72.75 235 SER B CA 1
ATOM 5832 C C . SER B 1 235 ? 40.156 9.789 6.102 1 72.75 235 SER B C 1
ATOM 5834 O O . SER B 1 235 ? 41.156 10.477 6.078 1 72.75 235 SER B O 1
ATOM 5836 N N . ASP B 1 236 ? 39.812 9.008 5.168 1 70.12 236 ASP B N 1
ATOM 5837 C CA . ASP B 1 236 ? 40.75 8.742 4.082 1 70.12 236 ASP B CA 1
ATOM 5838 C C . ASP B 1 236 ? 40.406 9.578 2.85 1 70.12 236 ASP B C 1
ATOM 5840 O O . ASP B 1 236 ? 41 9.383 1.783 1 70.12 236 ASP B O 1
ATOM 5844 N N . THR B 1 237 ? 39.469 10.461 3.006 1 77.56 237 THR B N 1
ATOM 5845 C CA . THR B 1 237 ? 39.156 11.336 1.886 1 77.56 237 THR B CA 1
ATOM 5846 C C . THR B 1 237 ? 40.281 12.328 1.633 1 77.56 237 THR B C 1
ATOM 5848 O O . THR B 1 237 ? 40.719 13.008 2.557 1 77.56 237 THR B O 1
ATOM 5851 N N . VAL B 1 238 ? 40.75 12.32 0.378 1 81.12 238 VAL B N 1
ATOM 5852 C CA . VAL B 1 238 ? 41.812 13.25 -0.001 1 81.12 238 VAL B CA 1
ATOM 5853 C C . VAL B 1 238 ? 41.188 14.57 -0.452 1 81.12 238 VAL B C 1
ATOM 5855 O O . VAL B 1 238 ? 40.25 14.586 -1.239 1 81.12 238 VAL B O 1
ATOM 5858 N N . LEU B 1 239 ? 41.719 15.641 0.103 1 87.12 239 LEU B N 1
ATOM 5859 C CA . LEU B 1 239 ? 41.25 16.969 -0.256 1 87.12 239 LEU B CA 1
ATOM 5860 C C . LEU B 1 239 ? 42.125 17.594 -1.34 1 87.12 239 LEU B C 1
ATOM 5862 O O . LEU B 1 239 ? 43.344 17.422 -1.329 1 87.12 239 LEU B O 1
ATOM 5866 N N . LEU B 1 240 ? 41.5 18.125 -2.252 1 84.19 240 LEU B N 1
ATOM 5867 C CA . LEU B 1 240 ? 42.188 18.844 -3.316 1 84.19 240 LEU B CA 1
ATOM 5868 C C . LEU B 1 240 ? 41.844 20.328 -3.279 1 84.19 240 LEU B C 1
ATOM 5870 O O . LEU B 1 240 ? 40.812 20.719 -2.768 1 84.19 240 LEU B O 1
ATOM 5874 N N . ASN B 1 241 ? 42.844 21.062 -3.816 1 88.06 241 ASN B N 1
ATOM 5875 C CA . ASN B 1 241 ? 42.531 22.484 -3.998 1 88.06 241 ASN B CA 1
ATOM 5876 C C . ASN B 1 241 ? 41.344 22.688 -4.891 1 88.06 241 ASN B C 1
ATOM 5878 O O . ASN B 1 241 ? 41.219 22.062 -5.945 1 88.06 241 ASN B O 1
ATOM 5882 N N . GLY B 1 242 ? 40.438 23.531 -4.34 1 85.94 242 GLY B N 1
ATOM 5883 C CA . GLY B 1 242 ? 39.25 23.797 -5.098 1 85.94 242 GLY B CA 1
ATOM 5884 C C . GLY B 1 242 ? 38.031 22.984 -4.613 1 85.94 242 GLY B C 1
ATOM 5885 O O . GLY B 1 242 ? 36.906 23.25 -5.023 1 85.94 242 GLY B O 1
ATOM 5886 N N . ASP B 1 243 ? 38.375 22.078 -3.793 1 87 243 ASP B N 1
ATOM 5887 C CA . ASP B 1 243 ? 37.281 21.328 -3.189 1 87 243 ASP B CA 1
ATOM 5888 C C . ASP B 1 243 ? 36.406 22.219 -2.316 1 87 243 ASP B C 1
ATOM 5890 O O . ASP B 1 243 ? 36.906 23.172 -1.708 1 87 243 ASP B O 1
ATOM 5894 N N . ARG B 1 244 ? 35.188 21.984 -2.32 1 87.81 244 ARG B N 1
ATOM 5895 C CA . ARG B 1 244 ? 34.25 22.688 -1.429 1 87.81 244 ARG B CA 1
ATOM 5896 C C . ARG B 1 244 ? 33.812 21.781 -0.276 1 87.81 244 ARG B C 1
ATOM 5898 O O . ARG B 1 244 ? 33.188 20.75 -0.494 1 87.81 244 ARG B O 1
ATOM 5905 N N . LEU B 1 245 ? 34.156 22.219 0.89 1 88.44 245 LEU B N 1
ATOM 5906 C CA . LEU B 1 245 ? 33.875 21.438 2.092 1 88.44 245 LEU B CA 1
ATOM 5907 C C . LEU B 1 245 ? 32.594 21.906 2.764 1 88.44 245 LEU B C 1
ATOM 5909 O O . LEU B 1 245 ? 32.5 23.062 3.182 1 88.44 245 LEU B O 1
ATOM 5913 N N . VAL B 1 246 ? 31.672 21.047 2.83 1 85.56 246 VAL B N 1
ATOM 5914 C CA . VAL B 1 246 ? 30.5 21.344 3.631 1 85.56 246 VAL B CA 1
ATOM 5915 C C . VAL B 1 246 ? 30.766 21.031 5.098 1 85.56 246 VAL B C 1
ATOM 5917 O O . VAL B 1 246 ? 30.906 19.859 5.48 1 85.56 246 VAL B O 1
ATOM 5920 N N . THR B 1 247 ? 30.797 22.078 5.863 1 85 247 THR B N 1
ATOM 5921 C CA . THR B 1 247 ? 31.266 21.984 7.242 1 85 247 THR B CA 1
ATOM 5922 C C . THR B 1 247 ? 30.188 22.438 8.211 1 85 247 THR B C 1
ATOM 5924 O O . THR B 1 247 ? 29.484 23.422 7.957 1 85 247 THR B O 1
ATOM 5927 N N . VAL B 1 248 ? 30 21.672 9.25 1 81 248 VAL B N 1
ATOM 5928 C CA . VAL B 1 248 ? 28.984 21.969 10.266 1 81 248 VAL B CA 1
ATOM 5929 C C . VAL B 1 248 ? 29.672 22.234 11.609 1 81 248 VAL B C 1
ATOM 5931 O O . VAL B 1 248 ? 30.625 21.547 11.977 1 81 248 VAL B O 1
ATOM 5934 N N . GLY B 1 249 ? 29.281 23.266 12.281 1 75.31 249 GLY B N 1
ATOM 5935 C CA . GLY B 1 249 ? 29.797 23.656 13.586 1 75.31 249 GLY B CA 1
ATOM 5936 C C . GLY B 1 249 ? 29.188 24.938 14.109 1 75.31 249 GLY B C 1
ATOM 5937 O O . GLY B 1 249 ? 28.234 25.453 13.539 1 75.31 249 GLY B O 1
ATOM 5938 N N . THR B 1 250 ? 29.656 25.266 15.305 1 71.44 250 THR B N 1
ATOM 5939 C CA . THR B 1 250 ? 29.25 26.562 15.844 1 71.44 250 THR B CA 1
ATOM 5940 C C . THR B 1 250 ? 29.828 27.703 15.016 1 71.44 250 THR B C 1
ATOM 5942 O O . THR B 1 250 ? 30.844 27.547 14.359 1 71.44 250 THR B O 1
ATOM 5945 N N . LYS B 1 251 ? 29.094 28.734 15.055 1 76.19 251 LYS B N 1
ATOM 5946 C CA . LYS B 1 251 ? 29.5 29.891 14.25 1 76.19 251 LYS B CA 1
ATOM 5947 C C . LYS B 1 251 ? 30.953 30.25 14.5 1 76.19 251 LYS B C 1
ATOM 5949 O O . LYS B 1 251 ? 31.719 30.484 13.555 1 76.19 251 LYS B O 1
ATOM 5954 N N . SER B 1 252 ? 31.375 30.281 15.734 1 78.56 252 SER B N 1
ATOM 5955 C CA . SER B 1 252 ? 32.719 30.672 16.094 1 78.56 252 SER B CA 1
ATOM 5956 C C . SER B 1 252 ? 33.75 29.688 15.523 1 78.56 252 SER B C 1
ATOM 5958 O O . SER B 1 252 ? 34.781 30.094 14.984 1 78.56 252 SER B O 1
ATOM 5960 N N . GLU B 1 253 ? 33.406 28.469 15.531 1 81.44 253 GLU B N 1
ATOM 5961 C CA . GLU B 1 253 ? 34.344 27.438 15.07 1 81.44 253 GLU B CA 1
ATOM 5962 C C . GLU B 1 253 ? 34.406 27.406 13.547 1 81.44 253 GLU B C 1
ATOM 5964 O O . GLU B 1 253 ? 35.469 27.156 12.969 1 81.44 253 GLU B O 1
ATOM 5969 N N . LEU B 1 254 ? 33.344 27.656 12.977 1 86.25 254 LEU B N 1
ATOM 5970 C CA . LEU B 1 254 ? 33.281 27.672 11.523 1 86.25 254 LEU B CA 1
ATOM 5971 C C . LEU B 1 254 ? 34.125 28.812 10.953 1 86.25 254 LEU B C 1
ATOM 5973 O O . LEU B 1 254 ? 34.812 28.641 9.953 1 86.25 254 LEU B O 1
ATOM 5977 N N . ASP B 1 255 ? 34.062 29.875 11.672 1 86.31 255 ASP B N 1
ATOM 5978 C CA . ASP B 1 255 ? 34.844 31.016 11.227 1 86.31 255 ASP B CA 1
ATOM 5979 C C . ASP B 1 255 ? 36.344 30.734 11.328 1 86.31 255 ASP B C 1
ATOM 5981 O O . ASP B 1 255 ? 37.125 31.062 10.422 1 86.31 255 ASP B O 1
ATOM 5985 N N . LYS B 1 256 ? 36.75 30.125 12.383 1 87.38 256 LYS B N 1
ATOM 5986 C CA . LYS B 1 256 ? 38.156 29.75 12.578 1 87.38 256 LYS B CA 1
ATOM 5987 C C . LYS B 1 256 ? 38.625 28.781 11.5 1 87.38 256 LYS B C 1
ATOM 5989 O O . LYS B 1 256 ? 39.719 28.938 10.945 1 87.38 256 LYS B O 1
ATOM 5994 N N . PHE B 1 257 ? 37.812 27.906 11.242 1 89.56 257 PHE B N 1
ATOM 5995 C CA . PHE B 1 257 ? 38.188 26.891 10.25 1 89.56 257 PHE B CA 1
ATOM 5996 C C . PHE B 1 257 ? 38.219 27.484 8.852 1 89.56 257 PHE B C 1
ATOM 5998 O O . PHE B 1 257 ? 39.062 27.109 8.039 1 89.56 257 PHE B O 1
ATOM 6005 N N . CYS B 1 258 ? 37.375 28.297 8.609 1 91 258 CYS B N 1
ATOM 6006 C CA . CYS B 1 258 ? 37.344 28.953 7.309 1 91 258 CYS B CA 1
ATOM 6007 C C . CYS B 1 258 ? 38.625 29.734 7.055 1 91 258 CYS B C 1
ATOM 6009 O O . CYS B 1 258 ? 39.125 29.734 5.938 1 91 258 CYS B O 1
ATOM 6011 N N . GLU B 1 259 ? 39.062 30.344 8.047 1 90.06 259 GLU B N 1
ATOM 6012 C CA . GLU B 1 259 ? 40.312 31.094 7.922 1 90.06 259 GLU B CA 1
ATOM 6013 C C . GLU B 1 259 ? 41.469 30.156 7.59 1 90.06 259 GLU B C 1
ATOM 6015 O O . GLU B 1 259 ? 42.375 30.531 6.832 1 90.06 259 GLU B O 1
ATOM 6020 N N . TYR B 1 260 ? 41.375 29.016 8.086 1 89.81 260 TYR B N 1
ATOM 6021 C CA . TYR B 1 260 ? 42.406 28.031 7.867 1 89.81 260 TYR B CA 1
ATOM 6022 C C . TYR B 1 260 ? 42.281 27.359 6.5 1 89.81 260 TYR B C 1
ATOM 6024 O O . TYR B 1 260 ? 43.25 27.266 5.746 1 89.81 260 TYR B O 1
ATOM 6032 N N . ALA B 1 261 ? 41.156 27.016 6.164 1 91.25 261 ALA B N 1
ATOM 6033 C CA . ALA B 1 261 ? 40.906 26.141 5.02 1 91.25 261 ALA B CA 1
ATOM 6034 C C . ALA B 1 261 ? 40.781 26.938 3.727 1 91.25 261 ALA B C 1
ATOM 6036 O O . ALA B 1 261 ? 41.219 26.484 2.66 1 91.25 261 ALA B O 1
ATOM 6037 N N . GLY B 1 262 ? 40.094 28.047 3.875 1 91 262 GLY B N 1
ATOM 6038 C CA . GLY B 1 262 ? 39.938 28.812 2.643 1 91 262 GLY B CA 1
ATOM 6039 C C . GLY B 1 262 ? 38.875 29.891 2.734 1 91 262 GLY B C 1
ATOM 6040 O O . GLY B 1 262 ? 38.906 30.703 3.666 1 91 262 GLY B O 1
ATOM 6041 N N . ARG B 1 263 ? 38 29.875 1.749 1 90.19 263 ARG B N 1
ATOM 6042 C CA . ARG B 1 263 ? 37.031 30.953 1.675 1 90.19 263 ARG B CA 1
ATOM 6043 C C . ARG B 1 263 ? 35.625 30.406 1.687 1 90.19 263 ARG B C 1
ATOM 6045 O O . ARG B 1 263 ? 35.344 29.359 1.084 1 90.19 263 ARG B O 1
ATOM 6052 N N . ARG B 1 264 ? 34.812 31.141 2.359 1 88.19 264 ARG B N 1
ATOM 6053 C CA . ARG B 1 264 ? 33.406 30.781 2.432 1 88.19 264 ARG B CA 1
ATOM 6054 C C . ARG B 1 264 ? 32.719 30.969 1.082 1 88.19 264 ARG B C 1
ATOM 6056 O O . ARG B 1 264 ? 32.875 32 0.432 1 88.19 264 ARG B O 1
ATOM 6063 N N . VAL B 1 265 ? 32.094 29.938 0.6 1 82.5 265 VAL B N 1
ATOM 6064 C CA . VAL B 1 265 ? 31.406 30.016 -0.676 1 82.5 265 VAL B CA 1
ATOM 6065 C C . VAL B 1 265 ? 29.938 29.625 -0.489 1 82.5 265 VAL B C 1
ATOM 6067 O O . VAL B 1 265 ? 29.609 28.875 0.442 1 82.5 265 VAL B O 1
ATOM 6070 N N . LYS B 1 266 ? 29.078 30.266 -1.256 1 71.62 266 LYS B N 1
ATOM 6071 C CA . LYS B 1 266 ? 27.672 29.875 -1.269 1 71.62 266 LYS B CA 1
ATOM 6072 C C . LYS B 1 266 ? 27.406 28.812 -2.326 1 71.62 266 LYS B C 1
ATOM 6074 O O . LYS B 1 266 ? 27.75 28.984 -3.496 1 71.62 266 LYS B O 1
ATOM 6079 N N . VAL B 1 267 ? 27.281 27.625 -1.92 1 60.03 267 VAL B N 1
ATOM 6080 C CA . VAL B 1 267 ? 27.031 26.578 -2.9 1 60.03 267 VAL B CA 1
ATOM 6081 C C . VAL B 1 267 ? 25.578 26.094 -2.771 1 60.03 267 VAL B C 1
ATOM 6083 O O . VAL B 1 267 ? 25.031 26.047 -1.668 1 60.03 267 VAL B O 1
ATOM 6086 N N . ASP B 1 268 ? 24.938 26.188 -3.896 1 52.38 268 ASP B N 1
ATOM 6087 C CA . ASP B 1 268 ? 23.641 25.516 -3.961 1 52.38 268 ASP B CA 1
ATOM 6088 C C . ASP B 1 268 ? 23.766 24.031 -3.648 1 52.38 268 ASP B C 1
ATOM 6090 O O . ASP B 1 268 ? 24.438 23.297 -4.379 1 52.38 268 ASP B O 1
ATOM 6094 N N . LEU B 1 269 ? 23.719 23.781 -2.396 1 52.56 269 LEU B N 1
ATOM 6095 C CA . LEU B 1 269 ? 23.797 22.406 -1.951 1 52.56 269 LEU B CA 1
ATOM 6096 C C . LEU B 1 269 ? 22.828 21.516 -2.736 1 52.56 269 LEU B C 1
ATOM 6098 O O . LEU B 1 269 ? 22.469 20.438 -2.289 1 52.56 269 LEU B O 1
ATOM 6102 N N . GLN B 1 270 ? 22.203 22.078 -3.703 1 46.16 270 GLN B N 1
ATOM 6103 C CA . GLN B 1 270 ? 21.359 21.188 -4.484 1 46.16 270 GLN B CA 1
ATOM 6104 C C . GLN B 1 270 ? 22.109 19.891 -4.836 1 46.16 270 GLN B C 1
ATOM 6106 O O . GLN B 1 270 ? 23.203 19.938 -5.406 1 46.16 270 GLN B O 1
ATOM 6111 N N . ASN B 1 271 ? 22.141 19.031 -3.992 1 47.59 271 ASN B N 1
ATOM 6112 C CA . ASN B 1 271 ? 22.688 17.719 -3.674 1 47.59 271 ASN B CA 1
ATOM 6113 C C . ASN B 1 271 ? 22.734 16.812 -4.906 1 47.59 271 ASN B C 1
ATOM 6115 O O . ASN B 1 271 ? 21.734 16.203 -5.27 1 47.59 271 ASN B O 1
ATOM 6119 N N . VAL B 1 272 ? 23.484 17.141 -5.758 1 44.25 272 VAL B N 1
ATOM 6120 C CA . VAL B 1 272 ? 23.438 16.25 -6.914 1 44.25 272 VAL B CA 1
ATOM 6121 C C . VAL B 1 272 ? 23.734 14.82 -6.48 1 44.25 272 VAL B C 1
ATOM 6123 O O . VAL B 1 272 ? 23.281 13.859 -7.113 1 44.25 272 VAL B O 1
ATOM 6126 N N . ASP B 1 273 ? 24.75 14.586 -5.707 1 48.5 273 ASP B N 1
ATOM 6127 C CA . ASP B 1 273 ? 25.281 13.234 -5.613 1 48.5 273 ASP B CA 1
ATOM 6128 C C . ASP B 1 273 ? 24.703 12.492 -4.414 1 48.5 273 ASP B C 1
ATOM 6130 O O . ASP B 1 273 ? 25.359 11.641 -3.82 1 48.5 273 ASP B O 1
ATOM 6134 N N . HIS B 1 274 ? 23.422 12.539 -4.16 1 53.06 274 HIS B N 1
ATOM 6135 C CA . HIS B 1 274 ? 22.609 11.648 -3.338 1 53.06 274 HIS B CA 1
ATOM 6136 C C . HIS B 1 274 ? 23.109 11.625 -1.896 1 53.06 274 HIS B C 1
ATOM 6138 O O . HIS B 1 274 ? 23.047 10.586 -1.233 1 53.06 274 HIS B O 1
ATOM 6144 N N . ILE B 1 275 ? 23.969 12.586 -1.543 1 58.44 275 ILE B N 1
ATOM 6145 C CA . ILE B 1 275 ? 24.203 12.711 -0.11 1 58.44 275 ILE B CA 1
ATOM 6146 C C . ILE B 1 275 ? 23 13.375 0.557 1 58.44 275 ILE B C 1
ATOM 6148 O O . ILE B 1 275 ? 22.547 14.438 0.128 1 58.44 275 ILE B O 1
ATOM 6152 N N . LYS B 1 276 ? 22.359 12.594 1.335 1 65.62 276 LYS B N 1
ATOM 6153 C CA . LYS B 1 276 ? 21.156 13.055 2.018 1 65.62 276 LYS B CA 1
ATOM 6154 C C . LYS B 1 276 ? 21.406 13.219 3.514 1 65.62 276 LYS B C 1
ATOM 6156 O O . LYS B 1 276 ? 22.312 12.602 4.074 1 65.62 276 LYS B O 1
ATOM 6161 N N . LEU B 1 277 ? 20.766 14.227 3.93 1 66.38 277 LEU B N 1
ATOM 6162 C CA . LEU B 1 277 ? 20.688 14.391 5.375 1 66.38 277 LEU B CA 1
ATOM 6163 C C . LEU B 1 277 ? 19.469 13.656 5.938 1 66.38 277 LEU B C 1
ATOM 6165 O O . LEU B 1 277 ? 18.391 13.703 5.352 1 66.38 277 LEU B O 1
ATOM 6169 N N . ARG B 1 278 ? 19.734 12.758 6.895 1 74.62 278 ARG B N 1
ATOM 6170 C CA . ARG B 1 278 ? 18.641 12.047 7.535 1 74.62 278 ARG B CA 1
ATOM 6171 C C . ARG B 1 278 ? 18.719 12.164 9.055 1 74.62 278 ARG B C 1
ATOM 6173 O O . ARG B 1 278 ? 19.812 12.117 9.625 1 74.62 278 ARG B O 1
ATOM 6180 N N . LYS B 1 279 ? 17.578 12.469 9.516 1 69.88 279 LYS B N 1
ATOM 6181 C CA . LYS B 1 279 ? 17.516 12.438 10.969 1 69.88 279 LYS B CA 1
ATOM 6182 C C . LYS B 1 279 ? 17.094 11.055 11.469 1 69.88 279 LYS B C 1
ATOM 6184 O O . LYS B 1 279 ? 16.125 10.469 10.977 1 69.88 279 LYS B O 1
ATOM 6189 N N . VAL B 1 280 ? 17.969 10.43 12.188 1 75.19 280 VAL B N 1
ATOM 6190 C CA . VAL B 1 280 ? 17.672 9.109 12.727 1 75.19 280 VAL B CA 1
ATOM 6191 C C . VAL B 1 280 ? 17.484 9.195 14.242 1 75.19 280 VAL B C 1
ATOM 6193 O O . VAL B 1 280 ? 18.234 9.914 14.922 1 75.19 280 VAL B O 1
ATOM 6196 N N . VAL B 1 281 ? 16.406 8.594 14.664 1 69.5 281 VAL B N 1
ATOM 6197 C CA . VAL B 1 281 ? 16.141 8.578 16.094 1 69.5 281 VAL B CA 1
ATOM 6198 C C . VAL B 1 281 ? 16.812 7.352 16.734 1 69.5 281 VAL B C 1
ATOM 6200 O O . VAL B 1 281 ? 16.719 6.246 16.203 1 69.5 281 VAL B O 1
ATOM 6203 N N . VAL B 1 282 ? 17.562 7.609 17.703 1 71.94 282 VAL B N 1
ATOM 6204 C CA . VAL B 1 282 ? 18.219 6.539 18.453 1 71.94 282 VAL B CA 1
ATOM 6205 C C . VAL B 1 282 ? 17.156 5.742 19.219 1 71.94 282 VAL B C 1
ATOM 6207 O O . VAL B 1 282 ? 16.562 6.242 20.188 1 71.94 282 VAL B O 1
ATOM 6210 N N . ASP B 1 283 ? 16.844 4.586 18.719 1 65.44 283 ASP B N 1
ATOM 6211 C CA . ASP B 1 283 ? 15.828 3.768 19.375 1 65.44 283 ASP B CA 1
ATOM 6212 C C . ASP B 1 283 ? 16.328 2.342 19.594 1 65.44 283 ASP B C 1
ATOM 6214 O O . ASP B 1 283 ? 15.703 1.561 20.312 1 65.44 283 ASP B O 1
ATOM 6218 N N . ALA B 1 284 ? 17.406 1.968 18.969 1 65.38 284 ALA B N 1
ATOM 6219 C CA . ALA B 1 284 ? 17.938 0.615 19.109 1 65.38 284 ALA B CA 1
ATOM 6220 C C . ALA B 1 284 ? 18.672 0.446 20.438 1 65.38 284 ALA B C 1
ATOM 6222 O O . ALA B 1 284 ? 19.484 1.293 20.812 1 65.38 284 ALA B O 1
ATOM 6223 N N . TYR B 1 285 ? 18.328 -0.591 21.078 1 61.84 285 TYR B N 1
ATOM 6224 C CA . TYR B 1 285 ? 18.906 -0.854 22.391 1 61.84 285 TYR B CA 1
ATOM 6225 C C . TYR B 1 285 ? 20.422 -0.939 22.328 1 61.84 285 TYR B C 1
ATOM 6227 O O . TYR B 1 285 ? 21.109 -0.478 23.234 1 61.84 285 TYR B O 1
ATOM 6235 N N . ASP B 1 286 ? 20.891 -1.476 21.25 1 64.44 286 ASP B N 1
ATOM 6236 C CA . ASP B 1 286 ? 22.328 -1.695 21.156 1 64.44 286 ASP B CA 1
ATOM 6237 C C . ASP B 1 286 ? 23.078 -0.379 20.938 1 64.44 286 ASP B C 1
ATOM 6239 O O . ASP B 1 286 ? 24.297 -0.313 21.094 1 64.44 286 ASP B O 1
ATOM 6243 N N . ILE B 1 287 ? 22.281 0.644 20.625 1 71.31 287 ILE B N 1
ATOM 6244 C CA . ILE B 1 287 ? 22.922 1.921 20.312 1 71.31 287 ILE B CA 1
ATOM 6245 C C . ILE B 1 287 ? 22.812 2.859 21.5 1 71.31 287 ILE B C 1
ATOM 6247 O O . ILE B 1 287 ? 23.688 3.709 21.719 1 71.31 287 ILE B O 1
ATOM 6251 N N . ILE B 1 288 ? 21.812 2.496 22.266 1 66.12 288 ILE B N 1
ATOM 6252 C CA . ILE B 1 288 ? 21.578 3.354 23.422 1 66.12 288 ILE B CA 1
ATOM 6253 C C . ILE B 1 288 ? 22.766 3.225 24.391 1 66.12 288 ILE B C 1
ATOM 6255 O O . ILE B 1 288 ? 23.203 2.115 24.703 1 66.12 288 ILE B O 1
ATOM 6259 N N . GLY B 1 289 ? 23.359 4.355 24.859 1 68.69 289 GLY B N 1
ATOM 6260 C CA . GLY B 1 289 ? 24.484 4.379 25.781 1 68.69 289 GLY B CA 1
ATOM 6261 C C . GLY B 1 289 ? 25.828 4.469 25.078 1 68.69 289 GLY B C 1
ATOM 6262 O O . GLY B 1 289 ? 26.844 4.781 25.703 1 68.69 289 GLY B O 1
ATOM 6263 N N . LYS B 1 290 ? 25.875 4.223 23.859 1 74.25 290 LYS B N 1
ATOM 6264 C CA . LYS B 1 290 ? 27.125 4.336 23.109 1 74.25 290 LYS B CA 1
ATOM 6265 C C . LYS B 1 290 ? 27.312 5.746 22.562 1 74.25 290 LYS B C 1
ATOM 6267 O O . LYS B 1 290 ? 26.359 6.512 22.453 1 74.25 290 LYS B O 1
ATOM 6272 N N . ASN B 1 291 ? 28.547 6.055 22.438 1 73.81 291 ASN B N 1
ATOM 6273 C CA . ASN B 1 291 ? 28.828 7.34 21.812 1 73.81 291 ASN B CA 1
ATOM 6274 C C . ASN B 1 291 ? 29.188 7.176 20.328 1 73.81 291 ASN B C 1
ATOM 6276 O O . ASN B 1 291 ? 29.359 6.051 19.859 1 73.81 291 ASN B O 1
ATOM 6280 N N . ILE B 1 292 ? 29.234 8.32 19.578 1 72.62 292 ILE B N 1
ATOM 6281 C CA . ILE B 1 292 ? 29.422 8.328 18.125 1 72.62 292 ILE B CA 1
ATOM 6282 C C . ILE B 1 292 ? 30.766 7.688 17.781 1 72.62 292 ILE B C 1
ATOM 6284 O O . ILE B 1 292 ? 30.875 6.973 16.781 1 72.62 292 ILE B O 1
ATOM 6288 N N . LYS B 1 293 ? 31.703 7.941 18.641 1 69 293 LYS B N 1
ATOM 6289 C CA . LYS B 1 293 ? 33.031 7.379 18.422 1 69 293 LYS B CA 1
ATOM 6290 C C . LYS B 1 293 ? 33 5.859 18.531 1 69 293 LYS B C 1
ATOM 6292 O O . LYS B 1 293 ? 33.625 5.16 17.719 1 69 293 LYS B O 1
ATOM 6297 N N . GLU B 1 294 ? 32.281 5.426 19.531 1 72.62 294 GLU B N 1
ATOM 6298 C CA . GLU B 1 294 ? 32.156 3.988 19.75 1 72.62 294 GLU B CA 1
ATOM 6299 C C . GLU B 1 294 ? 31.422 3.311 18.609 1 72.62 294 GLU B C 1
ATOM 6301 O O . GLU B 1 294 ? 31.703 2.16 18.266 1 72.62 294 GLU B O 1
ATOM 6306 N N . LEU B 1 295 ? 30.531 4 18.062 1 74.06 295 LEU B N 1
ATOM 6307 C CA . LEU B 1 295 ? 29.719 3.436 17 1 74.06 295 LEU B CA 1
ATOM 6308 C C . LEU B 1 295 ? 30.469 3.459 15.672 1 74.06 295 LEU B C 1
ATOM 6310 O O . LEU B 1 295 ? 30.109 2.742 14.734 1 74.06 295 LEU B O 1
ATOM 6314 N N . ASN B 1 296 ? 31.594 4.191 15.703 1 72.31 296 ASN B N 1
ATOM 6315 C CA . ASN B 1 296 ? 32.438 4.324 14.516 1 72.31 296 ASN B CA 1
ATOM 6316 C C . ASN B 1 296 ? 31.594 4.477 13.25 1 72.31 296 ASN B C 1
ATOM 6318 O O . ASN B 1 296 ? 31.828 3.77 12.266 1 72.31 296 ASN B O 1
ATOM 6322 N N . LEU B 1 297 ? 30.609 5.309 13.305 1 75.5 297 LEU B N 1
ATOM 6323 C CA . LEU B 1 297 ? 29.672 5.473 12.203 1 75.5 297 LEU B CA 1
ATOM 6324 C C . LEU B 1 297 ? 30.391 5.914 10.938 1 75.5 297 LEU B C 1
ATOM 6326 O O . LEU B 1 297 ? 30.062 5.453 9.836 1 75.5 297 LEU B O 1
ATOM 6330 N N . ARG B 1 298 ? 31.312 6.762 11.148 1 71.81 298 ARG B N 1
ATOM 6331 C CA . ARG B 1 298 ? 32.062 7.273 9.992 1 71.81 298 ARG B CA 1
ATOM 6332 C C . ARG B 1 298 ? 32.938 6.195 9.383 1 71.81 298 ARG B C 1
ATOM 6334 O O . ARG B 1 298 ? 32.969 6.031 8.164 1 71.81 298 ARG B O 1
ATOM 6341 N N . ARG B 1 299 ? 33.562 5.543 10.242 1 65.31 299 ARG B N 1
ATOM 6342 C CA . ARG B 1 299 ? 34.531 4.551 9.773 1 65.31 299 ARG B CA 1
ATOM 6343 C C . ARG B 1 299 ? 33.812 3.305 9.25 1 65.31 299 ARG B C 1
ATOM 6345 O O . ARG B 1 299 ? 34.156 2.809 8.172 1 65.31 299 ARG B O 1
ATOM 6352 N N . ASP B 1 300 ? 32.875 2.898 10.047 1 66.69 300 ASP B N 1
ATOM 6353 C CA . ASP B 1 300 ? 32.281 1.606 9.75 1 66.69 300 ASP B CA 1
ATOM 6354 C C . ASP B 1 300 ? 31.156 1.755 8.734 1 66.69 300 ASP B C 1
ATOM 6356 O O . ASP B 1 300 ? 30.922 0.856 7.918 1 66.69 300 ASP B O 1
ATOM 6360 N N . TYR B 1 301 ? 30.5 2.846 8.766 1 70.25 301 TYR B N 1
ATOM 6361 C CA . TYR B 1 301 ? 29.312 2.975 7.941 1 70.25 301 TYR B CA 1
ATOM 6362 C C . TYR B 1 301 ? 29.438 4.137 6.965 1 70.25 301 TYR B C 1
ATOM 6364 O O . TYR B 1 301 ? 28.609 4.297 6.062 1 70.25 301 TYR B O 1
ATOM 6372 N N . GLY B 1 302 ? 30.484 4.891 7.156 1 70.94 302 GLY B N 1
ATOM 6373 C CA . GLY B 1 302 ? 30.688 6.039 6.289 1 70.94 302 GLY B CA 1
ATOM 6374 C C . GLY B 1 302 ? 29.625 7.113 6.469 1 70.94 302 GLY B C 1
ATOM 6375 O O . GLY B 1 302 ? 29.188 7.73 5.496 1 70.94 302 GLY B O 1
ATOM 6376 N N . VAL B 1 303 ? 29.062 7.164 7.543 1 77.06 303 VAL B N 1
ATOM 6377 C CA . VAL B 1 303 ? 28.047 8.156 7.863 1 77.06 303 VAL B CA 1
ATOM 6378 C C . VAL B 1 303 ? 28.609 9.172 8.859 1 77.06 303 VAL B C 1
ATOM 6380 O O . VAL B 1 303 ? 29.328 8.805 9.789 1 77.06 303 VAL B O 1
ATOM 6383 N N . THR B 1 304 ? 28.391 10.398 8.578 1 75.94 304 THR B N 1
ATOM 6384 C CA . THR B 1 304 ? 28.844 11.469 9.453 1 75.94 304 THR B CA 1
ATOM 6385 C C . THR B 1 304 ? 27.672 12.078 10.219 1 75.94 304 THR B C 1
ATOM 6387 O O . THR B 1 304 ? 26.641 12.391 9.633 1 75.94 304 THR B O 1
ATOM 6390 N N . VAL B 1 305 ? 27.812 12.102 11.516 1 79.38 305 VAL B N 1
ATOM 6391 C CA . VAL B 1 305 ? 26.812 12.758 12.352 1 79.38 305 VAL B CA 1
ATOM 6392 C C . VAL B 1 305 ? 27.109 14.258 12.438 1 79.38 305 VAL B C 1
ATOM 6394 O O . VAL B 1 305 ? 28.203 14.648 12.836 1 79.38 305 VAL B O 1
ATOM 6397 N N . THR B 1 306 ? 26.172 15.055 12.016 1 73.81 306 THR B N 1
ATOM 6398 C CA . THR B 1 306 ? 26.422 16.484 12 1 73.81 306 THR B CA 1
ATOM 6399 C C . THR B 1 306 ? 25.812 17.156 13.219 1 73.81 306 THR B C 1
ATOM 6401 O O . THR B 1 306 ? 26.297 18.203 13.68 1 73.81 306 THR B O 1
ATOM 6404 N N . ARG B 1 307 ? 24.672 16.547 13.578 1 73.06 307 ARG B N 1
ATOM 6405 C CA . ARG B 1 307 ? 23.938 17.156 14.695 1 73.06 307 ARG B CA 1
ATOM 6406 C C . ARG B 1 307 ? 23.281 16.094 15.562 1 73.06 307 ARG B C 1
ATOM 6408 O O . ARG B 1 307 ? 22.953 15.008 15.078 1 73.06 307 ARG B O 1
ATOM 6415 N N . ILE B 1 308 ? 23.312 16.438 16.875 1 71.19 308 ILE B N 1
ATOM 6416 C CA . ILE B 1 308 ? 22.562 15.609 17.797 1 71.19 308 ILE B CA 1
ATOM 6417 C C . ILE B 1 308 ? 21.5 16.453 18.5 1 71.19 308 ILE B C 1
ATOM 6419 O O . ILE B 1 308 ? 21.797 17.547 18.984 1 71.19 308 ILE B O 1
ATOM 6423 N N . GLU B 1 309 ? 20.297 16 18.297 1 68.94 309 GLU B N 1
ATOM 6424 C CA . GLU B 1 309 ? 19.188 16.688 18.969 1 68.94 309 GLU B CA 1
ATOM 6425 C C . GLU B 1 309 ? 18.656 15.852 20.141 1 68.94 309 GLU B C 1
ATOM 6427 O O . GLU B 1 309 ? 18.359 14.672 19.969 1 68.94 309 GLU B O 1
ATOM 6432 N N . ARG B 1 310 ? 18.859 16.359 21.312 1 61.88 310 ARG B N 1
ATOM 6433 C CA . ARG B 1 310 ? 18.312 15.742 22.516 1 61.88 310 ARG B CA 1
ATOM 6434 C C . ARG B 1 310 ? 17.297 16.656 23.188 1 61.88 310 ARG B C 1
ATOM 6436 O O . ARG B 1 310 ? 17.625 17.797 23.562 1 61.88 310 ARG B O 1
ATOM 6443 N N . GLY B 1 311 ? 16.078 16.094 23.375 1 49.19 311 GLY B N 1
ATOM 6444 C CA . GLY B 1 311 ? 15.086 16.906 24.062 1 49.19 311 GLY B CA 1
ATOM 6445 C C . GLY B 1 311 ? 14.766 18.188 23.328 1 49.19 311 GLY B C 1
ATOM 6446 O O . GLY B 1 311 ? 14.516 19.234 23.953 1 49.19 311 GLY B O 1
ATOM 6447 N N . GLY B 1 312 ? 14.922 18.188 22.016 1 50.38 312 GLY B N 1
ATOM 6448 C CA . GLY B 1 312 ? 14.586 19.359 21.219 1 50.38 312 GLY B CA 1
ATOM 6449 C C . GLY B 1 312 ? 15.742 20.328 21.062 1 50.38 312 GLY B C 1
ATOM 6450 O O . GLY B 1 312 ? 15.633 21.328 20.359 1 50.38 312 GLY B O 1
ATOM 6451 N N . ILE B 1 313 ? 16.797 20.078 21.766 1 51.84 313 ILE B N 1
ATOM 6452 C CA . ILE B 1 313 ? 17.969 20.953 21.688 1 51.84 313 ILE B CA 1
ATOM 6453 C C . ILE B 1 313 ? 19.016 20.344 20.766 1 51.84 313 ILE B C 1
ATOM 6455 O O . ILE B 1 313 ? 19.328 19.156 20.859 1 51.84 313 ILE B O 1
ATOM 6459 N N . GLU B 1 314 ? 19.344 21.234 19.828 1 61.59 314 GLU B N 1
ATOM 6460 C CA . GLU B 1 314 ? 20.375 20.781 18.906 1 61.59 314 GLU B CA 1
ATOM 6461 C C . GLU B 1 314 ? 21.766 20.984 19.5 1 61.59 314 GLU B C 1
ATOM 6463 O O . GLU B 1 314 ? 22.062 22.062 20.047 1 61.59 314 GLU B O 1
ATOM 6468 N N . TYR B 1 315 ? 22.484 19.953 19.578 1 57.31 315 TYR B N 1
ATOM 6469 C CA . TYR B 1 315 ? 23.875 19.984 20 1 57.31 315 TYR B CA 1
ATOM 6470 C C . TYR B 1 315 ? 24.812 19.703 18.828 1 57.31 315 TYR B C 1
ATOM 6472 O O . TYR B 1 315 ? 24.438 19.016 17.875 1 57.31 315 TYR B O 1
ATOM 6480 N N . SER B 1 316 ? 25.906 20.531 18.812 1 58.91 316 SER B N 1
ATOM 6481 C CA . SER B 1 316 ? 26.953 20.156 17.875 1 58.91 316 SER B CA 1
ATOM 6482 C C . SER B 1 316 ? 27.438 18.734 18.125 1 58.91 316 SER B C 1
ATOM 6484 O O . SER B 1 316 ? 27.359 18.234 19.25 1 58.91 316 SER B O 1
ATOM 6486 N N . GLN B 1 317 ? 27.797 18.094 17.062 1 59.47 317 GLN B N 1
ATOM 6487 C CA . GLN B 1 317 ? 28.297 16.719 17.188 1 59.47 317 GLN B CA 1
ATOM 6488 C C . GLN B 1 317 ? 29.453 16.625 18.172 1 59.47 317 GLN B C 1
ATOM 6490 O O . GLN B 1 317 ? 30.391 17.422 18.094 1 59.47 317 GLN B O 1
ATOM 6495 N N . ASN B 1 318 ? 29.172 16.062 19.328 1 58.38 318 ASN B N 1
ATOM 6496 C CA . ASN B 1 318 ? 30.219 15.664 20.25 1 58.38 318 ASN B CA 1
ATOM 6497 C C . ASN B 1 318 ? 30.438 14.156 20.25 1 58.38 318 ASN B C 1
ATOM 6499 O O . ASN B 1 318 ? 29.531 13.391 20.594 1 58.38 318 ASN B O 1
ATOM 6503 N N . SER B 1 319 ? 31.609 13.797 19.656 1 60.09 319 SER B N 1
ATOM 6504 C CA . SER B 1 319 ? 31.922 12.383 19.453 1 60.09 319 SER B CA 1
ATOM 6505 C C . SER B 1 319 ? 31.828 11.609 20.766 1 60.09 319 SER B C 1
ATOM 6507 O O . SER B 1 319 ? 31.672 10.383 20.75 1 60.09 319 SER B O 1
ATOM 6509 N N . ARG B 1 320 ? 31.891 12.258 21.922 1 58.88 320 ARG B N 1
ATOM 6510 C CA . ARG B 1 320 ? 31.953 11.555 23.203 1 58.88 320 ARG B CA 1
ATOM 6511 C C . ARG B 1 320 ? 30.578 11.555 23.875 1 58.88 320 ARG B C 1
ATOM 6513 O O . ARG B 1 320 ? 30.406 10.945 24.922 1 58.88 320 ARG B O 1
ATOM 6520 N N . MET B 1 321 ? 29.688 12.188 23.266 1 64.81 321 MET B N 1
ATOM 6521 C CA . MET B 1 321 ? 28.359 12.234 23.875 1 64.81 321 MET B CA 1
ATOM 6522 C C . MET B 1 321 ? 27.656 10.883 23.75 1 64.81 321 MET B C 1
ATOM 6524 O O . MET B 1 321 ? 27.609 10.305 22.656 1 64.81 321 MET B O 1
ATOM 6528 N N . ARG B 1 322 ? 27.281 10.328 24.875 1 67.75 322 ARG B N 1
ATOM 6529 C CA . ARG B 1 322 ? 26.562 9.055 24.875 1 67.75 322 ARG B CA 1
ATOM 6530 C C . ARG B 1 322 ? 25.125 9.227 24.375 1 67.75 322 ARG B C 1
ATOM 6532 O O . ARG B 1 322 ? 24.438 10.164 24.781 1 67.75 322 ARG B O 1
ATOM 6539 N N . LEU B 1 323 ? 24.781 8.422 23.531 1 74.25 323 LEU B N 1
ATOM 6540 C CA . LEU B 1 323 ? 23.469 8.492 22.906 1 74.25 323 LEU B CA 1
ATOM 6541 C C . LEU B 1 323 ? 22.375 7.992 23.859 1 74.25 323 LEU B C 1
ATOM 6543 O O . LEU B 1 323 ? 22.594 7.027 24.594 1 74.25 323 LEU B O 1
ATOM 6547 N N . GLU B 1 324 ? 21.391 8.688 24 1 66.12 324 GLU B N 1
ATOM 6548 C CA . GLU B 1 324 ? 20.219 8.312 24.781 1 66.12 324 GLU B CA 1
ATOM 6549 C C . GLU B 1 324 ? 19.031 7.988 23.859 1 66.12 324 GLU B C 1
ATOM 6551 O O . GLU B 1 324 ? 19 8.43 22.719 1 66.12 324 GLU B O 1
ATOM 6556 N N . ARG B 1 325 ? 18.219 7.145 24.5 1 64.88 325 ARG B N 1
ATOM 6557 C CA . ARG B 1 325 ? 17 6.844 23.75 1 64.88 325 ARG B CA 1
ATOM 6558 C C . ARG B 1 325 ? 16.25 8.117 23.391 1 64.88 325 ARG B C 1
ATOM 6560 O O . ARG B 1 325 ? 16.031 8.977 24.234 1 64.88 325 ARG B O 1
ATOM 6567 N N . GLY B 1 326 ? 15.922 8.258 22.094 1 63.28 326 GLY B N 1
ATOM 6568 C CA . GLY B 1 326 ? 15.172 9.422 21.656 1 63.28 326 GLY B CA 1
ATOM 6569 C C . GLY B 1 326 ? 16.031 10.492 21.016 1 63.28 326 GLY B C 1
ATOM 6570 O O . GLY B 1 326 ? 15.516 11.453 20.438 1 63.28 326 GLY B O 1
ATOM 6571 N N . ASP B 1 327 ? 17.312 10.328 21.234 1 70.38 327 ASP B N 1
ATOM 6572 C CA . ASP B 1 327 ? 18.203 11.25 20.547 1 70.38 327 ASP B CA 1
ATOM 6573 C C . ASP B 1 327 ? 18 11.195 19.031 1 70.38 327 ASP B C 1
ATOM 6575 O O . ASP B 1 327 ? 17.766 10.117 18.469 1 70.38 327 ASP B O 1
ATOM 6579 N N . VAL B 1 328 ? 17.969 12.398 18.484 1 73.81 328 VAL B N 1
ATOM 6580 C CA . VAL B 1 328 ? 17.859 12.469 17.031 1 73.81 328 VAL B CA 1
ATOM 6581 C C . VAL B 1 328 ? 19.188 12.883 16.438 1 73.81 328 VAL B C 1
ATOM 6583 O O . VAL B 1 328 ? 19.734 13.938 16.781 1 73.81 328 VAL B O 1
ATOM 6586 N N . LEU B 1 329 ? 19.797 12 15.688 1 79.25 329 LEU B N 1
ATOM 6587 C CA . LEU B 1 329 ? 21.062 12.289 15.016 1 79.25 329 LEU B CA 1
ATOM 6588 C C . LEU B 1 329 ? 20.812 12.703 13.562 1 79.25 329 LEU B C 1
ATOM 6590 O O . LEU B 1 329 ? 20.031 12.07 12.859 1 79.25 329 LEU B O 1
ATOM 6594 N N . THR B 1 330 ? 21.375 13.844 13.281 1 77 330 THR B N 1
ATOM 6595 C CA . THR B 1 330 ? 21.406 14.195 11.867 1 77 330 THR B CA 1
ATOM 6596 C C . THR B 1 330 ? 22.641 13.617 11.188 1 77 330 THR B C 1
ATOM 6598 O O . THR B 1 330 ? 23.781 13.953 11.547 1 77 330 THR B O 1
ATOM 6601 N N . ILE B 1 331 ? 22.406 12.695 10.375 1 80.44 331 ILE B N 1
ATOM 6602 C CA . ILE B 1 331 ? 23.5 11.984 9.727 1 80.44 331 ILE B CA 1
ATOM 6603 C C . ILE B 1 331 ? 23.516 12.305 8.234 1 80.44 331 ILE B C 1
ATOM 6605 O O . ILE B 1 331 ? 22.469 12.602 7.648 1 80.44 331 ILE B O 1
ATOM 6609 N N . VAL B 1 332 ? 24.75 12.344 7.766 1 75.25 332 VAL B N 1
ATOM 6610 C CA . VAL B 1 332 ? 24.922 12.695 6.359 1 75.25 332 VAL B CA 1
ATOM 6611 C C . VAL B 1 332 ? 25.703 11.602 5.645 1 75.25 332 VAL B C 1
ATOM 6613 O O . VAL B 1 332 ? 26.734 11.148 6.141 1 75.25 332 VAL B O 1
ATOM 6616 N N . SER B 1 333 ? 25.141 11.031 4.684 1 75.62 333 SER B N 1
ATOM 6617 C CA . SER B 1 333 ? 25.812 10.062 3.834 1 75.62 333 SER B CA 1
ATOM 6618 C C . SER B 1 333 ? 24.984 9.734 2.598 1 75.62 333 SER B C 1
ATOM 6620 O O . SER B 1 333 ? 24.031 10.445 2.275 1 75.62 333 SER B O 1
ATOM 6622 N N . SER B 1 334 ? 25.5 8.836 1.935 1 65.5 334 SER B N 1
ATOM 6623 C CA . SER B 1 334 ? 24.703 8.328 0.83 1 65.5 334 SER B CA 1
ATOM 6624 C C . SER B 1 334 ? 23.453 7.621 1.34 1 65.5 334 SER B C 1
ATOM 6626 O O . SER B 1 334 ? 23.422 7.145 2.477 1 65.5 334 SER B O 1
ATOM 6628 N N . GLU B 1 335 ? 22.375 7.68 0.638 1 65.12 335 GLU B N 1
ATOM 6629 C CA . GLU B 1 335 ? 21.078 7.133 1.038 1 65.12 335 GLU B CA 1
ATOM 6630 C C . GLU B 1 335 ? 21.219 5.688 1.504 1 65.12 335 GLU B C 1
ATOM 6632 O O . GLU B 1 335 ? 20.625 5.297 2.512 1 65.12 335 GLU B O 1
ATOM 6637 N N . ASP B 1 336 ? 22 4.977 0.804 1 61.59 336 ASP B N 1
ATOM 6638 C CA . ASP B 1 336 ? 22.156 3.57 1.163 1 61.59 336 ASP B CA 1
ATOM 6639 C C . ASP B 1 336 ? 22.797 3.42 2.537 1 61.59 336 ASP B C 1
ATOM 6641 O O . ASP B 1 336 ? 22.375 2.59 3.342 1 61.59 336 ASP B O 1
ATOM 6645 N N . ARG B 1 337 ? 23.875 4.191 2.686 1 67.31 337 ARG B N 1
ATOM 6646 C CA . ARG B 1 337 ? 24.562 4.125 3.973 1 67.31 337 ARG B CA 1
ATOM 6647 C C . ARG B 1 337 ? 23.656 4.621 5.098 1 67.31 337 ARG B C 1
ATOM 6649 O O . ARG B 1 337 ? 23.703 4.094 6.215 1 67.31 337 ARG B O 1
ATOM 6656 N N . LEU B 1 338 ? 22.969 5.582 4.719 1 74.94 338 LEU B N 1
ATOM 6657 C CA . LEU B 1 338 ? 22.047 6.105 5.719 1 74.94 338 LEU B CA 1
ATOM 6658 C C . LEU B 1 338 ? 21 5.059 6.094 1 74.94 338 LEU B C 1
ATOM 6660 O O . LEU B 1 338 ? 20.641 4.926 7.266 1 74.94 338 LEU B O 1
ATOM 6664 N N . ASP B 1 339 ? 20.547 4.273 5.078 1 67.69 339 ASP B N 1
ATOM 6665 C CA . ASP B 1 339 ? 19.594 3.195 5.352 1 67.69 339 ASP B CA 1
ATOM 6666 C C . ASP B 1 339 ? 20.203 2.16 6.297 1 67.69 339 ASP B C 1
ATOM 6668 O O . ASP B 1 339 ? 19.547 1.688 7.219 1 67.69 339 ASP B O 1
ATOM 6672 N N . ASP B 1 340 ? 21.453 1.895 6.023 1 66.88 340 ASP B N 1
ATOM 6673 C CA . ASP B 1 340 ? 22.141 0.914 6.859 1 66.88 340 ASP B CA 1
ATOM 6674 C C . ASP B 1 340 ? 22.281 1.415 8.297 1 66.88 340 ASP B C 1
ATOM 6676 O O . ASP B 1 340 ? 22.062 0.657 9.242 1 66.88 340 ASP B O 1
ATOM 6680 N N . VAL B 1 341 ? 22.656 2.631 8.32 1 73.56 341 VAL B N 1
ATOM 6681 C CA . VAL B 1 341 ? 22.875 3.191 9.656 1 73.56 341 VAL B CA 1
ATOM 6682 C C . VAL B 1 341 ? 21.547 3.357 10.375 1 73.56 341 VAL B C 1
ATOM 6684 O O . VAL B 1 341 ? 21.469 3.184 11.594 1 73.56 341 VAL B O 1
ATOM 6687 N N . GLU B 1 342 ? 20.625 3.738 9.602 1 71.94 342 GLU B N 1
ATOM 6688 C CA . GLU B 1 342 ? 19.297 3.881 10.211 1 71.94 342 GLU B CA 1
ATOM 6689 C C . GLU B 1 342 ? 18.844 2.574 10.852 1 71.94 342 GLU B C 1
ATOM 6691 O O . GLU B 1 342 ? 18.219 2.584 11.914 1 71.94 342 GLU B O 1
ATOM 6696 N N . LYS B 1 343 ? 19.203 1.475 10.18 1 67.81 343 LYS B N 1
ATOM 6697 C CA . LYS B 1 343 ? 18.875 0.168 10.742 1 67.81 343 LYS B CA 1
ATOM 6698 C C . LYS B 1 343 ? 19.578 -0.042 12.086 1 67.81 343 LYS B C 1
ATOM 6700 O O . LYS B 1 343 ? 19.031 -0.719 12.969 1 67.81 343 LYS B O 1
ATOM 6705 N N . LEU B 1 344 ? 20.766 0.542 12.125 1 66.44 344 LEU B N 1
ATOM 6706 C CA . LEU B 1 344 ? 21.516 0.415 13.359 1 66.44 344 LEU B CA 1
ATOM 6707 C C . LEU B 1 344 ? 20.812 1.141 14.508 1 66.44 344 LEU B C 1
ATOM 6709 O O . LEU B 1 344 ? 20.891 0.703 15.656 1 66.44 344 LEU B O 1
ATOM 6713 N N . PHE B 1 345 ? 20.359 2.232 14.148 1 67.38 345 PHE B N 1
ATOM 6714 C CA . PHE B 1 345 ? 19.797 3.08 15.188 1 67.38 345 PHE B CA 1
ATOM 6715 C C . PHE B 1 345 ? 18.344 2.699 15.461 1 67.38 345 PHE B C 1
ATOM 6717 O O . PHE B 1 345 ? 17.766 3.1 16.484 1 67.38 345 PHE B O 1
ATOM 6724 N N . THR B 1 346 ? 17.781 2.262 14.508 1 54.19 346 THR B N 1
ATOM 6725 C CA . THR B 1 346 ? 16.391 1.868 14.664 1 54.19 346 THR B CA 1
ATOM 6726 C C . THR B 1 346 ? 16.281 0.449 15.219 1 54.19 346 THR B C 1
ATOM 6728 O O . THR B 1 346 ? 17.094 -0.419 14.867 1 54.19 346 THR B O 1
ATOM 6731 N N . ARG B 1 347 ? 15.797 0.281 16.359 1 49.41 347 ARG B N 1
ATOM 6732 C CA . ARG B 1 347 ? 15.531 -1.072 16.844 1 49.41 347 ARG B CA 1
ATOM 6733 C C . ARG B 1 347 ? 15.32 -2.031 15.672 1 49.41 347 ARG B C 1
ATOM 6735 O O . ARG B 1 347 ? 15.016 -1.601 14.555 1 49.41 347 ARG B O 1
ATOM 6742 N N . ASP B 1 348 ? 15.523 -3.385 15.945 1 41.28 348 ASP B N 1
ATOM 6743 C CA . ASP B 1 348 ? 15.258 -4.41 14.938 1 41.28 348 ASP B CA 1
ATOM 6744 C C . ASP B 1 348 ? 14.391 -3.861 13.812 1 41.28 348 ASP B C 1
ATOM 6746 O O . ASP B 1 348 ? 13.367 -3.219 14.062 1 41.28 348 ASP B O 1
ATOM 6750 N N . LYS B 1 349 ? 15.047 -3.383 12.742 1 41 349 LYS B N 1
ATOM 6751 C CA . LYS B 1 349 ? 14.297 -3.051 11.531 1 41 349 LYS B CA 1
ATOM 6752 C C . LYS B 1 349 ? 12.883 -3.605 11.594 1 41 349 LYS B C 1
ATOM 6754 O O . LYS B 1 349 ? 12.68 -4.824 11.602 1 41 349 LYS B O 1
ATOM 6759 N N . LEU B 1 350 ? 12.102 -3.105 12.414 1 39.53 350 LEU B N 1
ATOM 6760 C CA . LEU B 1 350 ? 10.727 -3.504 12.133 1 39.53 350 LEU B CA 1
ATOM 6761 C C . LEU B 1 350 ? 10.531 -3.771 10.641 1 39.53 350 LEU B C 1
ATOM 6763 O O . LEU B 1 350 ? 10.797 -2.902 9.812 1 39.53 350 LEU B O 1
ATOM 6767 N N . THR B 1 351 ? 11.023 -4.785 10.297 1 39.69 351 THR B N 1
ATOM 6768 C CA . THR B 1 351 ? 10.719 -5.238 8.945 1 39.69 351 THR B CA 1
ATOM 6769 C C . THR B 1 351 ? 9.523 -4.477 8.375 1 39.69 351 THR B C 1
ATOM 6771 O O . THR B 1 351 ? 8.43 -4.512 8.945 1 39.69 351 THR B O 1
ATOM 6774 N N . VAL B 1 352 ? 9.719 -3.145 8.094 1 44.97 352 VAL B N 1
ATOM 6775 C CA . VAL B 1 352 ? 8.68 -2.475 7.324 1 44.97 352 VAL B CA 1
ATOM 6776 C C . VAL B 1 352 ? 7.891 -3.502 6.516 1 44.97 352 VAL B C 1
ATOM 6778 O O . VAL B 1 352 ? 8.438 -4.137 5.609 1 44.97 352 VAL B O 1
ATOM 6781 N N . THR B 1 353 ? 7.145 -4.285 7.293 1 48.94 353 THR B N 1
ATOM 6782 C CA . THR B 1 353 ? 6.324 -5.293 6.629 1 48.94 353 THR B CA 1
ATOM 6783 C C . THR B 1 353 ? 5.258 -4.633 5.762 1 48.94 353 THR B C 1
ATOM 6785 O O . THR B 1 353 ? 4.832 -3.508 6.039 1 48.94 353 THR B O 1
ATOM 6788 N N . ASN B 1 354 ? 5.191 -5.016 4.562 1 63.06 354 ASN B N 1
ATOM 6789 C CA . ASN B 1 354 ? 3.965 -4.754 3.82 1 63.06 354 ASN B CA 1
ATOM 6790 C C . ASN B 1 354 ? 2.73 -4.914 4.703 1 63.06 354 ASN B C 1
ATOM 6792 O O . ASN B 1 354 ? 2.846 -5.25 5.883 1 63.06 354 ASN B O 1
ATOM 6796 N N . VAL B 1 355 ? 1.53 -4.676 4.422 1 72.06 355 VAL B N 1
ATOM 6797 C CA . VAL B 1 355 ? 0.3 -4.777 5.199 1 72.06 355 VAL B CA 1
ATOM 6798 C C . VAL B 1 355 ? 0.205 -6.16 5.84 1 72.06 355 VAL B C 1
ATOM 6800 O O . VAL B 1 355 ? 0.437 -7.172 5.18 1 72.06 355 VAL B O 1
ATOM 6803 N N . HIS B 1 356 ? 0.132 -6.195 7.152 1 82.62 356 HIS B N 1
ATOM 6804 C CA . HIS B 1 356 ? -0.08 -7.406 7.941 1 82.62 356 HIS B CA 1
ATOM 6805 C C . HIS B 1 356 ? -1.55 -7.57 8.312 1 82.62 356 HIS B C 1
ATOM 6807 O O . HIS B 1 356 ? -2.033 -6.922 9.242 1 82.62 356 HIS B O 1
ATOM 6813 N N . ILE B 1 357 ? -2.213 -8.516 7.672 1 89.19 357 ILE B N 1
ATOM 6814 C CA . ILE B 1 357 ? -3.654 -8.688 7.82 1 89.19 357 ILE B CA 1
ATOM 6815 C C . ILE B 1 357 ? -3.988 -9.008 9.273 1 89.19 357 ILE B C 1
ATOM 6817 O O . ILE B 1 357 ? -5 -8.547 9.805 1 89.19 357 ILE B O 1
ATOM 6821 N N . PHE B 1 358 ? -3.168 -9.82 9.906 1 89.5 358 PHE B N 1
ATOM 6822 C CA . PHE B 1 358 ? -3.352 -10.164 11.312 1 89.5 358 PHE B CA 1
ATOM 6823 C C . PHE B 1 358 ? -3.41 -8.906 12.172 1 89.5 358 PHE B C 1
ATOM 6825 O O . PHE B 1 358 ? -4.352 -8.727 12.953 1 89.5 358 PHE B O 1
ATOM 6832 N N . SER B 1 359 ? -2.439 -8.102 12.055 1 89.75 359 SER B N 1
ATOM 6833 C CA . SER B 1 359 ? -2.346 -6.883 12.852 1 89.75 359 SER B CA 1
ATOM 6834 C C . SER B 1 359 ? -3.494 -5.93 12.539 1 89.75 359 SER B C 1
ATOM 6836 O O . SER B 1 359 ? -4.086 -5.344 13.445 1 89.75 359 SER B O 1
ATOM 6838 N N . LEU B 1 360 ? -3.756 -5.758 11.266 1 92.06 360 LEU B N 1
ATOM 6839 C CA . LEU B 1 360 ? -4.848 -4.883 10.852 1 92.06 360 LEU B CA 1
ATOM 6840 C C . LEU B 1 360 ? -6.172 -5.34 11.453 1 92.06 360 LEU B C 1
ATOM 6842 O O . LEU B 1 360 ? -6.953 -4.52 11.938 1 92.06 360 LEU B O 1
ATOM 6846 N N . SER B 1 361 ? -6.426 -6.621 11.445 1 94.69 361 SER B N 1
ATOM 6847 C CA . SER B 1 361 ? -7.688 -7.188 11.914 1 94.69 361 SER B CA 1
ATOM 6848 C C . SER B 1 361 ? -7.828 -7.039 13.43 1 94.69 361 SER B C 1
ATOM 6850 O O . SER B 1 361 ? -8.906 -6.719 13.93 1 94.69 361 SER B O 1
ATOM 6852 N N . ILE B 1 362 ? -6.781 -7.23 14.109 1 93.81 362 ILE B N 1
ATOM 6853 C CA . ILE B 1 362 ? -6.875 -7.141 15.562 1 93.81 362 ILE B CA 1
ATOM 6854 C C . ILE B 1 362 ? -7.047 -5.684 15.984 1 93.81 362 ILE B C 1
ATOM 6856 O O . ILE B 1 362 ? -7.75 -5.387 16.953 1 93.81 362 ILE B O 1
ATOM 6860 N N . ILE B 1 363 ? -6.363 -4.785 15.383 1 93.19 363 ILE B N 1
ATOM 6861 C CA . ILE B 1 363 ? -6.508 -3.367 15.688 1 93.19 363 ILE B CA 1
ATOM 6862 C C . ILE B 1 363 ? -7.957 -2.938 15.469 1 93.19 363 ILE B C 1
ATOM 6864 O O . ILE B 1 363 ? -8.539 -2.244 16.312 1 93.19 363 ILE B O 1
ATOM 6868 N N . LEU B 1 364 ? -8.516 -3.373 14.367 1 94.31 364 LEU B N 1
ATOM 6869 C CA . LEU B 1 364 ? -9.891 -3.01 14.047 1 94.31 364 LEU B CA 1
ATOM 6870 C C . LEU B 1 364 ? -10.875 -3.701 14.984 1 94.31 364 LEU B C 1
ATOM 6872 O O . LEU B 1 364 ? -11.867 -3.102 15.406 1 94.31 364 LEU B O 1
ATOM 6876 N N . LEU B 1 365 ? -10.57 -4.953 15.297 1 93.94 365 LEU B N 1
ATOM 6877 C CA . LEU B 1 365 ? -11.422 -5.688 16.219 1 93.94 365 LEU B CA 1
ATOM 6878 C C . LEU B 1 365 ? -11.438 -5.02 17.594 1 93.94 365 LEU B C 1
ATOM 6880 O O . LEU B 1 365 ? -12.508 -4.77 18.156 1 93.94 365 LEU B O 1
ATOM 6884 N N . LEU B 1 366 ? -10.297 -4.711 18.094 1 93.38 366 LEU B N 1
ATOM 6885 C CA . LEU B 1 366 ? -10.188 -4.039 19.375 1 93.38 366 LEU B CA 1
ATOM 6886 C C . LEU B 1 366 ? -10.812 -2.648 19.312 1 93.38 366 LEU B C 1
ATOM 6888 O O . LEU B 1 366 ? -11.445 -2.207 20.281 1 93.38 366 LEU B O 1
ATOM 6892 N N . GLY B 1 367 ? -10.578 -1.984 18.234 1 92.94 367 GLY B N 1
ATOM 6893 C CA . GLY B 1 367 ? -11.156 -0.662 18.062 1 92.94 367 GLY B CA 1
ATOM 6894 C C . GLY B 1 367 ? -12.672 -0.666 18.078 1 92.94 367 GLY B C 1
ATOM 6895 O O . GLY B 1 367 ? -13.289 0.15 18.766 1 92.94 367 GLY B O 1
ATOM 6896 N N . ILE B 1 368 ? -13.242 -1.576 17.359 1 91.06 368 ILE B N 1
ATOM 6897 C CA . ILE B 1 368 ? -14.695 -1.66 17.281 1 91.06 368 ILE B CA 1
ATOM 6898 C C . ILE B 1 368 ? -15.258 -2.062 18.656 1 91.06 368 ILE B C 1
ATOM 6900 O O . ILE B 1 368 ? -16.281 -1.527 19.094 1 91.06 368 ILE B O 1
ATOM 6904 N N . LEU B 1 369 ? -14.602 -2.969 19.312 1 91.06 369 LEU B N 1
ATOM 6905 C CA . LEU B 1 369 ? -15.023 -3.385 20.656 1 91.06 369 LEU B CA 1
ATOM 6906 C C . LEU B 1 369 ? -14.977 -2.213 21.625 1 91.06 369 LEU B C 1
ATOM 6908 O O . LEU B 1 369 ? -15.898 -2.027 22.422 1 91.06 369 LEU B O 1
ATOM 6912 N N . LEU B 1 370 ? -13.93 -1.479 21.531 1 91.12 370 LEU B N 1
ATOM 6913 C CA . LEU B 1 370 ? -13.828 -0.291 22.375 1 91.12 370 LEU B CA 1
ATOM 6914 C C . LEU B 1 370 ? -14.914 0.719 22.016 1 91.12 370 LEU B C 1
ATOM 6916 O O . LEU B 1 370 ? -15.461 1.384 22.906 1 91.12 370 LEU B O 1
ATOM 6920 N N . GLY B 1 371 ? -15.172 0.844 20.766 1 87.62 371 GLY B N 1
ATOM 6921 C CA . GLY B 1 371 ? -16.172 1.778 20.297 1 87.62 371 GLY B CA 1
ATOM 6922 C C . GLY B 1 371 ? -17.578 1.432 20.781 1 87.62 371 GLY B C 1
ATOM 6923 O O . GLY B 1 371 ? -18.453 2.301 20.844 1 87.62 371 GLY B O 1
ATOM 6924 N N . MET B 1 372 ? -17.812 0.174 21.094 1 86.5 372 MET B N 1
ATOM 6925 C CA . MET B 1 372 ? -19.125 -0.295 21.516 1 86.5 372 MET B CA 1
AT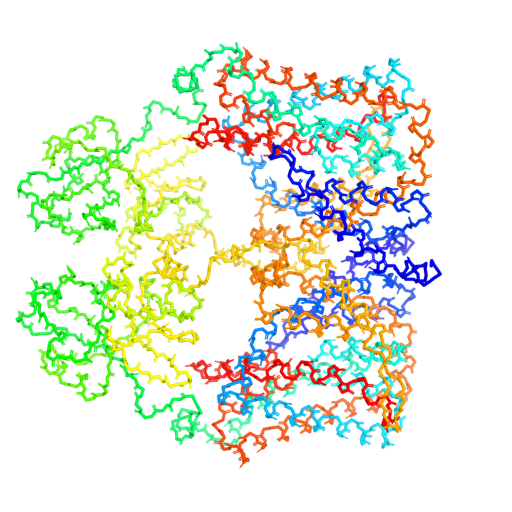OM 6926 C C . MET B 1 372 ? -19.344 -0.089 23 1 86.5 372 MET B C 1
ATOM 6928 O O . MET B 1 372 ? -20.469 -0.135 23.484 1 86.5 372 MET B O 1
ATOM 6932 N N . LEU B 1 373 ? -18.312 0.25 23.703 1 88.5 373 LEU B N 1
ATOM 6933 C CA . LEU B 1 373 ? -18.406 0.477 25.141 1 88.5 373 LEU B CA 1
ATOM 6934 C C . LEU B 1 373 ? -19.047 1.829 25.422 1 88.5 373 LEU B C 1
ATOM 6936 O O . LEU B 1 373 ? -18.562 2.863 24.953 1 88.5 373 LEU B O 1
ATOM 6940 N N . PRO B 1 374 ? -20.125 1.817 26.188 1 87.62 374 PRO B N 1
ATOM 6941 C CA . PRO B 1 374 ? -20.781 3.086 26.531 1 87.62 374 PRO B CA 1
ATOM 6942 C C . PRO B 1 374 ? -19.984 3.9 27.547 1 87.62 374 PRO B C 1
ATOM 6944 O O . PRO B 1 374 ? -19.469 3.344 28.516 1 87.62 374 PRO B O 1
ATOM 6947 N N . ILE B 1 375 ? -19.734 5.141 27.234 1 86 375 ILE B N 1
ATOM 6948 C CA . ILE B 1 375 ? -19.078 6.078 28.141 1 86 375 ILE B CA 1
ATOM 6949 C C . ILE B 1 375 ? -20.109 7.059 28.703 1 86 375 ILE B C 1
ATOM 6951 O O . ILE B 1 375 ? -20.734 7.816 27.953 1 86 375 ILE B O 1
ATOM 6955 N N . THR B 1 376 ? -20.297 6.977 30.016 1 86.06 376 THR B N 1
ATOM 6956 C CA . THR B 1 376 ? -21.266 7.859 30.641 1 86.06 376 THR B CA 1
ATOM 6957 C C . THR B 1 376 ? -20.625 9.172 31.062 1 86.06 376 THR B C 1
ATOM 6959 O O . THR B 1 376 ? -19.656 9.18 31.828 1 86.06 376 THR B O 1
ATOM 6962 N N . LEU B 1 377 ? -20.984 10.211 30.391 1 82.88 377 LEU B N 1
ATOM 6963 C CA . LEU B 1 377 ? -20.531 11.547 30.766 1 82.88 377 LEU B CA 1
ATOM 6964 C C . LEU B 1 377 ? -21.5 12.195 31.75 1 82.88 377 LEU B C 1
ATOM 6966 O O . LEU B 1 377 ? -22.688 12.344 31.453 1 82.88 377 LEU B O 1
ATOM 6970 N N . PRO B 1 378 ? -21 12.5 32.906 1 83.25 378 PRO B N 1
ATOM 6971 C CA . PRO B 1 378 ? -21.875 13.086 33.938 1 83.25 378 PRO B CA 1
ATOM 6972 C C . PRO B 1 378 ? -22.609 14.328 33.438 1 83.25 378 PRO B C 1
ATOM 6974 O O . PRO B 1 378 ? -21.969 15.273 32.938 1 83.25 378 PRO B O 1
ATOM 6977 N N . GLY B 1 379 ? -23.891 14.367 33.469 1 80.19 379 GLY B N 1
ATOM 6978 C CA . GLY B 1 379 ? -24.703 15.516 33.094 1 80.19 379 GLY B CA 1
ATOM 6979 C C . GLY B 1 379 ? -25.062 15.562 31.641 1 80.19 379 GLY B C 1
ATOM 6980 O O . GLY B 1 379 ? -25.953 16.312 31.234 1 80.19 379 GLY B O 1
ATOM 6981 N N . LEU B 1 380 ? -24.5 14.859 30.734 1 79.38 380 LEU B N 1
ATOM 6982 C CA . LEU B 1 380 ? -24.719 14.984 29.297 1 79.38 380 LEU B CA 1
ATOM 6983 C C . LEU B 1 380 ? -25.375 13.719 28.734 1 79.38 380 LEU B C 1
ATOM 6985 O O . LEU B 1 380 ? -26.219 13.797 27.844 1 79.38 380 LEU B O 1
ATOM 6989 N N . GLY B 1 381 ? -25.031 12.461 29.359 1 80.38 381 GLY B N 1
ATOM 6990 C CA . GLY B 1 381 ? -25.578 11.195 28.875 1 80.38 381 GLY B CA 1
ATOM 6991 C C . GLY B 1 381 ? -24.5 10.172 28.562 1 80.38 381 GLY B C 1
ATOM 6992 O O . GLY B 1 381 ? -23.406 10.211 29.141 1 80.38 381 GLY B O 1
ATOM 6993 N N . THR B 1 382 ? -25.062 9.156 27.734 1 82.25 382 THR B N 1
ATOM 6994 C CA . THR B 1 382 ? -24.156 8.07 27.406 1 82.25 382 THR B CA 1
ATOM 6995 C C . THR B 1 382 ? -23.766 8.125 25.922 1 82.25 382 THR B C 1
ATOM 6997 O O . THR B 1 382 ? -24.609 8.336 25.062 1 82.25 382 THR B O 1
ATOM 7000 N N . ILE B 1 383 ? -22.438 8.148 25.719 1 80.69 383 ILE B N 1
ATOM 7001 C CA . ILE B 1 383 ? -21.969 8.164 24.344 1 80.69 383 ILE B CA 1
ATOM 7002 C C . ILE B 1 383 ? -21.125 6.914 24.062 1 80.69 383 ILE B C 1
ATOM 7004 O O . ILE B 1 383 ? -20.578 6.309 25 1 80.69 383 ILE B O 1
ATOM 7008 N N . THR B 1 384 ? -21.234 6.438 22.812 1 84.19 384 THR B N 1
ATOM 7009 C CA . THR B 1 384 ? -20.312 5.41 22.344 1 84.19 384 THR B CA 1
ATOM 7010 C C . THR B 1 384 ? -19.422 5.965 21.234 1 84.19 384 THR B C 1
ATOM 7012 O O . THR B 1 384 ? -19.828 6.82 20.453 1 84.19 384 THR B O 1
ATOM 7015 N N . LEU B 1 385 ? -18.219 5.594 21.188 1 83.12 385 LEU B N 1
ATOM 7016 C CA . LEU B 1 385 ? -17.281 6.07 20.172 1 83.12 385 LEU B CA 1
ATOM 7017 C C . LEU B 1 385 ? -17.609 5.473 18.812 1 83.12 385 LEU B C 1
ATOM 7019 O O . LEU B 1 385 ? -17.266 6.043 17.781 1 83.12 385 LEU B O 1
ATOM 7023 N N . GLY B 1 386 ? -18.281 4.301 18.906 1 79.81 386 GLY B N 1
ATOM 7024 C CA . GLY B 1 386 ? -18.766 3.689 17.672 1 79.81 386 GLY B CA 1
ATOM 7025 C C . GLY B 1 386 ? -17.672 3.084 16.844 1 79.81 386 GLY B C 1
ATOM 7026 O O . GLY B 1 386 ? -16.578 2.812 17.344 1 79.81 386 GLY B O 1
ATOM 7027 N N . VAL B 1 387 ? -17.969 2.873 15.5 1 81.38 387 VAL B N 1
ATOM 7028 C CA . VAL B 1 387 ? -17.078 2.158 14.594 1 81.38 387 VAL B CA 1
ATOM 7029 C C . VAL B 1 387 ? -16.016 3.113 14.055 1 81.38 387 VAL B C 1
ATOM 7031 O O . VAL B 1 387 ? -15.047 2.682 13.422 1 81.38 387 VAL B O 1
ATOM 7034 N N . ALA B 1 388 ? -16.156 4.418 14.328 1 84.44 388 ALA B N 1
ATOM 7035 C CA . ALA B 1 388 ? -15.172 5.395 13.883 1 84.44 388 ALA B CA 1
ATOM 7036 C C . ALA B 1 388 ? -14.25 5.797 15.023 1 84.44 388 ALA B C 1
ATOM 7038 O O . ALA B 1 388 ? -13.031 5.582 14.953 1 84.44 388 ALA B O 1
ATOM 7039 N N . GLY B 1 389 ? -14.82 6.199 16.109 1 85 389 GLY B N 1
ATOM 7040 C CA . GLY B 1 389 ? -14.031 6.699 17.234 1 85 389 GLY B CA 1
ATOM 7041 C C . GLY B 1 389 ? -13.164 5.633 17.875 1 85 389 GLY B C 1
ATOM 7042 O O . GLY B 1 389 ? -11.992 5.871 18.172 1 85 389 GLY B O 1
ATOM 7043 N N . GLY B 1 390 ? -13.703 4.496 18.156 1 88.06 390 GLY B N 1
ATOM 7044 C CA . GLY B 1 390 ? -12.961 3.41 18.781 1 88.06 390 GLY B CA 1
ATOM 7045 C C . GLY B 1 390 ? -11.719 3.014 18.016 1 88.06 390 GLY B C 1
ATOM 7046 O O . GLY B 1 390 ? -10.609 3.088 18.547 1 88.06 390 GLY B O 1
ATOM 7047 N N . PRO B 1 391 ? -11.883 2.662 16.781 1 90.94 391 PRO B N 1
ATOM 7048 C CA . PRO B 1 391 ? -10.727 2.281 15.977 1 90.94 391 PRO B CA 1
ATOM 7049 C C . PRO B 1 391 ? -9.688 3.4 15.859 1 90.94 391 PRO B C 1
ATOM 7051 O O . PRO B 1 391 ? -8.484 3.133 15.82 1 90.94 391 PRO B O 1
ATOM 7054 N N . LEU B 1 392 ? -10.156 4.625 15.789 1 89.44 392 LEU B N 1
ATOM 7055 C CA . LEU B 1 392 ? -9.227 5.742 15.734 1 89.44 392 LEU B CA 1
ATOM 7056 C C . LEU B 1 392 ? -8.328 5.766 16.969 1 89.44 392 LEU B C 1
ATOM 7058 O O . LEU B 1 392 ? -7.105 5.883 16.844 1 89.44 392 LEU B O 1
ATOM 7062 N N . PHE B 1 393 ? -8.891 5.613 18.078 1 89.81 393 PHE B N 1
ATOM 7063 C CA . PHE B 1 393 ? -8.156 5.68 19.344 1 89.81 393 PHE B CA 1
ATOM 7064 C C . PHE B 1 393 ? -7.176 4.52 19.453 1 89.81 393 PHE B C 1
ATOM 7066 O O . PHE B 1 393 ? -6.02 4.711 19.844 1 89.81 393 PHE B O 1
ATOM 7073 N N . VAL B 1 394 ? -7.629 3.344 19.172 1 91.81 394 VAL B N 1
ATOM 7074 C CA . VAL B 1 394 ? -6.777 2.162 19.266 1 91.81 394 VAL B CA 1
ATOM 7075 C C . VAL B 1 394 ? -5.637 2.266 18.266 1 91.81 394 VAL B C 1
ATOM 7077 O O . VAL B 1 394 ? -4.488 1.949 18.594 1 91.81 394 VAL B O 1
ATOM 7080 N N . ALA B 1 395 ? -5.988 2.684 17.094 1 90.81 395 ALA B N 1
ATOM 7081 C CA . ALA B 1 395 ? -4.969 2.82 16.047 1 90.81 395 ALA B CA 1
ATOM 7082 C C . ALA B 1 395 ? -3.926 3.863 16.438 1 90.81 395 ALA B C 1
ATOM 7084 O O . ALA B 1 395 ? -2.736 3.695 16.156 1 90.81 395 ALA B O 1
ATOM 7085 N N . LEU B 1 396 ? -4.324 4.926 17.109 1 87.06 396 LEU B N 1
ATOM 7086 C CA . LEU B 1 396 ? -3.408 5.965 17.562 1 87.06 396 LEU B CA 1
ATOM 7087 C C . LEU B 1 396 ? -2.414 5.402 18.578 1 87.06 396 LEU B C 1
ATOM 7089 O O . LEU B 1 396 ? -1.216 5.684 18.5 1 87.06 396 LEU B O 1
ATOM 7093 N N . ILE B 1 397 ? -2.928 4.664 19.438 1 88.44 397 ILE B N 1
ATOM 7094 C CA . ILE B 1 397 ? -2.107 4.109 20.516 1 88.44 397 ILE B CA 1
ATOM 7095 C C . ILE B 1 397 ? -1.131 3.088 19.938 1 88.44 397 ILE B C 1
ATOM 7097 O O . ILE B 1 397 ? 0.069 3.139 20.219 1 88.44 397 ILE B O 1
ATOM 7101 N N . ILE B 1 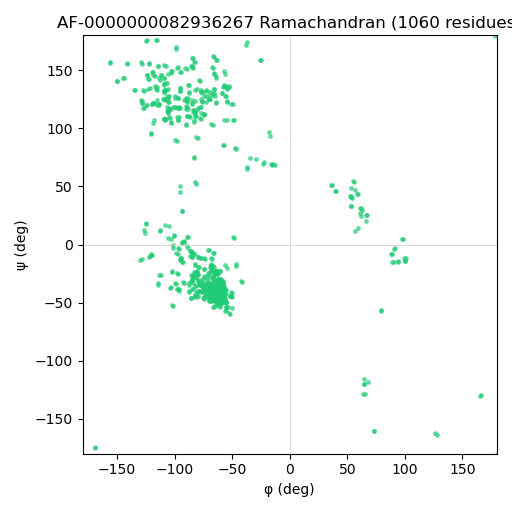398 ? -1.664 2.227 19.141 1 86.62 398 ILE B N 1
ATOM 7102 C CA . ILE B 1 398 ? -0.821 1.18 18.578 1 86.62 398 ILE B CA 1
ATOM 7103 C C . ILE B 1 398 ? 0.182 1.795 17.609 1 86.62 398 ILE B C 1
ATOM 7105 O O . ILE B 1 398 ? 1.331 1.354 17.516 1 86.62 398 ILE B O 1
ATOM 7109 N N . GLY B 1 399 ? -0.292 2.748 16.875 1 80.56 399 GLY B N 1
ATOM 7110 C CA . GLY B 1 399 ? 0.611 3.457 15.977 1 80.56 399 GLY B CA 1
ATOM 7111 C C . GLY B 1 399 ? 1.77 4.117 16.703 1 80.56 399 GLY B C 1
ATOM 7112 O O . GLY B 1 399 ? 2.879 4.195 16.172 1 80.56 399 GLY B O 1
ATOM 7113 N N . HIS B 1 400 ? 1.589 4.613 17.859 1 80.19 400 HIS B N 1
ATOM 7114 C CA . HIS B 1 400 ? 2.617 5.242 18.688 1 80.19 400 HIS B CA 1
ATOM 7115 C C . HIS B 1 400 ? 3.703 4.242 19.062 1 80.19 400 HIS B C 1
ATOM 7117 O O . HIS B 1 400 ? 4.895 4.555 18.984 1 80.19 400 HIS B O 1
ATOM 7123 N N . PHE B 1 401 ? 3.268 3.064 19.406 1 78.19 401 PHE B N 1
ATOM 7124 C CA . PHE B 1 401 ? 4.23 2.068 19.859 1 78.19 401 PHE B CA 1
ATOM 7125 C C . PHE B 1 401 ? 4.848 1.336 18.672 1 78.19 401 PHE B C 1
ATOM 7127 O O . PHE B 1 401 ? 5.992 0.88 18.734 1 78.19 401 PHE B O 1
ATOM 7134 N N . GLY B 1 402 ? 4.09 1.302 17.672 1 71.62 402 GLY B N 1
ATOM 7135 C CA . GLY B 1 402 ? 4.582 0.665 16.453 1 71.62 402 GLY B CA 1
ATOM 7136 C C . GLY B 1 402 ? 4.492 -0.85 16.5 1 71.62 402 GLY B C 1
ATOM 7137 O O . GLY B 1 402 ? 4.078 -1.48 15.523 1 71.62 402 GLY B O 1
ATOM 7138 N N . LYS B 1 403 ? 5.082 -1.502 17.453 1 71 403 LYS B N 1
ATOM 7139 C CA . LYS B 1 403 ? 5.02 -2.949 17.641 1 71 403 LYS B CA 1
ATOM 7140 C C . LYS B 1 403 ? 4.57 -3.299 19.062 1 71 403 LYS B C 1
ATOM 7142 O O . LYS B 1 403 ? 5.109 -2.771 20.031 1 71 403 LYS B O 1
ATOM 7147 N N . LEU B 1 404 ? 3.504 -3.91 19.125 1 77.06 404 LEU B N 1
ATOM 7148 C CA . LEU B 1 404 ? 3.002 -4.402 20.406 1 77.06 404 LEU B CA 1
ATOM 7149 C C . LEU B 1 404 ? 2.84 -5.918 20.375 1 77.06 404 LEU B C 1
ATOM 7151 O O . LEU B 1 404 ? 1.83 -6.43 19.875 1 77.06 404 LEU B O 1
ATOM 7155 N N . GLY B 1 405 ? 3.871 -6.617 20.859 1 73.38 405 GLY B N 1
ATOM 7156 C CA . GLY B 1 405 ? 3.826 -8.062 20.766 1 73.38 405 GLY B CA 1
ATOM 7157 C C . GLY B 1 405 ? 3.838 -8.562 19.328 1 73.38 405 GLY B C 1
ATOM 7158 O O . GLY B 1 405 ? 4.707 -8.188 18.547 1 73.38 405 GLY B O 1
ATOM 7159 N N . PRO B 1 406 ? 2.701 -9.305 19 1 76.12 406 PRO B N 1
ATOM 7160 C CA . PRO B 1 406 ? 2.643 -9.828 17.641 1 76.12 406 PRO B CA 1
ATOM 7161 C C . PRO B 1 406 ? 2.053 -8.82 16.656 1 76.12 406 PRO B C 1
ATOM 7163 O O . PRO B 1 406 ? 2.064 -9.062 15.438 1 76.12 406 PRO B O 1
ATOM 7166 N N . ILE B 1 407 ? 1.62 -7.766 17.172 1 78.94 407 ILE B N 1
ATOM 7167 C CA . ILE B 1 407 ? 1.002 -6.746 16.328 1 78.94 407 ILE B CA 1
ATOM 7168 C C . ILE B 1 407 ? 2.082 -5.855 15.727 1 78.94 407 ILE B C 1
ATOM 7170 O O . ILE B 1 407 ? 2.859 -5.23 16.453 1 78.94 407 ILE B O 1
ATOM 7174 N N . LYS B 1 408 ? 2.141 -5.961 14.391 1 75.88 408 LYS B N 1
ATOM 7175 C CA . LYS B 1 408 ? 3.051 -5.105 13.641 1 75.88 408 LYS B CA 1
ATOM 7176 C C . LYS B 1 408 ? 2.299 -3.967 12.961 1 75.88 408 LYS B C 1
ATOM 7178 O O . LYS B 1 408 ? 1.571 -4.188 11.992 1 75.88 408 LYS B O 1
ATOM 7183 N N . ALA B 1 409 ? 2.441 -2.768 13.516 1 71.06 409 ALA B N 1
ATOM 7184 C CA . ALA B 1 409 ? 1.605 -1.669 13.039 1 71.06 409 ALA B CA 1
ATOM 7185 C C . ALA B 1 409 ? 2.443 -0.608 12.336 1 71.06 409 ALA B C 1
ATOM 7187 O O . ALA B 1 409 ? 1.959 0.49 12.055 1 71.06 409 ALA B O 1
ATOM 7188 N N . ARG B 1 410 ? 3.623 -0.878 12.062 1 65.19 410 ARG B N 1
ATOM 7189 C CA . ARG B 1 410 ? 4.43 0.054 11.281 1 65.19 410 ARG B CA 1
ATOM 7190 C C . ARG B 1 410 ? 4.465 -0.351 9.812 1 65.19 410 ARG B C 1
ATOM 7192 O O . ARG B 1 410 ? 5.293 -1.169 9.406 1 65.19 410 ARG B O 1
ATOM 7199 N N . TYR B 1 411 ? 3.52 0.155 9.125 1 64.62 411 TYR B N 1
ATOM 7200 C CA . TYR B 1 411 ? 3.422 -0.145 7.703 1 64.62 411 TYR B CA 1
ATOM 7201 C C . TYR B 1 411 ? 4.305 0.79 6.887 1 64.62 411 TYR B C 1
ATOM 7203 O O . TYR B 1 411 ? 4.602 1.907 7.316 1 64.62 411 TYR B O 1
ATOM 7211 N N . TYR B 1 412 ? 4.703 0.232 5.699 1 64 412 TYR B N 1
ATOM 7212 C CA . TYR B 1 412 ? 5.266 1.139 4.703 1 64 412 TYR B CA 1
ATOM 7213 C C . TYR B 1 412 ? 4.305 2.287 4.41 1 64 412 TYR B C 1
ATOM 7215 O O . TYR B 1 412 ? 3.09 2.088 4.352 1 64 412 TYR B O 1
ATOM 7223 N N . GLN B 1 413 ? 4.812 3.451 4.379 1 69.19 413 GLN B N 1
ATOM 7224 C CA . GLN B 1 413 ? 3.99 4.641 4.195 1 69.19 413 GLN B CA 1
ATOM 7225 C C . GLN B 1 413 ? 3.074 4.496 2.986 1 69.19 413 GLN B C 1
ATOM 7227 O O . GLN B 1 413 ? 1.87 4.746 3.078 1 69.19 413 GLN B O 1
ATOM 7232 N N . PRO B 1 414 ? 3.607 3.998 1.903 1 67.69 414 PRO B N 1
ATOM 7233 C CA . PRO B 1 414 ? 2.711 3.832 0.757 1 67.69 414 PRO B CA 1
ATOM 7234 C C . PRO B 1 414 ? 1.612 2.803 1.011 1 67.69 414 PRO B C 1
ATOM 7236 O O . PRO B 1 414 ? 0.485 2.967 0.538 1 67.69 414 PRO B O 1
ATOM 7239 N N . SER B 1 415 ? 1.963 1.791 1.76 1 78 415 SER B N 1
ATOM 7240 C CA . SER B 1 415 ? 0.98 0.759 2.072 1 78 415 SER B CA 1
ATOM 7241 C C . SER B 1 415 ? -0.16 1.317 2.916 1 78 415 SER B C 1
ATOM 7243 O O . SER B 1 415 ? -1.332 1.057 2.635 1 78 415 SER B O 1
ATOM 7245 N N . ASN B 1 416 ? 0.198 2.021 3.912 1 83.19 416 ASN B N 1
ATOM 7246 C CA . ASN B 1 416 ? -0.809 2.643 4.766 1 83.19 416 ASN B CA 1
ATOM 7247 C C . ASN B 1 416 ? -1.65 3.656 3.996 1 83.19 416 ASN B C 1
ATOM 7249 O O . ASN B 1 416 ? -2.852 3.787 4.238 1 83.19 416 ASN B O 1
ATOM 7253 N N . GLN B 1 417 ? -1.052 4.359 3.135 1 83 417 GLN B N 1
ATOM 7254 C CA . GLN B 1 417 ? -1.765 5.344 2.324 1 83 417 GLN B CA 1
ATOM 7255 C C . GLN B 1 417 ? -2.793 4.668 1.422 1 83 417 GLN B C 1
ATOM 7257 O O . GLN B 1 417 ? -3.893 5.191 1.225 1 83 417 GLN B O 1
ATOM 7262 N N . VAL B 1 418 ? -2.438 3.557 0.932 1 87.19 418 VAL B N 1
ATOM 7263 C CA . VAL B 1 418 ? -3.338 2.809 0.061 1 87.19 418 VAL B CA 1
ATOM 7264 C C . VAL B 1 418 ? -4.566 2.365 0.848 1 87.19 418 VAL B C 1
ATOM 7266 O O . VAL B 1 418 ? -5.699 2.496 0.372 1 87.19 418 VAL B O 1
ATOM 7269 N N . ILE B 1 419 ? -4.375 1.846 2.006 1 91 419 ILE B N 1
ATOM 7270 C CA . ILE B 1 419 ? -5.469 1.416 2.871 1 91 419 ILE B CA 1
ATOM 7271 C C . ILE B 1 419 ? -6.398 2.594 3.154 1 91 419 ILE B C 1
ATOM 7273 O O . ILE B 1 419 ? -7.621 2.467 3.053 1 91 419 ILE B O 1
ATOM 7277 N N . GLY B 1 420 ? -5.789 3.707 3.461 1 91.5 420 GLY B N 1
ATOM 7278 C CA . GLY B 1 420 ? -6.562 4.906 3.742 1 91.5 420 GLY B CA 1
ATOM 7279 C C . GLY B 1 420 ? -7.332 5.418 2.537 1 91.5 420 GLY B C 1
ATOM 7280 O O . GLY B 1 420 ? -8.508 5.766 2.648 1 91.5 420 GLY B O 1
ATOM 7281 N N . ASP B 1 421 ? -6.699 5.41 1.397 1 90.31 421 ASP B N 1
ATOM 7282 C CA . ASP B 1 421 ? -7.305 5.961 0.188 1 90.31 421 ASP B CA 1
ATOM 7283 C C . ASP B 1 421 ? -8.477 5.098 -0.279 1 90.31 421 ASP B C 1
ATOM 7285 O O . ASP B 1 421 ? -9.539 5.617 -0.621 1 90.31 421 ASP B O 1
ATOM 7289 N N . ILE B 1 422 ? -8.25 3.84 -0.289 1 93.44 422 ILE B N 1
ATOM 7290 C CA . ILE B 1 422 ? -9.328 2.936 -0.692 1 93.44 422 ILE B CA 1
ATOM 7291 C C . ILE B 1 422 ? -10.469 3.002 0.322 1 93.44 422 ILE B C 1
ATOM 7293 O O . ILE B 1 422 ? -11.633 3.082 -0.055 1 93.44 422 ILE B O 1
ATOM 7297 N N . GLY B 1 423 ? -10.086 2.941 1.593 1 95.19 423 GLY B N 1
ATOM 7298 C CA . GLY B 1 423 ? -11.086 3.051 2.643 1 95.19 423 GLY B CA 1
ATOM 7299 C C . GLY B 1 423 ? -11.914 4.324 2.553 1 95.19 423 GLY B C 1
ATOM 7300 O O . GLY B 1 423 ? -13.141 4.285 2.658 1 95.19 423 GLY B O 1
ATOM 7301 N N . LEU B 1 424 ? -11.25 5.418 2.348 1 93.56 424 LEU B N 1
ATOM 7302 C CA . LEU B 1 424 ? -11.922 6.711 2.252 1 93.56 424 LEU B CA 1
ATOM 7303 C C . LEU B 1 424 ? -12.875 6.746 1.065 1 93.56 424 LEU B C 1
ATOM 7305 O O . LEU B 1 424 ? -14 7.23 1.185 1 93.56 424 LEU B O 1
ATOM 7309 N N . ALA B 1 425 ? -12.461 6.254 -0.052 1 94.62 425 ALA B N 1
ATOM 7310 C CA . ALA B 1 425 ? -13.289 6.234 -1.254 1 94.62 425 ALA B CA 1
ATOM 7311 C C . ALA B 1 425 ? -14.555 5.414 -1.034 1 94.62 425 ALA B C 1
ATOM 7313 O O . ALA B 1 425 ? -15.648 5.836 -1.409 1 94.62 425 ALA B O 1
ATOM 7314 N N . LEU B 1 426 ? -14.438 4.246 -0.441 1 96.44 426 LEU B N 1
ATOM 7315 C CA . LEU B 1 426 ? -15.578 3.379 -0.165 1 96.44 426 LEU B CA 1
ATOM 7316 C C . LEU B 1 426 ? -16.531 4.035 0.829 1 96.44 426 LEU B C 1
ATOM 7318 O O . LEU B 1 426 ? -17.75 3.982 0.656 1 96.44 426 LEU B O 1
ATOM 7322 N N . PHE B 1 427 ? -15.984 4.645 1.833 1 94.62 427 PHE B N 1
ATOM 7323 C CA . PHE B 1 427 ? -16.766 5.32 2.859 1 94.62 427 PHE B CA 1
ATOM 7324 C C . PHE B 1 427 ? -17.594 6.449 2.254 1 94.62 427 PHE B C 1
ATOM 7326 O O . PHE B 1 427 ? -18.812 6.523 2.471 1 94.62 427 PHE B O 1
ATOM 7333 N N . LEU B 1 428 ? -16.953 7.273 1.475 1 93.81 428 LEU B N 1
ATOM 7334 C CA . LEU B 1 428 ? -17.609 8.445 0.913 1 93.81 428 LEU B CA 1
ATOM 7335 C C . LEU B 1 428 ? -18.641 8.039 -0.13 1 93.81 428 LEU B C 1
ATOM 7337 O O . LEU B 1 428 ? -19.688 8.695 -0.271 1 93.81 428 LEU B O 1
ATOM 7341 N N . ALA B 1 429 ? -18.375 6.961 -0.855 1 95.94 429 ALA B N 1
ATOM 7342 C CA . ALA B 1 429 ? -19.359 6.441 -1.802 1 95.94 429 ALA B CA 1
ATOM 7343 C C . ALA B 1 429 ? -20.641 6.008 -1.084 1 95.94 429 ALA B C 1
ATOM 7345 O O . ALA B 1 429 ? -21.75 6.309 -1.537 1 95.94 429 ALA B O 1
ATOM 7346 N N . GLY B 1 430 ? -20.484 5.305 0.025 1 95.25 430 GLY B N 1
ATOM 7347 C CA . GLY B 1 430 ? -21.625 4.875 0.802 1 95.25 430 GLY B CA 1
ATOM 7348 C C . GLY B 1 430 ? -22.359 6.023 1.48 1 95.25 430 GLY B C 1
ATOM 7349 O O . GLY B 1 430 ? -23.578 6.145 1.371 1 95.25 430 GLY B O 1
ATOM 7350 N N . ALA B 1 431 ? -21.625 6.902 2.133 1 92.06 431 ALA B N 1
ATOM 7351 C CA . ALA B 1 431 ? -22.203 8.047 2.84 1 92.06 431 ALA B CA 1
ATOM 7352 C C . ALA B 1 431 ? -22.922 8.984 1.876 1 92.06 431 ALA B C 1
ATOM 7354 O O . ALA B 1 431 ? -23.984 9.516 2.195 1 92.06 431 ALA B O 1
ATOM 7355 N N . GLY B 1 432 ? -22.359 9.125 0.741 1 94 432 GLY B N 1
ATOM 7356 C CA . GLY B 1 432 ? -22.953 10.008 -0.253 1 94 432 GLY B CA 1
ATOM 7357 C C . GLY B 1 432 ? -24.266 9.492 -0.801 1 94 432 GLY B C 1
ATOM 7358 O O . GLY B 1 432 ? -25.234 10.25 -0.922 1 94 432 GLY B O 1
ATOM 7359 N N . THR B 1 433 ? -24.328 8.219 -1.126 1 94.12 433 THR B N 1
ATOM 7360 C CA . THR B 1 433 ? -25.547 7.676 -1.693 1 94.12 433 THR B CA 1
ATOM 7361 C C . THR B 1 433 ? -26.688 7.715 -0.669 1 94.12 433 THR B C 1
ATOM 7363 O O . THR B 1 433 ? -27.844 7.945 -1.022 1 94.12 433 THR B O 1
ATOM 7366 N N . THR B 1 434 ? -26.359 7.496 0.56 1 90.81 434 THR B N 1
ATOM 7367 C CA . THR B 1 434 ? -27.375 7.57 1.613 1 90.81 434 THR B CA 1
ATOM 7368 C C . THR B 1 434 ? -27.859 9 1.795 1 90.81 434 THR B C 1
ATOM 7370 O O . THR B 1 434 ? -29.062 9.242 1.958 1 90.81 434 THR B O 1
ATOM 7373 N N . ALA B 1 435 ? -27 9.906 1.718 1 89.81 435 ALA B N 1
ATOM 7374 C CA . ALA B 1 435 ? -27.328 11.32 1.881 1 89.81 435 ALA B CA 1
ATOM 7375 C C . ALA B 1 435 ? -28.109 11.844 0.676 1 89.81 435 ALA B C 1
ATOM 7377 O O . ALA B 1 435 ? -28.922 12.758 0.805 1 89.81 435 ALA B O 1
ATOM 7378 N N . GLY B 1 436 ? -27.844 11.289 -0.419 1 90.19 436 GLY B N 1
ATOM 7379 C CA . GLY B 1 436 ? -28.453 11.742 -1.659 1 90.19 436 GLY B CA 1
ATOM 7380 C C . GLY B 1 436 ? -29.953 11.562 -1.687 1 90.19 436 GLY B C 1
ATOM 7381 O O . GLY B 1 436 ? -30.672 12.281 -2.389 1 90.19 436 GLY B O 1
ATOM 7382 N N . GLN B 1 437 ? -30.484 10.648 -0.912 1 87.81 437 GLN B N 1
ATOM 7383 C CA . GLN B 1 437 ? -31.922 10.367 -0.908 1 87.81 437 GLN B CA 1
ATOM 7384 C C . GLN B 1 437 ? -32.719 11.586 -0.442 1 87.81 437 GLN B C 1
ATOM 7386 O O . GLN B 1 437 ? -33.844 11.805 -0.885 1 87.81 437 GLN B O 1
ATOM 7391 N N . GLY B 1 438 ? -32.094 12.508 0.366 1 82.56 438 GLY B N 1
ATOM 7392 C CA . GLY B 1 438 ? -32.812 13.656 0.902 1 82.56 438 GLY B CA 1
ATOM 7393 C C . GLY B 1 438 ? -32.156 14.977 0.579 1 82.56 438 GLY B C 1
ATOM 7394 O O . GLY B 1 438 ? -32.5 16.016 1.149 1 82.56 438 GLY B O 1
ATOM 7395 N N . ILE B 1 439 ? -31.297 14.977 -0.367 1 85.5 439 ILE B N 1
ATOM 7396 C CA . ILE B 1 439 ? -30.453 16.156 -0.591 1 85.5 439 ILE B CA 1
ATOM 7397 C C . ILE B 1 439 ? -31.297 17.281 -1.181 1 85.5 439 ILE B C 1
ATOM 7399 O O . ILE B 1 439 ? -31.156 18.438 -0.8 1 85.5 439 ILE B O 1
ATOM 7403 N N . VAL B 1 440 ? -32.156 17 -2.088 1 87.06 440 VAL B N 1
ATOM 7404 C CA . VAL B 1 440 ? -32.938 18.016 -2.766 1 87.06 440 VAL B CA 1
ATOM 7405 C C . VAL B 1 440 ? -33.906 18.672 -1.772 1 87.06 440 VAL B C 1
ATOM 7407 O O . VAL B 1 440 ? -34.062 19.891 -1.782 1 87.06 440 VAL B O 1
ATOM 7410 N N . THR B 1 441 ? -34.469 17.891 -0.918 1 85.12 441 THR B N 1
ATOM 7411 C CA . THR B 1 441 ? -35.375 18.422 0.09 1 85.12 441 THR B CA 1
ATOM 7412 C C . THR B 1 441 ? -34.625 19.344 1.057 1 85.12 441 THR B C 1
ATOM 7414 O O . THR B 1 441 ? -35.156 20.406 1.417 1 85.12 441 THR B O 1
ATOM 7417 N N . VAL B 1 442 ? -33.469 18.984 1.425 1 86.12 442 VAL B N 1
ATOM 7418 C CA . VAL B 1 442 ? -32.656 19.766 2.371 1 86.12 442 VAL B CA 1
ATOM 7419 C C . VAL B 1 442 ? -32.25 21.094 1.723 1 86.12 442 VAL B C 1
ATOM 7421 O O . VAL B 1 442 ? -32.312 22.141 2.35 1 86.12 442 VAL B O 1
ATOM 7424 N N . ILE B 1 443 ? -31.875 21.047 0.491 1 85.88 443 ILE B N 1
ATOM 7425 C CA . ILE B 1 443 ? -31.406 22.234 -0.218 1 85.88 443 ILE B CA 1
ATOM 7426 C C . ILE B 1 443 ? -32.594 23.188 -0.454 1 85.88 443 ILE B C 1
ATOM 7428 O O . ILE B 1 443 ? -32.438 24.406 -0.351 1 85.88 443 ILE B O 1
ATOM 7432 N N . GLN B 1 444 ? -33.688 22.578 -0.743 1 86.62 444 GLN B N 1
ATOM 7433 C CA . GLN B 1 444 ? -34.875 23.406 -0.973 1 86.62 444 GLN B CA 1
ATOM 7434 C C . GLN B 1 444 ? -35.344 24.094 0.313 1 86.62 444 GLN B C 1
ATOM 7436 O O . GLN B 1 444 ? -35.719 25.25 0.292 1 86.62 444 GLN B O 1
ATOM 7441 N N . ASP B 1 445 ? -35.188 23.438 1.359 1 85.94 445 ASP B N 1
ATOM 7442 C CA . ASP B 1 445 ? -35.688 23.938 2.633 1 85.94 445 ASP B CA 1
ATOM 7443 C C . ASP B 1 445 ? -34.656 24.891 3.277 1 85.94 445 ASP B C 1
ATOM 7445 O O . ASP B 1 445 ? -35.031 25.891 3.895 1 85.94 445 ASP B O 1
ATOM 7449 N N . GLU B 1 446 ? -33.344 24.547 3.141 1 86.12 446 GLU B N 1
ATOM 7450 C CA . GLU B 1 446 ? -32.344 25.219 3.957 1 86.12 446 GLU B CA 1
ATOM 7451 C C . GLU B 1 446 ? -31.234 25.812 3.09 1 86.12 446 GLU B C 1
ATOM 7453 O O . GLU B 1 446 ? -30.25 26.359 3.607 1 86.12 446 GLU B O 1
ATOM 7458 N N . GLY B 1 447 ? -31.328 25.906 1.847 1 80.75 447 GLY B N 1
ATOM 7459 C CA . GLY B 1 447 ? -30.25 26.125 0.909 1 80.75 447 GLY B CA 1
ATOM 7460 C C . GLY B 1 447 ? -29.406 27.344 1.26 1 80.75 447 GLY B C 1
ATOM 7461 O O . GLY B 1 447 ? -28.188 27.219 1.482 1 80.75 447 GLY B O 1
ATOM 7462 N N . ILE B 1 448 ? -29.969 28.484 1.44 1 87.38 448 ILE B N 1
ATOM 7463 C CA . ILE B 1 448 ? -29.203 29.703 1.679 1 87.38 448 ILE B CA 1
ATOM 7464 C C . ILE B 1 448 ? -28.625 29.688 3.096 1 87.38 448 ILE B C 1
ATOM 7466 O O . ILE B 1 448 ? -27.516 30.156 3.328 1 87.38 448 ILE B O 1
ATOM 7470 N N . ARG B 1 449 ? -29.375 29.156 4.016 1 92.94 449 ARG B N 1
ATOM 7471 C CA . ARG B 1 449 ? -28.906 29.047 5.395 1 92.94 449 ARG B CA 1
ATOM 7472 C C . ARG B 1 449 ? -27.703 28.125 5.504 1 92.94 449 ARG B C 1
ATOM 7474 O O . ARG B 1 449 ? -26.797 28.375 6.301 1 92.94 449 ARG B O 1
ATOM 7481 N N . LEU B 1 450 ? -27.703 27.156 4.688 1 92.44 450 LEU B N 1
ATOM 7482 C CA . LEU B 1 450 ? -26.609 26.188 4.715 1 92.44 450 LEU B CA 1
ATOM 7483 C C . LEU B 1 450 ? -25.328 26.828 4.199 1 92.44 450 LEU B C 1
ATOM 7485 O O . LEU B 1 450 ? -24.25 26.609 4.77 1 92.44 450 LEU B O 1
ATOM 7489 N N . VAL B 1 451 ? -25.469 27.562 3.172 1 91.19 451 VAL B N 1
ATOM 7490 C CA . VAL B 1 451 ? -24.312 28.203 2.557 1 91.19 451 VAL B CA 1
ATOM 7491 C C . VAL B 1 451 ? -23.734 29.234 3.516 1 91.19 451 VAL B C 1
ATOM 7493 O O . VAL B 1 451 ? -22.516 29.281 3.717 1 91.19 451 VAL B O 1
ATOM 7496 N N . LEU B 1 452 ? -24.547 29.984 4.117 1 94.31 452 LEU B N 1
ATOM 7497 C CA . LEU B 1 452 ? -24.094 31 5.059 1 94.31 452 LEU B CA 1
ATOM 7498 C C . LEU B 1 452 ? -23.484 30.375 6.301 1 94.31 452 LEU B C 1
ATOM 7500 O O . LEU B 1 452 ? -22.469 30.844 6.812 1 94.31 452 LEU B O 1
ATOM 7504 N N . ALA B 1 453 ? -24.156 29.344 6.773 1 95.81 453 ALA B N 1
ATOM 7505 C CA . ALA B 1 453 ? -23.625 28.609 7.926 1 95.81 453 ALA B CA 1
ATOM 7506 C C . ALA B 1 453 ? -22.219 28.078 7.637 1 95.81 453 ALA B C 1
ATOM 7508 O O . ALA B 1 453 ? -21.312 28.219 8.453 1 95.81 453 ALA B O 1
ATOM 7509 N N . GLY B 1 454 ? -22.109 27.422 6.457 1 94.69 454 GLY B N 1
ATOM 7510 C CA . GLY B 1 454 ? -20.812 26.891 6.055 1 94.69 454 GLY B CA 1
ATOM 7511 C C . GLY B 1 454 ? -19.734 27.953 5.945 1 94.69 454 GLY B C 1
ATOM 7512 O O . GLY B 1 454 ? -18.609 27.75 6.391 1 94.69 454 GLY B O 1
ATOM 7513 N N . ALA B 1 455 ? -20.094 29.078 5.434 1 94.75 455 ALA B N 1
ATOM 7514 C CA . ALA B 1 455 ? -19.156 30.172 5.266 1 94.75 455 ALA B CA 1
ATOM 7515 C C . ALA B 1 455 ? -18.688 30.703 6.617 1 94.75 455 ALA B C 1
ATOM 7517 O O . ALA B 1 455 ? -17.5 30.922 6.828 1 94.75 455 ALA B O 1
ATOM 7518 N N . ILE B 1 456 ? -19.609 30.875 7.5 1 96.81 456 ILE B N 1
ATOM 7519 C CA . ILE B 1 456 ? -19.297 31.453 8.805 1 96.81 456 ILE B CA 1
ATOM 7520 C C . ILE B 1 456 ? -18.422 30.484 9.602 1 96.81 456 ILE B C 1
ATOM 7522 O O . ILE B 1 456 ? -17.406 30.875 10.18 1 96.81 456 ILE B O 1
ATOM 7526 N N . ILE B 1 457 ? -18.812 29.219 9.57 1 97.12 457 ILE B N 1
ATOM 7527 C CA . ILE B 1 457 ? -18.094 28.203 10.352 1 97.12 457 ILE B CA 1
ATOM 7528 C C . ILE B 1 457 ? -16.703 27.984 9.773 1 97.12 457 ILE B C 1
ATOM 7530 O O . ILE B 1 457 ? -15.797 27.531 10.477 1 97.12 457 ILE B O 1
ATOM 7534 N N . THR B 1 458 ? -16.516 28.328 8.539 1 95.88 458 THR B N 1
ATOM 7535 C CA . THR B 1 458 ? -15.203 28.234 7.914 1 95.88 458 THR B CA 1
ATOM 7536 C C . THR B 1 458 ? -14.352 29.453 8.242 1 95.88 458 THR B C 1
ATOM 7538 O O . THR B 1 458 ? -13.195 29.312 8.648 1 95.88 458 THR B O 1
ATOM 7541 N N . VAL B 1 459 ? -14.883 30.641 8.156 1 96.56 459 VAL B N 1
ATOM 7542 C CA . VAL B 1 459 ? -14.141 31.891 8.203 1 96.56 459 VAL B CA 1
ATOM 7543 C C . VAL B 1 459 ? -13.742 32.219 9.648 1 96.56 459 VAL B C 1
ATOM 7545 O O . VAL B 1 459 ? -12.625 32.656 9.906 1 96.56 459 VAL B O 1
ATOM 7548 N N . VAL B 1 460 ? -14.586 31.984 10.562 1 97.25 460 VAL B N 1
ATOM 7549 C CA . VAL B 1 460 ? -14.359 32.375 11.945 1 97.25 460 VAL B CA 1
ATOM 7550 C C . VAL B 1 460 ? -13.156 31.641 12.508 1 97.25 460 VAL B C 1
ATOM 7552 O O . VAL B 1 460 ? -12.227 32.25 13.039 1 97.25 460 VAL B O 1
ATOM 7555 N N . PRO B 1 461 ? -13.094 30.344 12.375 1 97.06 461 PRO B N 1
ATOM 7556 C CA . PRO B 1 461 ? -11.914 29.656 12.906 1 97.06 461 PRO B CA 1
ATOM 7557 C C . PRO B 1 461 ? -10.633 30 12.148 1 97.06 461 PRO B C 1
ATOM 7559 O O . PRO B 1 461 ? -9.547 30.016 12.734 1 97.06 461 PRO B O 1
ATOM 7562 N N . ILE B 1 462 ? -10.711 30.312 10.875 1 96.5 462 ILE B N 1
ATOM 7563 C CA . ILE B 1 462 ? -9.539 30.688 10.109 1 96.5 462 ILE B CA 1
ATOM 7564 C C . ILE B 1 462 ? -8.938 31.969 10.68 1 96.5 462 ILE B C 1
ATOM 7566 O O . ILE B 1 462 ? -7.75 32.031 11.008 1 96.5 462 ILE B O 1
ATOM 7570 N N . PHE B 1 463 ? -9.758 32.969 10.836 1 96.69 463 PHE B N 1
ATOM 7571 C CA . PHE B 1 463 ? -9.289 34.25 11.344 1 96.69 463 PHE B CA 1
ATOM 7572 C C . PHE B 1 463 ? -8.914 34.125 12.82 1 96.69 463 PHE B C 1
ATOM 7574 O O . PHE B 1 463 ? -7.879 34.656 13.242 1 96.69 463 PHE B O 1
ATOM 7581 N N . GLY B 1 464 ? -9.773 33.531 13.562 1 96.69 464 GLY B N 1
ATOM 7582 C CA . GLY B 1 464 ? -9.484 33.344 14.977 1 96.69 464 GLY B CA 1
ATOM 7583 C C . GLY B 1 464 ? -8.219 32.531 15.234 1 96.69 464 GLY B C 1
ATOM 7584 O O . GLY B 1 464 ? -7.41 32.906 16.078 1 96.69 464 GLY B O 1
ATOM 7585 N N . GLY B 1 465 ? -8.086 31.406 14.562 1 95.69 465 GLY B N 1
ATOM 7586 C CA . GLY B 1 465 ? -6.895 30.594 14.711 1 95.69 465 GLY B CA 1
ATOM 7587 C C . GLY B 1 465 ? -5.617 31.328 14.359 1 95.69 465 GLY B C 1
ATOM 7588 O O . GLY B 1 465 ? -4.605 31.188 15.047 1 95.69 465 GLY B O 1
ATOM 7589 N N . PHE B 1 466 ? -5.691 32.094 13.289 1 95.62 466 PHE B N 1
ATOM 7590 C CA . PHE B 1 466 ? -4.527 32.875 12.883 1 95.62 466 PHE B CA 1
ATOM 7591 C C . PHE B 1 466 ? -4.172 33.938 13.938 1 95.62 466 PHE B C 1
ATOM 7593 O O . PHE B 1 466 ? -2.996 34.094 14.266 1 95.62 466 PHE B O 1
ATOM 7600 N N . LEU B 1 467 ? -5.145 34.594 14.445 1 95.44 467 LEU B N 1
ATOM 7601 C CA . LEU B 1 467 ? -4.914 35.625 15.453 1 95.44 467 LEU B CA 1
ATOM 7602 C C . LEU B 1 467 ? -4.332 35 16.719 1 95.44 467 LEU B C 1
ATOM 7604 O O . LEU B 1 467 ? -3.469 35.625 17.359 1 95.44 467 LEU B O 1
ATOM 7608 N N . ILE B 1 468 ? -4.805 33.875 17.047 1 95.31 468 ILE B N 1
ATOM 7609 C CA . ILE B 1 468 ? -4.273 33.188 18.219 1 95.31 468 ILE B CA 1
ATOM 7610 C C . ILE B 1 468 ? -2.799 32.844 18 1 95.31 468 ILE B C 1
ATOM 7612 O O . ILE B 1 468 ? -1.967 33.094 18.875 1 95.31 468 ILE B O 1
ATOM 7616 N N . ALA B 1 469 ? -2.494 32.375 16.844 1 94.25 469 ALA B N 1
ATOM 7617 C CA . ALA B 1 469 ? -1.116 32 16.531 1 94.25 469 ALA B CA 1
ATOM 7618 C C . ALA B 1 469 ? -0.215 33.219 16.5 1 94.25 469 ALA B C 1
ATOM 7620 O O . ALA B 1 469 ? 0.888 33.219 17.047 1 94.25 469 ALA B O 1
ATOM 7621 N N . ARG B 1 470 ? -0.741 34.281 15.891 1 91.62 470 ARG B N 1
ATOM 7622 C CA . ARG B 1 470 ? 0.066 35.469 15.641 1 91.62 470 ARG B CA 1
ATOM 7623 C C . ARG B 1 470 ? 0.144 36.344 16.875 1 91.62 470 ARG B C 1
ATOM 7625 O O . ARG B 1 470 ? 1.204 36.906 17.203 1 91.62 470 ARG B O 1
ATOM 7632 N N . LYS B 1 471 ? -0.883 36.562 17.547 1 92.12 471 LYS B N 1
ATOM 7633 C CA . LYS B 1 471 ? -0.944 37.562 18.609 1 92.12 471 LYS B CA 1
ATOM 7634 C C . LYS B 1 471 ? -0.716 36.938 19.984 1 92.12 471 LYS B C 1
ATOM 7636 O O . LYS B 1 471 ? -0.123 37.562 20.859 1 92.12 471 LYS B O 1
ATOM 7641 N N . ILE B 1 472 ? -1.223 35.812 20.188 1 91.94 472 ILE B N 1
ATOM 7642 C CA . ILE B 1 472 ? -1.11 35.219 21.516 1 91.94 472 ILE B CA 1
ATOM 7643 C C . ILE B 1 472 ? 0.216 34.469 21.625 1 91.94 472 ILE B C 1
ATOM 7645 O O . ILE B 1 472 ? 0.949 34.625 22.594 1 91.94 472 ILE B O 1
ATOM 7649 N N . PHE B 1 473 ? 0.529 33.656 20.578 1 91 473 PHE B N 1
ATOM 7650 C CA . PHE B 1 473 ? 1.73 32.844 20.672 1 91 473 PHE B CA 1
ATOM 7651 C C . PHE B 1 473 ? 2.896 33.531 19.953 1 91 473 PHE B C 1
ATOM 7653 O O . PHE B 1 473 ? 4.023 33.031 19.984 1 91 473 PHE B O 1
ATOM 7660 N N . HIS B 1 474 ? 2.668 34.594 19.25 1 90.69 474 HIS B N 1
ATOM 7661 C CA . HIS B 1 474 ? 3.68 35.438 18.625 1 90.69 474 HIS B CA 1
ATOM 7662 C C . HIS B 1 474 ? 4.543 34.656 17.656 1 90.69 474 HIS B C 1
ATOM 7664 O O . HIS B 1 474 ? 5.766 34.781 17.656 1 90.69 474 HIS B O 1
ATOM 7670 N N . LEU B 1 475 ? 3.848 33.844 16.906 1 91 475 LEU B N 1
ATOM 7671 C CA . LEU B 1 475 ? 4.551 33.062 15.898 1 91 475 LEU B CA 1
ATOM 7672 C C . LEU B 1 475 ? 4.754 33.844 14.617 1 91 475 LEU B C 1
ATOM 7674 O O . LEU B 1 475 ? 4.086 34.875 14.398 1 91 475 LEU B O 1
ATOM 7678 N N . SER B 1 476 ? 5.688 33.406 13.836 1 90.81 476 SER B N 1
ATOM 7679 C CA . SER B 1 476 ? 5.891 34 12.523 1 90.81 476 SER B CA 1
ATOM 7680 C C . SER B 1 476 ? 4.699 33.75 11.602 1 90.81 476 SER B C 1
ATOM 7682 O O . SER B 1 476 ? 3.875 32.875 11.883 1 90.81 476 SER B O 1
ATOM 7684 N N . MET B 1 477 ? 4.586 34.531 10.562 1 92.5 477 MET B N 1
ATOM 7685 C CA . MET B 1 477 ? 3.514 34.375 9.578 1 92.5 477 MET B CA 1
ATOM 7686 C C . MET B 1 477 ? 3.496 32.938 9.008 1 92.5 477 MET B C 1
ATOM 7688 O O . MET B 1 477 ? 2.438 32.312 8.922 1 92.5 477 MET B O 1
ATOM 7692 N N . ILE B 1 478 ? 4.66 32.469 8.734 1 90.06 478 ILE B N 1
ATOM 7693 C CA . ILE B 1 478 ? 4.785 31.156 8.078 1 90.06 478 ILE B CA 1
ATOM 7694 C C . ILE B 1 478 ? 4.414 30.047 9.062 1 90.06 478 ILE B C 1
ATOM 7696 O O . ILE B 1 478 ? 3.729 29.094 8.695 1 90.06 478 ILE B O 1
ATOM 7700 N N . HIS B 1 479 ? 4.812 30.203 10.266 1 90.31 479 HIS B N 1
ATOM 7701 C CA . HIS B 1 479 ? 4.449 29.219 11.289 1 90.31 479 HIS B CA 1
ATOM 7702 C C . HIS B 1 479 ? 2.957 29.281 11.609 1 90.31 479 HIS B C 1
ATOM 7704 O O . HIS B 1 479 ? 2.318 28.25 11.812 1 90.31 479 HIS B O 1
ATOM 7710 N N . SER B 1 480 ? 2.445 30.453 11.609 1 94.31 480 SER B N 1
ATOM 7711 C CA . SER B 1 480 ? 1.028 30.656 11.898 1 94.31 480 SER B CA 1
ATOM 7712 C C . SER B 1 480 ? 0.154 30.047 10.812 1 94.31 480 SER B C 1
ATOM 7714 O O . SER B 1 480 ? -0.825 29.344 11.109 1 94.31 480 SER B O 1
ATOM 7716 N N . LEU B 1 481 ? 0.548 30.312 9.641 1 94.06 481 LEU B N 1
ATOM 7717 C CA . LEU B 1 481 ? -0.225 29.781 8.516 1 94.06 481 LEU B CA 1
ATOM 7718 C C . LEU B 1 481 ? -0.1 28.266 8.438 1 94.06 481 LEU B C 1
ATOM 7720 O O . LEU B 1 481 ? -1.077 27.562 8.148 1 94.06 481 LEU B O 1
ATOM 7724 N N . GLY B 1 482 ? 1.057 27.766 8.68 1 91.19 482 GLY B N 1
ATOM 7725 C CA . GLY B 1 482 ? 1.235 26.328 8.719 1 91.19 482 GLY B CA 1
ATOM 7726 C C . GLY B 1 482 ? 0.407 25.656 9.789 1 91.19 482 GLY B C 1
ATOM 7727 O O . GLY B 1 482 ? -0.246 24.641 9.539 1 91.19 482 GLY B O 1
ATOM 7728 N N . ALA B 1 483 ? 0.432 26.219 10.953 1 93 483 ALA B N 1
ATOM 7729 C CA . ALA B 1 483 ? -0.347 25.703 12.07 1 93 483 ALA B CA 1
ATOM 7730 C C . ALA B 1 483 ? -1.844 25.781 11.781 1 93 483 ALA B C 1
ATOM 7732 O O . ALA B 1 483 ? -2.6 24.859 12.133 1 93 483 ALA B O 1
ATOM 7733 N N . LEU B 1 484 ? -2.211 26.812 11.211 1 95 484 LEU B N 1
ATOM 7734 C CA . LEU B 1 484 ? -3.615 27 10.859 1 95 484 LEU B CA 1
ATOM 7735 C C . LEU B 1 484 ? -4.074 25.953 9.867 1 95 484 LEU B C 1
ATOM 7737 O O . LEU B 1 484 ? -5.168 25.391 10 1 95 484 LEU B O 1
ATOM 7741 N N . CYS B 1 485 ? -3.312 25.719 8.867 1 93.44 485 CYS B N 1
ATOM 7742 C CA . CYS B 1 485 ? -3.648 24.688 7.898 1 93.44 485 CYS B CA 1
ATOM 7743 C C . CYS B 1 485 ? -3.762 23.328 8.562 1 93.44 485 CYS B C 1
ATOM 7745 O O . CYS B 1 485 ? -4.629 22.531 8.211 1 93.44 485 CYS B O 1
ATOM 7747 N N . GLY B 1 486 ? -2.902 23.125 9.469 1 91.88 486 GLY B N 1
ATOM 7748 C CA . GLY B 1 486 ? -3.021 21.906 10.25 1 91.88 486 GLY B CA 1
ATOM 7749 C C . GLY B 1 486 ? -4.285 21.859 11.094 1 91.88 486 GLY B C 1
ATOM 7750 O O . GLY B 1 486 ? -4.973 20.828 11.125 1 91.88 486 GLY B O 1
ATOM 7751 N N . GLY B 1 487 ? -4.586 22.938 11.688 1 94.25 487 GLY B N 1
ATOM 7752 C CA . GLY B 1 487 ? -5.777 23.031 12.516 1 94.25 487 GLY B CA 1
ATOM 7753 C C . GLY B 1 487 ? -7.066 22.891 11.727 1 94.25 487 GLY B C 1
ATOM 7754 O O . GLY B 1 487 ? -8.07 22.406 12.25 1 94.25 487 GLY B O 1
ATOM 7755 N N . MET B 1 488 ? -7.027 23.281 10.523 1 93.94 488 MET B N 1
ATOM 7756 C CA . MET B 1 488 ? -8.188 23.203 9.641 1 93.94 488 MET B CA 1
ATOM 7757 C C . MET B 1 488 ? -8.172 21.906 8.844 1 93.94 488 MET B C 1
ATOM 7759 O O . MET B 1 488 ? -9.023 21.688 7.98 1 93.94 488 MET B O 1
ATOM 7763 N N . THR B 1 489 ? -7.176 21.062 9.086 1 91.75 489 THR B N 1
ATOM 7764 C CA . THR B 1 489 ? -6.969 19.797 8.398 1 91.75 489 THR B CA 1
ATOM 7765 C C . THR B 1 489 ? -6.961 20 6.887 1 91.75 489 THR B C 1
ATOM 7767 O O . THR B 1 489 ? -7.582 19.219 6.152 1 91.75 489 THR B O 1
ATOM 7770 N N . SER B 1 490 ? -6.281 21.094 6.434 1 91.19 490 SER B N 1
ATOM 7771 C CA . SER B 1 490 ? -6.297 21.453 5.02 1 91.19 490 SER B CA 1
ATOM 7772 C C . SER B 1 490 ? -4.941 21.203 4.367 1 91.19 490 SER B C 1
ATOM 7774 O O . SER B 1 490 ? -4.02 22 4.516 1 91.19 490 SER B O 1
ATOM 7776 N N . THR B 1 491 ? -4.84 20.203 3.547 1 82.31 491 THR B N 1
ATOM 7777 C CA . THR B 1 491 ? -3.613 19.906 2.816 1 82.31 491 THR B CA 1
ATOM 7778 C C . THR B 1 491 ? -3.412 20.891 1.671 1 82.31 491 THR B C 1
ATOM 7780 O O . THR B 1 491 ? -2.291 21.344 1.425 1 82.31 491 THR B O 1
ATOM 7783 N N . PRO B 1 492 ? -4.473 21.25 0.98 1 82.56 492 PRO B N 1
ATOM 7784 C CA . PRO B 1 492 ? -4.293 22.281 -0.047 1 82.56 492 PRO B CA 1
ATOM 7785 C C . PRO B 1 492 ? -3.799 23.609 0.526 1 82.56 492 PRO B C 1
ATOM 7787 O O . PRO B 1 492 ? -3.033 24.328 -0.128 1 82.56 492 PRO B O 1
ATOM 7790 N N . GLY B 1 493 ? -4.246 23.891 1.682 1 90 493 GLY B N 1
ATOM 7791 C CA . GLY B 1 493 ? -3.736 25.078 2.348 1 90 493 GLY B CA 1
ATOM 7792 C C . GLY B 1 493 ? -2.236 25.047 2.564 1 90 493 GLY B C 1
ATOM 7793 O O . GLY B 1 493 ? -1.54 26.031 2.305 1 90 493 GLY B O 1
ATOM 7794 N N . LEU B 1 494 ? -1.803 23.906 3.023 1 87.69 494 LEU B N 1
ATOM 7795 C CA . LEU B 1 494 ? -0.365 23.75 3.205 1 87.69 494 LEU B CA 1
ATOM 7796 C C . LEU B 1 494 ? 0.374 23.891 1.881 1 87.69 494 LEU B C 1
ATOM 7798 O O . LEU B 1 494 ? 1.449 24.5 1.83 1 87.69 494 LEU B O 1
ATOM 7802 N N . GLY B 1 495 ? -0.171 23.344 0.835 1 81.12 495 GLY B N 1
ATOM 7803 C CA . GLY B 1 495 ? 0.415 23.531 -0.483 1 81.12 495 GLY B CA 1
ATOM 7804 C C . GLY B 1 495 ? 0.567 24.984 -0.868 1 81.12 495 GLY B C 1
ATOM 7805 O O . GLY B 1 495 ? 1.587 25.375 -1.437 1 81.12 495 GLY B O 1
ATOM 7806 N N . ALA B 1 496 ? -0.351 25.75 -0.541 1 85.81 496 ALA B N 1
ATOM 7807 C CA . ALA B 1 496 ? -0.331 27.172 -0.845 1 85.81 496 ALA B CA 1
ATOM 7808 C C . ALA B 1 496 ? 0.734 27.906 -0.024 1 85.81 496 ALA B C 1
ATOM 7810 O O . ALA B 1 496 ? 1.416 28.797 -0.528 1 85.81 496 ALA B O 1
ATOM 7811 N N . VAL B 1 497 ? 0.865 27.5 1.201 1 88.94 497 VAL B N 1
ATOM 7812 C CA . VAL B 1 497 ? 1.864 28.125 2.059 1 88.94 497 VAL B CA 1
ATOM 7813 C C . VAL B 1 497 ? 3.264 27.812 1.532 1 88.94 497 VAL B C 1
ATOM 7815 O O . VAL B 1 497 ? 4.145 28.672 1.548 1 88.94 497 VAL B O 1
ATOM 7818 N N . ASN B 1 498 ? 3.412 26.641 1.127 1 79.75 498 ASN B N 1
ATOM 7819 C CA . ASN B 1 498 ? 4.707 26.203 0.618 1 79.75 498 ASN B CA 1
ATOM 7820 C C . ASN B 1 498 ? 5.109 26.969 -0.637 1 79.75 498 ASN B C 1
ATOM 7822 O O . ASN B 1 498 ? 6.293 27.062 -0.96 1 79.75 498 ASN B O 1
ATOM 7826 N N . GLN B 1 499 ? 4.195 27.453 -1.274 1 78 499 GLN B N 1
ATOM 7827 C CA . GLN B 1 499 ? 4.473 28.234 -2.469 1 78 499 GLN B CA 1
ATOM 7828 C C . GLN B 1 499 ? 4.906 29.656 -2.104 1 78 499 GLN B C 1
ATOM 7830 O O . GLN B 1 499 ? 5.52 30.344 -2.914 1 78 499 GLN B O 1
ATOM 7835 N N . LEU B 1 500 ? 4.625 30.078 -0.963 1 81.06 500 LEU B N 1
ATOM 7836 C CA . LEU B 1 500 ? 4.957 31.422 -0.525 1 81.06 500 LEU B CA 1
ATOM 7837 C C . LEU B 1 500 ? 6.445 31.547 -0.223 1 81.06 500 LEU B C 1
ATOM 7839 O O . LEU B 1 500 ? 7.039 32.625 -0.421 1 81.06 500 LEU B O 1
ATOM 7843 N N . MET B 1 501 ? 6.902 30.469 0.318 1 72.88 501 MET B N 1
ATOM 7844 C CA . MET B 1 501 ? 8.305 30.5 0.727 1 72.88 501 MET B CA 1
ATOM 7845 C C . MET B 1 501 ? 8.922 29.109 0.651 1 72.88 501 MET B C 1
ATOM 7847 O O . MET B 1 501 ? 8.266 28.109 0.983 1 72.88 501 MET B O 1
ATOM 7851 N N . GLU B 1 502 ? 10.078 29.125 0.224 1 64.19 502 GLU B N 1
ATOM 7852 C CA . GLU B 1 502 ? 10.812 27.859 0.172 1 64.19 502 GLU B CA 1
ATOM 7853 C C . GLU B 1 502 ? 11.438 27.531 1.526 1 64.19 502 GLU B C 1
ATOM 7855 O O . GLU B 1 502 ? 12.609 27.844 1.768 1 64.19 502 GLU B O 1
ATOM 7860 N N . SER B 1 503 ? 10.633 27.109 2.441 1 65.12 503 SER B N 1
ATOM 7861 C CA . SER B 1 503 ? 11.055 26.703 3.779 1 65.12 503 SER B CA 1
ATOM 7862 C C . SER B 1 503 ? 10.273 25.484 4.258 1 65.12 503 SER B C 1
ATOM 7864 O O . SER B 1 503 ? 9.172 25.219 3.781 1 65.12 503 SER B O 1
ATOM 7866 N N . GLU B 1 504 ? 10.867 24.766 5.164 1 68.94 504 GLU B N 1
ATOM 7867 C CA . GLU B 1 504 ? 10.203 23.594 5.711 1 68.94 504 GLU B CA 1
ATOM 7868 C C . GLU B 1 504 ? 9.344 23.953 6.918 1 68.94 504 GLU B C 1
ATOM 7870 O O . GLU B 1 504 ? 8.586 23.109 7.418 1 68.94 504 GLU B O 1
ATOM 7875 N N . ASP B 1 505 ? 9.422 25.156 7.238 1 74.81 505 ASP B N 1
ATOM 7876 C CA . ASP B 1 505 ? 8.797 25.594 8.477 1 74.81 505 ASP B CA 1
ATOM 7877 C C . ASP B 1 505 ? 7.281 25.375 8.438 1 74.81 505 ASP B C 1
ATOM 7879 O O . ASP B 1 505 ? 6.691 24.891 9.398 1 74.81 505 ASP B O 1
ATOM 7883 N N . PRO B 1 506 ? 6.668 25.734 7.312 1 81.94 506 PRO B N 1
ATOM 7884 C CA . PRO B 1 506 ? 5.219 25.516 7.27 1 81.94 506 PRO B CA 1
ATOM 7885 C C . PRO B 1 506 ? 4.836 24.047 7.398 1 81.94 506 PRO B C 1
ATOM 7887 O O . PRO B 1 506 ? 3.861 23.719 8.086 1 81.94 506 PRO B O 1
ATOM 7890 N N . ALA B 1 507 ? 5.582 23.234 6.82 1 77.62 507 ALA B N 1
ATOM 7891 C CA . ALA B 1 507 ? 5.297 21.797 6.855 1 77.62 507 ALA B CA 1
ATOM 7892 C C . ALA B 1 507 ? 5.473 21.25 8.266 1 77.62 507 ALA B C 1
ATOM 7894 O O . ALA B 1 507 ? 4.711 20.375 8.695 1 77.62 507 ALA B O 1
ATOM 7895 N N . ILE B 1 508 ? 6.406 21.797 8.93 1 73.62 508 ILE B N 1
ATOM 7896 C CA . ILE B 1 508 ? 6.664 21.375 10.305 1 73.62 508 ILE B CA 1
ATOM 7897 C C . ILE B 1 508 ? 5.5 21.797 11.195 1 73.62 508 ILE B C 1
ATOM 7899 O O . ILE B 1 508 ? 4.996 21 11.984 1 73.62 508 ILE B O 1
ATOM 7903 N N . ALA B 1 509 ? 5.152 22.953 11.031 1 84.31 509 ALA B N 1
ATOM 7904 C CA . ALA B 1 509 ? 4.035 23.469 11.82 1 84.31 509 ALA B CA 1
ATOM 7905 C C . ALA B 1 509 ? 2.75 22.703 11.516 1 84.31 509 ALA B C 1
ATOM 7907 O O . ALA B 1 509 ? 1.997 22.359 12.43 1 84.31 509 ALA B O 1
ATOM 7908 N N . TYR B 1 510 ? 2.496 22.422 10.328 1 86.56 510 TYR B N 1
ATOM 7909 C CA . TYR B 1 510 ? 1.331 21.656 9.891 1 86.56 510 TYR B CA 1
ATOM 7910 C C . TYR B 1 510 ? 1.336 20.25 10.492 1 86.56 510 TYR B C 1
ATOM 7912 O O . TYR B 1 510 ? 0.325 19.797 11.031 1 86.56 510 TYR B O 1
ATOM 7920 N N . ALA B 1 511 ? 2.498 19.703 10.352 1 77.94 511 ALA B N 1
ATOM 7921 C CA . ALA B 1 511 ? 2.631 18.312 10.812 1 77.94 511 ALA B CA 1
ATOM 7922 C C . ALA B 1 511 ? 2.402 18.219 12.312 1 77.94 511 ALA B C 1
ATOM 7924 O O . ALA B 1 511 ? 1.865 17.219 12.797 1 77.94 511 ALA B O 1
ATOM 7925 N N . ALA B 1 512 ? 2.742 19.172 13 1 80.31 512 ALA B N 1
ATOM 7926 C CA . ALA B 1 512 ? 2.588 19.203 14.453 1 80.31 512 ALA B CA 1
ATOM 7927 C C . ALA B 1 512 ? 1.142 19.484 14.844 1 80.31 512 ALA B C 1
ATOM 7929 O O . ALA B 1 512 ? 0.645 18.969 15.844 1 80.31 512 ALA B O 1
ATOM 7930 N N . ALA B 1 513 ? 0.488 20.234 14.125 1 90.19 513 ALA B N 1
ATOM 7931 C CA . ALA B 1 513 ? -0.856 20.688 14.461 1 90.19 513 ALA B CA 1
ATOM 7932 C C . ALA B 1 513 ? -1.913 19.703 13.977 1 90.19 513 ALA B C 1
ATOM 7934 O O . ALA B 1 513 ? -2.918 19.484 14.664 1 90.19 513 ALA B O 1
ATOM 7935 N N . TYR B 1 514 ? -1.699 19.062 12.922 1 87.81 514 TYR B N 1
ATOM 7936 C CA . TYR B 1 514 ? -2.67 18.281 12.172 1 87.81 514 TYR B CA 1
ATOM 7937 C C . TYR B 1 514 ? -3.238 17.156 13.023 1 87.81 514 TYR B C 1
ATOM 7939 O O . TYR B 1 514 ? -4.457 16.969 13.086 1 87.81 514 TYR B O 1
ATOM 7947 N N . PRO B 1 515 ? -2.432 16.375 13.742 1 85.19 515 PRO B N 1
ATOM 7948 C CA . PRO B 1 515 ? -2.977 15.25 14.516 1 85.19 515 PRO B CA 1
ATOM 7949 C C . PRO B 1 515 ? -3.947 15.703 15.602 1 85.19 515 PRO B C 1
ATOM 7951 O O . PRO B 1 515 ? -4.938 15.016 15.875 1 85.19 515 PRO B O 1
ATOM 7954 N N . PHE B 1 516 ? -3.715 16.766 16.141 1 90.75 516 PHE B N 1
ATOM 7955 C CA . PHE B 1 516 ? -4.582 17.281 17.188 1 90.75 516 PHE B CA 1
ATOM 7956 C C . PHE B 1 516 ? -5.941 17.672 16.625 1 90.75 516 PHE B C 1
ATOM 7958 O O . PHE B 1 516 ? -6.977 17.391 17.234 1 90.75 516 PHE B O 1
ATOM 7965 N N . ALA B 1 517 ? -5.863 18.312 15.562 1 93.31 517 ALA B N 1
ATOM 7966 C CA . ALA B 1 517 ? -7.117 18.688 14.914 1 93.31 517 ALA B CA 1
ATOM 7967 C C . ALA B 1 517 ? -7.922 17.453 14.508 1 93.31 517 ALA B C 1
ATOM 7969 O O . ALA B 1 517 ? -9.141 17.422 14.703 1 93.31 517 ALA B O 1
ATOM 7970 N N . LEU B 1 518 ? -7.258 16.547 13.961 1 88.31 518 LEU B N 1
ATOM 7971 C CA . LEU B 1 518 ? -7.887 15.32 13.484 1 88.31 518 LEU B CA 1
ATOM 7972 C C . LEU B 1 518 ? -8.656 14.633 14.609 1 88.31 518 LEU B C 1
ATOM 7974 O O . LEU B 1 518 ? -9.82 14.273 14.43 1 88.31 518 LEU B O 1
ATOM 7978 N N . ILE B 1 519 ? -8.086 14.453 15.711 1 88.44 519 ILE B N 1
ATOM 7979 C CA . ILE B 1 519 ? -8.664 13.758 16.859 1 88.44 519 ILE B CA 1
ATOM 7980 C C . ILE B 1 519 ? -9.758 14.625 17.484 1 88.44 519 ILE B C 1
ATOM 7982 O O . ILE B 1 519 ? -10.859 14.133 17.766 1 88.44 519 ILE B O 1
ATOM 7986 N N . LEU B 1 520 ? -9.453 15.805 17.625 1 93.19 520 LEU B N 1
ATOM 7987 C CA . LEU B 1 520 ? -10.367 16.672 18.344 1 93.19 520 LEU B CA 1
ATOM 7988 C C . LEU B 1 520 ? -11.648 16.906 17.562 1 93.19 520 LEU B C 1
ATOM 7990 O O . LEU B 1 520 ? -12.734 16.984 18.141 1 93.19 520 LEU B O 1
ATOM 7994 N N . VAL B 1 521 ? -11.57 17.078 16.281 1 94.31 521 VAL B N 1
ATOM 7995 C CA . VAL B 1 521 ? -12.773 17.266 15.484 1 94.31 521 VAL B CA 1
ATOM 7996 C C . VAL B 1 521 ? -13.68 16.031 15.625 1 94.31 521 VAL B C 1
ATOM 7998 O O . VAL B 1 521 ? -14.898 16.172 15.719 1 94.31 521 VAL B O 1
ATOM 8001 N N . ALA B 1 522 ? -13.102 14.883 15.617 1 90.62 522 ALA B N 1
ATOM 8002 C CA . ALA B 1 522 ? -13.867 13.656 15.781 1 90.62 522 ALA B CA 1
ATOM 8003 C C . ALA B 1 522 ? -14.555 13.609 17.141 1 90.62 522 ALA B C 1
ATOM 8005 O O . ALA B 1 522 ? -15.734 13.281 17.25 1 90.62 522 ALA B O 1
ATOM 8006 N N . VAL B 1 523 ? -13.828 14.008 18.156 1 89.75 523 VAL B N 1
ATOM 8007 C CA . VAL B 1 523 ? -14.352 13.984 19.516 1 89.75 523 VAL B CA 1
ATOM 8008 C C . VAL B 1 523 ? -15.438 15.047 19.656 1 89.75 523 VAL B C 1
ATOM 8010 O O . VAL B 1 523 ? -16.5 14.781 20.219 1 89.75 523 VAL B O 1
ATOM 8013 N N . ILE B 1 524 ? -15.188 16.172 19.188 1 94.06 524 ILE B N 1
ATOM 8014 C CA . ILE B 1 524 ? -16.125 17.297 19.297 1 94.06 524 ILE B CA 1
ATOM 8015 C C . ILE B 1 524 ? -17.406 16.969 18.531 1 94.06 524 ILE B C 1
ATOM 8017 O O . ILE B 1 524 ? -18.5 17.344 18.953 1 94.06 524 ILE B O 1
ATOM 8021 N N . SER B 1 525 ? -17.266 16.312 17.375 1 93.81 525 SER B N 1
ATOM 8022 C CA . SER B 1 525 ? -18.438 15.922 16.594 1 93.81 525 SER B CA 1
ATOM 8023 C C . SER B 1 525 ? -19.375 15.023 17.406 1 93.81 525 SER B C 1
ATOM 8025 O O . SER B 1 525 ? -20.594 15.086 17.25 1 93.81 525 SER B O 1
ATOM 8027 N N . GLN B 1 526 ? -18.797 14.273 18.25 1 90.19 526 GLN B N 1
ATOM 8028 C CA . GLN B 1 526 ? -19.594 13.383 19.109 1 90.19 526 GLN B CA 1
ATOM 8029 C C . GLN B 1 526 ? -20.203 14.148 20.281 1 90.19 526 GLN B C 1
ATOM 8031 O O . GLN B 1 526 ? -21.312 13.852 20.703 1 90.19 526 GLN B O 1
ATOM 8036 N N . LEU B 1 527 ? -19.562 15.141 20.75 1 91.06 527 LEU B N 1
ATOM 8037 C CA . LEU B 1 527 ? -19.984 15.867 21.953 1 91.06 527 LEU B CA 1
ATOM 8038 C C . LEU B 1 527 ? -21.031 16.906 21.609 1 91.06 527 LEU B C 1
ATOM 8040 O O . LEU B 1 527 ? -21.906 17.219 22.422 1 91.06 527 LEU B O 1
ATOM 8044 N N . LEU B 1 528 ? -20.984 17.391 20.453 1 94.5 528 LEU B N 1
ATOM 8045 C CA . LEU B 1 528 ? -21.859 18.484 20.047 1 94.5 528 LEU B CA 1
ATOM 8046 C C . LEU B 1 528 ? -23.312 18.031 20 1 94.5 528 LEU B C 1
ATOM 8048 O O . LEU B 1 528 ? -24.219 18.859 20.078 1 94.5 528 LEU B O 1
ATOM 8052 N N . ILE B 1 529 ? -23.547 16.75 19.953 1 91.25 529 ILE B N 1
ATOM 8053 C CA . ILE B 1 529 ? -24.906 16.219 19.922 1 91.25 529 ILE B CA 1
ATOM 8054 C C . ILE B 1 529 ? -25.641 16.578 21.219 1 91.25 529 ILE B C 1
ATOM 8056 O O . ILE B 1 529 ? -26.859 16.734 21.219 1 91.25 529 ILE B O 1
ATOM 8060 N N . PHE B 1 530 ? -24.875 16.828 22.234 1 90.56 530 PHE B N 1
ATOM 8061 C CA . PHE B 1 530 ? -25.453 17.094 23.547 1 90.56 530 PHE B CA 1
ATOM 8062 C C . PHE B 1 530 ? -25.594 18.578 23.797 1 90.56 530 PHE B C 1
ATOM 8064 O O . PHE B 1 530 ? -26.281 19 24.734 1 90.56 530 PHE B O 1
ATOM 8071 N N . ILE B 1 531 ? -24.953 19.328 22.969 1 90.75 531 ILE B N 1
ATOM 8072 C CA . ILE B 1 531 ? -24.906 20.766 23.234 1 90.75 531 ILE B CA 1
ATOM 8073 C C . ILE B 1 531 ? -25.891 21.484 22.312 1 90.75 531 ILE B C 1
ATOM 8075 O O . ILE B 1 531 ? -26.547 22.453 22.719 1 90.75 531 ILE B O 1
ATOM 8079 N N . ILE B 1 532 ? -25.953 20.953 21.109 1 91.44 532 ILE B N 1
ATOM 8080 C CA . ILE B 1 532 ? -26.859 21.578 20.141 1 91.44 532 ILE B CA 1
ATOM 8081 C C . ILE B 1 532 ? -28.281 21.094 20.359 1 91.44 532 ILE B C 1
ATOM 8083 O O . ILE B 1 532 ? -28.516 19.891 20.516 1 91.44 532 ILE B O 1
#

Foldseek 3Di:
DVVVVVQCPPQVSVQVVLLVQQQVQQPDADVRDGNHLLSSLQSLLQLLQVPRFHDPVLQLLLLLLQLLLVQLVLQQLAVVLVLALLVVLQVLLLVLLVLLLVLLLVLCVVQVPDLLLSLLLSCLLLLFPLLLVLLCFQVVDLNSSLNNSQLNVLNQVVLLCCLQVVCVVVVDDQVVLQVPFDPSQDDLQAKDKFKAAFADPVLAQDFQLRVPCVVPALKDFQWKADPNDTHGRARGDRDHHGIITTIIDGPVRVVVVNVVGHHTDDDPPPPPHQWDKDKAFQAAPVQAFDFQVRVPLCPPLVKDFQWKDDRSYIDGRDRRDGHHGGIITTIIDHPVSCVVVSCVRHYNPLVLDQDDPVQSVVLQVQQQVQQPDWDQDPPQGTHGSHSSRSSSVSSSNCSNVQDDPPRHSRHDSVRSVVSNVSSSSSNSSNSSSVNSNCSVVCCVVCVVSSNVSSNSSNNSSLVVSLCCVCPVVVHRSLLSSLSSCLSSLHPSSLVSSCVVDVDCNSVSSSSSNNSSNNNVSSVSSNRSSRVD/DVVVVVQCVPQVSVQVVLLVQQQVQQPDDDVRDGNHLLSSLQSLLQLLQVPRFHDPVLQLLLLLLQLLLVQLVLQQLAVVLVLALLVLLQVLLLVLLVLLLVLLLVLCVVQVNDLLLSLLLLCLLLLFPLLLVLLCFQVVDLNSSLNNSQLNVLNQVVLLCCLQVVCVVVVDDQVVLQVPFDPSQDDLQAKDKFKAAFADCVLAFDFQLRVPCVVPALKDFQWKADPPDTHGRARGDRDHHGIITTIIGGPVRVVVVNVVGHHTDDDPPPPPHQWDKDKAFQAAPVQAFDFQVRVPLCPPLVKDFQWKADSSDIDGRDRRDGHHGGIITTIIDHPVSVVVVSCVRDYNPLVLDQDDPVQSVVLQVQQQVQQPDWDQDPPQGTHGSHSSRSSSVSSSNCSNVQDDPPRHSNHDSVRSVVSNVSSSSSNSSNSSSVNSNCSVVCCVVCVVSSNVSSNSSNNSSLVVSLCCVCPVVVHRSLLSSLSSCLSSLHPSSLVSSCVVDVDCNSVSSSSSNNSSNNNVSSVSSNRSSRVD

=== Feature glossary ===
Annotated list of the representations used here:

Nearest PDB structures. The Foldseek neighbor list gives the closest experimentally determined structures in the PDB, ranked by structural alignment. TM-score near 1 means near-identical fold; near 0.3 means only rough topology match. This is how one finds what a novel AlphaFold prediction most resembles in the solved-structure universe.

Foldseek 3Di. Foldseek's 3Di representation compresses backbone geometry into a per-residue letter drawn from a learned twenty-state alphabet. It captures the tertiary interaction pattern around each residue — which residues are packed against it in space, regardless of where they are in sequence.

Radius of gyration, Cα contacts, bounding box. Radius of gyration (Rg) is the root-mean-square distance of Cα atoms from their centroid — a single number for overall size and compactness. A globular domain of N residues has Rg ≈ 2.2·N^0.38 Å; an extended or disordered chain has a much larger Rg. The Cα contact count is the number of residue pairs whose Cα atoms are within 8 Å and are more than four positions apart in sequence — a standard proxy for tertiary packing density. The bounding box is the smallest axis-aligned box enclosing all Cα atoms.

InterPro / GO / CATH / organism. The annotation block draws on four external resources. InterPro: which protein families and domains the sequence belongs to. GO: standardized terms for what the protein does, what process it participates in, and where in the cell it acts. CATH: which structural fold it has in the CATH hierarchy. Organism: the species of origin.

mmCIF coordinates. The mmCIF block holds the 3D Cartesian coordinates of each backbone atom (N, Cα, C, O) in ångströms. mmCIF is the PDB's canonical archive format — a tagged-loop text representation of the atomic model.

pLDDT. pLDDT is the predicted lDDT-Cα score: AlphaFold's confidence that the local environment of each residue (all inter-atomic distances within 15 Å) is correctly placed. It is a per-residue number between 0 and 100, with higher meaning more reliable.

Backbone torsions (φ/ψ). φ (phi) and ψ (psi) are the two rotatable backbone dihedrals per residue: φ is the C(i-1)–N–Cα–C torsion, ψ is the N–Cα–C–N(i+1) torsion, both in degrees on (−180°, 180°]. α-helical residues cluster near (−60°, −45°); β-strand residues near (−120°, +130°). A Ramachandran plot is simply a scatter of (φ, ψ) for every residue.

B-factor. For experimental (PDB) structures, the B-factor (temperature factor) quantifies the positional spread of each atom in the crystal — a combination of thermal vibration and static disorder — in units of Å². High B-factors mark flexible loops or poorly resolved regions; low B-factors mark the rigid, well-ordered core.

Secondary structure (3-state, P-SEA). SS3 is a coarse helix/strand/coil call (letters a/b/c) made by the P-SEA algorithm from inter-Cα distances and dihedrals. It is less detailed than DSSP but needs only Cα positions.

Predicted aligned error. Predicted aligned error is AlphaFold's pairwise confidence. Unlike pLDDT (per-residue), PAE is per-residue-pair and captures whether two parts of the structure are correctly placed relative to each other. Units are ångströms of expected positional error.

Solvent-accessible surface area. Solvent-accessible surface area (SASA) is the area in Å² traced out by the centre of a 1.4 Å probe sphere (a water molecule) rolled over the protein's van der Waals surface (Shrake–Rupley / Lee–Richards construction). Buried residues have near-zero SASA; fully exposed residues can exceed 200 Å². The total SASA scales roughly with the number of surface residues.

Secondary structure (8-state, DSSP). The SS8 string is DSSP's per-residue secondary-structure call. α-helix (H) means an i→i+4 H-bond ladder; β-strand (E) means the residue participates in a β-sheet; 3₁₀ (G) and π (I) are tighter and wider helices; T/S are turns/bends; '-' is loop.

Rendered structure images. Structure images are PyMOL renders from six orthogonal camera directions. Cartoon representation draws helices as coils and strands as arrows; sticks shows the backbone as bonds; surface shows the solvent-excluded envelope. Rainbow coloring maps sequence position to hue (blue→red, N→C); chain coloring assigns a distinct color per polypeptide.

Sequence. The amino-acid sequence is the protein's primary structure: the linear order of residues from the N-terminus to the C-terminus, written in one-letter code. Everything else here — the 3D coordinates, the secondary structure, the domain annotations — is ultimately a consequence of this string.

Contact-map, Ramachandran, and PAE plots. Three diagnostic plots accompany the record. The Cα contact map visualizes the tertiary structure as a 2D adjacency matrix (8 Å cutoff, sequence-local contacts suppressed). The Ramachandran plot shows the distribution of backbone (φ, ψ) torsions, with points in the α and β basins reflecting secondary structure content. The PAE plot shows AlphaFold's inter-residue confidence as a color matrix.